Protein 7FBH (pdb70)

Foldseek 3Di:
DPDVVVVQCVQQDHDDAGDDAFFFAPVLDADDPPDDLALVVLNVVRNVRNVVVLVVLCVVVVCLPALQEEEEEFACPLQNNVLCSCPVRVYQYEYEHQDVVSQVRNLVSCVVVVNNVRYHYDNDDGQPDDDPPAAGQEYEYEANCLADPLLVNLLSNLVRHDFQGKYKYWHKAFPDPCLQVLVCVVVVGHHYHPVVNQVSNVVNAKHWDDKFFRLSRRLSSLVSQLSSLVNCLVPVPPDDPVRNVVSVVVNVSSVVNSVSSPPRGMTGIIIMIGGD/DVVVVVQCVQQDDDDAGDDAFFFAPVLAQPDDDPPLALVVLNVSRNVRNVVVLVVLCVVVVCLPQLQEEEEEAQCPLQNSVLCSCVVNVYQYEYEHQDVVSQVSNLVSCVVSVRNVSYHYDHCVPDDLPPAAGLEYEYEANCLADPLLVVLLVNLSRHDAQRKYKYWHKAFPDPCLCVLVCVVVVGNHYHPVVNQVSNVVNPKHWDDKFFRLSRRLNRLVSQLSSLVSCLVPPPPDDPVRSVVSVVVNVSSVVNSVSSPPPGITGMIIMIGD/DPPVVVVQCVQFDDDDAGDDAFFFAPVLDADDDDPDLALVVLNVVRNVRNVVVLVVLCVVVVCLPAVQEEEEAAACPLPNSVLCSCPVRVYQYEYEHQDVVSQVRNLVSCVVVVSNVRYHYDHDDLLPDDDPPAAGQEYEYEANCLADPLLVNLLSNLVRHDFFGKYKYWHKAFPDVCLQVLVCVVVVGHHYHVVVNQVSNVVNPKHWDDKDFRLSRRLCRLVSQLSSLVSCLVPPPVDDPVRNVVSVVVNVSSVVNSVSSPPRGMTGMITMIGD

Nearest PDB structures (foldseek):
  7fbo-assembly1_A  TM=9.972E-01  e=3.120E-58  Streptomyces sp. RI-18-2
  7fbh-assembly1_B-5  TM=9.993E-01  e=1.969E-56  Streptomyces sp. RI18
  3vc2-assembly3_C  TM=8.053E-01  e=3.122E-18  Streptomyces coelicolor A3(2)
  3vc2-assembly6_F  TM=7.855E-01  e=2.600E-18  Streptomyces coelicolor A3(2)
  3vc2-assembly11_K  TM=8.147E-01  e=8.278E-18  Streptomyces coelicolor A3(2)

Radius of gyration: 31.64 Å; Cα contacts (8 Å, |Δi|>4): 1605; chains: 3; bounding box: 48×89×79 Å

Structure (mmCIF, N/CA/C/O backbone):
data_7FBH
#
_entry.id   7FBH
#
_cell.length_a   85.666
_cell.length_b   118.670
_cell.length_c   196.111
_cell.angle_alpha   90.000
_cell.angle_beta   90.000
_cell.angle_gamma   90.000
#
_symmetry.space_group_name_H-M   'I 2 2 2'
#
loop_
_entity.id
_entity.type
_entity.pdbx_description
1 polymer BezA
2 non-polymer '4-(2-HYDROXYETHYL)-1-PIPERAZINE ETHANESULFONIC ACID'
3 non-polymer GLYCEROL
4 non-polymer LYSINE
5 non-polymer 1,2-ETHANEDIOL
6 water water
#
loop_
_atom_site.group_PDB
_atom_site.id
_atom_site.type_symbol
_atom_site.label_atom_id
_atom_site.label_alt_id
_atom_site.label_comp_id
_atom_site.label_asym_id
_atom_site.label_entity_id
_atom_site.label_seq_id
_atom_site.pdbx_PDB_ins_code
_atom_site.Cartn_x
_atom_site.Cartn_y
_atom_site.Cartn_z
_atom_site.occupancy
_atom_site.B_iso_or_equiv
_atom_site.auth_seq_id
_atom_site.auth_comp_id
_atom_site.auth_asym_id
_atom_site.auth_atom_id
_atom_site.pdbx_PDB_model_num
ATOM 1 N N . TYR A 1 28 ? 15.97000 67.31900 26.10700 1.000 58.19000 28 TYR A N 1
ATOM 2 C CA . TYR A 1 28 ? 15.32300 66.56300 27.18100 1.000 53.38000 28 TYR A CA 1
ATOM 3 C C . TYR A 1 28 ? 13.87000 66.26300 26.84800 1.000 47.35000 28 TYR A C 1
ATOM 4 O O . TYR A 1 28 ? 13.08600 67.18300 26.64500 1.000 52.63000 28 TYR A O 1
ATOM 13 N N . ASP A 1 29 ? 13.50100 64.98300 26.80300 1.000 46.13000 29 ASP A N 1
ATOM 14 C CA . ASP A 1 29 ? 12.08700 64.64600 26.73700 1.000 51.03000 29 ASP A CA 1
ATOM 15 C C . ASP A 1 29 ? 11.43900 64.94300 28.09200 1.000 55.23000 29 ASP A C 1
ATOM 16 O O . ASP A 1 29 ? 12.10100 65.35600 29.05100 1.000 49.67000 29 ASP A O 1
ATOM 21 N N . ASP A 1 30 ? 10.12400 64.73400 28.17800 1.000 51.86000 30 ASP A N 1
ATOM 22 C CA . ASP A 1 30 ? 9.38000 65.33200 29.28100 1.000 48.21000 30 ASP A CA 1
ATOM 23 C C . ASP A 1 30 ? 9.76900 64.71400 30.61200 1.000 45.82000 30 ASP A C 1
ATOM 24 O O . ASP A 1 30 ? 9.98800 65.43000 31.59700 1.000 48.04000 30 ASP A O 1
ATOM 29 N N . LYS A 1 31 ? 9.85400 63.38600 30.66900 1.000 48.45000 31 LYS A N 1
ATOM 30 C CA . LYS A 1 31 ? 10.14100 62.74000 31.94300 1.000 49.53000 31 LYS A CA 1
ATOM 31 C C . LYS A 1 31 ? 11.58300 62.99200 32.37300 1.000 48.83000 31 LYS A C 1
ATOM 32 O O . LYS A 1 31 ? 11.85700 63.18200 33.56500 1.000 39.13000 31 LYS A O 1
ATOM 38 N N . THR A 1 32 ? 12.51200 63.02400 31.41400 1.000 44.18000 32 THR A N 1
ATOM 39 C CA . THR A 1 32 ? 13.89300 63.37900 31.72700 1.000 39.77000 32 THR A CA 1
ATOM 40 C C . THR A 1 32 ? 13.99900 64.80500 32.25400 1.000 40.68000 32 THR A C 1
ATOM 41 O O . THR A 1 32 ? 14.73500 65.06800 33.21700 1.000 38.93000 32 THR A O 1
ATOM 45 N N . ALA A 1 33 ? 13.27500 65.73900 31.63100 1.000 40.08000 33 ALA A N 1
ATOM 46 C CA . ALA A 1 33 ? 13.32700 67.13600 32.05700 1.000 42.28000 33 ALA A CA 1
ATOM 47 C C . ALA A 1 33 ? 12.89600 67.28800 33.50400 1.000 38.98000 33 ALA A C 1
ATOM 48 O O . ALA A 1 33 ? 13.47500 68.08300 34.25000 1.000 35.15000 33 ALA A O 1
ATOM 50 N N . LYS A 1 34 ? 11.86400 66.54200 33.91100 1.000 37.84000 34 LYS A N 1
ATOM 51 C CA . LYS A 1 34 ? 11.40700 66.58600 35.29500 1.000 42.96000 34 LYS A CA 1
ATOM 52 C C . LYS A 1 34 ? 12.46200 66.02900 36.24500 1.000 36.09000 34 LYS A C 1
ATOM 53 O O . LYS A 1 34 ? 12.68200 66.57500 37.33300 1.000 36.45000 34 LYS A O 1
ATOM 59 N N . LEU A 1 35 ? 13.11800 64.94100 35.85300 1.000 34.78000 35 LEU A N 1
ATOM 60 C CA . LEU A 1 35 ? 14.23700 64.42100 36.63500 1.000 32.61000 35 LEU A CA 1
ATOM 61 C C . LEU A 1 35 ? 15.35400 65.45600 36.74400 1.000 33.16000 35 LEU A C 1
ATOM 62 O O . LEU A 1 35 ? 15.88000 65.71100 37.83700 1.000 32.48000 35 LEU A O 1
ATOM 67 N N . VAL A 1 36 ? 15.72200 66.07500 35.61600 1.000 33.62000 36 VAL A N 1
ATOM 68 C CA . VAL A 1 36 ? 16.80000 67.06300 35.63100 1.000 33.41000 36 VAL A CA 1
ATOM 69 C C . VAL A 1 36 ? 16.41200 68.27200 36.48100 1.000 35.65000 36 VAL A C 1
ATOM 70 O O . VAL A 1 36 ? 17.26300 68.86400 37.15100 1.000 29.47000 36 VAL A O 1
ATOM 74 N N . ARG A 1 37 ? 15.12400 68.64700 36.49400 1.000 30.97000 37 ARG A N 1
ATOM 75 C CA . ARG A 1 37 ? 14.71200 69.77500 37.32600 1.000 30.62000 37 ARG A CA 1
ATOM 76 C C . ARG A 1 37 ? 14.98300 69.50300 38.80500 1.000 32.97000 37 ARG A C 1
ATOM 77 O O . ARG A 1 37 ? 15.40000 70.40300 39.54600 1.000 33.47000 37 ARG A O 1
ATOM 85 N N . LYS A 1 38 ? 14.77000 68.26800 39.24900 1.000 28.09000 38 LYS A N 1
ATOM 86 C CA . LYS A 1 38 ? 14.89400 67.92200 40.66200 1.000 28.58000 38 LYS A CA 1
ATOM 87 C C . LYS A 1 38 ? 16.31400 67.52400 41.05500 1.000 32.24000 38 LYS A C 1
ATOM 88 O O . LYS A 1 38 ? 16.76100 67.82800 42.16900 1.000 27.89000 38 LYS A O 1
ATOM 94 N N . TYR A 1 39 ? 17.04600 66.83600 40.18600 1.000 29.54000 39 TYR A N 1
ATOM 95 C CA . TYR A 1 39 ? 18.34200 66.31900 40.60300 1.000 33.22000 39 TYR A CA 1
ATOM 96 C C . TYR A 1 39 ? 19.50400 67.16900 40.09200 1.000 39.16000 39 TYR A C 1
ATOM 97 O O . TYR A 1 39 ? 20.65200 66.70100 40.06600 1.000 30.98000 39 TYR A O 1
ATOM 106 N N . GLY A 1 40 ? 19.22200 68.43800 39.75800 1.000 46.32000 40 GLY A N 1
ATOM 107 C CA . GLY A 1 40 ? 20.21500 69.49000 39.62900 1.000 30.94000 40 GLY A CA 1
ATOM 108 C C . GLY A 1 40 ? 20.72500 69.44800 38.22800 1.000 36.86000 40 GLY A C 1
ATOM 109 O O . GLY A 1 40 ? 20.43200 68.50700 37.48800 1.000 47.21000 40 GLY A O 1
ATOM 110 N N . PRO A 1 41 ? 21.47600 70.45700 37.81700 1.000 36.18000 41 PRO A N 1
ATOM 111 C CA . PRO A 1 41 ? 21.98400 70.48100 36.44500 1.000 36.27000 41 PRO A CA 1
ATOM 112 C C . PRO A 1 41 ? 23.19800 69.57500 36.30000 1.000 37.61000 41 PRO A C 1
ATOM 113 O O . PRO A 1 41 ? 23.80700 69.13800 37.28200 1.000 37.82000 41 PRO A O 1
ATOM 117 N N . GLY A 1 42 ? 23.53000 69.27900 35.04300 1.000 36.08000 42 GLY A N 1
ATOM 118 C CA . GLY A 1 42 ? 24.76000 68.59200 34.71500 1.000 39.07000 42 GLY A CA 1
ATOM 119 C C . GLY A 1 42 ? 25.99200 69.26600 35.30800 1.000 40.73000 42 GLY A C 1
ATOM 120 O O . GLY A 1 42 ? 25.92400 70.37100 35.85800 1.000 40.75000 42 GLY A O 1
ATOM 121 N N . PRO A 1 43 ? 27.16500 68.63100 35.16200 1.000 40.44000 43 PRO A N 1
ATOM 122 C CA . PRO A 1 43 ? 27.38000 67.41200 34.37000 1.000 40.92000 43 PRO A CA 1
ATOM 123 C C . PRO A 1 43 ? 27.09000 66.10400 35.10600 1.000 37.98000 43 PRO A C 1
ATOM 124 O O . PRO A 1 43 ? 26.85200 65.10800 34.43600 1.000 36.28000 43 PRO A O 1
ATOM 128 N N . ARG A 1 44 ? 27.10700 66.10400 36.44100 1.000 31.50000 44 ARG A N 1
ATOM 129 C CA . ARG A 1 44 ? 26.88200 64.89200 37.22600 1.000 35.48000 44 ARG A CA 1
ATOM 130 C C . ARG A 1 44 ? 25.46300 64.91100 37.78100 1.000 32.12000 44 ARG A C 1
ATOM 131 O O . ARG A 1 44 ? 25.17100 65.64100 38.73600 1.000 30.14000 44 ARG A O 1
ATOM 139 N N . ILE A 1 45 ? 24.58700 64.09800 37.20100 1.000 30.32000 45 ILE A N 1
ATOM 140 C CA . ILE A 1 45 ? 23.18600 64.04200 37.60500 1.000 33.18000 45 ILE A CA 1
ATOM 141 C C . ILE A 1 45 ? 22.90000 62.64000 38.11700 1.000 29.52000 45 ILE A C 1
ATOM 142 O O . ILE A 1 45 ? 23.10700 61.65300 37.39900 1.000 32.86000 45 ILE A O 1
ATOM 147 N N . HIS A 1 46 ? 22.42300 62.55800 39.34600 1.000 25.53000 46 HIS A N 1
ATOM 148 C CA . HIS A 1 46 ? 22.26200 61.30500 40.06700 1.000 29.89000 46 HIS A CA 1
ATOM 149 C C . HIS A 1 46 ? 20.78400 61.00100 40.25700 1.000 26.44000 46 HIS A C 1
ATOM 150 O O . HIS A 1 46 ? 19.97900 61.90800 40.49100 1.000 28.71000 46 HIS A O 1
ATOM 157 N N . TYR A 1 47 ? 20.43900 59.71700 40.15900 1.000 26.72000 47 TYR A N 1
ATOM 158 C CA . TYR A 1 47 ? 19.06600 59.25100 40.31500 1.000 32.00000 47 TYR A CA 1
ATOM 159 C C . TYR A 1 47 ? 19.07300 58.04900 41.26700 1.000 30.65000 47 TYR A C 1
ATOM 160 O O . TYR A 1 47 ? 18.95100 56.89800 40.84500 1.000 29.98000 47 TYR A O 1
ATOM 169 N N . HIS A 1 48 ? 19.25000 58.33400 42.55500 1.000 26.27000 48 HIS A N 1
ATOM 170 C CA . HIS A 1 48 ? 19.29000 57.33400 43.61900 1.000 23.30000 48 HIS A CA 1
ATOM 171 C C . HIS A 1 48 ? 19.19200 58.08900 44.93900 1.000 23.54000 48 HIS A C 1
ATOM 172 O O . HIS A 1 48 ? 19.31900 59.31300 44.97500 1.000 23.44000 48 HIS A O 1
ATOM 179 N N . VAL A 1 49 ? 18.96200 57.35200 46.02800 1.000 21.58000 49 VAL A N 1
ATOM 180 C CA . VAL A 1 49 ? 18.79100 58.00300 47.31700 1.000 23.03000 49 VAL A CA 1
ATOM 181 C C . VAL A 1 49 ? 20.09700 58.68100 47.72500 1.000 25.69000 49 VAL A C 1
ATOM 182 O O . VAL A 1 49 ? 21.15700 58.41400 47.14800 1.000 24.69000 49 VAL A O 1
ATOM 186 N N . GLY A 1 50 ? 20.03500 59.57100 48.72400 1.000 25.04000 50 GLY A N 1
ATOM 187 C CA . GLY A 1 50 ? 21.22400 60.18600 49.27100 1.000 24.34000 50 GLY A CA 1
ATOM 188 C C . GLY A 1 50 ? 21.60700 59.53100 50.58200 1.000 24.41000 50 GLY A C 1
ATOM 189 O O . GLY A 1 50 ? 20.79400 58.87100 51.21300 1.000 23.98000 50 GLY A O 1
ATOM 190 N N . TYR A 1 51 ? 22.85300 59.74300 50.99700 1.000 22.48000 51 TYR A N 1
ATOM 191 C CA . TYR A 1 51 ? 23.42200 59.10500 52.17600 1.000 25.78000 51 TYR A CA 1
ATOM 192 C C . TYR A 1 51 ? 23.71800 60.15100 53.24700 1.000 27.56000 51 TYR A C 1
ATOM 193 O O . TYR A 1 51 ? 24.40800 61.14300 52.97900 1.000 27.58000 51 TYR A O 1
ATOM 202 N N . TYR A 1 52 ? 23.23800 59.90200 54.46300 1.000 23.01000 52 TYR A N 1
ATOM 203 C CA . TYR A 1 52 ? 23.32500 60.85800 55.57300 1.000 25.15000 52 TYR A CA 1
ATOM 204 C C . TYR A 1 52 ? 24.02700 60.16500 56.71500 1.000 25.66000 52 TYR A C 1
ATOM 205 O O . TYR A 1 52 ? 23.37100 59.46700 57.50900 1.000 27.55000 52 TYR A O 1
ATOM 214 N N . PRO A 1 53 ? 25.34600 60.35000 56.85600 1.000 26.69000 53 PRO A N 1
ATOM 215 C CA . PRO A 1 53 ? 26.11900 59.53900 57.80900 1.000 28.44000 53 PRO A CA 1
ATOM 216 C C . PRO A 1 53 ? 25.57400 59.56800 59.21700 1.000 31.25000 53 PRO A C 1
ATOM 217 O O . PRO A 1 53 ? 25.68100 58.56100 59.92400 1.000 32.12000 53 PRO A O 1
ATOM 221 N N . SER A 1 54 ? 24.95300 60.67000 59.63200 1.000 27.78000 54 SER A N 1
ATOM 222 C CA . SER A 1 54 ? 24.42400 60.80600 60.98000 1.000 31.07000 54 SER A CA 1
ATOM 223 C C . SER A 1 54 ? 22.97900 60.34500 61.10700 1.000 31.47000 54 SER A C 1
ATOM 224 O O . SER A 1 54 ? 22.44900 60.33800 62.21800 1.000 29.40000 54 SER A O 1
ATOM 227 N N . SER A 1 55 ? 22.33400 59.95800 60.00600 1.000 30.75000 55 SER A N 1
ATOM 228 C CA . SER A 1 55 ? 20.93200 59.52100 59.98200 1.000 25.71000 55 SER A CA 1
ATOM 229 C C . SER A 1 55 ? 19.96700 60.62800 60.36700 1.000 27.78000 55 SER A C 1
ATOM 230 O O . SER A 1 55 ? 18.79700 60.36100 60.66500 1.000 28.18000 55 SER A O 1
ATOM 233 N N . GLU A 1 56 ? 20.41500 61.87300 60.36000 1.000 32.73000 56 GLU A N 1
ATOM 234 C CA . GLU A 1 56 ? 19.54600 63.01500 60.61600 1.000 32.20000 56 GLU A CA 1
ATOM 235 C C . GLU A 1 56 ? 19.36700 63.81600 59.33300 1.000 31.48000 56 GLU A C 1
ATOM 236 O O . GLU A 1 56 ? 20.32800 64.03300 58.59400 1.000 30.35000 56 GLU A O 1
ATOM 242 N N . ALA A 1 57 ? 18.14400 64.25900 59.07000 1.000 29.84000 57 ALA A N 1
ATOM 243 C CA . ALA A 1 57 ? 17.93500 65.21600 57.99800 1.000 33.68000 57 ALA A CA 1
ATOM 244 C C . ALA A 1 57 ? 18.60700 66.54100 58.34900 1.000 35.52000 57 ALA A C 1
ATOM 245 O O . ALA A 1 57 ? 18.62200 66.94000 59.52300 1.000 33.10000 57 ALA A O 1
ATOM 247 N N . PRO A 1 58 ? 19.18400 67.23600 57.36800 1.000 33.30000 58 PRO A N 1
ATOM 248 C CA . PRO A 1 58 ? 19.66600 68.59600 57.62400 1.000 35.36000 58 PRO A CA 1
ATOM 249 C C . PRO A 1 58 ? 18.53000 69.49100 58.08200 1.000 35.96000 58 PRO A C 1
ATOM 250 O O . PRO A 1 58 ? 17.38800 69.36800 57.63100 1.000 32.56000 58 PRO A O 1
ATOM 254 N N . ARG A 1 59 ? 18.84600 70.38200 59.00700 1.000 35.22000 59 ARG A N 1
ATOM 255 C CA . ARG A 1 59 ? 17.89000 71.38000 59.45600 1.000 35.16000 59 ARG A CA 1
ATOM 256 C C . ARG A 1 59 ? 18.07300 72.61000 58.58200 1.000 36.09000 59 ARG A C 1
ATOM 257 O O . ARG A 1 59 ? 19.08600 73.31000 58.68600 1.000 38.76000 59 ARG A O 1
ATOM 265 N N . HIS A 1 60 ? 17.11300 72.85500 57.69900 1.000 30.04000 60 HIS A N 1
ATOM 266 C CA . HIS A 1 60 ? 17.14400 74.02900 56.83100 1.000 36.38000 60 HIS A CA 1
ATOM 267 C C . HIS A 1 60 ? 16.43300 75.15300 57.57100 1.000 42.98000 60 HIS A C 1
ATOM 268 O O . HIS A 1 60 ? 15.20500 75.25300 57.54400 1.000 41.60000 60 HIS A O 1
ATOM 275 N N . THR A 1 61 ? 17.21900 75.98700 58.25700 1.000 40.60000 61 THR A N 1
ATOM 276 C CA . THR A 1 61 ? 16.69700 76.91000 59.25500 1.000 46.97000 61 THR A CA 1
ATOM 277 C C . THR A 1 61 ? 16.48400 78.32400 58.72300 1.000 43.87000 61 THR A C 1
ATOM 278 O O . THR A 1 61 ? 15.90300 79.14400 59.44300 1.000 48.72000 61 THR A O 1
ATOM 282 N N . ARG A 1 62 ? 16.94100 78.63500 57.50200 1.000 46.46000 62 ARG A N 1
ATOM 283 C CA . ARG A 1 62 ? 16.75000 79.96800 56.92800 1.000 45.27000 62 ARG A CA 1
ATOM 284 C C . ARG A 1 62 ? 16.31700 79.93800 55.46200 1.000 46.14000 62 ARG A C 1
ATOM 285 O O . ARG A 1 62 ? 15.33300 80.58600 55.09900 1.000 41.79000 62 ARG A O 1
ATOM 293 N N . ASP A 1 63 ? 17.05200 79.23200 54.60400 1.000 39.85000 63 ASP A N 1
ATOM 294 C CA . ASP A 1 63 ? 16.69900 79.10500 53.19000 1.000 37.38000 63 ASP A CA 1
ATOM 295 C C . ASP A 1 63 ? 15.91700 77.80500 53.00500 1.000 40.13000 63 ASP A C 1
ATOM 296 O O . ASP A 1 63 ? 16.49400 76.71700 53.09900 1.000 38.85000 63 ASP A O 1
ATOM 301 N N . VAL A 1 64 ? 14.60600 77.91700 52.75000 1.000 35.68000 64 VAL A N 1
ATOM 302 C CA . VAL A 1 64 ? 13.75700 76.74400 52.52900 1.000 34.41000 64 VAL A CA 1
ATOM 303 C C . VAL A 1 64 ? 13.19800 76.80700 51.11400 1.000 37.46000 64 VAL A C 1
ATOM 304 O O . VAL A 1 64 ? 12.09000 76.33300 50.83900 1.000 39.28000 64 VAL A O 1
ATOM 308 N N . THR A 1 65 ? 13.96500 77.37500 50.21300 1.000 35.11000 65 THR A N 1
ATOM 309 C CA . THR A 1 65 ? 13.57500 77.47900 48.82800 1.000 33.92000 65 THR A CA 1
ATOM 310 C C . THR A 1 65 ? 13.77500 76.13500 48.12600 1.000 31.62000 65 THR A C 1
ATOM 311 O O . THR A 1 65 ? 14.56500 75.30900 48.57600 1.000 33.32000 65 THR A O 1
ATOM 315 N N . PRO A 1 66 ? 13.04800 75.87300 47.02900 1.000 31.18000 66 PRO A N 1
ATOM 316 C CA . PRO A 1 66 ? 13.28800 74.61800 46.29200 1.000 29.78000 66 PRO A CA 1
ATOM 317 C C . PRO A 1 66 ? 14.75600 74.36700 45.99200 1.000 31.08000 66 PRO A C 1
ATOM 318 O O . PRO A 1 66 ? 15.22600 73.23500 46.16200 1.000 28.95000 66 PRO A O 1
ATOM 322 N N . ASP A 1 67 ? 15.50700 75.40100 45.60100 1.000 25.63000 67 ASP A N 1
ATOM 323 C CA . ASP A 1 67 ? 16.91200 75.19500 45.26100 1.000 29.61000 67 ASP A CA 1
ATOM 324 C C . ASP A 1 67 ? 17.73400 74.75000 46.46600 1.000 27.48000 67 ASP A C 1
ATOM 325 O O . ASP A 1 67 ? 18.70600 73.99800 46.30700 1.000 30.13000 67 ASP A O 1
ATOM 330 N N . ALA A 1 68 ? 17.38300 75.20800 47.67200 1.000 34.28000 68 ALA A N 1
ATOM 331 C CA . ALA A 1 68 ? 18.14700 74.79900 48.84900 1.000 30.35000 68 ALA A CA 1
ATOM 332 C C . ALA A 1 68 ? 17.98200 73.30900 49.11600 1.000 29.85000 68 ALA A C 1
ATOM 333 O O . ALA A 1 68 ? 18.95100 72.61300 49.43700 1.000 31.24000 68 ALA A O 1
ATOM 335 N N . PHE A 1 69 ? 16.75900 72.79900 49.00300 1.000 27.16000 69 PHE A N 1
ATOM 336 C CA . PHE A 1 69 ? 16.57100 71.36300 49.15300 1.000 25.66000 69 PHE A CA 1
ATOM 337 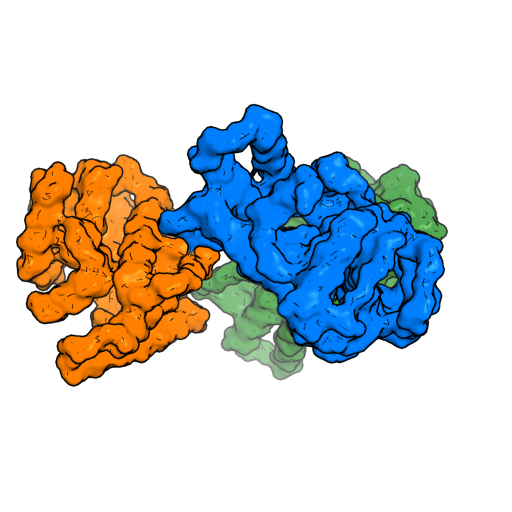C C . PHE A 1 69 ? 17.23900 70.60200 48.00800 1.000 24.24000 69 PHE A C 1
ATOM 338 O O . PHE A 1 69 ? 17.81900 69.53200 48.22900 1.000 27.01000 69 PHE A O 1
ATOM 346 N N . ARG A 1 70 ? 17.21700 71.15900 46.78900 1.000 23.02000 70 ARG A N 1
ATOM 347 C CA . ARG A 1 70 ? 17.84100 70.47100 45.66400 1.000 22.10000 70 ARG A CA 1
ATOM 348 C C . ARG A 1 70 ? 19.33800 70.32900 45.87200 1.000 27.36000 70 ARG A C 1
ATOM 349 O O . ARG A 1 70 ? 19.91200 69.26000 45.63300 1.000 24.83000 70 ARG A O 1
ATOM 357 N N . ARG A 1 71 ? 19.99700 71.40900 46.28900 1.000 23.98000 71 ARG A N 1
ATOM 358 C CA . ARG A 1 71 ? 21.44300 71.33700 46.47100 1.000 28.33000 71 ARG A CA 1
ATOM 359 C C . ARG A 1 71 ? 21.79900 70.36100 47.59200 1.000 23.69000 71 ARG A C 1
ATOM 360 O O . ARG A 1 71 ? 22.76300 69.59700 47.48400 1.000 23.66000 71 ARG A O 1
ATOM 368 N N . SER A 1 72 ? 20.99600 70.32900 48.64900 1.000 24.57000 72 SER A N 1
ATOM 369 C CA . SER A 1 72 ? 21.25400 69.38200 49.72600 1.000 25.84000 72 SER A CA 1
ATOM 370 C C . SER A 1 72 ? 21.05100 67.93700 49.26100 1.000 27.03000 72 SER A C 1
ATOM 371 O O . SER A 1 72 ? 21.86100 67.05700 49.58400 1.000 24.53000 72 SER A O 1
ATOM 374 N N . ILE A 1 73 ? 19.99300 67.66600 48.48800 1.000 24.41000 73 ILE A N 1
ATOM 375 C CA . ILE A 1 73 ? 19.80300 66.30800 47.96300 1.000 25.27000 73 ILE A CA 1
ATOM 376 C C . ILE A 1 73 ? 21.00600 65.88400 47.12500 1.000 26.01000 73 ILE A C 1
ATOM 377 O O . ILE A 1 73 ? 21.54200 64.77400 47.27600 1.000 19.98000 73 ILE A O 1
ATOM 382 N N . ARG A 1 74 ? 21.43700 66.76000 46.21900 1.000 22.85000 74 ARG A N 1
ATOM 383 C CA . ARG A 1 74 ? 22.60500 66.47200 45.39900 1.000 25.85000 74 ARG A CA 1
ATOM 384 C C . ARG A 1 74 ? 23.84600 66.26400 46.24900 1.000 23.65000 74 ARG A C 1
ATOM 385 O O . ARG A 1 74 ? 24.63100 65.34600 45.99100 1.000 28.45000 74 ARG A O 1
ATOM 393 N N . LEU A 1 75 ? 24.04700 67.10700 47.26200 1.000 22.95000 75 LEU A N 1
ATOM 394 C CA . LEU A 1 75 ? 25.21800 66.95100 48.11500 1.000 26.81000 75 LEU A CA 1
ATOM 395 C C . LEU A 1 75 ? 25.28600 65.54800 48.69900 1.000 25.95000 75 LEU A C 1
ATOM 396 O O . LEU A 1 75 ? 26.35100 64.92200 48.72300 1.000 24.71000 75 LEU A O 1
ATOM 401 N N . HIS A 1 76 ? 24.15200 65.02900 49.15900 1.000 25.67000 76 HIS A N 1
ATOM 402 C CA . HIS A 1 76 ? 24.12600 63.71600 49.79300 1.000 22.38000 76 HIS A CA 1
ATOM 403 C C . HIS A 1 76 ? 24.03400 62.56500 48.79500 1.000 23.56000 76 HIS A C 1
ATOM 404 O O . HIS A 1 76 ? 24.42000 61.44200 49.13500 1.000 21.69000 76 HIS A O 1
ATOM 411 N N . GLN A 1 77 ? 23.57400 62.81400 47.56700 1.000 20.75000 77 GLN A N 1
ATOM 412 C CA . GLN A 1 77 ? 23.72900 61.80500 46.52100 1.000 20.90000 77 GLN A CA 1
ATOM 413 C C . GLN A 1 77 ? 25.20200 61.61400 46.19200 1.000 25.39000 77 GLN A C 1
ATOM 414 O O . GLN A 1 77 ? 25.69100 60.48400 46.08900 1.000 24.25000 77 GLN A O 1
ATOM 420 N N . GLU A 1 78 ? 25.92900 62.71500 46.03200 1.000 22.58000 78 GLU A N 1
ATOM 421 C CA . GLU A 1 78 ? 27.37200 62.61200 45.88400 1.000 28.57000 78 GLU A CA 1
ATOM 422 C C . GLU A 1 78 ? 27.98600 61.91900 47.09000 1.000 25.74000 78 GLU A C 1
ATOM 423 O O . GLU A 1 78 ? 28.88800 61.09000 46.94200 1.000 27.20000 78 GLU A O 1
ATOM 429 N N . GLY A 1 79 ? 27.47900 62.21400 48.28600 1.000 30.03000 79 GLY A N 1
ATOM 430 C CA . GLY A 1 79 ? 27.97200 61.54600 49.48200 1.000 28.75000 79 GLY A CA 1
ATOM 431 C C . GLY A 1 79 ? 27.71300 60.05400 49.48600 1.000 30.00000 79 GLY A C 1
ATOM 432 O O . GLY A 1 79 ? 28.49400 59.28700 50.05900 1.000 28.69000 79 GLY A O 1
ATOM 433 N N . LEU A 1 80 ? 26.63000 59.61300 48.83700 1.000 26.69000 80 LEU A N 1
ATOM 434 C CA . LEU A 1 80 ? 26.39300 58.17700 48.69900 1.000 25.84000 80 LEU A CA 1
ATOM 435 C C . LEU A 1 80 ? 27.50900 57.51500 47.89700 1.000 26.73000 80 LEU A C 1
ATOM 436 O O . LEU A 1 80 ? 28.00700 56.44800 48.27200 1.000 26.12000 80 LEU A O 1
ATOM 441 N N . LEU A 1 81 ? 27.92000 58.13700 46.78900 1.000 22.79000 81 LEU A N 1
ATOM 442 C CA . LEU A 1 81 ? 28.98600 57.55400 45.97700 1.000 29.37000 81 LEU A CA 1
ATOM 443 C C . LEU A 1 81 ? 30.32500 57.59000 46.69900 1.000 26.55000 81 LEU A C 1
ATOM 444 O O . LEU A 1 81 ? 31.11700 56.64700 46.59300 1.000 29.11000 81 LEU A O 1
ATOM 449 N N . ARG A 1 82 ? 30.61300 58.67500 47.41600 1.000 26.07000 82 ARG A N 1
ATOM 450 C CA . ARG A 1 82 ? 31.85000 58.70700 48.19300 1.000 31.08000 82 ARG A CA 1
ATOM 451 C C . ARG A 1 82 ? 31.83800 57.63700 49.27900 1.000 31.71000 82 ARG A C 1
ATOM 452 O O . ARG A 1 82 ? 32.85100 56.96300 49.51600 1.000 27.15000 82 ARG A O 1
ATOM 460 N N . TYR A 1 83 ? 30.69700 57.44000 49.93900 1.000 26.42000 83 TYR A N 1
ATOM 461 C CA . TYR A 1 83 ? 30.64100 56.38800 50.94600 1.000 27.34000 83 TYR A CA 1
ATOM 462 C C . TYR A 1 83 ? 30.83800 55.01900 50.30300 1.000 29.01000 83 TYR A C 1
ATOM 463 O O . TYR A 1 83 ? 31.62000 54.19200 50.79200 1.000 27.93000 83 TYR A O 1
ATOM 472 N N . ALA A 1 84 ? 30.15600 54.77700 49.17900 1.000 27.30000 84 ALA A N 1
ATOM 473 C CA . ALA A 1 84 ? 30.33300 53.52400 48.45100 1.000 27.98000 84 ALA A CA 1
ATOM 474 C C . ALA A 1 84 ? 31.79100 53.31600 48.06200 1.000 27.47000 84 ALA A C 1
ATOM 475 O O . ALA A 1 84 ? 32.33400 52.21200 48.20200 1.000 28.16000 84 ALA A O 1
ATOM 477 N N . ALA A 1 85 ? 32.42900 54.36400 47.53500 1.000 26.84000 85 ALA A N 1
ATOM 478 C CA . ALA A 1 85 ? 33.83700 54.26800 47.14900 1.000 31.41000 85 ALA A CA 1
ATOM 479 C C . ALA A 1 85 ? 34.69400 53.88600 48.34100 1.000 26.99000 85 ALA A C 1
ATOM 480 O O . ALA A 1 85 ? 35.66000 53.12600 48.20600 1.000 31.67000 85 ALA A O 1
ATOM 482 N N . LYS A 1 86 ? 34.34800 54.40000 49.51500 1.000 26.84000 86 LYS A N 1
ATOM 483 C CA . LYS A 1 86 ? 35.09700 54.08300 50.72000 1.000 26.35000 86 LYS A CA 1
ATOM 484 C C . LYS A 1 86 ? 34.92900 52.61200 51.09100 1.000 31.47000 86 LYS A C 1
ATOM 485 O O . LYS A 1 86 ? 35.91100 51.86700 51.19000 1.000 29.95000 86 LYS A O 1
ATOM 491 N N . ILE A 1 87 ? 33.68900 52.16000 51.29500 1.000 30.01000 87 ILE A N 1
ATOM 492 C CA . ILE A 1 87 ? 33.53800 50.78800 51.77300 1.000 25.86000 87 ILE A CA 1
ATOM 493 C C . ILE A 1 87 ? 33.93100 49.75000 50.72200 1.000 28.60000 87 ILE A C 1
ATOM 494 O O . ILE A 1 87 ? 34.31200 48.63500 51.08800 1.000 26.78000 87 ILE A O 1
ATOM 499 N N . TRP A 1 88 ? 33.87700 50.07900 49.43200 1.000 28.39000 88 TRP A N 1
ATOM 500 C CA . TRP A 1 88 ? 34.22400 49.12500 48.37900 1.000 26.70000 88 TRP A CA 1
ATOM 501 C C . TRP A 1 88 ? 35.69400 49.19100 47.97800 1.000 31.03000 88 TRP A C 1
ATOM 502 O O . TRP A 1 88 ? 36.11300 48.43300 47.09300 1.000 27.58000 88 TRP A O 1
ATOM 513 N N . GLY A 1 89 ? 36.48000 50.08100 48.59300 1.000 31.51000 89 GLY A N 1
ATOM 514 C CA . GLY A 1 89 ? 37.86900 50.27800 48.20600 1.000 25.08000 89 GLY A CA 1
ATOM 515 C C . GLY A 1 89 ? 38.02900 50.61100 46.73600 1.000 32.76000 89 GLY A C 1
ATOM 516 O O . GLY A 1 89 ? 38.75500 49.91700 46.01500 1.000 33.18000 89 GLY A O 1
ATOM 517 N N . ALA A 1 90 ? 37.34900 51.67500 46.28400 1.000 30.93000 90 ALA A N 1
ATOM 518 C CA . ALA A 1 90 ? 37.35200 52.03600 44.86900 1.000 32.42000 90 ALA A CA 1
ATOM 519 C C . ALA A 1 90 ? 38.75700 52.30000 44.33900 1.000 34.99000 90 ALA A C 1
ATOM 520 O O . ALA A 1 90 ? 39.00900 52.09800 43.14700 1.000 32.89000 90 ALA A O 1
ATOM 522 N N . GLU A 1 91 ? 39.66400 52.78000 45.19800 1.000 35.10000 91 GLU A N 1
ATOM 523 C CA . GLU A 1 91 ? 41.03200 53.08200 44.78100 1.000 40.59000 91 GLU A CA 1
ATOM 524 C C . GLU A 1 91 ? 41.62500 51.91800 44.01000 1.000 36.45000 91 GLU A C 1
ATOM 525 O O . GLU A 1 91 ? 42.19700 52.10000 42.93000 1.000 38.69000 91 GLU A O 1
ATOM 531 N N . HIS A 1 92 ? 41.44300 50.69500 44.51800 1.000 35.36000 92 HIS A N 1
ATOM 532 C CA . HIS A 1 92 ? 41.97000 49.53600 43.81600 1.000 43.80000 92 HIS A CA 1
ATOM 533 C C . HIS A 1 92 ? 40.92500 48.63900 43.15100 1.000 40.30000 92 HIS A C 1
ATOM 534 O O . HIS A 1 92 ? 41.30300 47.84400 42.28800 1.000 37.99000 92 HIS A O 1
ATOM 541 N N . ARG A 1 93 ? 39.62800 48.76500 43.48000 1.000 37.27000 93 ARG A N 1
ATOM 542 C CA . ARG A 1 93 ? 38.61800 47.85700 42.93300 1.000 34.49000 93 ARG A CA 1
ATOM 543 C C . ARG A 1 93 ? 37.77100 48.46600 41.82100 1.000 33.97000 93 ARG A C 1
ATOM 544 O O . ARG A 1 93 ? 37.22300 47.72400 40.99700 1.000 33.90000 93 ARG A O 1
ATOM 552 N N . LEU A 1 94 ? 37.64000 49.78900 41.77800 1.000 32.39000 94 LEU A N 1
ATOM 553 C CA . LEU A 1 94 ? 36.78300 50.44400 40.80100 1.000 35.55000 94 LEU A CA 1
ATOM 554 C C . LEU A 1 94 ? 37.55900 51.48000 40.00500 1.000 34.02000 94 LEU A C 1
ATOM 555 O O . LEU A 1 94 ? 36.96800 52.45000 39.52300 1.000 36.96000 94 LEU A O 1
ATOM 560 N N . SER A 1 95 ? 38.87400 51.31400 39.88700 1.000 35.03000 95 SER A N 1
ATOM 561 C CA . SER A 1 95 ? 39.69800 52.25400 39.14500 1.000 34.56000 95 SER A CA 1
ATOM 562 C C . SER A 1 95 ? 40.20300 51.66900 37.83500 1.000 39.44000 95 SER A C 1
ATOM 563 O O . SER A 1 95 ? 41.01500 52.30400 37.15500 1.000 36.06000 95 SER A O 1
ATOM 566 N N . GLY A 1 96 ? 39.72800 50.48000 37.46100 1.000 35.37000 96 GLY A N 1
ATOM 567 C CA . GLY A 1 96 ? 40.12300 49.84500 36.22400 1.000 35.50000 96 GLY A CA 1
ATOM 568 C C . GLY A 1 96 ? 39.06000 49.95900 35.15000 1.000 33.79000 96 GLY A C 1
ATOM 569 O O . GLY A 1 96 ? 38.53600 51.04700 34.89500 1.000 34.49000 96 GLY A O 1
ATOM 570 N N . ARG A 1 97 ? 38.74200 48.84200 34.50800 1.000 32.11000 97 ARG A N 1
ATOM 571 C CA . ARG A 1 97 ? 37.72000 48.78700 33.46400 1.000 39.42000 97 ARG A CA 1
ATOM 572 C C . ARG A 1 97 ? 36.44900 48.21600 34.08900 1.000 36.49000 97 ARG A C 1
ATOM 573 O O . ARG A 1 97 ? 36.41100 47.04100 34.46400 1.000 35.31000 97 ARG A O 1
ATOM 581 N N . ILE A 1 98 ? 35.41500 49.04400 34.22100 1.000 35.04000 98 ILE A N 1
ATOM 582 C CA . ILE A 1 98 ? 34.23800 48.65400 34.98400 1.000 33.93000 98 ILE A CA 1
ATOM 583 C C . ILE A 1 98 ? 32.98900 48.83600 34.13600 1.000 34.23000 98 ILE A C 1
ATOM 584 O O . ILE A 1 98 ? 32.95400 49.65600 33.21200 1.000 33.73000 98 ILE A O 1
ATOM 589 N N . LEU A 1 99 ? 31.96400 48.04500 34.46100 1.000 31.52000 99 LEU A N 1
ATOM 590 C CA . LEU A 1 99 ? 30.60800 48.20000 33.94500 1.000 34.63000 99 LEU A CA 1
ATOM 591 C C . LEU A 1 99 ? 29.78500 48.98900 34.95100 1.000 34.21000 99 LEU A C 1
ATOM 592 O O . LEU A 1 99 ? 29.79000 48.66900 36.14500 1.000 32.59000 99 LEU A O 1
ATOM 597 N N . ASP A 1 100 ? 29.09500 50.02200 34.47400 1.000 34.56000 100 ASP A N 1
ATOM 598 C CA . ASP A 1 100 ? 28.12000 50.75700 35.27500 1.000 33.47000 100 ASP A CA 1
ATOM 599 C C . ASP A 1 100 ? 26.73500 50.39200 34.73900 1.000 34.79000 100 ASP A C 1
ATOM 600 O O . ASP A 1 100 ? 26.28200 50.93200 33.72000 1.000 32.22000 100 ASP A O 1
ATOM 605 N N . VAL A 1 101 ? 26.07300 49.46500 35.41900 1.000 30.68000 101 VAL A N 1
ATOM 606 C CA . VAL A 1 101 ? 24.84500 48.86600 34.91300 1.000 30.51000 101 VAL A CA 1
ATOM 607 C C . VAL A 1 101 ? 23.65100 49.68100 35.38100 1.000 35.26000 101 VAL A C 1
ATOM 608 O O . VAL A 1 101 ? 23.46700 49.90400 36.59100 1.000 30.97000 101 VAL A O 1
ATOM 612 N N . GLY A 1 102 ? 22.81800 50.09500 34.42200 1.000 34.36000 102 GLY A N 1
ATOM 613 C CA . GLY A 1 102 ? 21.73100 51.02100 34.69900 1.000 32.09000 102 GLY A CA 1
ATOM 614 C C . GLY A 1 102 ? 22.28600 52.35200 35.16200 1.000 33.16000 102 GLY A C 1
ATOM 615 O O . GLY A 1 102 ? 22.17700 52.69400 36.34100 1.000 30.88000 102 GLY A O 1
ATOM 616 N N . CYS A 1 103 ? 22.88800 53.11300 34.24400 1.000 33.46000 103 CYS A N 1
ATOM 617 C CA . CYS A 1 103 ? 23.66700 54.30100 34.58400 1.000 33.86000 103 CYS A CA 1
ATOM 618 C C . CYS A 1 103 ? 22.83400 55.57400 34.71700 1.000 35.48000 103 CYS A C 1
ATOM 619 O O . CYS A 1 103 ? 23.39100 56.61800 35.08200 1.000 33.56000 103 CYS A O 1
ATOM 622 N N . GLY A 1 104 ? 21.53300 55.52600 34.43600 1.000 30.69000 104 GLY A N 1
ATOM 623 C CA . GLY A 1 104 ? 20.72400 56.73400 34.54700 1.000 35.14000 104 GLY A CA 1
ATOM 624 C C . GLY A 1 104 ? 21.21200 57.80100 33.58500 1.000 37.89000 104 GLY A C 1
ATOM 625 O O . GLY A 1 104 ? 21.41200 57.55000 32.38900 1.000 42.07000 104 GLY A O 1
ATOM 626 N N . LEU A 1 105 ? 21.44100 59.01000 34.10400 1.000 38.88000 105 LEU A N 1
ATOM 627 C CA . LEU A 1 105 ? 21.97400 60.09800 33.29400 1.000 35.04000 105 LEU A CA 1
ATOM 628 C C . LEU A 1 105 ? 23.48400 60.25900 33.44500 1.000 37.31000 105 LEU A C 1
ATOM 629 O O . LEU A 1 105 ? 24.02600 61.31000 33.08600 1.000 33.85000 105 LEU A O 1
ATOM 634 N N . GLY A 1 106 ? 24.17300 59.24000 33.95700 1.000 35.99000 106 GLY A N 1
ATOM 635 C CA . GLY A 1 106 ? 25.62500 59.20900 33.94000 1.000 33.36000 106 GLY A CA 1
ATOM 636 C C . GLY A 1 106 ? 26.30900 59.71400 35.19100 1.000 33.84000 106 GLY A C 1
ATOM 637 O O . GLY A 1 106 ? 27.54400 59.63700 35.26700 1.000 35.04000 106 GLY A O 1
ATOM 638 N N . GLY A 1 107 ? 25.55000 60.21000 36.17300 1.000 30.37000 107 GLY A N 1
ATOM 639 C CA . GLY A 1 107 ? 26.15400 60.75700 37.38100 1.000 28.95000 107 GLY A CA 1
ATOM 640 C C . GLY A 1 107 ? 27.20100 59.85100 37.99700 1.000 30.64000 107 GLY A C 1
ATOM 641 O O . GLY A 1 107 ? 28.33500 60.27300 38.25600 1.000 30.80000 107 GLY A O 1
ATOM 642 N N . GLY A 1 108 ? 26.84100 58.59300 38.23900 1.000 28.49000 108 GLY A N 1
ATOM 643 C CA . GLY A 1 108 ? 27.80800 57.65900 38.79400 1.000 29.53000 108 GLY A CA 1
ATOM 644 C C . GLY A 1 108 ? 28.91500 57.30000 37.82000 1.000 34.04000 108 GLY A C 1
ATOM 645 O O . GLY A 1 108 ? 30.06900 57.12000 38.22400 1.000 29.89000 108 GLY A O 1
ATOM 646 N N . SER A 1 109 ? 28.57500 57.16600 36.53100 1.000 31.63000 109 SER A N 1
ATOM 647 C CA . SER A 1 109 ? 29.58400 56.87700 35.51400 1.000 33.10000 109 SER A CA 1
ATOM 648 C C . SER A 1 109 ? 30.69400 57.91900 35.53800 1.000 35.54000 109 SER A C 1
ATOM 649 O O . SER A 1 109 ? 31.88400 57.57900 35.53800 1.000 35.05000 109 SER A O 1
ATOM 652 N N . LEU A 1 110 ? 30.31900 59.20000 35.54600 1.000 32.77000 110 LEU A N 1
ATOM 653 C CA . LEU A 1 110 ? 31.32200 60.25600 35.54700 1.000 33.64000 110 LEU A CA 1
ATOM 654 C C . LEU A 1 110 ? 32.12100 60.24800 36.83600 1.000 34.91000 110 LEU A C 1
ATOM 655 O O . LEU A 1 110 ? 33.30700 60.59400 36.83800 1.000 37.80000 110 LEU A O 1
ATOM 660 N N . PHE A 1 111 ? 31.49000 59.84000 37.93400 1.000 35.01000 111 PHE A N 1
ATOM 661 C CA . PHE A 1 111 ? 32.16500 59.84500 39.22400 1.000 34.85000 111 PHE A CA 1
ATOM 662 C C . PHE A 1 111 ? 33.31200 58.84100 39.25400 1.000 31.27000 111 PHE A C 1
ATOM 663 O O . PHE A 1 111 ? 34.41700 59.16500 39.70700 1.000 32.32000 111 PHE A O 1
ATOM 671 N N . TRP A 1 112 ? 33.06400 57.60400 38.80600 1.000 30.77000 112 TRP A N 1
ATOM 672 C CA . TRP A 1 112 ? 34.14200 56.61500 38.81200 1.000 33.44000 112 TRP A CA 1
ATOM 673 C C . TRP A 1 112 ? 35.23700 57.01600 37.83900 1.000 32.31000 112 TRP A C 1
ATOM 674 O O . TRP A 1 112 ? 36.42800 56.83500 38.12900 1.000 29.79000 112 TRP A O 1
ATOM 685 N N . ALA A 1 113 ? 34.84700 57.58000 36.68900 1.000 33.24000 113 ALA A N 1
ATOM 686 C CA . ALA A 1 113 ? 35.81800 57.98900 35.68000 1.000 36.72000 113 ALA A CA 1
ATOM 687 C C . ALA A 1 113 ? 36.68800 59.13900 36.18000 1.000 38.27000 113 ALA A C 1
ATOM 688 O O . ALA A 1 113 ? 37.91600 59.08800 36.06700 1.000 41.00000 113 ALA A O 1
ATOM 690 N N . GLN A 1 114 ? 36.07000 60.18000 36.74800 1.000 37.98000 114 GLN A N 1
ATOM 691 C CA . GLN A 1 114 ? 36.81500 61.35000 37.21000 1.000 38.04000 114 GLN A CA 1
ATOM 692 C C . GLN A 1 114 ? 37.54400 61.07500 38.51500 1.000 42.73000 114 GLN A C 1
ATOM 693 O O . GLN A 1 114 ? 38.75200 61.29300 38.61800 1.000 42.73000 114 GLN A O 1
ATOM 699 N N . GLU A 1 115 ? 36.81300 60.62900 39.53800 1.000 37.94000 115 GLU A N 1
ATOM 700 C CA . GLU A 1 115 ? 37.37900 60.50300 40.87100 1.000 40.73000 115 GLU A CA 1
ATOM 701 C C . GLU A 1 115 ? 38.24000 59.26400 41.04400 1.000 42.45000 115 GLU A C 1
ATOM 702 O O . GLU A 1 115 ? 38.94800 59.17100 42.05100 1.000 44.10000 115 GLU A O 1
ATOM 708 N N . TYR A 1 116 ? 38.19900 58.31200 40.11800 1.000 36.66000 116 TYR A N 1
ATOM 709 C CA . TYR A 1 116 ? 39.00900 57.11400 40.29100 1.000 40.43000 116 TYR A CA 1
ATOM 710 C C . TYR A 1 116 ? 39.63700 56.62900 38.99300 1.000 42.02000 116 TYR A C 1
ATOM 711 O O . TYR A 1 116 ? 40.22400 55.54600 38.98500 1.000 39.36000 116 TYR A O 1
ATOM 720 N N . GLY A 1 117 ? 39.55100 57.40100 37.91100 1.000 39.06000 117 GLY A N 1
ATOM 721 C CA . GLY A 1 117 ? 40.25700 57.05600 36.69400 1.000 40.56000 117 GLY A CA 1
ATOM 722 C C . GLY A 1 117 ? 39.76000 55.81700 35.99700 1.000 44.02000 117 GLY A C 1
ATOM 723 O O . GLY A 1 117 ? 40.48900 55.25100 35.17800 1.000 35.32000 117 GLY A O 1
ATOM 724 N N . ALA A 1 118 ? 38.53300 55.38400 36.29800 1.000 40.25000 118 ALA A N 1
ATOM 725 C CA . ALA A 1 118 ? 37.97400 54.18000 35.70600 1.000 32.36000 118 ALA A CA 1
ATOM 726 C C . ALA A 1 118 ? 37.67500 54.39300 34.23100 1.000 37.69000 118 ALA A C 1
ATOM 727 O O . ALA A 1 118 ? 37.29200 55.48600 33.80400 1.000 36.39000 118 ALA A O 1
ATOM 729 N N . ASP A 1 119 ? 37.85300 53.32700 33.45200 1.000 34.02000 119 ASP A N 1
ATOM 730 C CA . ASP A 1 119 ? 37.35400 53.25800 32.08400 1.000 38.06000 119 ASP A CA 1
ATOM 731 C C . ASP A 1 119 ? 35.97600 52.61000 32.15400 1.000 35.40000 119 ASP A C 1
ATOM 732 O O . ASP A 1 119 ? 35.86000 51.41900 32.44600 1.000 36.67000 119 ASP A O 1
ATOM 737 N N . VAL A 1 120 ? 34.93100 53.38900 31.90500 1.000 34.87000 120 VAL A N 1
ATOM 738 C CA . VAL A 1 120 ? 33.57300 53.00200 32.25300 1.000 34.84000 120 VAL A CA 1
ATOM 739 C C . VAL A 1 120 ? 32.79700 52.66800 30.99000 1.000 37.22000 120 VAL A C 1
ATOM 740 O O . VAL A 1 120 ? 32.74000 53.47300 30.04900 1.000 37.92000 120 VAL A O 1
ATOM 744 N N . THR A 1 121 ? 32.19900 51.47900 30.97500 1.000 35.33000 121 THR A N 1
ATOM 745 C CA . THR A 1 121 ? 31.15800 51.12300 30.01800 1.000 34.79000 121 THR A CA 1
ATOM 746 C C . THR A 1 121 ? 29.81700 51.30600 30.72500 1.000 35.61000 121 THR A C 1
ATOM 747 O O . THR A 1 121 ? 29.47100 50.52300 31.61500 1.000 30.64000 121 THR A O 1
ATOM 751 N N . ALA A 1 122 ? 29.08700 52.35800 30.35200 1.000 36.70000 122 ALA A N 1
ATOM 752 C CA . ALA A 1 122 ? 27.81000 52.70500 30.97200 1.000 36.73000 122 ALA A CA 1
ATOM 753 C C . ALA A 1 122 ? 26.66000 52.07200 30.19900 1.000 41.13000 122 ALA A C 1
ATOM 754 O O . ALA A 1 122 ? 26.53300 52.26300 28.98600 1.000 41.68000 122 ALA A O 1
ATOM 756 N N . VAL A 1 123 ? 25.82100 51.32300 30.90000 1.000 38.66000 123 VAL A N 1
ATOM 757 C CA . VAL A 1 123 ? 24.75900 50.54400 30.28100 1.000 37.75000 123 VAL A CA 1
ATOM 758 C C . VAL A 1 123 ? 23.42500 51.15100 30.69100 1.000 37.49000 123 VAL A C 1
ATOM 759 O O . VAL A 1 123 ? 23.13000 51.25500 31.88800 1.000 33.79000 123 VAL A O 1
ATOM 763 N N . THR A 1 124 ? 22.61800 51.55600 29.70600 1.000 36.86000 124 THR A N 1
ATOM 764 C CA . THR A 1 124 ? 21.26000 52.03300 29.95900 1.000 40.40000 124 THR A CA 1
ATOM 765 C C . THR A 1 124 ? 20.27600 51.30600 29.04900 1.000 46.96000 124 THR A C 1
ATOM 766 O O . THR A 1 124 ? 20.64600 50.75800 28.00600 1.000 44.22000 124 THR A O 1
ATOM 770 N N . ASN A 1 125 ? 19.00700 51.29800 29.45600 1.000 45.82000 125 ASN A N 1
ATOM 771 C CA . ASN A 1 125 ? 17.94600 50.80200 28.59000 1.000 52.23000 125 ASN A CA 1
ATOM 772 C C . ASN A 1 125 ? 17.18300 51.93100 27.90700 1.000 50.35000 125 ASN A C 1
ATOM 773 O O . ASN A 1 125 ? 16.18000 51.66900 27.24000 1.000 51.92000 125 ASN A O 1
ATOM 778 N N . ALA A 1 126 ? 17.64700 53.17600 28.04900 1.000 46.29000 126 ALA A N 1
ATOM 779 C CA . ALA A 1 126 ? 16.97900 54.34500 27.48500 1.000 47.92000 126 ALA A CA 1
ATOM 780 C C . ALA A 1 126 ? 17.84800 54.95800 26.39500 1.000 50.93000 126 ALA A C 1
ATOM 781 O O . ALA A 1 126 ? 18.82700 55.65900 26.70100 1.000 48.21000 126 ALA A O 1
ATOM 783 N N . PRO A 1 127 ? 17.54000 54.72900 25.11400 1.000 52.26000 127 PRO A N 1
ATOM 784 C CA . PRO A 1 127 ? 18.42800 55.22400 24.05100 1.000 50.38000 127 PRO A CA 1
ATOM 785 C C . PRO A 1 127 ? 18.65400 56.72500 24.09700 1.000 49.43000 127 PRO A C 1
ATOM 786 O O . PRO A 1 127 ? 19.74900 57.18400 23.75000 1.000 49.98000 127 PRO A O 1
ATOM 790 N N . GLU A 1 128 ? 17.66000 57.50400 24.53000 1.000 49.55000 128 GLU A N 1
ATOM 791 C CA . GLU A 1 128 ? 17.80100 58.95500 24.57700 1.000 51.10000 128 GLU A CA 1
ATOM 792 C C . GLU A 1 128 ? 18.72900 59.42400 25.69400 1.000 52.61000 128 GLU A C 1
ATOM 793 O O . GLU A 1 128 ? 19.13500 60.59200 25.68900 1.000 51.50000 128 GLU A O 1
ATOM 799 N N . HIS A 1 129 ? 19.08100 58.55400 26.64200 1.000 46.33000 129 HIS A N 1
ATOM 800 C CA . HIS A 1 129 ? 20.02600 58.93700 27.68100 1.000 47.66000 129 HIS A CA 1
ATOM 801 C C . HIS A 1 129 ? 21.47000 58.73300 27.26200 1.000 44.33000 129 HIS A C 1
ATOM 802 O O . HIS A 1 129 ? 22.35800 59.38000 27.82900 1.000 43.92000 129 HIS A O 1
ATOM 809 N N . ALA A 1 130 ? 21.72000 57.84800 26.29500 1.000 44.75000 130 ALA A N 1
ATOM 810 C CA . ALA A 1 130 ? 23.08700 57.61600 25.82800 1.000 49.63000 130 ALA A CA 1
ATOM 811 C C . ALA A 1 130 ? 23.78200 58.89000 25.35200 1.000 48.18000 130 ALA A C 1
ATOM 812 O O . ALA A 1 130 ? 24.94100 59.11300 25.74500 1.000 47.21000 130 ALA A O 1
ATOM 814 N N . PRO A 1 131 ? 23.16900 59.75600 24.53300 1.000 50.22000 131 PRO A N 1
ATOM 815 C CA . PRO A 1 131 ? 23.87500 60.99600 24.15100 1.000 49.01000 131 PRO A CA 1
ATOM 816 C C . PRO A 1 131 ? 24.14300 61.91600 25.33000 1.000 49.14000 131 PRO A C 1
ATOM 817 O O . PRO A 1 131 ? 25.13800 62.65800 25.32700 1.000 43.60000 131 PRO A O 1
ATOM 821 N N . ILE A 1 132 ? 23.27200 61.89600 26.34000 1.000 44.21000 132 ILE A N 1
ATOM 822 C CA . ILE A 1 132 ? 23.45100 62.77600 27.48800 1.000 43.56000 132 ILE A CA 1
ATOM 823 C C . ILE A 1 132 ? 24.68900 62.37400 28.27200 1.000 42.33000 132 ILE A C 1
ATOM 824 O O . ILE A 1 132 ? 25.54500 63.21100 28.58100 1.000 41.00000 132 ILE A O 1
ATOM 829 N N . VAL A 1 133 ? 24.80800 61.08000 28.59000 1.000 41.14000 133 VAL A N 1
ATOM 830 C CA . VAL A 1 133 ? 25.97400 60.58100 29.31800 1.000 42.96000 133 VAL A CA 1
ATOM 831 C C . VAL A 1 133 ? 27.26000 60.91000 28.56700 1.000 43.46000 133 VAL A C 1
ATOM 832 O O . VAL A 1 133 ? 28.22600 61.41700 29.15000 1.000 43.17000 133 VAL A O 1
ATOM 836 N N . GLU A 1 134 ? 27.29600 60.61900 27.26200 1.000 43.97000 134 GLU A N 1
ATOM 837 C CA . GLU A 1 134 ? 28.51300 60.86700 26.49300 1.000 48.10000 134 GLU A CA 1
ATOM 838 C C . GLU A 1 134 ? 28.84700 62.35500 26.45500 1.000 46.31000 134 GLU A C 1
ATOM 839 O O . GLU A 1 134 ? 30.01600 62.74100 26.60200 1.000 41.91000 134 GLU A O 1
ATOM 845 N N . GLY A 1 135 ? 27.82700 63.20700 26.30500 1.000 46.74000 135 GLY A N 1
ATOM 846 C CA . GLY A 1 135 ? 28.06900 64.64300 26.27800 1.000 44.70000 135 GLY A CA 1
ATOM 847 C C . GLY A 1 135 ? 28.69200 65.15700 27.56200 1.000 46.74000 135 GLY A C 1
ATOM 848 O O . GLY A 1 135 ? 29.71900 65.84200 27.54200 1.000 47.23000 135 GLY A O 1
ATOM 849 N N . PHE A 1 136 ? 28.08200 64.82600 28.70300 1.000 45.91000 136 PHE A N 1
ATOM 850 C CA . PHE A 1 136 ? 28.63200 65.26800 29.98100 1.000 44.51000 136 PHE A CA 1
ATOM 851 C C . PHE A 1 136 ? 30.01100 64.67000 30.24300 1.000 41.97000 136 PHE A C 1
ATOM 852 O O . PHE A 1 136 ? 30.85900 65.31700 30.86800 1.000 45.98000 136 PHE A O 1
ATOM 860 N N . ALA A 1 137 ? 30.26200 63.44200 29.78300 1.000 38.88000 137 ALA A N 1
ATOM 861 C CA . ALA A 1 137 ? 31.60100 62.88100 29.92900 1.000 43.35000 137 ALA A CA 1
ATOM 862 C C . ALA A 1 137 ? 32.62300 63.69400 29.14300 1.000 44.02000 137 ALA A C 1
ATOM 863 O O . ALA A 1 137 ? 33.73600 63.93800 29.62400 1.000 41.21000 137 ALA A O 1
ATOM 865 N N . ARG A 1 138 ? 32.25800 64.13900 27.93400 1.000 43.63000 138 ARG A N 1
ATOM 866 C CA . ARG A 1 138 ? 33.17000 64.99300 27.17700 1.000 52.62000 138 ARG A CA 1
ATOM 867 C C . ARG A 1 138 ? 33.34100 66.35300 27.84600 1.000 48.03000 138 ARG A C 1
ATOM 868 O O . ARG A 1 138 ? 34.42900 66.93300 27.79700 1.000 50.02000 138 ARG A O 1
ATOM 876 N N . GLU A 1 139 ? 32.29200 66.86000 28.49700 1.000 47.75000 139 GLU A N 1
ATOM 877 C CA . GLU A 1 139 ? 32.39800 68.13400 29.20300 1.000 48.51000 139 GLU A CA 1
ATOM 878 C C . GLU A 1 139 ? 33.28900 68.02900 30.43700 1.000 47.21000 139 GLU A C 1
ATOM 879 O O . GLU A 1 139 ? 33.94800 69.00900 30.80700 1.000 49.54000 139 GLU A O 1
ATOM 885 N N . CYS A 1 140 ? 33.32600 66.86400 31.08300 1.000 45.67000 140 CYS A N 1
ATOM 886 C CA . CYS A 1 140 ? 34.22300 66.61000 32.20800 1.000 49.46000 140 CYS A CA 1
ATOM 887 C C . CYS A 1 140 ? 35.61700 66.15000 31.79000 1.000 50.09000 140 CYS A C 1
ATOM 888 O O . CYS A 1 140 ? 36.42600 65.81700 32.66200 1.000 52.77000 140 CYS A O 1
ATOM 891 N N . GLY A 1 141 ? 35.91100 66.10200 30.49400 1.000 46.94000 141 GLY A N 1
ATOM 892 C CA . GLY A 1 141 ? 37.21800 65.66600 30.03800 1.000 53.84000 141 GLY A CA 1
ATOM 893 C C . GLY A 1 141 ? 37.49500 64.18600 30.19500 1.000 53.58000 141 GLY A C 1
ATOM 894 O O . GLY A 1 141 ? 38.66000 63.79300 30.31800 1.000 53.05000 141 GLY A O 1
ATOM 895 N N . VAL A 1 142 ? 36.45600 63.34800 30.20200 1.000 47.60000 142 VAL A N 1
ATOM 896 C CA . VAL A 1 142 ? 36.64700 61.90900 30.32500 1.000 39.94000 142 VAL A CA 1
ATOM 897 C C . VAL A 1 142 ? 35.93100 61.21100 29.18100 1.000 41.39000 142 VAL A C 1
ATOM 898 O O . VAL A 1 142 ? 35.68800 60.00300 29.23900 1.000 41.10000 142 VAL A O 1
ATOM 902 N N . GLY A 1 143 ? 35.60500 61.95900 28.13000 1.000 41.09000 143 GLY A N 1
ATOM 903 C CA . GLY A 1 143 ? 34.87500 61.37700 27.01800 1.000 43.12000 143 GLY A CA 1
ATOM 904 C C . GLY A 1 143 ? 35.53700 60.14300 26.43100 1.000 45.77000 143 GLY A C 1
ATOM 905 O O . GLY A 1 143 ? 34.85900 59.27900 25.86400 1.000 43.09000 143 GLY A O 1
ATOM 906 N N . GLY A 1 144 ? 36.86600 60.03900 26.55400 1.000 48.36000 144 GLY A N 1
ATOM 907 C CA . GLY A 1 144 ? 37.56900 58.86800 26.06200 1.000 42.14000 144 GLY A CA 1
ATOM 908 C C . GLY A 1 144 ? 37.44300 57.64100 26.93800 1.000 51.50000 144 GLY A C 1
ATOM 909 O O . GLY A 1 144 ? 37.69900 56.52800 26.46800 1.000 54.01000 144 GLY A O 1
ATOM 910 N N . ARG A 1 145 ? 37.04800 57.81400 28.20100 1.000 49.75000 145 ARG A N 1
ATOM 911 C CA . ARG A 1 145 ? 36.95000 56.70900 29.14700 1.000 44.22000 145 ARG A CA 1
ATOM 912 C C . ARG A 1 145 ? 35.51300 56.45300 29.60300 1.000 46.09000 145 ARG A C 1
ATOM 913 O O . ARG A 1 145 ? 35.29600 55.75600 30.60400 1.000 40.79000 145 ARG A O 1
ATOM 921 N N . VAL A 1 146 ? 34.52200 56.99400 28.90000 1.000 43.06000 146 VAL A N 1
ATOM 922 C CA . VAL A 1 146 ? 33.12300 56.66000 29.14400 1.000 43.52000 146 VAL A CA 1
ATOM 923 C C . VAL A 1 146 ? 32.47600 56.35200 27.80100 1.000 47.67000 146 VAL A C 1
ATOM 924 O O . VAL A 1 146 ? 32.42000 57.22400 26.92700 1.000 50.92000 146 VAL A O 1
ATOM 928 N N . ARG A 1 147 ? 31.98600 55.12300 27.63400 1.000 44.16000 147 ARG A N 1
ATOM 929 C CA . ARG A 1 147 ? 31.17200 54.77100 26.47700 1.000 49.39000 147 ARG A CA 1
ATOM 930 C C . ARG A 1 147 ? 29.85700 54.16900 26.95500 1.000 49.99000 147 ARG A C 1
ATOM 931 O O . ARG A 1 147 ? 29.78600 53.56200 28.02900 1.000 43.03000 147 ARG A O 1
ATOM 939 N N . THR A 1 148 ? 28.81400 54.33800 26.14700 1.000 46.29000 148 THR A N 1
ATOM 940 C CA . THR A 1 148 ? 27.48700 53.84900 26.48500 1.000 44.93000 148 THR A CA 1
ATOM 941 C C . THR A 1 148 ? 27.10100 52.67200 25.59600 1.000 50.34000 148 THR A C 1
ATOM 942 O O . THR A 1 148 ? 27.33700 52.68400 24.38200 1.000 47.70000 148 THR A O 1
ATOM 946 N N . LEU A 1 149 ? 26.52500 51.64800 26.21800 1.000 45.80000 149 LEU A N 1
ATOM 947 C CA . LEU A 1 149 ? 25.76500 50.62100 25.52300 1.000 48.69000 149 LEU A CA 1
ATOM 948 C C . LEU A 1 149 ? 24.30900 50.75300 25.94300 1.000 47.29000 149 LEU A C 1
ATOM 949 O O . LEU A 1 149 ? 24.00900 50.91100 27.13300 1.000 38.11000 149 LEU A O 1
ATOM 954 N N . VAL A 1 150 ? 23.41500 50.71600 24.96700 1.000 45.12000 150 VAL A N 1
ATOM 955 C CA . VAL A 1 150 ? 21.98300 50.74400 25.22400 1.000 48.76000 150 VAL A CA 1
ATOM 956 C C . VAL A 1 150 ? 21.50400 49.29600 25.23200 1.000 53.41000 150 VAL A C 1
ATOM 957 O O . VAL A 1 150 ? 21.51300 48.62600 24.19400 1.000 57.74000 150 VAL A O 1
ATOM 961 N N . CYS A 1 151 ? 21.09600 48.79600 26.40100 1.000 52.58000 151 CYS A N 1
ATOM 962 C CA . CYS A 1 151 ? 20.81600 47.37500 26.57100 1.000 64.44000 151 CYS A CA 1
ATOM 963 C C . CYS A 1 151 ? 19.63800 47.14700 27.51500 1.000 63.33000 151 CYS A C 1
ATOM 964 O O . CYS A 1 151 ? 19.48700 47.83600 28.53200 1.000 61.42000 151 CYS A O 1
ATOM 967 N N . ASP A 1 152 ? 18.80100 46.16600 27.15600 1.000 65.28000 152 ASP A N 1
ATOM 968 C CA . ASP A 1 152 ? 17.84600 45.56900 28.08600 1.000 63.80000 152 ASP A CA 1
ATOM 969 C C . ASP A 1 152 ? 18.61600 44.72200 29.10100 1.000 68.30000 152 ASP A C 1
ATOM 970 O O . ASP A 1 152 ? 19.22700 43.71500 28.72300 1.000 66.25000 152 ASP A O 1
ATOM 975 N N . ALA A 1 153 ? 18.58200 45.12500 30.38300 1.000 65.98000 153 ALA A N 1
ATOM 976 C CA . ALA A 1 153 ? 19.40500 44.54400 31.44900 1.000 58.10000 153 ALA A CA 1
ATOM 977 C C . ALA A 1 153 ? 20.85900 44.39300 31.00100 1.000 62.93000 153 ALA A C 1
ATOM 978 O O . ALA A 1 153 ? 21.54000 45.39800 30.75800 1.000 64.96000 153 ALA A O 1
ATOM 980 N N . MET A 1 154 ? 21.34000 43.14700 30.87400 1.000 60.58000 154 MET A N 1
ATOM 981 C CA . MET A 1 154 ? 22.67100 42.85200 30.33800 1.000 55.13000 154 MET A CA 1
ATOM 982 C C . MET A 1 154 ? 22.65100 41.58700 29.48800 1.000 52.81000 154 MET A C 1
ATOM 983 O O . MET A 1 154 ? 23.59300 40.78600 29.51300 1.000 48.04000 154 MET A O 1
ATOM 988 N N . HIS A 1 155 ? 21.58700 41.40100 28.70700 1.000 54.27000 155 HIS A N 1
ATOM 989 C CA . HIS A 1 155 ? 21.40900 40.18700 27.92300 1.000 52.94000 155 HIS A CA 1
ATOM 990 C C . HIS A 1 155 ? 22.16400 40.19700 26.60100 1.000 56.98000 155 HIS A C 1
ATOM 991 O O . HIS A 1 155 ? 22.30800 39.13400 25.98100 1.000 52.92000 155 HIS A O 1
ATOM 998 N N . LEU A 1 156 ? 22.60200 41.35300 26.12900 1.000 59.16000 156 LEU A N 1
ATOM 999 C CA . LEU A 1 156 ? 23.20400 41.37000 24.80600 1.000 52.56000 156 LEU A CA 1
ATOM 1000 C C . LEU A 1 156 ? 24.72100 41.27900 24.92200 1.000 51.73000 156 LEU A C 1
ATOM 1001 O O . LEU A 1 156 ? 25.27700 41.50800 25.99900 1.000 48.03000 156 LEU A O 1
ATOM 1006 N N . PRO A 1 157 ? 25.41600 40.91100 23.83500 1.000 52.36000 157 PRO A N 1
ATOM 1007 C CA . PRO A 1 157 ? 26.87500 40.72000 23.91600 1.000 50.72000 157 PRO A CA 1
ATOM 1008 C C . PRO A 1 157 ? 27.61200 41.93900 24.46200 1.000 49.97000 157 PRO A C 1
ATOM 1009 O O . PRO A 1 157 ? 27.22300 43.08700 24.23700 1.000 53.94000 157 PRO A O 1
ATOM 1013 N N . LEU A 1 158 ? 28.69200 41.66500 25.19400 1.000 50.57000 158 LEU A N 1
ATOM 1014 C CA . LEU A 1 158 ? 29.54300 42.67700 25.83000 1.000 47.65000 158 LEU A CA 1
ATOM 1015 C C . LEU A 1 158 ? 30.98700 42.38200 25.43300 1.000 50.77000 158 LEU A C 1
ATOM 1016 O O . LEU A 1 158 ? 31.62800 41.50200 26.01800 1.000 50.29000 158 LEU A O 1
ATOM 1021 N N . ASP A 1 159 ? 31.52500 43.11100 24.45900 1.000 50.47000 159 ASP A N 1
ATOM 1022 C CA . ASP A 1 159 ? 32.85400 42.79000 23.96300 1.000 51.04000 159 ASP A CA 1
ATOM 1023 C C . ASP A 1 159 ? 33.92600 43.73600 24.48500 1.000 56.63000 159 ASP A C 1
ATOM 1024 O O . ASP A 1 159 ? 35.01700 43.80200 23.90400 1.000 61.43000 159 ASP A O 1
ATOM 1029 N N . GLY A 1 160 ? 33.66200 44.44100 25.58200 1.000 51.29000 160 GLY A N 1
ATOM 1030 C CA . GLY A 1 160 ? 34.66300 45.33300 26.13700 1.000 49.49000 160 GLY A CA 1
ATOM 1031 C C . GLY A 1 160 ? 35.81400 44.64500 26.84900 1.000 54.29000 160 GLY A C 1
ATOM 1032 O O . GLY A 1 160 ? 36.28900 45.15000 27.87100 1.000 54.96000 160 GLY A O 1
ATOM 1033 N N . GLY A 1 161 ? 36.29600 43.51100 26.31600 1.000 64.76000 161 GLY A N 1
ATOM 1034 C CA . GLY A 1 161 ? 37.30500 42.70500 26.97600 1.000 51.05000 161 GLY A CA 1
ATOM 1035 C C . GLY A 1 161 ? 36.79400 42.27100 28.33200 1.000 49.20000 161 GLY A C 1
ATOM 1036 O O . GLY A 1 161 ? 35.66700 42.59600 28.70800 1.000 49.55000 161 GLY A O 1
ATOM 1037 N N . PRO A 1 162 ? 37.58600 41.52200 29.09300 1.000 51.51000 162 PRO A N 1
ATOM 1038 C CA . PRO A 1 162 ? 37.18700 41.21700 30.47600 1.000 45.48000 162 PRO A CA 1
ATOM 1039 C C . PRO A 1 162 ? 37.13900 42.48600 31.31400 1.000 45.86000 162 PRO A C 1
ATOM 1040 O O . PRO A 1 162 ? 37.91600 43.42100 31.10800 1.000 45.10000 162 PRO A O 1
ATOM 1044 N N . TYR A 1 163 ? 36.19100 42.52600 32.24900 1.000 39.99000 163 TYR A N 1
ATOM 1045 C CA . TYR A 1 163 ? 35.99900 43.67500 33.12100 1.000 35.19000 163 TYR A CA 1
ATOM 1046 C C . TYR A 1 163 ? 36.49300 43.35900 34.52400 1.000 35.26000 163 TYR A C 1
ATOM 1047 O O . TYR A 1 163 ? 36.47100 42.20400 34.96000 1.000 38.85000 163 TYR A O 1
ATOM 1056 N N . ASP A 1 164 ? 36.92300 44.40900 35.23300 1.000 33.93000 164 ASP A N 1
ATOM 1057 C CA . ASP A 1 164 ? 37.40500 44.30400 36.60500 1.000 35.23000 164 ASP A CA 1
ATOM 1058 C C . ASP A 1 164 ? 36.30600 44.40100 37.64700 1.000 34.58000 164 ASP A C 1
ATOM 1059 O O . ASP A 1 164 ? 36.51200 43.96900 38.78700 1.000 35.69000 164 ASP A O 1
ATOM 1064 N N . ALA A 1 165 ? 35.16600 44.98800 37.30400 1.000 30.79000 165 ALA A N 1
ATOM 1065 C CA . ALA A 1 165 ? 34.10800 45.17400 38.28300 1.000 35.85000 165 ALA A CA 1
ATOM 1066 C C . ALA A 1 165 ? 32.84600 45.59200 37.55600 1.000 30.09000 165 ALA A C 1
ATOM 1067 O O . ALA A 1 165 ? 32.89500 46.12100 36.44600 1.000 29.46000 165 ALA A O 1
ATOM 1069 N N . ALA A 1 166 ? 31.71800 45.35300 38.19200 1.000 29.74000 166 ALA A N 1
ATOM 1070 C CA . ALA A 1 166 ? 30.47500 45.96800 37.76000 1.000 26.30000 166 ALA A CA 1
ATOM 1071 C C . ALA A 1 166 ? 29.87200 46.67800 38.95800 1.000 31.12000 166 ALA A C 1
ATOM 1072 O O . ALA A 1 166 ? 30.01600 46.21800 40.09600 1.000 27.94000 166 ALA A O 1
ATOM 1074 N N . VAL A 1 167 ? 29.24600 47.82400 38.71200 1.000 27.78000 167 VAL A N 1
ATOM 1075 C CA . VAL A 1 167 ? 28.58900 48.58700 39.76800 1.000 26.12000 167 VAL A CA 1
ATOM 1076 C C . VAL A 1 167 ? 27.16300 48.86400 39.32100 1.000 25.45000 167 VAL A C 1
ATOM 1077 O O . VAL A 1 167 ? 26.92000 49.17100 38.14800 1.000 30.05000 167 VAL A O 1
ATOM 1081 N N . ALA A 1 168 ? 26.21700 48.71800 40.24600 1.000 25.44000 168 ALA A N 1
ATOM 1082 C CA . ALA A 1 168 ? 24.80300 48.95600 39.95900 1.000 25.42000 168 ALA A CA 1
ATOM 1083 C C . ALA A 1 168 ? 24.20400 49.70100 41.14000 1.000 25.46000 168 ALA A C 1
ATOM 1084 O O . ALA A 1 168 ? 23.99600 49.11700 42.21100 1.000 26.37000 168 ALA A O 1
ATOM 1086 N N . ILE A 1 169 ? 23.94700 50.99400 40.95300 1.000 27.68000 169 ILE A N 1
ATOM 1087 C CA . ILE A 1 169 ? 23.42600 51.86100 42.00100 1.000 25.74000 169 ILE A CA 1
ATOM 1088 C C . ILE A 1 169 ? 21.92700 51.97200 41.76400 1.000 24.51000 169 ILE A C 1
ATOM 1089 O O . ILE A 1 169 ? 21.49000 52.75600 40.92600 1.000 25.31000 169 ILE A O 1
ATOM 1094 N N . GLU A 1 170 ? 21.14200 51.16700 42.48200 1.000 23.46000 170 GLU A N 1
ATOM 1095 C CA . GLU A 1 170 ? 19.68400 51.25600 42.49400 1.000 25.11000 170 GLU A CA 1
ATOM 1096 C C . GLU A 1 170 ? 19.05500 50.89500 41.14500 1.000 28.11000 170 GLU A C 1
ATOM 1097 O O . GLU A 1 170 ? 17.92600 51.30300 40.83700 1.000 28.89000 170 GLU A O 1
ATOM 1103 N N . SER A 1 171 ? 19.75100 50.07900 40.36200 1.000 23.88000 171 SER A N 1
ATOM 1104 C CA . SER A 1 171 ? 19.28100 49.59800 39.06900 1.000 24.18000 171 SER A CA 1
ATOM 1105 C C . SER A 1 171 ? 18.92100 48.11900 39.05200 1.000 28.43000 171 SER A C 1
ATOM 1106 O O . SER A 1 171 ? 18.13300 47.69700 38.19600 1.000 24.99000 171 SER A O 1
ATOM 1109 N N . SER A 1 172 ? 19.47600 47.32400 39.96800 1.000 21.95000 172 SER A N 1
ATOM 1110 C CA . SER A 1 172 ? 19.32500 45.88100 39.88300 1.000 24.10000 172 SER A CA 1
ATOM 1111 C C . SER A 1 172 ? 17.93000 45.41100 40.28600 1.000 25.47000 172 SER A C 1
ATOM 1112 O O . SER A 1 172 ? 17.56800 44.27500 39.97600 1.000 24.61000 172 SER A O 1
ATOM 1115 N N . GLY A 1 173 ? 17.13600 46.24300 40.95800 1.000 25.75000 173 GLY A N 1
ATOM 1116 C CA . GLY A 1 173 ? 15.73700 45.89900 41.21000 1.000 23.00000 173 GLY A CA 1
ATOM 1117 C C . GLY A 1 173 ? 14.91100 45.64100 39.95000 1.000 27.10000 173 GLY A C 1
ATOM 1118 O O . GLY A 1 173 ? 13.82600 45.05300 40.04400 1.000 27.26000 173 GLY A O 1
ATOM 1119 N N . TYR A 1 174 ? 15.41200 46.03400 38.78300 1.000 26.46000 174 TYR A N 1
ATOM 1120 C CA . TYR A 1 174 ? 14.75000 45.80700 37.50600 1.000 28.66000 174 TYR A CA 1
ATOM 1121 C C . TYR A 1 174 ? 15.19300 44.51600 36.81100 1.000 32.23000 174 TYR A C 1
ATOM 1122 O O . TYR A 1 174 ? 14.64500 44.19100 35.74900 1.000 31.44000 174 TYR A O 1
ATOM 1131 N N . PHE A 1 175 ? 16.15300 43.77600 37.37600 1.000 26.43000 175 PHE A N 1
ATOM 1132 C CA . PHE A 1 175 ? 16.80400 42.65500 36.70000 1.000 30.02000 175 PHE A CA 1
ATOM 1133 C C . PHE A 1 175 ? 16.33100 41.30500 37.23500 1.000 31.38000 175 PHE A C 1
ATOM 1134 O O . PHE A 1 175 ? 15.99800 41.16100 38.41600 1.000 29.98000 175 PHE A O 1
ATOM 1142 N N . ASP A 1 176 ? 16.34400 40.31200 36.34300 1.000 29.09000 176 ASP A N 1
ATOM 1143 C CA . ASP A 1 176 ? 16.36600 38.89500 36.69300 1.000 29.66000 176 ASP A CA 1
ATOM 1144 C C . ASP A 1 176 ? 17.73600 38.59300 37.30800 1.000 28.03000 176 ASP A C 1
ATOM 1145 O O . ASP A 1 176 ? 18.74800 38.55000 36.59700 1.000 27.02000 176 ASP A O 1
ATOM 1150 N N . ARG A 1 177 ? 17.78600 38.42500 38.63600 1.000 24.76000 177 ARG A N 1
ATOM 1151 C CA . ARG A 1 177 ? 19.08700 38.30200 39.29900 1.000 28.28000 177 ARG A CA 1
ATOM 1152 C C . ARG A 1 177 ? 19.83200 37.03800 38.88800 1.000 28.13000 177 ARG A C 1
ATOM 1153 O O . ARG A 1 177 ? 21.02900 37.13700 38.55900 1.000 26.67000 177 ARG A O 1
ATOM 1161 N N . PRO A 1 178 ? 19.21700 35.84100 38.87600 1.000 26.06000 178 PRO A N 1
ATOM 1162 C CA . PRO A 1 178 ? 19.96700 34.65000 38.43200 1.000 26.69000 178 PRO A CA 1
ATOM 1163 C C . PRO A 1 178 ? 20.62500 34.81300 37.07300 1.000 28.22000 178 PRO A C 1
ATOM 1164 O O . PRO A 1 178 ? 21.79700 34.45200 36.91800 1.000 28.05000 178 PRO A O 1
ATOM 1168 N N . VAL A 1 179 ? 19.92000 35.38400 36.09500 1.000 27.53000 179 VAL A N 1
ATOM 1169 C CA . VAL A 1 179 ? 20.50400 35.57500 34.77200 1.000 26.11000 179 VAL A CA 1
ATOM 1170 C C . VAL A 1 179 ? 21.57300 36.66100 34.80600 1.000 30.10000 179 VAL A C 1
ATOM 1171 O O . VAL A 1 179 ? 22.64700 36.50800 34.21100 1.000 28.97000 179 VAL A O 1
ATOM 1175 N N . TRP A 1 180 ? 21.30400 37.76800 35.50600 1.000 25.58000 180 TRP A N 1
ATOM 1176 C CA . TRP A 1 180 ? 22.24400 38.88700 35.53000 1.000 28.58000 180 TRP A CA 1
ATOM 1177 C C . TRP A 1 180 ? 23.59800 38.45200 36.08100 1.000 29.47000 180 TRP A C 1
ATOM 1178 O O . TRP A 1 180 ? 24.64700 38.71100 35.47100 1.000 30.86000 180 TRP A O 1
ATOM 1189 N N . PHE A 1 181 ? 23.59500 37.75500 37.21800 1.000 27.82000 181 PHE A N 1
ATOM 1190 C CA . PHE A 1 181 ? 24.85300 37.26800 37.77400 1.000 29.50000 181 PHE A CA 1
ATOM 1191 C C . PHE A 1 181 ? 25.53700 36.26400 36.84200 1.000 27.63000 181 PHE A C 1
ATOM 1192 O O . PHE A 1 181 ? 26.76700 36.17600 36.84200 1.000 30.81000 181 PHE A O 1
ATOM 1200 N N . GLU A 1 182 ? 24.77100 35.50500 36.04100 1.000 29.73000 182 GLU A N 1
ATOM 1201 C CA . GLU A 1 182 ? 25.40100 34.58900 35.08300 1.000 26.90000 182 GLU A CA 1
ATOM 1202 C C . GLU A 1 182 ? 26.09800 35.35300 33.96400 1.000 32.34000 182 GLU A C 1
ATOM 1203 O O . GLU A 1 182 ? 27.22700 35.01600 33.59000 1.000 31.04000 182 GLU A O 1
ATOM 1209 N N . ARG A 1 183 ? 25.46300 36.39800 33.43200 1.000 29.60000 183 ARG A N 1
ATOM 1210 C CA . ARG A 1 183 ? 26.16500 37.26700 32.49300 1.000 33.07000 183 ARG A CA 1
ATOM 1211 C C . ARG A 1 183 ? 27.41600 37.86100 33.12900 1.000 34.11000 183 ARG A C 1
ATOM 1212 O O . ARG A 1 183 ? 28.50100 37.83600 32.53300 1.000 35.60000 183 ARG A O 1
ATOM 1220 N N . LEU A 1 184 ? 27.27900 38.39300 34.35000 1.000 32.39000 184 LEU A N 1
ATOM 1221 C CA . LEU A 1 184 ? 28.40600 39.01400 35.04000 1.000 29.90000 184 LEU A CA 1
ATOM 1222 C C . LEU A 1 184 ? 29.55800 38.03900 35.21800 1.000 33.07000 184 LEU A C 1
ATOM 1223 O O . LEU A 1 184 ? 30.72200 38.41100 35.03500 1.000 30.08000 184 LEU A O 1
ATOM 1228 N N . ALA A 1 185 ? 29.25500 36.78500 35.56600 1.000 31.78000 185 ALA A N 1
ATOM 1229 C CA . ALA A 1 185 ? 30.31000 35.79200 35.74300 1.000 33.80000 185 ALA A CA 1
ATOM 1230 C C . ALA A 1 185 ? 31.13200 35.58600 34.47100 1.000 37.19000 185 ALA A C 1
ATOM 1231 O O . ALA A 1 185 ? 32.31500 35.23000 34.54900 1.000 38.58000 185 ALA A O 1
ATOM 1233 N N . HIS A 1 186 ? 30.54600 35.79800 33.29600 1.000 34.60000 186 HIS A N 1
ATOM 1234 C CA . HIS A 1 186 ? 31.32400 35.52400 32.09300 1.000 38.33000 186 HIS A CA 1
ATOM 1235 C C . HIS A 1 186 ? 32.26100 36.67500 31.74300 1.000 39.13000 186 HIS A C 1
ATOM 1236 O O . HIS A 1 186 ? 33.39400 36.43400 31.31500 1.000 38.29000 186 HIS A O 1
ATOM 1243 N N . VAL A 1 187 ? 31.82100 37.91900 31.93800 1.000 35.20000 187 VAL A N 1
ATOM 1244 C CA . VAL A 1 187 ? 32.57500 39.09400 31.50800 1.000 38.96000 187 VAL A CA 1
ATOM 1245 C C . VAL A 1 187 ? 33.37200 39.72800 32.64700 1.000 37.04000 187 VAL A C 1
ATOM 1246 O O . VAL A 1 187 ? 33.95000 40.80000 32.46400 1.000 38.37000 187 VAL A O 1
ATOM 1250 N N . LEU A 1 188 ? 33.39700 39.10800 33.82300 1.000 35.99000 188 LEU A N 1
ATOM 1251 C CA . LEU A 1 188 ? 34.19200 39.58600 34.94600 1.000 33.29000 188 LEU A CA 1
ATOM 1252 C C . LEU A 1 188 ? 35.36700 38.65000 35.17300 1.000 36.95000 188 LEU A C 1
ATOM 1253 O O . LEU A 1 188 ? 35.20900 37.42600 35.14700 1.000 39.07000 188 LEU A O 1
ATOM 1258 N N . ARG A 1 189 ? 36.54000 39.23300 35.39600 1.000 38.31000 189 ARG A N 1
ATOM 1259 C CA . ARG A 1 189 ? 37.72100 38.44300 35.70300 1.000 42.69000 189 ARG A CA 1
ATOM 1260 C C . ARG A 1 189 ? 37.59000 37.82200 37.09000 1.000 42.49000 189 ARG A C 1
ATOM 1261 O O . ARG A 1 189 ? 36.89800 38.36200 37.95800 1.000 38.11000 189 ARG A O 1
ATOM 1269 N N . PRO A 1 190 ? 38.26000 36.69600 37.32800 1.000 42.90000 190 PRO A N 1
ATOM 1270 C CA . PRO A 1 190 ? 38.33300 36.16300 38.69200 1.000 37.67000 190 PRO A CA 1
ATOM 1271 C C . PRO A 1 190 ? 38.81600 37.23900 39.65300 1.000 38.57000 190 PRO A C 1
ATOM 1272 O O . PRO A 1 190 ? 39.64000 38.08700 39.30400 1.000 35.86000 190 PRO A O 1
ATOM 1276 N N . GLY A 1 191 ? 38.25800 37.23000 40.86200 1.000 34.51000 191 GLY A N 1
ATOM 1277 C CA . GLY A 1 191 ? 38.51300 38.28500 41.81300 1.000 32.51000 191 GLY A CA 1
ATOM 1278 C C . GLY A 1 191 ? 37.77900 39.58200 41.54100 1.000 39.38000 191 GLY A C 1
ATOM 1279 O O . GLY A 1 191 ? 37.81200 40.48100 42.39600 1.000 32.88000 191 GLY A O 1
ATOM 1280 N N . GLY A 1 192 ? 37.11500 39.71300 40.38900 1.000 33.65000 192 GLY A N 1
ATOM 1281 C CA . GLY A 1 192 ? 36.40400 40.94200 40.08700 1.000 36.11000 192 GLY A CA 1
ATOM 1282 C C . GLY A 1 192 ? 35.19300 41.12000 40.98300 1.000 32.79000 192 GLY A C 1
ATOM 1283 O O . GLY A 1 192 ? 34.61600 40.15400 41.48500 1.000 31.94000 192 GLY A O 1
ATOM 1284 N N . SER A 1 193 ? 34.79300 42.37900 41.17500 1.000 28.36000 193 SER A N 1
ATOM 1285 C CA . SER A 1 193 ? 33.79600 42.74100 42.17700 1.000 25.63000 193 SER A CA 1
ATOM 1286 C C . SER A 1 193 ? 32.48300 43.16000 41.52700 1.000 27.85000 193 SER A C 1
ATOM 1287 O O . SER A 1 193 ? 32.46700 43.86700 40.52100 1.000 29.47000 193 SER A O 1
ATOM 1290 N N . VAL A 1 194 ? 31.37900 42.71200 42.09800 1.000 27.67000 194 VAL A N 1
ATOM 1291 C CA . VAL A 1 194 ? 30.07000 43.24400 41.75300 1.000 25.63000 194 VAL A CA 1
ATOM 1292 C C . VAL A 1 194 ? 29.63800 44.09600 42.93000 1.000 26.14000 194 VAL A C 1
ATOM 1293 O O . VAL A 1 194 ? 29.53700 43.60000 44.05700 1.000 26.22000 194 VAL A O 1
ATOM 1297 N N . CYS A 1 195 ? 29.44000 45.38500 42.68800 1.000 25.06000 195 CYS A N 1
ATOM 1298 C CA . CYS A 1 195 ? 29.11400 46.33900 43.74200 1.000 25.87000 195 CYS A CA 1
ATOM 1299 C C . CYS A 1 195 ? 27.67900 46.81700 43.53400 1.000 24.98000 195 CYS A C 1
ATOM 1300 O O . CYS A 1 195 ? 27.34300 47.33000 42.46100 1.000 26.50000 195 CYS A O 1
ATOM 1303 N N . ILE A 1 196 ? 26.84200 46.64500 44.55400 1.000 21.48000 196 ILE A N 1
ATOM 1304 C CA . ILE A 1 196 ? 25.40600 46.86200 44.45000 1.000 21.34000 196 ILE A CA 1
ATOM 1305 C C . ILE A 1 196 ? 24.94100 47.74800 45.60400 1.000 25.35000 196 ILE A C 1
ATOM 1306 O O . ILE A 1 196 ? 25.28300 47.49600 46.76500 1.000 25.26000 196 ILE A O 1
ATOM 1311 N N . GLU A 1 197 ? 24.19300 48.79900 45.27600 1.000 26.48000 197 GLU A N 1
ATOM 1312 C CA . GLU A 1 197 ? 23.34400 49.52200 46.21200 1.000 24.35000 197 GLU A CA 1
ATOM 1313 C C . GLU A 1 197 ? 21.90200 49.31400 45.76800 1.000 24.52000 197 GLU A C 1
ATOM 1314 O O . GLU A 1 197 ? 21.60000 49.43300 44.57000 1.000 23.30000 197 GLU A O 1
ATOM 1320 N N . GLU A 1 198 ? 21.02100 48.96900 46.70900 1.000 23.50000 198 GLU A N 1
ATOM 1321 C CA . GLU A 1 198 ? 19.68600 48.54500 46.29300 1.000 22.78000 198 GLU A CA 1
ATOM 1322 C C . GLU A 1 198 ? 18.73100 48.51200 47.47900 1.000 24.44000 198 GLU A C 1
ATOM 1323 O O . GLU A 1 198 ? 19.15100 48.31900 48.62500 1.000 23.47000 198 GLU A O 1
ATOM 1329 N N . VAL A 1 199 ? 17.44100 48.66500 47.17900 1.000 23.64000 199 VAL A N 1
ATOM 1330 C CA . VAL A 1 199 ? 16.36600 48.38300 48.12900 1.000 21.85000 199 VAL A CA 1
ATOM 1331 C C . VAL A 1 199 ? 16.08600 46.88600 48.10600 1.000 25.37000 199 VAL A C 1
ATOM 1332 O O . VAL A 1 199 ? 15.77500 46.31700 47.04900 1.000 21.84000 199 VAL A O 1
ATOM 1336 N N . PHE A 1 200 ? 16.18300 46.24900 49.27500 1.000 21.24000 200 PHE A N 1
ATOM 1337 C CA . PHE A 1 200 ? 15.85000 44.84400 49.44500 1.000 22.84000 200 PHE A CA 1
ATOM 1338 C C . PHE A 1 200 ? 14.66400 44.72500 50.38300 1.000 26.97000 200 PHE A C 1
ATOM 1339 O O . PHE A 1 200 ? 14.44300 45.58900 51.23800 1.000 27.98000 200 PHE A O 1
ATOM 1347 N N . THR A 1 201 ? 13.91400 43.63700 50.23000 1.000 25.29000 201 THR A N 1
ATOM 1348 C CA . THR A 1 201 ? 12.95400 43.23300 51.24200 1.000 27.67000 201 THR A CA 1
ATOM 1349 C C . THR A 1 201 ? 13.66300 42.51400 52.38200 1.000 31.32000 201 THR A C 1
ATOM 1350 O O . THR A 1 201 ? 14.71100 41.89200 52.20000 1.000 27.89000 201 THR A O 1
ATOM 1354 N N . THR A 1 202 ? 13.08700 42.61500 53.57500 1.000 28.80000 202 THR A N 1
ATOM 1355 C CA . THR A 1 202 ? 13.45600 41.72000 54.66000 1.000 33.58000 202 THR A CA 1
ATOM 1356 C C . THR A 1 202 ? 12.32700 40.76800 55.01500 1.000 37.46000 202 THR A C 1
ATOM 1357 O O . THR A 1 202 ? 12.53400 39.84900 55.81700 1.000 38.79000 202 THR A O 1
ATOM 1361 N N . ARG A 1 203 ? 11.14400 40.98400 54.45300 1.000 36.18000 203 ARG A N 1
ATOM 1362 C CA . ARG A 1 203 ? 9.98400 40.13300 54.65500 1.000 39.85000 203 ARG A CA 1
ATOM 1363 C C . ARG A 1 203 ? 9.06700 40.31000 53.44900 1.000 40.44000 203 ARG A C 1
ATOM 1364 O O . ARG A 1 203 ? 9.24300 41.25400 52.66500 1.000 37.42000 203 ARG A O 1
ATOM 1372 N N . PRO A 1 204 ? 8.11500 39.40200 53.24700 1.000 40.28000 204 PRO A N 1
ATOM 1373 C CA . PRO A 1 204 ? 7.24400 39.52500 52.07300 1.000 34.60000 204 PRO A CA 1
ATOM 1374 C C . PRO A 1 204 ? 6.46300 40.82800 52.08800 1.000 37.72000 204 PRO A C 1
ATOM 1375 O O . PRO A 1 204 ? 5.95700 41.26600 53.12400 1.000 36.49000 204 PRO A O 1
ATOM 1379 N N . HIS A 1 205 ? 6.38600 41.45900 50.91800 1.000 32.71000 205 HIS A N 1
ATOM 1380 C CA . HIS A 1 205 ? 5.65700 42.70400 50.72500 1.000 34.03000 205 HIS A CA 1
ATOM 1381 C C . HIS A 1 205 ? 6.27800 43.87000 51.47900 1.000 30.89000 205 HIS A C 1
ATOM 1382 O O . HIS A 1 205 ? 5.63800 44.92000 51.62300 1.000 30.81000 205 HIS A O 1
ATOM 1389 N N . GLY A 1 206 ? 7.53000 43.72800 51.93300 1.000 30.67000 206 GLY A N 1
ATOM 1390 C CA . GLY A 1 206 ? 8.17000 44.77500 52.72300 1.000 30.15000 206 GLY A CA 1
ATOM 1391 C C . GLY A 1 206 ? 8.50700 46.03400 51.95200 1.000 31.96000 206 GLY A C 1
ATOM 1392 O O . GLY A 1 206 ? 8.83000 47.05700 52.57300 1.000 26.39000 206 GLY A O 1
ATOM 1393 N N . ALA A 1 207 ? 8.43500 45.98900 50.62200 1.000 24.45000 207 ALA A N 1
ATOM 1394 C CA . ALA A 1 207 ? 8.78000 47.13600 49.79800 1.000 23.44000 207 ALA A CA 1
ATOM 1395 C C . ALA A 1 207 ? 7.75700 47.31100 48.69100 1.000 23.35000 207 ALA A C 1
ATOM 1396 O O . ALA A 1 207 ? 8.08500 47.72300 47.57900 1.000 24.75000 207 ALA A O 1
ATOM 1398 N N . ASP A 1 208 ? 6.48800 47.03500 48.99700 1.000 26.78000 208 ASP A N 1
ATOM 1399 C CA . ASP A 1 208 ? 5.46400 47.00700 47.96000 1.000 27.96000 208 ASP A CA 1
ATOM 1400 C C . ASP A 1 208 ? 5.24500 48.38700 47.36000 1.000 28.12000 208 ASP A C 1
ATOM 1401 O O . ASP A 1 208 ? 5.04900 48.50600 46.14300 1.000 27.42000 208 ASP A O 1
ATOM 1406 N N . VAL A 1 209 ? 5.29400 49.44100 48.19200 1.000 23.72000 209 VAL A N 1
ATOM 1407 C CA . VAL A 1 209 ? 5.13500 50.80000 47.67800 1.000 25.33000 209 VAL A CA 1
ATOM 1408 C C . VAL A 1 209 ? 6.29700 51.15400 46.76300 1.000 22.64000 209 VAL A C 1
ATOM 1409 O O . VAL A 1 209 ? 6.10100 51.65700 45.65500 1.000 22.75000 209 VAL A O 1
ATOM 1413 N N . TRP A 1 210 ? 7.52600 50.90500 47.22800 1.000 25.96000 210 TRP A N 1
ATOM 1414 C CA . TRP A 1 210 ? 8.69600 51.01800 46.36800 1.000 23.34000 210 TRP A CA 1
ATOM 1415 C C . TRP A 1 210 ? 8.50300 50.21300 45.08900 1.000 22.86000 210 TRP A C 1
ATOM 1416 O O . TRP A 1 210 ? 8.69700 50.72300 43.98100 1.000 24.18000 210 TRP A O 1
ATOM 1427 N N . ALA A 1 211 ? 8.08800 48.95200 45.22000 1.000 23.83000 211 ALA A N 1
ATOM 1428 C CA . ALA A 1 211 ? 7.98000 48.09300 44.04600 1.000 22.73000 211 ALA A CA 1
ATOM 1429 C C . ALA A 1 211 ? 6.97300 48.64300 43.05000 1.000 26.82000 211 ALA A C 1
ATOM 1430 O O . ALA A 1 211 ? 7.26600 48.77100 41.85000 1.000 21.24000 211 ALA A O 1
ATOM 1432 N N . GLU A 1 212 ? 5.77600 48.96900 43.53100 1.000 25.50000 212 GLU A N 1
ATOM 1433 C CA . GLU A 1 212 ? 4.68200 49.25300 42.62100 1.000 29.45000 212 GLU A CA 1
ATOM 1434 C C . GLU A 1 212 ? 4.81000 50.64100 42.01400 1.000 27.01000 212 GLU A C 1
ATOM 1435 O O . GLU A 1 212 ? 4.49000 50.83400 40.83600 1.000 26.28000 212 GLU A O 1
ATOM 1441 N N . TYR A 1 213 ? 5.32300 51.60100 42.78400 1.000 25.60000 213 TYR A N 1
ATOM 1442 C CA . TYR A 1 213 ? 5.48200 52.96000 42.28200 1.000 22.64000 213 TYR A CA 1
ATOM 1443 C C . TYR A 1 213 ? 6.67600 53.10600 41.33800 1.000 25.18000 213 TYR A C 1
ATOM 1444 O O . TYR A 1 213 ? 6.66600 54.00200 40.48700 1.000 23.45000 213 TYR A O 1
ATOM 1453 N N . PHE A 1 214 ? 7.69700 52.25000 41.44200 1.000 27.43000 214 PHE A N 1
ATOM 1454 C CA . PHE A 1 214 ? 8.85900 52.35600 40.55200 1.000 28.12000 214 PHE A CA 1
ATOM 1455 C C . PHE A 1 214 ? 9.00200 51.20000 39.56700 1.000 23.64000 214 PHE A C 1
ATOM 1456 O O . PHE A 1 214 ? 9.99100 51.17600 38.82000 1.000 28.70000 214 PHE A O 1
ATOM 1464 N N . TYR A 1 215 ? 8.04300 50.26200 39.52500 1.000 26.40000 215 TYR A N 1
ATOM 1465 C CA . TYR A 1 215 ? 8.04300 49.13400 38.57700 1.000 25.23000 215 TYR A CA 1
ATOM 1466 C C . TYR A 1 215 ? 9.21500 48.19300 38.81600 1.000 27.36000 215 TYR A C 1
ATOM 1467 O O . TYR A 1 215 ? 9.72600 47.56000 37.89600 1.000 28.20000 215 TYR A O 1
ATOM 1476 N N . THR A 1 216 ? 9.63400 48.10800 40.05600 1.000 27.29000 216 THR A N 1
ATOM 1477 C CA . THR A 1 216 ? 10.79500 47.36000 40.47600 1.000 29.31000 216 THR A CA 1
ATOM 1478 C C . THR A 1 216 ? 10.33200 46.05100 41.12000 1.000 26.77000 216 THR A C 1
ATOM 1479 O O . THR A 1 216 ? 9.15700 45.88200 41.44000 1.000 21.85000 216 THR A O 1
ATOM 1483 N N . LYS A 1 217 ? 11.24000 45.08600 41.22500 1.000 26.22000 217 LYS A N 1
ATOM 1484 C CA . LYS A 1 217 ? 10.92600 43.76600 41.77600 1.000 27.11000 217 LYS A CA 1
ATOM 1485 C C . LYS A 1 217 ? 11.90800 43.43800 42.89200 1.000 28.41000 217 LYS A C 1
ATOM 1486 O O . LYS A 1 217 ? 12.78400 42.57900 42.73400 1.000 27.33000 217 LYS A O 1
ATOM 1492 N N . PRO A 1 218 ? 11.78700 44.09600 44.04200 1.000 28.34000 218 PRO A N 1
ATOM 1493 C CA . PRO A 1 218 ? 12.81600 43.94600 45.07900 1.000 29.44000 218 PRO A CA 1
ATOM 1494 C C . PRO A 1 218 ? 12.78000 42.55900 45.69800 1.000 28.06000 218 PRO A C 1
ATOM 1495 O O . PRO A 1 218 ? 11.71200 41.99300 45.92800 1.000 26.61000 218 PRO A O 1
ATOM 1499 N N . ALA A 1 219 ? 13.95900 42.00900 45.94400 1.000 24.61000 219 ALA A N 1
ATOM 1500 C CA . ALA A 1 219 ? 14.11100 40.70400 46.56600 1.000 28.12000 219 ALA A CA 1
ATOM 1501 C C . ALA A 1 219 ? 14.91400 40.86700 47.85500 1.000 29.64000 219 ALA A C 1
ATOM 1502 O O . ALA A 1 219 ? 15.38800 41.96400 48.17000 1.000 28.26000 219 ALA A O 1
ATOM 1504 N N . THR A 1 220 ? 15.06500 39.77300 48.60700 1.000 26.41000 220 THR A N 1
ATOM 1505 C CA . THR A 1 220 ? 15.87600 39.83000 49.81700 1.000 27.46000 220 THR A CA 1
ATOM 1506 C C . THR A 1 220 ? 17.36200 39.78900 49.46300 1.000 26.40000 220 THR A C 1
ATOM 1507 O O . THR A 1 220 ? 17.75700 39.41600 48.35200 1.000 24.14000 220 THR A O 1
ATOM 1511 N N . VAL A 1 221 ? 18.19400 40.18200 50.43000 1.000 30.60000 221 VAL A N 1
ATOM 1512 C CA . VAL A 1 221 ? 19.63400 40.06700 50.23800 1.000 25.13000 221 VAL A CA 1
ATOM 1513 C C . VAL A 1 221 ? 20.01100 38.61600 49.97800 1.000 24.45000 221 VAL A C 1
ATOM 1514 O O . VAL A 1 221 ? 20.81700 38.31600 49.09000 1.000 24.97000 221 VAL A O 1
ATOM 1518 N N . LEU A 1 222 ? 19.39700 37.69300 50.71700 1.000 29.57000 222 LEU A N 1
ATOM 1519 C CA . LEU A 1 222 ? 19.68900 36.27300 50.55100 1.000 30.91000 222 LEU A CA 1
ATOM 1520 C C . LEU A 1 222 ? 19.35100 35.78800 49.14900 1.000 29.72000 222 LEU A C 1
ATOM 1521 O O . LEU A 1 222 ? 20.07500 34.95400 48.58500 1.000 30.01000 222 LEU A O 1
ATOM 1526 N N . ASP A 1 223 ? 18.23200 36.26000 48.58600 1.000 28.86000 223 ASP A N 1
ATOM 1527 C CA . ASP A 1 223 ? 17.91900 35.93100 47.19600 1.000 27.31000 223 ASP A CA 1
ATOM 1528 C C . ASP A 1 223 ? 19.06400 36.31900 46.28100 1.000 26.19000 223 ASP A C 1
ATOM 1529 O O . ASP A 1 223 ? 19.42700 35.56100 45.36900 1.000 28.06000 223 ASP A O 1
ATOM 1534 N N . TYR A 1 224 ? 19.62800 37.51500 46.48700 1.000 22.90000 224 TYR A N 1
ATOM 1535 C CA . TYR A 1 224 ? 20.76400 37.94200 45.67100 1.000 27.21000 224 TYR A CA 1
ATOM 1536 C C . TYR A 1 224 ? 21.96400 37.03100 45.89700 1.000 29.41000 224 TYR A C 1
ATOM 1537 O O . TYR A 1 224 ? 22.67200 36.67200 44.94500 1.000 26.07000 224 TYR A O 1
ATOM 1546 N N . ALA A 1 225 ? 22.22700 36.66800 47.16100 1.000 28.02000 225 ALA A N 1
ATOM 1547 C CA . ALA A 1 225 ? 23.38700 35.83200 47.44600 1.000 31.48000 225 ALA A CA 1
ATOM 1548 C C . ALA A 1 225 ? 23.22300 34.45100 46.82800 1.000 31.12000 225 ALA A C 1
ATOM 1549 O O . ALA A 1 225 ? 24.18100 33.88800 46.28400 1.000 29.18000 225 ALA A O 1
ATOM 1551 N N . GLU A 1 226 ? 22.00900 33.89300 46.90700 1.000 27.53000 226 GLU A N 1
ATOM 1552 C CA . GLU A 1 226 ? 21.71700 32.61500 46.26100 1.000 29.86000 226 GLU A CA 1
ATOM 1553 C C . GLU A 1 226 ? 21.97100 32.68400 44.76100 1.000 30.52000 226 GLU A C 1
ATOM 1554 O O . GLU A 1 226 ? 22.65600 31.82600 44.19400 1.000 32.00000 226 GLU A O 1
ATOM 1560 N N . ALA A 1 227 ? 21.43000 33.71100 44.10000 1.000 27.13000 227 ALA A N 1
ATOM 1561 C CA . ALA A 1 227 ? 21.62700 33.86500 42.66100 1.000 26.82000 227 ALA A CA 1
ATOM 1562 C C . ALA A 1 227 ? 23.09600 34.08700 42.33000 1.000 29.02000 227 ALA A C 1
ATOM 1563 O O . ALA A 1 227 ? 23.62000 33.53100 41.35700 1.000 28.86000 227 ALA A O 1
ATOM 1565 N N . ALA A 1 228 ? 23.77700 34.90500 43.12500 1.000 29.17000 228 ALA A N 1
ATOM 1566 C CA . ALA A 1 228 ? 25.19300 35.14100 42.88700 1.000 31.34000 228 ALA A CA 1
ATOM 1567 C C . ALA A 1 228 ? 26.00800 33.87500 43.11900 1.000 34.72000 228 ALA A C 1
ATOM 1568 O O . ALA A 1 228 ? 26.91300 33.56900 42.33400 1.000 30.34000 228 ALA A O 1
ATOM 1570 N N . LYS A 1 229 ? 25.70800 33.13200 44.19500 1.000 30.57000 229 LYS A N 1
ATOM 1571 C CA . LYS A 1 229 ? 26.43600 31.89000 44.45500 1.000 31.75000 229 LYS A CA 1
ATOM 1572 C C . LYS A 1 229 ? 26.29500 30.91900 43.28800 1.000 33.19000 229 LYS A C 1
ATOM 1573 O O . LYS A 1 229 ? 27.28600 30.34800 42.82000 1.000 32.29000 229 LYS A O 1
ATOM 1579 N N . ALA A 1 230 ? 25.06800 30.74300 42.78600 1.000 31.68000 230 ALA A N 1
ATOM 1580 C CA . ALA A 1 230 ? 24.83800 29.79900 41.69800 1.000 32.55000 230 ALA A CA 1
ATOM 1581 C C . ALA A 1 230 ? 25.68600 30.12600 40.48300 1.000 35.71000 230 ALA A C 1
ATOM 1582 O O . ALA A 1 230 ? 26.00300 29.22800 39.69300 1.000 39.49000 230 ALA A O 1
ATOM 1584 N N . ALA A 1 231 ? 26.05400 31.39600 40.30800 1.000 30.18000 231 ALA A N 1
ATOM 1585 C CA . ALA A 1 231 ? 26.83800 31.82700 39.16000 1.000 37.17000 231 ALA A CA 1
ATOM 1586 C C . ALA A 1 231 ? 28.32100 31.94600 39.47800 1.000 32.59000 231 ALA A C 1
ATOM 1587 O O . ALA A 1 231 ? 29.08400 32.40100 38.62600 1.000 32.75000 231 ALA A O 1
ATOM 1589 N N . GLY A 1 232 ? 28.74100 31.55400 40.68000 1.000 33.32000 232 GLY A N 1
ATOM 1590 C CA . GLY A 1 232 ? 30.15100 31.54100 41.02000 1.000 36.18000 232 GLY A CA 1
ATOM 1591 C C . GLY A 1 232 ? 30.68300 32.77700 41.71000 1.000 38.90000 232 GLY A C 1
ATOM 1592 O O . GLY A 1 232 ? 31.90100 33.00800 41.67400 1.000 37.72000 232 GLY A O 1
ATOM 1593 N N . PHE A 1 233 ? 29.82400 33.58100 42.33300 1.000 34.63000 233 PHE A N 1
ATOM 1594 C CA . PHE A 1 233 ? 30.25800 34.74500 43.09700 1.000 32.46000 233 PHE A CA 1
ATOM 1595 C C . PHE A 1 233 ? 30.16700 34.45900 44.58600 1.000 35.45000 233 PHE A C 1
ATOM 1596 O O . PHE A 1 233 ? 29.32000 33.68600 45.04400 1.000 40.10000 233 PHE A O 1
ATOM 1604 N N . GLU A 1 234 ? 31.04100 35.10800 45.34300 1.000 31.64000 234 GLU A N 1
ATOM 1605 C CA . GLU A 1 234 ? 31.02200 35.03000 46.79100 1.000 32.49000 234 GLU A CA 1
ATOM 1606 C C . GLU A 1 234 ? 30.59400 36.37600 47.35700 1.000 30.11000 234 GLU A C 1
ATOM 1607 O O . GLU A 1 234 ? 31.04100 37.42400 46.88500 1.000 29.98000 234 GLU A O 1
ATOM 1613 N N . LEU A 1 235 ? 29.73300 36.35000 48.36400 1.000 31.64000 235 LEU A N 1
ATOM 1614 C CA . LEU A 1 235 ? 29.39200 37.57000 49.07500 1.000 31.96000 235 LEU A CA 1
ATOM 1615 C C . LEU A 1 235 ? 30.52700 37.91700 50.03800 1.000 35.40000 235 LEU A C 1
ATOM 1616 O O . LEU A 1 235 ? 30.94400 37.07700 50.84100 1.000 37.60000 235 LEU A O 1
ATOM 1621 N N . VAL A 1 236 ? 31.04500 39.14600 49.96000 1.000 28.85000 236 VAL A N 1
ATOM 1622 C CA . VAL A 1 236 ? 32.10600 39.57300 50.86400 1.000 30.80000 236 VAL A CA 1
ATOM 1623 C C . VAL A 1 236 ? 31.79900 40.87200 51.59900 1.000 33.98000 236 VAL A C 1
ATOM 1624 O O . VAL A 1 236 ? 32.60100 41.30300 52.42600 1.000 35.80000 236 VAL A O 1
ATOM 1628 N N . ASP A 1 237 ? 30.65100 41.51100 51.35900 1.000 28.94000 237 ASP A N 1
ATOM 1629 C CA . ASP A 1 237 ? 30.29300 42.70900 52.11100 1.000 25.37000 237 ASP A CA 1
ATOM 1630 C C . ASP A 1 237 ? 28.78600 42.87700 52.03900 1.000 29.58000 237 ASP A C 1
ATOM 1631 O O . ASP A 1 237 ? 28.19000 42.66300 50.97800 1.000 24.92000 237 ASP A O 1
ATOM 1636 N N . ASP A 1 238 ? 28.18300 43.27400 53.16500 1.000 22.18000 238 ASP A N 1
ATOM 1637 C CA . ASP A 1 238 ? 26.72300 43.29000 53.32300 1.000 27.88000 238 ASP A CA 1
ATOM 1638 C C . ASP A 1 238 ? 26.40100 44.33900 54.38900 1.000 30.07000 238 ASP A C 1
ATOM 1639 O O . ASP A 1 238 ? 26.34100 44.02800 55.58000 1.000 30.39000 238 ASP A O 1
ATOM 1644 N N . VAL A 1 239 ? 26.15700 45.56700 53.93400 1.000 27.20000 239 VAL A N 1
ATOM 1645 C CA . VAL A 1 239 ? 26.10600 46.75400 54.77500 1.000 25.07000 239 VAL A CA 1
ATOM 1646 C C . VAL A 1 239 ? 24.68100 47.29300 54.78900 1.000 27.91000 239 VAL A C 1
ATOM 1647 O O . VAL A 1 239 ? 24.06000 47.47900 53.73200 1.000 24.92000 239 VAL A O 1
ATOM 1651 N N . ASP A 1 240 ? 24.15500 47.51300 55.98800 1.000 25.76000 240 ASP A N 1
ATOM 1652 C CA . ASP A 1 240 ? 22.86800 48.16000 56.16100 1.000 27.80000 240 ASP A CA 1
ATOM 1653 C C . ASP A 1 240 ? 23.08400 49.66700 56.16300 1.000 32.83000 240 ASP A C 1
ATOM 1654 O O . ASP A 1 240 ? 23.94300 50.18300 56.88900 1.000 32.16000 240 ASP A O 1
ATOM 1659 N N . ALA A 1 241 ? 22.32800 50.36700 55.32700 1.000 27.27000 241 ALA A N 1
ATOM 1660 C CA . ALA A 1 241 ? 22.36300 51.82400 55.29800 1.000 26.30000 241 ALA A CA 1
ATOM 1661 C C . ALA A 1 241 ? 20.95000 52.38500 55.30400 1.000 25.56000 241 ALA A C 1
ATOM 1662 O O . ALA A 1 241 ? 20.69700 53.44100 54.72200 1.000 24.42000 241 ALA A O 1
ATOM 1664 N N . THR A 1 242 ? 20.01900 51.66400 55.93500 1.000 21.57000 242 THR A N 1
ATOM 1665 C CA . THR A 1 242 ? 18.61200 52.05300 55.90100 1.000 21.86000 242 THR A CA 1
ATOM 1666 C C . THR A 1 242 ? 18.38300 53.35900 56.65200 1.000 25.24000 242 THR A C 1
ATOM 1667 O O . THR A 1 242 ? 17.73800 54.27700 56.13600 1.000 21.85000 242 THR A O 1
ATOM 1671 N N . SER A 1 243 ? 18.89700 53.47200 57.87700 1.000 30.19000 243 SER A N 1
ATOM 1672 C CA . SER A 1 243 ? 18.62300 54.69500 58.62500 1.000 27.92000 243 SER A CA 1
ATOM 1673 C C . SER A 1 243 ? 19.37500 55.88200 58.03400 1.000 24.80000 243 SER A C 1
ATOM 1674 O O . SER A 1 243 ? 18.84300 56.99900 58.03000 1.000 24.50000 243 SER A O 1
ATOM 1677 N N . GLU A 1 244 ? 20.56900 55.65000 57.45800 1.000 23.81000 244 GLU A N 1
ATOM 1678 C CA . GLU A 1 244 ? 21.33600 56.73800 56.85400 1.000 26.74000 244 GLU A CA 1
ATOM 1679 C C . GLU A 1 244 ? 20.71700 57.24700 55.56200 1.000 26.55000 244 GLU A C 1
ATOM 1680 O O . GLU A 1 244 ? 21.09300 58.32900 55.09500 1.000 25.49000 244 GLU A O 1
ATOM 1686 N N . THR A 1 245 ? 19.79300 56.50200 54.96200 1.000 23.39000 245 THR A N 1
ATOM 1687 C CA . THR A 1 245 ? 19.15800 56.97900 53.74400 1.000 23.05000 245 THR A CA 1
ATOM 1688 C C . THR A 1 245 ? 17.74500 57.47500 53.98400 1.000 23.35000 245 THR A C 1
ATOM 1689 O O . THR A 1 245 ? 17.22400 58.21400 53.15000 1.000 22.71000 245 THR A O 1
ATOM 1693 N N . LEU A 1 246 ? 17.12500 57.12000 55.10900 1.000 24.94000 246 LEU A N 1
ATOM 1694 C CA . LEU A 1 246 ? 15.80200 57.66000 55.42500 1.000 24.16000 246 LEU A CA 1
ATOM 1695 C C . LEU A 1 246 ? 15.70700 59.17500 55.25300 1.000 26.24000 246 LEU A C 1
ATOM 1696 O O . LEU A 1 246 ? 14.69600 59.63100 54.70000 1.000 24.22000 246 LEU A O 1
ATOM 1701 N N . PRO A 1 247 ? 16.68700 60.00000 55.65900 1.000 25.46000 247 PRO A N 1
ATOM 1702 C CA . PRO A 1 247 ? 16.53500 61.45200 55.45000 1.000 21.07000 247 PRO A CA 1
ATOM 1703 C C . PRO A 1 247 ? 16.40900 61.87300 53.98700 1.000 25.68000 247 PRO A C 1
ATOM 1704 O O . PRO A 1 247 ? 15.87700 62.95700 53.72700 1.000 25.60000 247 PRO A O 1
ATOM 1708 N N . PHE A 1 248 ? 16.87600 61.07400 53.02300 1.000 22.65000 248 PHE A N 1
ATOM 1709 C CA . PHE A 1 248 ? 16.59700 61.41200 51.63300 1.000 23.40000 248 PHE A CA 1
ATOM 1710 C C . PHE A 1 248 ? 15.11700 61.64300 51.42700 1.000 26.26000 248 PHE A C 1
ATOM 1711 O O . PHE A 1 248 ? 14.72700 62.59300 50.74500 1.000 22.67000 248 PHE A O 1
ATOM 1719 N N . TRP A 1 249 ? 14.26800 60.80400 52.03900 1.000 22.91000 249 TRP A N 1
ATOM 1720 C CA . TRP A 1 249 ? 12.84000 60.93700 51.77700 1.000 26.01000 249 TRP A CA 1
ATOM 1721 C C . TRP A 1 249 ? 12.28300 62.20900 52.39700 1.000 28.65000 249 TRP A C 1
ATOM 1722 O O . TRP A 1 249 ? 11.41700 62.85900 51.79900 1.000 26.46000 249 TRP A O 1
ATOM 1733 N N . GLU A 1 250 ? 12.79900 62.60600 53.55800 1.000 26.15000 250 GLU A N 1
ATOM 1734 C CA . GLU A 1 250 ? 12.37700 63.86700 54.14800 1.000 24.15000 250 GLU A CA 1
ATOM 1735 C C . GLU A 1 250 ? 12.80100 65.04700 53.28000 1.000 26.83000 250 GLU A C 1
ATOM 1736 O O . GLU A 1 250 ? 12.00900 65.96900 53.04600 1.000 22.93000 250 GLU A O 1
ATOM 1742 N N . GLU A 1 251 ? 14.03300 65.02800 52.75900 1.000 24.78000 251 GLU A N 1
ATOM 1743 C CA . GLU A 1 251 ? 14.47000 66.13000 51.90800 1.000 24.84000 251 GLU A CA 1
ATOM 1744 C C . GLU A 1 251 ? 13.71000 66.15600 50.58300 1.000 27.26000 251 GLU A C 1
ATOM 1745 O O . GLU A 1 251 ? 13.33700 67.22700 50.09300 1.000 24.52000 251 GLU A O 1
ATOM 1751 N N . SER A 1 252 ? 13.47900 64.98200 49.99300 1.000 25.99000 252 SER A N 1
ATOM 1752 C CA . SER A 1 252 ? 12.71100 64.87000 48.75900 1.000 24.02000 252 SER A CA 1
ATOM 1753 C C . SER A 1 252 ? 11.27000 65.37000 48.94800 1.000 24.38000 252 SER A C 1
ATOM 1754 O O . SER A 1 252 ? 10.75000 66.14200 48.12900 1.000 24.06000 252 SER A O 1
ATOM 1757 N N . THR A 1 253 ? 10.62100 64.95400 50.04000 1.000 24.25000 253 THR A N 1
ATOM 1758 C CA . THR A 1 253 ? 9.31000 65.48400 50.41900 1.000 23.69000 253 THR A CA 1
ATOM 1759 C C . THR A 1 253 ? 9.33100 67.00200 50.57700 1.000 26.76000 253 THR A C 1
ATOM 1760 O O . THR A 1 253 ? 8.46100 67.70400 50.04500 1.000 26.38000 253 THR A O 1
ATOM 1764 N N . ALA A 1 254 ? 10.29200 67.53300 51.34500 1.000 27.91000 254 ALA A N 1
ATOM 1765 C CA . ALA A 1 254 ? 10.35600 68.98700 51.51500 1.000 27.83000 254 ALA A CA 1
ATOM 1766 C C . ALA A 1 254 ? 10.58700 69.69800 50.18300 1.000 25.52000 254 ALA A C 1
ATOM 1767 O O . ALA A 1 254 ? 10.03500 70.77900 49.94800 1.000 28.01000 254 ALA A O 1
ATOM 1769 N N . TRP A 1 255 ? 11.38800 69.11100 49.29400 1.000 26.96000 255 TRP A N 1
ATOM 1770 C CA . TRP A 1 255 ? 11.60800 69.73600 47.98800 1.000 27.77000 255 TRP A CA 1
ATOM 1771 C C . TRP A 1 255 ? 10.30400 69.85500 47.21700 1.000 26.82000 255 TRP A C 1
ATOM 1772 O O . TRP A 1 255 ? 10.01600 70.89400 46.61200 1.000 28.79000 255 TRP A O 1
ATOM 1783 N N . THR A 1 256 ? 9.51900 68.77500 47.20300 1.000 30.24000 256 THR A N 1
ATOM 1784 C CA . THR A 1 256 ? 8.26200 68.77400 46.46700 1.000 29.91000 256 THR A CA 1
ATOM 1785 C C . THR A 1 256 ? 7.30100 69.79000 47.05400 1.000 27.18000 256 THR A C 1
ATOM 1786 O O . THR A 1 256 ? 6.65700 70.54700 46.32100 1.000 27.76000 256 THR A O 1
ATOM 1790 N N . LYS A 1 257 ? 7.20200 69.82800 48.37800 1.000 26.16000 257 LYS A N 1
ATOM 1791 C CA . LYS A 1 257 ? 6.32600 70.78700 49.02900 1.000 30.21000 257 LYS A CA 1
ATOM 1792 C C . LYS A 1 257 ? 6.73100 72.21200 48.66500 1.000 33.59000 257 LYS A C 1
ATOM 1793 O O . LYS A 1 257 ? 5.88800 73.03000 48.27100 1.000 30.46000 257 LYS A O 1
ATOM 1799 N N . ALA A 1 258 ? 8.03500 72.50600 48.74100 1.000 26.09000 258 ALA A N 1
ATOM 1800 C CA . ALA A 1 258 ? 8.52400 73.84300 48.43100 1.000 32.19000 258 ALA A CA 1
ATOM 1801 C C . ALA A 1 258 ? 8.17600 74.25800 47.00100 1.000 28.39000 258 ALA A C 1
ATOM 1802 O O . ALA A 1 258 ? 7.87000 75.42500 46.74600 1.000 29.55000 258 ALA A O 1
ATOM 1804 N N . VAL A 1 259 ? 8.23300 73.32500 46.05300 1.000 28.92000 259 VAL A N 1
ATOM 1805 C CA . VAL A 1 259 ? 7.90500 73.65600 44.66900 1.000 28.67000 259 VAL A CA 1
ATOM 1806 C C . VAL A 1 259 ? 6.40900 73.89700 44.51900 1.000 32.73000 259 VAL A C 1
ATOM 1807 O O . VAL A 1 259 ? 5.98200 74.88100 43.90000 1.000 31.39000 259 VAL A O 1
ATOM 1811 N N . LEU A 1 260 ? 5.58900 73.00100 45.08900 1.000 29.49000 260 LEU A N 1
ATOM 1812 C CA . LEU A 1 260 ? 4.14100 73.20000 45.07000 1.000 32.74000 260 LEU A CA 1
ATOM 1813 C C . LEU A 1 260 ? 3.76700 74.53700 45.69600 1.000 34.71000 260 LEU A C 1
ATOM 1814 O O . LEU A 1 260 ? 2.89100 75.24100 45.18800 1.000 33.31000 260 LEU A O 1
ATOM 1819 N N . ASP A 1 261 ? 4.45300 74.92100 46.77600 1.000 34.24000 261 ASP A N 1
ATOM 1820 C CA . ASP A 1 261 ? 4.12200 76.16400 47.46700 1.000 36.09000 261 ASP A CA 1
ATOM 1821 C C . ASP A 1 261 ? 4.57000 77.40900 46.70500 1.000 38.37000 261 ASP A C 1
ATOM 1822 O O . ASP A 1 261 ? 3.99300 78.47900 46.90800 1.000 42.60000 261 ASP A O 1
ATOM 1827 N N . SER A 1 262 ? 5.58900 77.31500 45.85300 1.000 37.37000 262 SER A N 1
ATOM 1828 C CA . SER A 1 262 ? 6.24200 78.51800 45.33100 1.000 38.65000 262 SER A CA 1
ATOM 1829 C C . SER A 1 262 ? 6.19000 78.68900 43.81200 1.000 43.27000 262 SER A C 1
ATOM 1830 O O . SER A 1 262 ? 6.28300 79.82200 43.33800 1.000 47.95000 262 SER A O 1
ATOM 1833 N N . ASP A 1 263 ? 6.05300 77.61900 43.03200 1.000 40.20000 263 ASP A N 1
ATOM 1834 C CA . ASP A 1 263 ? 6.09800 77.73400 41.57400 1.000 42.98000 263 ASP A CA 1
ATOM 1835 C C . ASP A 1 263 ? 4.68300 77.94800 41.04700 1.000 44.77000 263 ASP A C 1
ATOM 1836 O O . ASP A 1 263 ? 3.95600 76.99900 40.74700 1.000 45.72000 263 ASP A O 1
ATOM 1841 N N . SER A 1 264 ? 4.30100 79.21300 40.88400 1.000 45.27000 264 SER A N 1
ATOM 1842 C CA . SER A 1 264 ? 2.96900 79.53200 40.38900 1.000 46.73000 264 SER A CA 1
ATOM 1843 C C . SER A 1 264 ? 2.80000 79.26500 38.90300 1.000 47.31000 264 SER A C 1
ATOM 1844 O O . SER A 1 264 ? 1.70900 79.51300 38.37500 1.000 51.67000 264 SER A O 1
ATOM 1847 N N . THR A 1 265 ? 3.83300 78.78100 38.21700 1.000 47.40000 265 THR A N 1
ATOM 1848 C CA . THR A 1 265 ? 3.78900 78.58000 36.77500 1.000 47.60000 265 THR A CA 1
ATOM 1849 C C . THR A 1 265 ? 3.58800 77.12400 36.35600 1.000 44.50000 265 THR A C 1
ATOM 1850 O O . THR A 1 265 ? 3.55700 76.84300 35.15600 1.000 42.58000 265 THR A O 1
ATOM 1854 N N . LEU A 1 266 ? 3.47400 76.19500 37.29900 1.000 42.82000 266 LEU A N 1
ATOM 1855 C CA . LEU A 1 266 ? 3.19300 74.80900 36.94800 1.000 40.59000 266 LEU A CA 1
ATOM 1856 C C . LEU A 1 266 ? 1.86600 74.70100 36.21600 1.000 35.22000 266 LEU A C 1
ATOM 1857 O O . LEU A 1 266 ? 0.88800 75.35500 36.58200 1.000 35.02000 266 LEU A O 1
ATOM 1862 N N . SER A 1 267 ? 1.83100 73.86400 35.18300 1.000 33.05000 267 SER A N 1
ATOM 1863 C CA . SER A 1 267 ? 0.55400 73.50400 34.59300 1.000 30.56000 267 SER A CA 1
ATOM 1864 C C . SER A 1 267 ? -0.24300 72.64900 35.57200 1.000 36.77000 267 SER A C 1
ATOM 1865 O O . SER A 1 267 ? 0.28100 72.13800 36.57500 1.000 31.89000 267 SER A O 1
ATOM 1868 N N . ALA A 1 268 ? -1.53200 72.49100 35.26900 1.000 33.47000 268 ALA A N 1
ATOM 1869 C CA . ALA A 1 268 ? -2.37500 71.65800 36.11700 1.000 33.96000 268 ALA A CA 1
ATOM 1870 C C . ALA A 1 268 ? -1.86900 70.22200 36.13700 1.000 32.03000 268 ALA A C 1
ATOM 1871 O O . ALA A 1 268 ? -1.82900 69.58400 37.19700 1.000 30.73000 268 ALA A O 1
ATOM 1873 N N . VAL A 1 269 ? -1.45700 69.70500 34.97600 1.000 33.21000 269 VAL A N 1
ATOM 1874 C CA . VAL A 1 269 ? -0.94100 68.34000 34.91400 1.000 36.39000 269 VAL A CA 1
ATOM 1875 C C . VAL A 1 269 ? 0.34100 68.22000 35.72800 1.000 32.27000 269 VAL A C 1
ATOM 1876 O O . VAL A 1 269 ? 0.51300 67.27300 36.50300 1.000 32.15000 269 VAL A O 1
ATOM 1880 N N . ASP A 1 270 ? 1.25300 69.18700 35.57200 1.000 34.20000 270 ASP A N 1
ATOM 1881 C CA . ASP A 1 270 ? 2.53700 69.12700 36.26900 1.000 35.24000 270 ASP A CA 1
ATOM 1882 C C . ASP A 1 270 ? 2.34800 69.26600 37.77300 1.000 33.83000 270 ASP A C 1
ATOM 1883 O O . ASP A 1 270 ? 2.97500 68.54200 38.55800 1.000 25.86000 270 ASP A O 1
ATOM 1888 N N . ARG A 1 271 ? 1.48200 70.19200 38.18600 1.000 32.21000 271 ARG A N 1
ATOM 1889 C CA . ARG A 1 271 ? 1.16900 70.33800 39.59500 1.000 29.56000 271 ARG A CA 1
ATOM 1890 C C . ARG A 1 271 ? 0.56700 69.05600 40.15100 1.000 32.16000 271 ARG A C 1
ATOM 1891 O O . ARG A 1 271 ? 0.87700 68.65800 41.27700 1.000 29.87000 271 ARG A O 1
ATOM 1899 N N . ARG A 1 272 ? -0.29200 68.39600 39.37600 1.000 30.15000 272 ARG A N 1
ATOM 1900 C CA . ARG A 1 272 ? -0.88700 67.15600 39.85700 1.000 29.98000 272 ARG A CA 1
ATOM 1901 C C . ARG A 1 272 ? 0.16600 66.06500 40.00200 1.000 30.93000 272 ARG A C 1
ATOM 1902 O O . ARG A 1 272 ? 0.10600 65.26900 40.94600 1.000 27.02000 272 ARG A O 1
ATOM 1910 N N . GLN A 1 273 ? 1.14100 66.01000 39.07900 1.000 31.08000 273 GLN A N 1
ATOM 1911 C CA . GLN A 1 273 ? 2.19300 65.00500 39.20600 1.000 33.34000 273 GLN A CA 1
ATOM 1912 C C . GLN A 1 273 ? 3.02900 65.25100 40.45400 1.000 28.28000 273 GLN A C 1
ATOM 1913 O O . GLN A 1 273 ? 3.36200 64.30800 41.17600 1.000 26.52000 273 GLN A O 1
ATOM 1919 N N . LEU A 1 274 ? 3.36300 66.51400 40.73800 1.000 29.73000 274 LEU A N 1
ATOM 1920 C CA . LEU A 1 274 ? 4.13300 66.80800 41.94300 1.000 29.33000 274 LEU A CA 1
ATOM 1921 C C . LEU A 1 274 ? 3.34900 66.45800 43.19600 1.000 26.69000 274 LEU A C 1
ATOM 1922 O O . LEU A 1 274 ? 3.91000 65.89500 44.13900 1.000 26.41000 274 LEU A O 1
ATOM 1927 N N . ARG A 1 275 ? 2.05000 66.78000 43.23000 1.000 25.81000 275 ARG A N 1
ATOM 1928 C CA . ARG A 1 275 ? 1.22500 66.37200 44.36900 1.000 24.74000 275 ARG A CA 1
ATOM 1929 C C . ARG A 1 275 ? 1.25500 64.85600 44.56100 1.000 24.40000 275 ARG A C 1
ATOM 1930 O O . ARG A 1 275 ? 1.33600 64.36100 45.69600 1.000 24.10000 275 ARG A O 1
ATOM 1938 N N . ILE A 1 276 ? 1.21200 64.10400 43.46100 1.000 21.18000 276 ILE A N 1
ATOM 1939 C CA . ILE A 1 276 ? 1.30300 62.64900 43.55400 1.000 23.68000 276 ILE A CA 1
ATOM 1940 C C . ILE A 1 276 ? 2.69000 62.23200 44.03400 1.000 26.16000 276 ILE A C 1
ATOM 1941 O O . ILE A 1 276 ? 2.83200 61.32800 44.86800 1.000 20.95000 276 ILE A O 1
ATOM 1946 N N . SER A 1 277 ? 3.73200 62.91400 43.54900 1.000 25.50000 277 SER A N 1
ATOM 1947 C CA . SER A 1 277 ? 5.08600 62.61200 44.01100 1.000 27.12000 277 SER A CA 1
ATOM 1948 C C . SER A 1 277 ? 5.22200 62.86800 45.50600 1.000 24.06000 277 SER A C 1
ATOM 1949 O O . SER A 1 277 ? 5.84500 62.07600 46.23000 1.000 22.30000 277 SER A O 1
ATOM 1952 N N . LEU A 1 278 ? 4.61300 63.95700 45.98900 1.000 25.76000 278 LEU A N 1
ATOM 1953 C CA . LEU A 1 278 ? 4.60500 64.25900 47.41700 1.000 25.35000 278 LEU A CA 1
ATOM 1954 C C . LEU A 1 278 ? 3.95200 63.13800 48.21500 1.000 29.37000 278 LEU A C 1
ATOM 1955 O O . LEU A 1 278 ? 4.47500 62.71900 49.26300 1.000 26.07000 278 LEU A O 1
ATOM 1960 N N . MET A 1 279 ? 2.80900 62.63500 47.73100 1.000 26.30000 279 MET A N 1
ATOM 1961 C CA . MET A 1 279 ? 2.13200 61.52900 48.40500 1.000 28.16000 279 MET A CA 1
ATOM 1962 C C . MET A 1 279 ? 2.98100 60.26700 48.37800 1.000 27.74000 279 MET A C 1
ATOM 1963 O O . MET A 1 279 ? 3.07800 59.55000 49.38300 1.000 28.27000 279 MET A O 1
ATOM 1968 N N . ALA A 1 280 ? 3.59100 59.97100 47.23000 1.000 25.83000 280 ALA A N 1
ATOM 1969 C CA . ALA A 1 280 ? 4.44300 58.79200 47.14200 1.000 28.16000 280 ALA A CA 1
ATOM 1970 C C . ALA A 1 280 ? 5.63600 58.91300 48.08400 1.000 24.70000 280 ALA A C 1
ATOM 1971 O O . ALA A 1 280 ? 5.95900 57.96300 48.80500 1.000 26.41000 280 ALA A O 1
ATOM 1973 N N . ASN A 1 281 ? 6.27900 60.09000 48.11700 1.000 24.59000 281 ASN A N 1
ATOM 1974 C CA . ASN A 1 281 ? 7.42100 60.31000 49.00800 1.000 24.47000 281 ASN A CA 1
ATOM 1975 C C . ASN A 1 281 ? 7.04500 60.12000 50.48100 1.000 27.97000 281 ASN A C 1
ATOM 1976 O O . ASN A 1 281 ? 7.83500 59.58500 51.26900 1.000 23.90000 281 ASN A O 1
ATOM 1981 N N . GLN A 1 282 ? 5.85500 60.54800 50.88600 1.000 27.44000 282 GLN A N 1
ATOM 1982 C CA . GLN A 1 282 ? 5.48100 60.28700 52.27000 1.000 28.49000 282 GLN A CA 1
ATOM 1983 C C . GLN A 1 282 ? 5.32600 58.78700 52.50800 1.000 33.31000 282 GLN A C 1
ATOM 1984 O O . GLN A 1 282 ? 5.86800 58.23800 53.48100 1.000 31.17000 282 GLN A O 1
ATOM 1990 N N . ALA A 1 283 ? 4.62600 58.09800 51.60000 1.000 26.27000 283 ALA A N 1
ATOM 1991 C CA . ALA A 1 283 ? 4.40500 56.67100 51.78900 1.000 28.73000 283 ALA A CA 1
ATOM 1992 C C . ALA A 1 283 ? 5.71400 55.89700 51.70400 1.000 29.98000 283 ALA A C 1
ATOM 1993 O O . ALA A 1 283 ? 5.89600 54.91000 52.42000 1.000 27.86000 283 ALA A O 1
ATOM 1995 N N . LEU A 1 284 ? 6.64700 56.34600 50.86300 1.000 28.36000 284 LEU A N 1
ATOM 1996 C CA . LEU A 1 284 ? 7.91900 55.64500 50.75000 1.000 26.99000 284 LEU A CA 1
ATOM 1997 C C . LEU A 1 284 ? 8.73600 55.80800 52.02000 1.000 23.20000 284 LEU A C 1
ATOM 1998 O O . LEU A 1 284 ? 9.28900 54.83400 52.54100 1.000 27.64000 284 LEU A O 1
ATOM 2003 N N . GLY A 1 285 ? 8.83800 57.03600 52.52900 1.000 26.75000 285 GLY A N 1
ATOM 2004 C CA . GLY A 1 285 ? 9.51300 57.23000 53.80500 1.000 28.84000 285 GLY A CA 1
ATOM 2005 C C . GLY A 1 285 ? 8.85600 56.44200 54.92800 1.000 29.70000 285 GLY A C 1
ATOM 2006 O O . GLY A 1 285 ? 9.53800 55.92300 55.81600 1.000 28.17000 285 GLY A O 1
ATOM 2007 N N . ALA A 1 286 ? 7.51900 56.33300 54.90400 1.000 28.73000 286 ALA A N 1
ATOM 2008 C CA . ALA A 1 286 ? 6.84500 55.49100 55.89400 1.000 33.15000 286 ALA A CA 1
ATOM 2009 C C . ALA A 1 286 ? 7.26000 54.03300 55.74400 1.000 27.96000 286 ALA A C 1
ATOM 2010 O O . ALA A 1 286 ? 7.54000 53.35700 56.73500 1.000 24.16000 286 ALA A O 1
ATOM 2012 N N . GLU A 1 287 ? 7.30900 53.53000 54.50300 1.000 26.09000 287 GLU A N 1
ATOM 2013 C CA . GLU A 1 287 ? 7.69900 52.13900 54.27900 1.000 25.31000 287 GLU A CA 1
ATOM 2014 C C . GLU A 1 287 ? 9.15100 51.90300 54.67700 1.000 25.09000 287 GLU A C 1
ATOM 2015 O O . GLU A 1 287 ? 9.49900 50.83800 55.21400 1.000 24.52000 287 GLU A O 1
ATOM 2021 N N . TRP A 1 288 ? 10.00600 52.89000 54.41900 1.000 22.77000 288 TRP A N 1
ATOM 2022 C CA . TRP A 1 288 ? 11.42000 52.81100 54.78300 1.000 26.55000 288 TRP A CA 1
ATOM 2023 C C . TRP A 1 288 ? 11.60900 52.54200 56.26500 1.000 28.36000 288 TRP A C 1
ATOM 2024 O O . TRP A 1 288 ? 12.60900 51.93700 56.65800 1.000 28.80000 288 TRP A O 1
ATOM 2035 N N . GLN A 1 289 ? 10.66600 52.99700 57.09600 1.000 28.41000 289 GLN A N 1
ATOM 2036 C CA . GLN A 1 289 ? 10.75800 52.89500 58.54600 1.000 33.90000 289 GLN A CA 1
ATOM 2037 C C . GLN A 1 289 ? 9.99600 51.72100 59.13100 1.000 38.92000 289 GLN A C 1
ATOM 2038 O O . GLN A 1 289 ? 10.09700 51.49800 60.34100 1.000 34.54000 289 GLN A O 1
ATOM 2044 N N . ALA A 1 290 ? 9.19400 51.00800 58.33200 1.000 32.93000 290 ALA A N 1
ATOM 2045 C CA . ALA A 1 290 ? 8.29500 50.00000 58.87700 1.000 32.87000 290 ALA A CA 1
ATOM 2046 C C . ALA A 1 290 ? 8.97700 48.66100 59.13400 1.000 30.71000 290 ALA A C 1
ATOM 2047 O O . ALA A 1 290 ? 8.31500 47.72600 59.59300 1.000 35.40000 290 ALA A O 1
ATOM 2049 N N . GLY A 1 291 ? 10.26200 48.52900 58.83300 1.000 28.20000 291 GLY A N 1
ATOM 2050 C CA . GLY A 1 291 ? 10.98000 47.30700 59.09900 1.000 33.09000 291 GLY A CA 1
ATOM 2051 C C . GLY A 1 291 ? 11.02900 46.31800 57.95400 1.000 34.76000 291 GLY A C 1
ATOM 2052 O O . GLY A 1 291 ? 11.90400 45.45300 57.95300 1.000 30.43000 291 GLY A O 1
ATOM 2053 N N . GLY A 1 292 ? 10.12400 46.41600 56.97500 1.000 26.94000 292 GLY A N 1
ATOM 2054 C CA . GLY A 1 292 ? 10.13500 45.43800 55.90000 1.000 29.38000 292 GLY A CA 1
ATOM 2055 C C . GLY A 1 292 ? 11.13000 45.66900 54.77500 1.000 32.52000 292 GLY A C 1
ATOM 2056 O O . GLY A 1 292 ? 11.20100 44.84500 53.85200 1.000 30.13000 292 GLY A O 1
ATOM 2057 N N . LEU A 1 293 ? 11.92400 46.74300 54.84000 1.000 26.50000 293 LEU A N 1
ATOM 2058 C CA . LEU A 1 293 ? 12.77000 47.19000 53.73900 1.000 25.51000 293 LEU A CA 1
ATOM 2059 C C . LEU A 1 293 ? 14.18000 47.45000 54.24600 1.000 27.48000 293 LEU A C 1
ATOM 2060 O O . LEU A 1 293 ? 14.36300 47.96200 55.35100 1.000 26.81000 293 LEU A O 1
ATOM 2065 N N . ARG A 1 294 ? 15.17200 47.13800 53.42100 1.000 25.03000 294 ARG A N 1
ATOM 2066 C CA . ARG A 1 294 ? 16.57000 47.37800 53.75300 1.000 25.21000 294 ARG A CA 1
ATOM 2067 C C . ARG A 1 294 ? 17.24300 48.06200 52.56500 1.000 27.97000 294 ARG A C 1
ATOM 2068 O O . ARG A 1 294 ? 17.20400 47.54700 51.44400 1.000 21.80000 294 ARG A O 1
ATOM 2076 N N . LEU A 1 295 ? 17.83900 49.22400 52.79300 1.000 24.62000 295 LEU A N 1
ATOM 2077 C CA . LEU A 1 295 ? 18.69100 49.84300 51.78300 1.000 22.78000 295 LEU A CA 1
ATOM 2078 C C . LEU A 1 295 ? 20.09000 49.32500 52.04300 1.000 25.29000 295 LEU A C 1
ATOM 2079 O O . LEU A 1 295 ? 20.71800 49.70800 53.03700 1.000 25.23000 295 LEU A O 1
ATOM 2084 N N . GLY A 1 296 ? 20.57800 48.45900 51.16500 1.000 22.28000 296 GLY A N 1
ATOM 2085 C CA . GLY A 1 296 ? 21.84300 47.79900 51.41300 1.000 19.65000 296 GLY A CA 1
ATOM 2086 C C . GLY A 1 296 ? 22.93500 48.11000 50.41300 1.000 24.74000 296 GLY A C 1
ATOM 2087 O O . GLY A 1 296 ? 22.65700 48.50800 49.27500 1.000 22.98000 296 GLY A O 1
ATOM 2088 N N . PHE A 1 297 ? 24.18600 47.94500 50.84000 1.000 22.04000 297 PHE A N 1
ATOM 2089 C CA . PHE A 1 297 ? 25.34900 47.92400 49.96200 1.000 22.77000 297 PHE A CA 1
ATOM 2090 C C . PHE A 1 297 ? 25.94300 46.52000 50.02300 1.000 26.41000 297 PHE A C 1
ATOM 2091 O O . PHE A 1 297 ? 26.31300 46.04500 51.10300 1.000 20.48000 297 PHE A O 1
ATOM 2099 N N . LEU A 1 298 ? 26.02500 45.85900 48.87600 1.000 22.34000 298 LEU A N 1
ATOM 2100 C CA . LEU A 1 298 ? 26.57900 44.51700 48.78000 1.000 28.38000 298 LEU A CA 1
ATOM 2101 C C . LEU A 1 298 ? 27.82900 44.56000 47.91800 1.000 26.21000 298 LEU A C 1
ATOM 2102 O O . LEU A 1 298 ? 27.96200 45.41400 47.03100 1.000 24.94000 298 LEU A O 1
ATOM 2107 N N . ARG A 1 299 ? 28.74000 43.62100 48.15900 1.000 25.07000 299 ARG A N 1
ATOM 2108 C CA . ARG A 1 299 ? 29.82500 43.41100 47.21000 1.000 24.48000 299 ARG A CA 1
ATOM 2109 C C . ARG A 1 299 ? 30.09800 41.92400 47.10600 1.000 24.98000 299 ARG A C 1
ATOM 2110 O O . ARG A 1 299 ? 30.27000 41.24600 48.12300 1.000 29.62000 299 ARG A O 1
ATOM 2118 N N . PHE A 1 300 ? 30.10900 41.42300 45.87700 1.000 27.06000 300 PHE A N 1
ATOM 2119 C CA . PHE A 1 300 ? 30.46500 40.04800 45.56200 1.000 28.90000 300 PHE A CA 1
ATOM 2120 C C . PHE A 1 300 ? 31.80500 40.00700 44.83200 1.000 27.06000 300 PHE A C 1
ATOM 2121 O O . PHE A 1 300 ? 32.17500 40.94600 44.12700 1.000 26.26000 300 PHE A O 1
ATOM 2129 N N . GLU A 1 301 ? 32.50500 38.88600 44.96400 1.000 24.39000 301 GLU A N 1
ATOM 2130 C CA . GLU A 1 301 ? 33.75600 38.64500 44.25900 1.000 32.70000 301 GLU A CA 1
ATOM 2131 C C . GLU A 1 301 ? 33.61600 37.38800 43.40500 1.000 27.25000 301 GLU A C 1
ATOM 2132 O O . GLU A 1 301 ? 33.09700 36.37200 43.87200 1.000 32.32000 301 GLU A O 1
ATOM 2138 N N . ARG A 1 302 ? 34.04400 37.46700 42.15200 1.000 28.26000 302 ARG A N 1
ATOM 2139 C CA . ARG A 1 302 ? 34.02100 36.30600 41.27100 1.000 32.82000 302 ARG A CA 1
ATOM 2140 C C . ARG A 1 302 ? 34.98400 35.23200 41.77300 1.000 34.74000 302 ARG A C 1
ATOM 2141 O O . ARG A 1 302 ? 36.17800 35.49400 41.95600 1.000 30.69000 302 ARG A O 1
ATOM 2149 N N . LYS A 1 303 ? 34.46700 34.03100 42.01500 1.000 34.48000 303 LYS A N 1
ATOM 2150 C CA . LYS A 1 303 ? 35.33500 32.90300 42.34000 1.000 41.40000 303 LYS A CA 1
ATOM 2151 C C . LYS A 1 303 ? 36.01500 32.42900 41.05900 1.000 46.78000 303 LYS A C 1
ATOM 2152 O O . LYS A 1 303 ? 37.22500 32.58600 40.89400 1.000 43.94000 303 LYS A O 1
ATOM 2158 N N . ASP B 1 29 ? 30.61100 98.35200 80.83500 1.000 51.45000 29 ASP B N 1
ATOM 2159 C CA . ASP B 1 29 ? 29.86600 98.35600 79.58700 1.000 51.51000 29 ASP B CA 1
ATOM 2160 C C . ASP B 1 29 ? 30.79700 97.97200 78.42500 1.000 53.47000 29 ASP B C 1
ATOM 2161 O O . ASP B 1 29 ? 30.33500 97.71000 77.31300 1.000 49.62000 29 ASP B O 1
ATOM 2166 N N . ASP B 1 30 ? 32.11100 97.92100 78.67100 1.000 54.32000 30 ASP B N 1
ATOM 2167 C CA . ASP B 1 30 ? 32.99900 97.37200 77.64800 1.000 51.84000 30 ASP B CA 1
ATOM 2168 C C . ASP B 1 30 ? 32.83800 95.86000 77.56300 1.000 47.87000 30 ASP B C 1
ATOM 2169 O O . ASP B 1 30 ? 32.68600 95.29800 76.47000 1.000 47.84000 30 ASP B O 1
ATOM 2174 N N . LYS B 1 31 ? 32.87000 95.18700 78.71200 1.000 42.08000 31 LYS B N 1
ATOM 2175 C CA . LYS B 1 31 ? 32.47500 93.78600 78.76600 1.000 46.89000 31 LYS B CA 1
ATOM 2176 C C . LYS B 1 31 ? 31.10000 93.58600 78.13100 1.000 45.00000 31 LYS B C 1
ATOM 2177 O O . LYS B 1 31 ? 30.91600 92.70900 77.27900 1.000 43.89000 31 LYS B O 1
ATOM 2183 N N . THR B 1 32 ? 30.12700 94.41500 78.51700 1.000 44.05000 32 THR B N 1
ATOM 2184 C CA . THR B 1 32 ? 28.76000 94.21600 78.04200 1.000 45.21000 32 THR B CA 1
ATOM 2185 C C . THR B 1 32 ? 28.66200 94.41000 76.53600 1.000 41.01000 32 THR B C 1
ATOM 2186 O O . THR B 1 32 ? 27.97800 93.64000 75.84800 1.000 36.12000 32 THR B O 1
ATOM 2190 N N . ALA B 1 33 ? 29.33500 95.42900 76.00000 1.000 40.49000 33 ALA B N 1
ATOM 2191 C CA . ALA B 1 33 ? 29.24100 95.67000 74.56500 1.000 40.46000 33 ALA B CA 1
ATOM 2192 C C . ALA B 1 33 ? 29.79000 94.48700 73.77900 1.000 37.03000 33 ALA B C 1
ATOM 2193 O O . ALA B 1 33 ? 29.22600 94.10500 72.74700 1.000 36.07000 33 ALA B O 1
ATOM 2195 N N . LYS B 1 34 ? 30.87100 93.87400 74.26800 1.000 39.22000 34 LYS B N 1
ATOM 2196 C CA . LYS B 1 34 ? 31.41200 92.69400 73.60200 1.000 41.67000 34 LYS B CA 1
ATOM 2197 C C . LYS B 1 34 ? 30.41400 91.54000 73.62200 1.000 41.27000 34 LYS B C 1
ATOM 2198 O O . LYS B 1 34 ? 30.26100 90.82400 72.62400 1.000 32.93000 34 LYS B O 1
ATOM 2204 N N . LEU B 1 35 ? 29.70600 91.36200 74.74200 1.000 37.72000 35 LEU B N 1
ATOM 2205 C CA . LEU B 1 35 ? 28.65300 90.35500 74.80200 1.000 35.38000 35 LEU B CA 1
ATOM 2206 C C . LEU B 1 35 ? 27.51000 90.69900 73.84400 1.000 32.62000 35 LEU B C 1
ATOM 2207 O O . LEU B 1 35 ? 27.01100 89.82300 73.12400 1.000 27.27000 35 LEU B O 1
ATOM 2212 N N . VAL B 1 36 ? 27.09800 91.97000 73.79200 1.000 28.10000 36 VAL B N 1
ATOM 2213 C CA . VAL B 1 36 ? 26.01800 92.31000 72.86500 1.000 30.91000 36 VAL B CA 1
ATOM 2214 C C . VAL B 1 36 ? 26.46100 92.13500 71.41500 1.000 30.99000 36 VAL B C 1
ATOM 2215 O O . VAL B 1 36 ? 25.64600 91.76700 70.55500 1.000 29.29000 36 VAL B O 1
ATOM 2219 N N . ARG B 1 37 ? 27.74200 92.37600 71.11000 1.000 26.67000 37 ARG B N 1
ATOM 2220 C CA . ARG B 1 37 ? 28.20000 92.19300 69.73600 1.000 28.64000 37 ARG B CA 1
ATOM 2221 C C . ARG B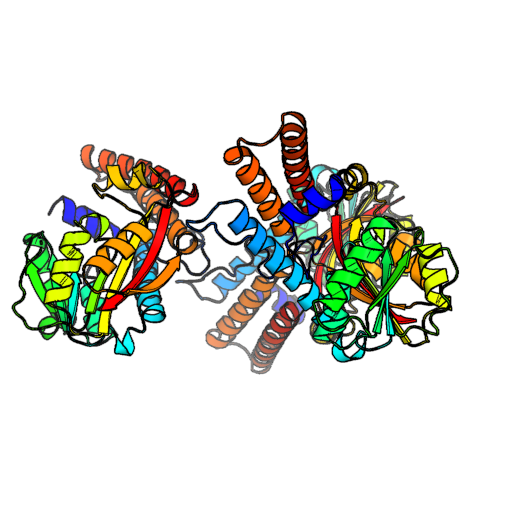 1 37 ? 27.98400 90.76200 69.27500 1.000 28.05000 37 ARG B C 1
ATOM 2222 O O . ARG B 1 37 ? 27.65200 90.52200 68.11100 1.000 23.70000 37 ARG B O 1
ATOM 2230 N N . LYS B 1 38 ? 28.16600 89.79600 70.17900 1.000 25.68000 38 LYS B N 1
ATOM 2231 C CA . LYS B 1 38 ? 28.10100 88.38300 69.82700 1.000 26.82000 38 LYS B CA 1
ATOM 2232 C C . LYS B 1 38 ? 26.68700 87.81000 69.92000 1.000 28.57000 38 LYS B C 1
ATOM 2233 O O . LYS B 1 38 ? 26.32100 86.95300 69.11600 1.000 23.89000 38 LYS B O 1
ATOM 2239 N N . TYR B 1 39 ? 25.87900 88.25100 70.88500 1.000 26.49000 39 TYR B N 1
ATOM 2240 C CA . TYR B 1 39 ? 24.60400 87.60100 71.16600 1.000 25.26000 39 TYR B CA 1
ATOM 2241 C C . TYR B 1 39 ? 23.39500 88.49300 70.92500 1.000 30.15000 39 TYR B C 1
ATOM 2242 O O . TYR B 1 39 ? 22.25600 88.01200 71.02500 1.000 25.88000 39 TYR B O 1
ATOM 2251 N N . GLY B 1 40 ? 23.60700 89.76000 70.60200 1.000 42.63000 40 GLY B N 1
ATOM 2252 C CA . GLY B 1 40 ? 22.51900 90.67400 70.38300 1.000 34.74000 40 GLY B CA 1
ATOM 2253 C C . GLY B 1 40 ? 22.11200 90.71500 68.93000 1.000 34.86000 40 GLY B C 1
ATOM 2254 O O . GLY B 1 40 ? 22.43600 89.82800 68.12800 1.000 40.48000 40 GLY B O 1
ATOM 2255 N N . PRO B 1 41 ? 21.39200 91.77100 68.55700 1.000 33.17000 41 PRO B N 1
ATOM 2256 C CA . PRO B 1 41 ? 20.99600 92.89300 69.42300 1.000 33.49000 41 PRO B CA 1
ATOM 2257 C C . PRO B 1 41 ? 19.71500 92.66100 70.25800 1.000 43.10000 41 PRO B C 1
ATOM 2258 O O . PRO B 1 41 ? 19.13300 91.58400 70.20100 1.000 31.20000 41 PRO B O 1
ATOM 2262 N N . GLY B 1 42 ? 19.27300 93.66600 71.01000 1.000 54.70000 42 GLY B N 1
ATOM 2263 C CA . GLY B 1 42 ? 17.99700 93.58400 71.68700 1.000 34.30000 42 GLY B CA 1
ATOM 2264 C C . GLY B 1 42 ? 16.84400 93.31400 70.73000 1.000 38.20000 42 GLY B C 1
ATOM 2265 O O . GLY B 1 42 ? 17.01200 93.31400 69.50400 1.000 44.27000 42 GLY B O 1
ATOM 2266 N N . PRO B 1 43 ? 15.63400 93.09900 71.27000 1.000 35.10000 43 PRO B N 1
ATOM 2267 C CA . PRO B 1 43 ? 15.29600 93.19500 72.69100 1.000 33.43000 43 PRO B CA 1
ATOM 2268 C C . PRO B 1 43 ? 15.66900 91.96300 73.51800 1.000 32.60000 43 PRO B C 1
ATOM 2269 O O . PRO B 1 43 ? 15.96700 92.17300 74.68600 1.000 30.44000 43 PRO B O 1
ATOM 2273 N N . ARG B 1 44 ? 15.65300 90.74100 72.94600 1.000 29.18000 44 ARG B N 1
ATOM 2274 C CA . ARG B 1 44 ? 15.95700 89.50400 73.67500 1.000 28.79000 44 ARG B CA 1
ATOM 2275 C C . ARG B 1 44 ? 17.41600 89.08300 73.44800 1.000 31.12000 44 ARG B C 1
ATOM 2276 O O . ARG B 1 44 ? 17.77300 88.62400 72.35600 1.000 28.36000 44 ARG B O 1
ATOM 2284 N N . ILE B 1 45 ? 18.24100 89.19500 74.49300 1.000 31.88000 45 ILE B N 1
ATOM 2285 C CA . ILE B 1 45 ? 19.66800 88.85200 74.46300 1.000 26.80000 45 ILE B CA 1
ATOM 2286 C C . ILE B 1 45 ? 19.91500 87.73100 75.47100 1.000 33.54000 45 ILE B C 1
ATOM 2287 O O . ILE B 1 45 ? 19.66400 87.91100 76.67100 1.000 28.84000 45 ILE B O 1
ATOM 2292 N N . HIS B 1 46 ? 20.41600 86.58100 74.99100 1.000 30.14000 46 HIS B N 1
ATOM 2293 C CA . HIS B 1 46 ? 20.63300 85.39800 75.82300 1.000 30.69000 46 HIS B CA 1
ATOM 2294 C C . HIS B 1 46 ? 22.12100 85.15000 76.05600 1.000 26.54000 46 HIS B C 1
ATOM 2295 O O . HIS B 1 46 ? 22.94500 85.35600 75.16400 1.000 26.48000 46 HIS B O 1
ATOM 2302 N N . TYR B 1 47 ? 22.46100 84.65400 77.24500 1.000 24.59000 47 TYR B N 1
ATOM 2303 C CA . TYR B 1 47 ? 23.85200 84.33500 77.58300 1.000 30.57000 47 TYR B CA 1
ATOM 2304 C C . TYR B 1 47 ? 23.88500 82.92800 78.17900 1.000 32.51000 47 TYR B C 1
ATOM 2305 O O . TYR B 1 47 ? 24.04000 82.76700 79.39000 1.000 27.92000 47 TYR B O 1
ATOM 2314 N N . HIS B 1 48 ? 23.69800 81.92700 77.31900 1.000 25.76000 48 HIS B N 1
ATOM 2315 C CA . HIS B 1 48 ? 23.70300 80.51200 77.67500 1.000 24.08000 48 HIS B CA 1
ATOM 2316 C C . HIS B 1 48 ? 23.89800 79.73200 76.38400 1.000 24.09000 48 HIS B C 1
ATOM 2317 O O . HIS B 1 48 ? 23.89400 80.31000 75.29200 1.000 23.60000 48 HIS B O 1
ATOM 2324 N N . VAL B 1 49 ? 24.08900 78.41100 76.50400 1.000 24.72000 49 VAL B N 1
ATOM 2325 C CA . VAL B 1 49 ? 24.32500 77.62200 75.29000 1.000 25.26000 49 VAL B CA 1
ATOM 2326 C C . VAL B 1 49 ? 23.03200 77.50900 74.50300 1.000 23.63000 49 VAL B C 1
ATOM 2327 O O . VAL B 1 49 ? 21.95800 77.84500 75.01200 1.000 24.80000 49 VAL B O 1
ATOM 2331 N N . GLY B 1 50 ? 23.12300 77.03400 73.25400 1.000 21.22000 50 GLY B N 1
ATOM 2332 C CA . GLY B 1 50 ? 21.95800 76.79300 72.44100 1.000 24.36000 50 GLY B CA 1
ATOM 2333 C C . GLY B 1 50 ? 21.63500 75.31400 72.38200 1.000 26.03000 50 GLY B C 1
ATOM 2334 O O . GLY B 1 50 ? 22.47900 74.46300 72.66200 1.000 26.24000 50 GLY B O 1
ATOM 2335 N N . TYR B 1 51 ? 20.39200 75.02300 72.01200 1.000 22.14000 51 TYR B N 1
ATOM 2336 C CA . TYR B 1 51 ? 19.88100 73.66200 71.90200 1.000 25.76000 51 TYR B CA 1
ATOM 2337 C C . TYR B 1 51 ? 19.72600 73.28000 70.43200 1.000 29.72000 51 TYR B C 1
ATOM 2338 O O . TYR B 1 51 ? 19.01900 73.97000 69.68100 1.000 26.95000 51 TYR B O 1
ATOM 2347 N N . TYR B 1 52 ? 20.33700 72.16000 70.04200 1.000 23.61000 52 TYR B N 1
ATOM 2348 C CA . TYR B 1 52 ? 20.28700 71.65600 68.66500 1.000 27.94000 52 TYR B CA 1
ATOM 2349 C C . TYR B 1 52 ? 19.59600 70.29100 68.63500 1.000 28.14000 52 TYR B C 1
ATOM 2350 O O . TYR B 1 52 ? 20.23200 69.26600 68.93400 1.000 29.27000 52 TYR B O 1
ATOM 2359 N N . PRO B 1 53 ? 18.30600 70.21300 68.28700 1.000 29.00000 53 PRO B N 1
ATOM 2360 C CA . PRO B 1 53 ? 17.58400 68.93900 68.47900 1.000 30.89000 53 PRO B CA 1
ATOM 2361 C C . PRO B 1 53 ? 18.19800 67.75300 67.73900 1.000 30.56000 53 PRO B C 1
ATOM 2362 O O . PRO B 1 53 ? 18.18300 66.63500 68.27000 1.000 29.64000 53 PRO B O 1
ATOM 2366 N N . SER B 1 54 ? 18.77800 67.95000 66.55900 1.000 26.23000 54 SER B N 1
ATOM 2367 C CA . SER B 1 54 ? 19.39000 66.82800 65.86000 1.000 30.42000 54 SER B CA 1
ATOM 2368 C C . SER B 1 54 ? 20.82800 66.56700 66.30900 1.000 29.56000 54 SER B C 1
ATOM 2369 O O . SER B 1 54 ? 21.48900 65.68300 65.74800 1.000 29.69000 54 SER B O 1
ATOM 2372 N N . SER B 1 55 ? 21.31900 67.31400 67.30300 1.000 28.18000 55 SER B N 1
ATOM 2373 C CA . SER B 1 55 ? 22.67100 67.15500 67.85500 1.000 28.88000 55 SER B CA 1
ATOM 2374 C C . SER B 1 55 ? 23.76300 67.42900 66.81900 1.000 27.70000 55 SER B C 1
ATOM 2375 O O . SER B 1 55 ? 24.86200 66.86500 66.89900 1.000 28.49000 55 SER B O 1
ATOM 2378 N N . GLU B 1 56 ? 23.48100 68.30300 65.85100 1.000 27.36000 56 GLU B N 1
ATOM 2379 C CA . GLU B 1 56 ? 24.49200 68.76000 64.90100 1.000 32.41000 56 GLU B CA 1
ATOM 2380 C C . GLU B 1 56 ? 24.22700 70.21900 64.53200 1.000 25.48000 56 GLU B C 1
ATOM 2381 O O . GLU B 1 56 ? 23.08700 70.68500 64.56500 1.000 31.55000 56 GLU B O 1
ATOM 2387 N N . ALA B 1 57 ? 25.30600 70.94900 64.18700 1.000 32.68000 57 ALA B N 1
ATOM 2388 C CA . ALA B 1 57 ? 25.20200 72.33700 63.74900 1.000 31.27000 57 ALA B CA 1
ATOM 2389 C C . ALA B 1 57 ? 24.71100 72.41100 62.30500 1.000 35.70000 57 ALA B C 1
ATOM 2390 O O . ALA B 1 57 ? 24.95900 71.49900 61.51500 1.000 36.30000 57 ALA B O 1
ATOM 2392 N N . PRO B 1 58 ? 23.99400 73.47500 61.94800 1.000 33.83000 58 PRO B N 1
ATOM 2393 C CA . PRO B 1 58 ? 23.62100 73.67100 60.54200 1.000 38.23000 58 PRO B CA 1
ATOM 2394 C C . PRO B 1 58 ? 24.86800 73.74700 59.67700 1.000 37.98000 58 PRO B C 1
ATOM 2395 O O . PRO B 1 58 ? 25.87900 74.32300 60.08000 1.000 37.78000 58 PRO B O 1
ATOM 2399 N N . ARG B 1 59 ? 24.78800 73.16200 58.47800 1.000 33.49000 59 ARG B N 1
ATOM 2400 C CA . ARG B 1 59 ? 25.90200 73.22300 57.54100 1.000 42.04000 59 ARG B CA 1
ATOM 2401 C C . ARG B 1 59 ? 26.27300 74.66800 57.21300 1.000 36.98000 59 ARG B C 1
ATOM 2402 O O . ARG B 1 59 ? 25.40400 75.53500 57.05800 1.000 35.27000 59 ARG B O 1
ATOM 2410 N N . HIS B 1 60 ? 27.57800 74.91800 57.12700 1.000 33.14000 60 HIS B N 1
ATOM 2411 C CA . HIS B 1 60 ? 28.09100 76.18700 56.61900 1.000 40.78000 60 HIS B CA 1
ATOM 2412 C C . HIS B 1 60 ? 27.63600 76.38600 55.18000 1.000 46.66000 60 HIS B C 1
ATOM 2413 O O . HIS B 1 60 ? 27.85000 75.52300 54.32400 1.000 51.00000 60 HIS B O 1
ATOM 2420 N N . THR B 1 61 ? 27.00200 77.50900 54.91200 1.000 35.44000 61 THR B N 1
ATOM 2421 C CA . THR B 1 61 ? 26.70500 77.87900 53.54300 1.000 47.99000 61 THR B CA 1
ATOM 2422 C C . THR B 1 61 ? 27.84200 78.76200 53.02300 1.000 48.81000 61 THR B C 1
ATOM 2423 O O . THR B 1 61 ? 28.93000 78.81100 53.61900 1.000 46.40000 61 THR B O 1
ATOM 2427 N N . ARG B 1 62 ? 27.60700 79.46200 51.91400 1.000 40.65000 62 ARG B N 1
ATOM 2428 C CA . ARG B 1 62 ? 28.60700 80.40600 51.43500 1.000 46.38000 62 ARG B CA 1
ATOM 2429 C C . ARG B 1 62 ? 28.61300 81.71600 52.22500 1.000 44.90000 62 ARG B C 1
ATOM 2430 O O . ARG B 1 62 ? 29.53200 82.52600 52.05200 1.000 41.07000 62 ARG B O 1
ATOM 2438 N N . ASP B 1 63 ? 27.63000 81.93800 53.09600 1.000 40.53000 63 ASP B N 1
ATOM 2439 C CA . ASP B 1 63 ? 27.68100 83.03400 54.06000 1.000 38.18000 63 ASP B CA 1
ATOM 2440 C C . ASP B 1 63 ? 28.32300 82.48700 55.33100 1.000 31.97000 63 ASP B C 1
ATOM 2441 O O . ASP B 1 63 ? 27.68700 81.77000 56.10500 1.000 36.98000 63 ASP B O 1
ATOM 2446 N N . VAL B 1 64 ? 29.59700 82.81000 55.54100 1.000 32.71000 64 VAL B N 1
ATOM 2447 C CA . VAL B 1 64 ? 30.25700 82.49400 56.80200 1.000 33.71000 64 VAL B CA 1
ATOM 2448 C C . VAL B 1 64 ? 30.69400 83.78600 57.48900 1.000 32.44000 64 VAL B C 1
ATOM 2449 O O . VAL B 1 64 ? 31.68700 83.80400 58.22600 1.000 30.65000 64 VAL B O 1
ATOM 2453 N N . THR B 1 65 ? 29.94500 84.87000 57.28000 1.000 31.18000 65 THR B N 1
ATOM 2454 C CA . THR B 1 65 ? 30.22400 86.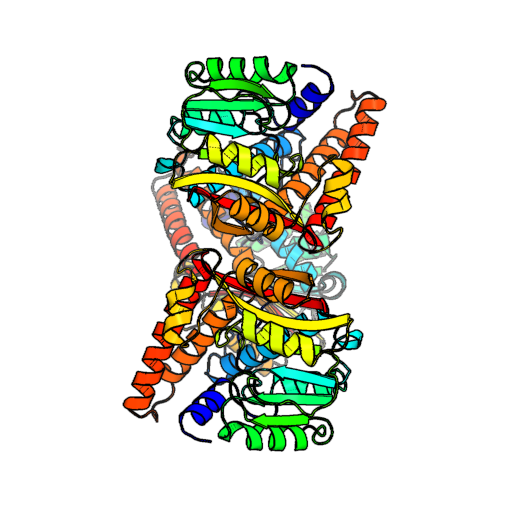10300 57.99900 1.000 28.56000 65 THR B CA 1
ATOM 2455 C C . THR B 1 65 ? 29.92300 85.92400 59.48600 1.000 28.89000 65 THR B C 1
ATOM 2456 O O . THR B 1 65 ? 29.18900 85.01600 59.87200 1.000 26.65000 65 THR B O 1
ATOM 2460 N N . PRO B 1 66 ? 30.48000 86.78300 60.34400 1.000 27.40000 66 PRO B N 1
ATOM 2461 C CA . PRO B 1 66 ? 30.06800 86.74900 61.75600 1.000 26.39000 66 PRO B CA 1
ATOM 2462 C C . PRO B 1 66 ? 28.56000 86.78300 61.91400 1.000 26.92000 66 PRO B C 1
ATOM 2463 O O . PRO B 1 66 ? 28.00600 86.05000 62.74800 1.000 24.04000 66 PRO B O 1
ATOM 2467 N N . ASP B 1 67 ? 27.87400 87.58700 61.09900 1.000 21.19000 67 ASP B N 1
ATOM 2468 C CA . ASP B 1 67 ? 26.43600 87.75400 61.27500 1.000 28.77000 67 ASP B CA 1
ATOM 2469 C C . ASP B 1 67 ? 25.69300 86.44100 61.07100 1.000 27.04000 67 ASP B C 1
ATOM 2470 O O . ASP B 1 67 ? 24.73300 86.15000 61.79400 1.000 27.69000 67 ASP B O 1
ATOM 2475 N N . ALA B 1 68 ? 26.13100 85.62300 60.10500 1.000 27.17000 68 ALA B N 1
ATOM 2476 C CA . ALA B 1 68 ? 25.44100 84.36000 59.85100 1.000 28.78000 68 ALA B CA 1
ATOM 2477 C C . ALA B 1 68 ? 25.53300 83.42200 61.05500 1.000 27.10000 68 ALA B C 1
ATOM 2478 O O . ALA B 1 68 ? 24.55100 82.76300 61.41500 1.000 26.71000 68 ALA B O 1
ATOM 2480 N N . PHE B 1 69 ? 26.70400 83.34200 61.69100 1.000 24.52000 69 PHE B N 1
ATOM 2481 C CA . PHE B 1 69 ? 26.82400 82.50700 62.88600 1.000 27.30000 69 PHE B CA 1
ATOM 2482 C C . PHE B 1 69 ? 26.07900 83.12600 64.06700 1.000 25.44000 69 PHE B C 1
ATOM 2483 O O . PHE B 1 69 ? 25.37000 82.41500 64.79800 1.000 29.00000 69 PHE B O 1
ATOM 2491 N N . ARG B 1 70 ? 26.18800 84.45100 64.24500 1.000 25.24000 70 ARG B N 1
ATOM 2492 C CA . ARG B 1 70 ? 25.43500 85.12500 65.30000 1.000 21.44000 70 ARG B CA 1
ATOM 2493 C C . ARG B 1 70 ? 23.94200 84.82200 65.19400 1.000 23.72000 70 ARG B C 1
ATOM 2494 O O . ARG B 1 70 ? 23.29500 84.50800 66.19400 1.000 20.12000 70 ARG B O 1
ATOM 2502 N N . ARG B 1 71 ? 23.38000 84.90100 63.98200 1.000 24.70000 71 ARG B N 1
ATOM 2503 C CA . ARG B 1 71 ? 21.96100 84.56600 63.80200 1.000 31.31000 71 ARG B CA 1
ATOM 2504 C C . ARG B 1 71 ? 21.66500 83.12600 64.22000 1.000 28.22000 71 ARG B C 1
ATOM 2505 O O . ARG B 1 71 ? 20.64800 82.85100 64.87100 1.000 25.79000 71 ARG B O 1
ATOM 2513 N N . SER B 1 72 ? 22.53500 82.18900 63.83900 1.000 24.17000 72 SER B N 1
ATOM 2514 C CA . SER B 1 72 ? 22.27600 80.79200 64.16100 1.000 27.55000 72 SER B CA 1
ATOM 2515 C C . SER B 1 72 ? 22.40800 80.54200 65.66300 1.000 25.83000 72 SER B C 1
ATOM 2516 O O . SER B 1 72 ? 21.60200 79.80500 66.24800 1.000 26.10000 72 SER B O 1
ATOM 2519 N N . ILE B 1 73 ? 23.40900 81.16200 66.30000 1.000 25.50000 73 ILE B N 1
ATOM 2520 C CA . ILE B 1 73 ? 23.56700 81.06200 67.75200 1.000 24.33000 73 ILE B CA 1
ATOM 2521 C C . ILE B 1 73 ? 22.31000 81.54100 68.46200 1.000 24.54000 73 ILE B C 1
ATOM 2522 O O . ILE B 1 73 ? 21.77200 80.85000 69.33600 1.000 23.27000 73 ILE B O 1
ATOM 2527 N N . ARG B 1 74 ? 21.82700 82.73900 68.10600 1.000 26.53000 74 ARG B N 1
ATOM 2528 C CA . ARG B 1 74 ? 20.60500 83.25400 68.72300 1.000 25.85000 74 ARG B CA 1
ATOM 2529 C C . ARG B 1 74 ? 19.41600 82.33600 68.46300 1.000 25.57000 74 ARG B C 1
ATOM 2530 O O . ARG B 1 74 ? 18.57200 82.14100 69.34600 1.000 26.93000 74 ARG B O 1
ATOM 2538 N N . LEU B 1 75 ? 19.32700 81.76400 67.25500 1.000 23.29000 75 LEU B N 1
ATOM 2539 C CA . LEU B 1 75 ? 18.18200 80.91600 66.93200 1.000 28.67000 75 LEU B CA 1
ATOM 2540 C C . LEU B 1 75 ? 18.10300 79.71800 67.87700 1.000 27.28000 75 LEU B C 1
ATOM 2541 O O . LEU B 1 75 ? 17.02600 79.38200 68.39400 1.000 23.98000 75 LEU B O 1
ATOM 2546 N N . HIS B 1 76 ? 19.23700 79.08400 68.13400 1.000 21.74000 76 HIS B N 1
ATOM 2547 C CA . HIS B 1 76 ? 19.27200 77.90600 68.98700 1.000 28.23000 76 HIS B CA 1
ATOM 2548 C C . HIS B 1 76 ? 19.28900 78.26000 70.46700 1.000 25.54000 76 HIS B C 1
ATOM 2549 O O . HIS B 1 76 ? 18.91800 77.41800 71.29900 1.000 27.04000 76 HIS B O 1
ATOM 2556 N N . GLN B 1 77 ? 19.66000 79.49700 70.81100 1.000 22.25000 77 GLN B N 1
ATOM 2557 C CA . GLN B 1 77 ? 19.45800 79.95900 72.18100 1.000 26.09000 77 GLN B CA 1
ATOM 2558 C C . GLN B 1 77 ? 17.97100 80.08000 72.48500 1.000 29.13000 77 GLN B C 1
ATOM 2559 O O . GLN B 1 77 ? 17.48700 79.57100 73.50900 1.000 24.78000 77 GLN B O 1
ATOM 2565 N N . GLU B 1 78 ? 17.23100 80.75400 71.60300 1.000 24.00000 78 GLU B N 1
ATOM 2566 C CA . GLU B 1 78 ? 15.77500 80.72100 71.68800 1.000 29.86000 78 GLU B CA 1
ATOM 2567 C C . GLU B 1 78 ? 15.28600 79.28200 71.72300 1.000 27.72000 78 GLU B C 1
ATOM 2568 O O . GLU B 1 78 ? 14.37400 78.94400 72.48300 1.000 31.18000 78 GLU B O 1
ATOM 2574 N N . GLY B 1 79 ? 15.90600 78.41700 70.91700 1.000 28.50000 79 GLY B N 1
ATOM 2575 C CA . GLY B 1 79 ? 15.52500 77.01400 70.90800 1.000 30.39000 79 GLY B CA 1
ATOM 2576 C C . GLY B 1 79 ? 15.69200 76.34500 72.26200 1.000 30.29000 79 GLY B C 1
ATOM 2577 O O . GLY B 1 79 ? 14.89000 75.48300 72.63900 1.000 27.16000 79 GLY B O 1
ATOM 2578 N N . LEU B 1 80 ? 16.71700 76.74200 73.02700 1.000 24.91000 80 LEU B N 1
ATOM 2579 C CA . LEU B 1 80 ? 16.88500 76.14000 74.35300 1.000 25.47000 80 LEU B CA 1
ATOM 2580 C C . LEU B 1 80 ? 15.72900 76.52000 75.26500 1.000 26.01000 80 LEU B C 1
ATOM 2581 O O . LEU B 1 80 ? 15.15300 75.66000 75.94400 1.000 27.60000 80 LEU B O 1
ATOM 2586 N N . LEU B 1 81 ? 15.35600 77.80700 75.27600 1.000 26.12000 81 LEU B N 1
ATOM 2587 C CA . LEU B 1 81 ? 14.23500 78.23800 76.10300 1.000 25.59000 81 LEU B CA 1
ATOM 2588 C C . LEU B 1 81 ? 12.94700 77.54800 75.68100 1.000 27.95000 81 LEU B C 1
ATOM 2589 O O . LEU B 1 81 ? 12.16000 77.12200 76.53700 1.000 27.70000 81 LEU B O 1
ATOM 2594 N N . ARG B 1 82 ? 12.73400 77.38500 74.36500 1.000 25.32000 82 ARG B N 1
ATOM 2595 C CA . ARG B 1 82 ? 11.51600 76.71200 73.89900 1.000 32.87000 82 ARG B CA 1
ATOM 2596 C C . ARG B 1 82 ? 11.53800 75.23500 74.27000 1.000 27.90000 82 ARG B C 1
ATOM 2597 O O . ARG B 1 82 ? 10.52400 74.68400 74.71000 1.000 25.01000 82 ARG B O 1
ATOM 2605 N N . TYR B 1 83 ? 12.69800 74.59000 74.15500 1.000 23.29000 83 TYR B N 1
ATOM 2606 C CA . TYR B 1 83 ? 12.80100 73.20700 74.59600 1.000 25.75000 83 TYR B CA 1
ATOM 2607 C C . TYR B 1 83 ? 12.57600 73.08800 76.09900 1.000 29.26000 83 TYR B C 1
ATOM 2608 O O . TYR B 1 83 ? 11.86300 72.18300 76.55200 1.000 29.20000 83 TYR B O 1
ATOM 2617 N N . ALA B 1 84 ? 13.15500 74.00300 76.89300 1.000 30.58000 84 ALA B N 1
ATOM 2618 C CA . ALA B 1 84 ? 12.95300 73.94300 78.34400 1.000 27.63000 84 ALA B CA 1
ATOM 2619 C C . ALA B 1 84 ? 11.49100 74.16700 78.70400 1.000 29.39000 84 ALA B C 1
ATOM 2620 O O . ALA B 1 84 ? 10.95200 73.49000 79.59100 1.000 30.06000 84 ALA B O 1
ATOM 2622 N N . ALA B 1 85 ? 10.84500 75.13600 78.04700 1.000 25.11000 85 ALA B N 1
ATOM 2623 C CA . ALA B 1 85 ? 9.42900 75.40800 78.29500 1.000 30.80000 85 ALA B CA 1
ATOM 2624 C C . ALA B 1 85 ? 8.55700 74.17600 78.03900 1.000 31.22000 85 ALA B C 1
ATOM 2625 O O . ALA B 1 85 ? 7.57600 73.94300 78.75500 1.000 35.94000 85 ALA B O 1
ATOM 2627 N N . LYS B 1 86 ? 8.88100 73.38700 77.01500 1.000 31.85000 86 LYS B N 1
ATOM 2628 C CA . LYS B 1 86 ? 8.16700 72.13100 76.79500 1.000 34.08000 86 LYS B CA 1
ATOM 2629 C C . LYS B 1 86 ? 8.35100 71.17300 77.97400 1.000 33.70000 86 LYS B C 1
ATOM 2630 O O . LYS B 1 86 ? 7.38300 70.79700 78.64400 1.000 33.90000 86 LYS B O 1
ATOM 2636 N N . ILE B 1 87 ? 9.59200 70.75900 78.24700 1.000 31.49000 87 ILE B N 1
ATOM 2637 C CA . ILE B 1 87 ? 9.79200 69.73600 79.27200 1.000 33.51000 87 ILE B CA 1
ATOM 2638 C C . ILE B 1 87 ? 9.36300 70.21600 80.65100 1.000 34.77000 87 ILE B C 1
ATOM 2639 O O . ILE B 1 87 ? 9.01000 69.39900 81.50900 1.000 35.53000 87 ILE B O 1
ATOM 2644 N N . TRP B 1 88 ? 9.35100 71.52500 80.87800 1.000 32.28000 88 TRP B N 1
ATOM 2645 C CA . TRP B 1 88 ? 8.94300 72.06800 82.16000 1.000 33.12000 88 TRP B CA 1
ATOM 2646 C C . TRP B 1 88 ? 7.45500 72.39100 82.21600 1.000 33.74000 88 TRP B C 1
ATOM 2647 O O . TRP B 1 88 ? 6.96700 72.78600 83.27800 1.000 32.04000 88 TRP B O 1
ATOM 2658 N N . GLY B 1 89 ? 6.72000 72.21700 81.12000 1.000 34.53000 89 GLY B N 1
ATOM 2659 C CA . GLY B 1 89 ? 5.30100 72.52300 81.13200 1.000 35.27000 89 GLY B CA 1
ATOM 2660 C C . GLY B 1 89 ? 5.05600 73.97500 81.47000 1.000 38.53000 89 GLY B C 1
ATOM 2661 O O . GLY B 1 89 ? 4.28800 74.29100 82.38700 1.000 38.62000 89 GLY B O 1
ATOM 2662 N N . ALA B 1 90 ? 5.72900 74.86900 80.73700 1.000 39.50000 90 ALA B N 1
ATOM 2663 C CA . ALA B 1 90 ? 5.71800 76.28300 81.09500 1.000 38.37000 90 ALA B CA 1
ATOM 2664 C C . ALA B 1 90 ? 4.30700 76.85100 81.10200 1.000 36.69000 90 ALA B C 1
ATOM 2665 O O . ALA B 1 90 ? 4.03100 77.81500 81.83000 1.000 35.54000 90 ALA B O 1
ATOM 2667 N N . GLU B 1 91 ? 3.40800 76.26400 80.30600 1.000 37.92000 91 GLU B N 1
ATOM 2668 C CA . GLU B 1 91 ? 2.04900 76.78400 80.18000 1.000 42.87000 91 GLU B CA 1
ATOM 2669 C C . GLU B 1 91 ? 1.39000 76.94800 81.54200 1.000 43.45000 91 GLU B C 1
ATOM 2670 O O . GLU B 1 91 ? 0.75400 77.97200 81.81600 1.000 45.36000 91 GLU B O 1
ATOM 2676 N N . HIS B 1 92 ? 1.57900 75.97300 82.43100 1.000 45.20000 92 HIS B N 1
ATOM 2677 C CA . HIS B 1 92 ? 1.01700 76.04600 83.77000 1.000 45.38000 92 HIS B CA 1
ATOM 2678 C C . HIS B 1 92 ? 2.03500 76.26100 84.88900 1.000 45.55000 92 HIS B C 1
ATOM 2679 O O . HIS B 1 92 ? 1.64500 76.74300 85.95500 1.000 48.03000 92 HIS B O 1
ATOM 2686 N N . ARG B 1 93 ? 3.32100 75.93200 84.69400 1.000 45.19000 93 ARG B N 1
ATOM 2687 C CA . ARG B 1 93 ? 4.29000 76.09500 85.78100 1.000 39.12000 93 ARG B CA 1
ATOM 2688 C C . ARG B 1 93 ? 5.10700 77.37700 85.69100 1.000 39.52000 93 ARG B C 1
ATOM 2689 O O . ARG B 1 93 ? 5.64600 77.82600 86.70700 1.000 36.91000 93 ARG B O 1
ATOM 2697 N N . LEU B 1 94 ? 5.21400 77.98700 84.51400 1.000 38.76000 94 LEU B N 1
ATOM 2698 C CA . LEU B 1 94 ? 6.05900 79.16200 84.34800 1.000 40.05000 94 LEU B CA 1
ATOM 2699 C C . LEU B 1 94 ? 5.27100 80.36400 83.84400 1.000 42.44000 94 LEU B C 1
ATOM 2700 O O . LEU B 1 94 ? 5.84000 81.27100 83.23400 1.000 40.86000 94 LEU B O 1
ATOM 2705 N N . SER B 1 95 ? 3.96400 80.39400 84.10400 1.000 41.61000 95 SER B N 1
ATOM 2706 C CA . SER B 1 95 ? 3.10000 81.44500 83.57900 1.000 40.31000 95 SER B CA 1
ATOM 2707 C C . SER B 1 95 ? 2.52200 82.33400 84.66800 1.000 42.16000 95 SER B C 1
ATOM 2708 O O . SER B 1 95 ? 1.67600 83.18100 84.36800 1.000 45.05000 95 SER B O 1
ATOM 2711 N N . GLY B 1 96 ? 2.96800 82.17500 85.91600 1.000 42.19000 96 GLY B N 1
ATOM 2712 C CA . GLY B 1 96 ? 2.53400 83.01100 87.02300 1.000 37.02000 96 GLY B CA 1
ATOM 2713 C C . GLY B 1 96 ? 3.58800 83.98000 87.52500 1.000 39.02000 96 GLY B C 1
ATOM 2714 O O . GLY B 1 96 ? 4.17700 84.71700 86.73200 1.000 42.59000 96 GLY B O 1
ATOM 2715 N N . ARG B 1 97 ? 3.82200 84.01400 88.84100 1.000 37.97000 97 ARG B N 1
ATOM 2716 C CA . ARG B 1 97 ? 4.80400 84.91400 89.44600 1.000 43.12000 97 ARG B CA 1
ATOM 2717 C C . ARG B 1 97 ? 6.09300 84.12400 89.64200 1.000 45.56000 97 ARG B C 1
ATOM 2718 O O . ARG B 1 97 ? 6.18200 83.28400 90.54500 1.000 41.90000 97 ARG B O 1
ATOM 2726 N N . ILE B 1 98 ? 7.09000 84.39200 88.80000 1.000 40.20000 98 ILE B N 1
ATOM 2727 C CA . ILE B 1 98 ? 8.31900 83.61600 88.81100 1.000 35.94000 98 ILE B CA 1
ATOM 2728 C C . ILE B 1 98 ? 9.51000 84.52400 89.10000 1.000 37.16000 98 ILE B C 1
ATOM 2729 O O . ILE B 1 98 ? 9.46900 85.74400 88.91700 1.000 33.73000 98 ILE B O 1
ATOM 2734 N N . LEU B 1 99 ? 10.57600 83.90400 89.59700 1.000 38.05000 99 LEU B N 1
ATOM 2735 C CA . LEU B 1 99 ? 11.86800 84.55600 89.75700 1.000 37.50000 99 LEU B CA 1
ATOM 2736 C C . LEU B 1 99 ? 12.79600 84.10400 88.64400 1.000 35.83000 99 LEU B C 1
ATOM 2737 O O . LEU B 1 99 ? 12.93300 82.90100 88.40300 1.000 34.13000 99 LEU B O 1
ATOM 2742 N N . ASP B 1 100 ? 13.42700 85.06300 87.97500 1.000 34.90000 100 ASP B N 1
ATOM 2743 C CA . ASP B 1 100 ? 14.49600 84.77300 87.03000 1.000 31.91000 100 ASP B CA 1
ATOM 2744 C C . ASP B 1 100 ? 15.78900 85.12300 87.74600 1.000 38.31000 100 ASP B C 1
ATOM 2745 O O . ASP B 1 100 ? 16.13000 86.30100 87.89100 1.000 39.84000 100 ASP B O 1
ATOM 2750 N N . VAL B 1 101 ? 16.49600 84.09800 88.21200 1.000 33.82000 101 VAL B N 1
ATOM 2751 C CA . VAL B 1 101 ? 17.67900 84.28400 89.03800 1.000 33.06000 101 VAL B CA 1
ATOM 2752 C C . VAL B 1 101 ? 18.90700 84.25000 88.12800 1.000 33.66000 101 VAL B C 1
ATOM 2753 O O . VAL B 1 101 ? 19.16800 83.24900 87.45500 1.000 35.05000 101 VAL B O 1
ATOM 2757 N N . GLY B 1 102 ? 19.67000 85.33600 88.11800 1.000 36.51000 102 GLY B N 1
ATOM 2758 C CA . GLY B 1 102 ? 20.79000 85.43700 87.20000 1.000 30.97000 102 GLY B CA 1
ATOM 2759 C C . GLY B 1 102 ? 20.26400 85.67800 85.80700 1.000 34.58000 102 GLY B C 1
ATOM 2760 O O . GLY B 1 102 ? 20.41100 84.83200 84.92200 1.000 36.12000 102 GLY B O 1
ATOM 2761 N N . CYS B 1 103 ? 19.62700 86.82700 85.60400 1.000 34.89000 103 CYS B N 1
ATOM 2762 C CA . CYS B 1 103 ? 18.87500 87.08100 84.38400 1.000 34.91000 103 CYS B CA 1
ATOM 2763 C C . CYS B 1 103 ? 19.73800 87.57500 83.23100 1.000 32.75000 103 CYS B C 1
ATOM 2764 O O . CYS B 1 103 ? 19.20200 87.78600 82.14300 1.000 33.15000 103 CYS B O 1
ATOM 2767 N N . GLY B 1 104 ? 21.04400 87.75400 83.42400 1.000 31.48000 104 GLY B N 1
ATOM 2768 C CA . GLY B 1 104 ? 21.86200 88.25100 82.32700 1.000 31.21000 104 GLY B CA 1
ATOM 2769 C C . GLY B 1 104 ? 21.33100 89.58200 81.82300 1.000 38.89000 104 GLY B C 1
ATOM 2770 O O . GLY B 1 104 ? 21.04200 90.49500 82.60100 1.000 38.14000 104 GLY B O 1
ATOM 2771 N N . LEU B 1 105 ? 21.16000 89.69900 80.51000 1.000 35.54000 105 LEU B N 1
ATOM 2772 C CA . LEU B 1 105 ? 20.59900 90.91400 79.92800 1.000 33.98000 105 LEU B CA 1
ATOM 2773 C C . LEU B 1 105 ? 19.09800 90.81800 79.71300 1.000 36.68000 105 LEU B C 1
ATOM 2774 O O . LEU B 1 105 ? 18.53800 91.65100 78.98300 1.000 36.63000 105 LEU B O 1
ATOM 2779 N N . GLY B 1 106 ? 18.44100 89.80400 80.29400 1.000 33.81000 106 GLY B N 1
ATOM 2780 C CA . GLY B 1 106 ? 16.99100 89.74100 80.32800 1.000 33.42000 106 GLY B CA 1
ATOM 2781 C C . GLY B 1 106 ? 16.32300 88.91900 79.24800 1.000 34.91000 106 GLY B C 1
ATOM 2782 O O . GLY B 1 106 ? 15.08700 88.88300 79.20700 1.000 34.24000 106 GLY B O 1
ATOM 2783 N N . GLY B 1 107 ? 17.08400 88.22700 78.39800 1.000 28.29000 107 GLY B N 1
ATOM 2784 C CA . GLY B 1 107 ? 16.46300 87.48700 77.30900 1.000 30.43000 107 GLY B CA 1
ATOM 2785 C C . GLY B 1 107 ? 15.53300 86.38800 77.79000 1.000 33.83000 107 GLY B C 1
ATOM 2786 O O . GLY B 1 107 ? 14.46200 86.17200 77.21700 1.000 28.45000 107 GLY B O 1
ATOM 2787 N N . GLY B 1 108 ? 15.93600 85.66600 78.83600 1.000 28.39000 108 GLY B N 1
ATOM 2788 C CA . GLY B 1 108 ? 15.04200 84.68800 79.42300 1.000 25.44000 108 GLY B CA 1
ATOM 2789 C C . GLY B 1 108 ? 13.82900 85.35100 80.05000 1.000 31.34000 108 GLY B C 1
ATOM 2790 O O . GLY B 1 108 ? 12.69200 84.93500 79.81200 1.000 31.16000 108 GLY B O 1
ATOM 2791 N N . SER B 1 109 ? 14.06200 86.41300 80.83100 1.000 28.92000 109 SER B N 1
ATOM 2792 C CA . SER B 1 109 ? 12.97800 87.13200 81.50400 1.000 33.65000 109 SER B CA 1
ATOM 2793 C C . SER B 1 109 ? 11.89900 87.57000 80.52400 1.000 38.34000 109 SER B C 1
ATOM 2794 O O . SER B 1 109 ? 10.70200 87.38900 80.77500 1.000 38.50000 109 SER B O 1
ATOM 2797 N N . LEU B 1 110 ? 12.31300 88.15400 79.39800 1.000 34.37000 110 LEU B N 1
ATOM 2798 C CA . LEU B 1 110 ? 11.36700 88.59100 78.38400 1.000 33.79000 110 LEU B CA 1
ATOM 2799 C C . LEU B 1 110 ? 10.68700 87.40500 77.73200 1.000 36.32000 110 LEU B C 1
ATOM 2800 O O . LEU B 1 110 ? 9.51000 87.48400 77.36000 1.000 38.30000 110 LEU B O 1
ATOM 2805 N N . PHE B 1 111 ? 11.40000 86.29200 77.60100 1.000 32.61000 111 PHE B N 1
ATOM 2806 C CA . PHE B 1 111 ? 10.79300 85.11000 77.01100 1.000 30.79000 111 PHE B CA 1
ATOM 2807 C C . PHE B 1 111 ? 9.62300 84.61400 77.86400 1.000 36.41000 111 PHE B C 1
ATOM 2808 O O . PHE B 1 111 ? 8.52900 84.36000 77.34300 1.000 30.96000 111 PHE B O 1
ATOM 2816 N N . TRP B 1 112 ? 9.81900 84.49600 79.18500 1.000 29.14000 112 TRP B N 1
ATOM 2817 C CA . TRP B 1 112 ? 8.73000 84.00100 80.02500 1.000 33.68000 112 TRP B CA 1
ATOM 2818 C C . TRP B 1 112 ? 7.58600 85.00300 80.07100 1.000 37.71000 112 TRP B C 1
ATOM 2819 O O . TRP B 1 112 ? 6.41200 84.61400 80.02500 1.000 36.78000 112 TRP B O 1
ATOM 2830 N N . ALA B 1 113 ? 7.91200 86.29800 80.15200 1.000 40.10000 113 ALA B N 1
ATOM 2831 C CA . ALA B 1 113 ? 6.87700 87.32700 80.16200 1.000 41.81000 113 ALA B CA 1
ATOM 2832 C C . ALA B 1 113 ? 6.10300 87.33800 78.84800 1.000 41.51000 113 ALA B C 1
ATOM 2833 O O . ALA B 1 113 ? 4.86600 87.27400 78.84700 1.000 39.85000 113 ALA B O 1
ATOM 2835 N N . GLN B 1 114 ? 6.82200 87.38700 77.71500 1.000 38.29000 114 GLN B N 1
ATOM 2836 C CA . GLN B 1 114 ? 6.17100 87.49500 76.41200 1.000 33.88000 114 GLN B CA 1
ATOM 2837 C C . GLN B 1 114 ? 5.47600 86.20100 76.01300 1.000 38.16000 114 GLN B C 1
ATOM 2838 O O . GLN B 1 114 ? 4.33100 86.21900 75.54700 1.000 34.87000 114 GLN B O 1
ATOM 2844 N N . GLU B 1 115 ? 6.16500 85.07000 76.13400 1.000 36.37000 115 GLU B N 1
ATOM 2845 C CA . GLU B 1 115 ? 5.63900 83.84200 75.55300 1.000 36.50000 115 GLU B CA 1
ATOM 2846 C C . GLU B 1 115 ? 4.68100 83.11000 76.47700 1.000 36.51000 115 GLU B C 1
ATOM 2847 O O . GLU B 1 115 ? 3.83500 82.34900 75.99400 1.000 38.11000 115 GLU B O 1
ATOM 2853 N N . TYR B 1 116 ? 4.76800 83.31600 77.78300 1.000 36.50000 116 TYR B N 1
ATOM 2854 C CA . TYR B 1 116 ? 3.84800 82.62600 78.67300 1.000 40.60000 116 TYR B CA 1
ATOM 2855 C C . TYR B 1 116 ? 3.12500 83.57900 79.61000 1.000 40.43000 116 TYR B C 1
ATOM 2856 O O . TYR B 1 116 ? 2.52100 83.12500 80.58900 1.000 43.12000 116 TYR B O 1
ATOM 2865 N N . GLY B 1 117 ? 3.16400 84.88100 79.33200 1.000 40.24000 117 GLY B N 1
ATOM 2866 C CA . GLY B 1 117 ? 2.41400 85.82900 80.13300 1.000 39.34000 117 GLY B CA 1
ATOM 2867 C C . GLY B 1 117 ? 2.85400 85.92400 81.57200 1.000 46.01000 117 GLY B C 1
ATOM 2868 O O . GLY B 1 117 ? 2.13000 86.48700 82.39500 1.000 41.45000 117 GLY B O 1
ATOM 2869 N N . ALA B 1 118 ? 4.03100 85.40000 81.90200 1.000 44.50000 118 ALA B N 1
ATOM 2870 C CA . ALA B 1 118 ? 4.47300 85.40600 83.28500 1.000 39.50000 118 ALA B CA 1
ATOM 2871 C C . ALA B 1 118 ? 4.76600 86.82300 83.75900 1.000 41.79000 118 ALA B C 1
ATOM 2872 O O . ALA B 1 118 ? 5.10800 87.70800 82.97300 1.000 40.57000 118 ALA B O 1
ATOM 2874 N N . ASP B 1 119 ? 4.59100 87.03300 85.06300 1.000 42.49000 119 ASP B N 1
ATOM 2875 C CA . ASP B 1 119 ? 5.06700 88.22300 85.75900 1.000 42.73000 119 ASP B CA 1
ATOM 2876 C C . ASP B 1 119 ? 6.42100 87.87000 86.35900 1.000 42.65000 119 ASP B C 1
ATOM 2877 O O . ASP B 1 119 ? 6.52200 86.93400 87.16000 1.000 45.37000 119 ASP B O 1
ATOM 2882 N N . VAL B 1 120 ? 7.46000 88.59700 85.96800 1.000 43.08000 120 VAL B N 1
ATOM 2883 C CA . VAL B 1 120 ? 8.83000 88.14200 86.17200 1.000 40.15000 120 VAL B CA 1
ATOM 2884 C C . VAL B 1 120 ? 9.55900 89.12200 87.07000 1.000 37.96000 120 VAL B C 1
ATOM 2885 O O . VAL B 1 120 ? 9.55200 90.33200 86.81500 1.000 44.46000 120 VAL B O 1
ATOM 2889 N N . THR B 1 121 ? 10.19600 88.60000 88.11100 1.000 40.56000 121 THR B N 1
ATOM 2890 C CA . THR B 1 121 ? 11.18300 89.34700 88.88100 1.000 42.79000 121 THR B CA 1
ATOM 2891 C C . THR B 1 121 ? 12.55400 88.86100 88.42500 1.000 39.68000 121 THR B C 1
ATOM 2892 O O . THR B 1 121 ? 12.93400 87.71500 88.69800 1.000 40.77000 121 THR B O 1
ATOM 2896 N N . ALA B 1 122 ? 13.26900 89.71400 87.68600 1.000 43.40000 122 ALA B N 1
ATOM 2897 C CA . ALA B 1 122 ? 14.55200 89.35600 87.08100 1.000 42.29000 122 ALA B CA 1
ATOM 2898 C C . ALA B 1 122 ? 15.67600 89.79700 88.01000 1.000 44.50000 122 ALA B C 1
ATOM 2899 O O . ALA B 1 122 ? 15.80400 90.98800 88.31400 1.000 45.29000 122 ALA B O 1
ATOM 2901 N N . VAL B 1 123 ? 16.47700 88.84200 88.47100 1.000 42.83000 123 VAL B N 1
ATOM 2902 C CA . VAL B 1 123 ? 17.47000 89.08500 89.50900 1.000 40.87000 123 VAL B CA 1
ATOM 2903 C C . VAL B 1 123 ? 18.84900 89.11700 88.87100 1.000 41.76000 123 VAL B C 1
ATOM 2904 O O . VAL B 1 123 ? 19.26000 88.14800 88.22100 1.000 37.24000 123 VAL B O 1
ATOM 2908 N N . THR B 1 124 ? 19.57500 90.21200 89.08600 1.000 39.91000 124 THR B N 1
ATOM 2909 C CA . THR B 1 124 ? 20.94900 90.32700 88.62300 1.000 49.20000 124 THR B CA 1
ATOM 2910 C C . THR B 1 124 ? 21.80000 90.95600 89.71100 1.000 50.41000 124 THR B C 1
ATOM 2911 O O . THR B 1 124 ? 21.31300 91.75000 90.51800 1.000 54.11000 124 THR B O 1
ATOM 2915 N N . ASN B 1 125 ? 23.08100 90.59400 89.72500 1.000 49.26000 125 ASN B N 1
ATOM 2916 C CA . ASN B 1 125 ? 24.04700 91.19400 90.63300 1.000 54.21000 125 ASN B CA 1
ATOM 2917 C C . ASN B 1 125 ? 24.81500 92.32600 89.97300 1.000 54.34000 125 ASN B C 1
ATOM 2918 O O . ASN B 1 125 ? 25.83800 92.76700 90.51000 1.000 58.15000 125 ASN B O 1
ATOM 2923 N N . ALA B 1 126 ? 24.35300 92.78700 88.81400 1.000 49.07000 126 ALA B N 1
ATOM 2924 C CA . ALA B 1 126 ? 25.02400 93.81700 88.02600 1.000 44.07000 126 ALA B CA 1
ATOM 2925 C C . ALA B 1 126 ? 24.06400 94.98100 87.86700 1.000 47.02000 126 ALA B C 1
ATOM 2926 O O . ALA B 1 126 ? 23.10400 94.89200 87.08200 1.000 47.92000 126 ALA B O 1
ATOM 2928 N N . PRO B 1 127 ? 24.26300 96.08000 88.59300 1.000 49.77000 127 PRO B N 1
ATOM 2929 C CA . PRO B 1 127 ? 23.27700 97.17400 88.54300 1.000 48.66000 127 PRO B CA 1
ATOM 2930 C C . PRO B 1 127 ? 23.12700 97.79400 87.16600 1.000 48.52000 127 PRO B C 1
ATOM 2931 O O . PRO B 1 127 ? 22.01800 98.20700 86.80000 1.000 50.33000 127 PRO B O 1
ATOM 2935 N N . GLU B 1 128 ? 24.20200 97.85400 86.37700 1.000 46.22000 128 GLU B N 1
ATOM 2936 C CA . GLU B 1 128 ? 24.11900 98.48800 85.06800 1.000 47.95000 128 GLU B CA 1
ATOM 2937 C C . GLU B 1 128 ? 23.29500 97.67200 84.07300 1.000 48.30000 128 GLU B C 1
ATOM 2938 O O . GLU B 1 128 ? 22.86100 98.22000 83.05600 1.000 50.86000 128 GLU B O 1
ATOM 2944 N N . HIS B 1 129 ? 23.04700 96.38700 84.35000 1.000 46.31000 129 HIS B N 1
ATOM 2945 C CA . HIS B 1 129 ? 22.18500 95.59200 83.48200 1.000 47.57000 129 HIS B CA 1
ATOM 2946 C C . HIS B 1 129 ? 20.70400 95.78500 83.77800 1.000 44.16000 129 HIS B C 1
ATOM 2947 O O . HIS B 1 129 ? 19.87300 95.50800 82.90700 1.000 43.28000 129 HIS B O 1
ATOM 2954 N N . ALA B 1 130 ? 20.35700 96.25300 84.97600 1.000 44.50000 130 ALA B N 1
ATOM 2955 C CA . ALA B 1 130 ? 18.94600 96.37900 85.33700 1.000 46.46000 130 ALA B CA 1
ATOM 2956 C C . ALA B 1 130 ? 18.16600 97.35200 84.45500 1.000 44.18000 130 ALA B C 1
ATOM 2957 O O . ALA B 1 130 ? 16.99800 97.05400 84.14900 1.000 46.98000 130 ALA B O 1
ATOM 2959 N N . PRO B 1 131 ? 18.70400 98.50300 84.03000 1.000 45.57000 131 PRO B N 1
ATOM 2960 C CA . PRO B 1 131 ? 17.94300 99.33600 83.08600 1.000 42.23000 131 PRO B CA 1
ATOM 2961 C C . PRO B 1 131 ? 17.87500 98.73500 81.69900 1.000 44.76000 131 PRO B C 1
ATOM 2962 O O . PRO B 1 131 ? 16.91500 99.00600 80.96400 1.000 43.37000 131 PRO B O 1
ATOM 2966 N N . ILE B 1 132 ? 18.87300 97.93900 81.30300 1.000 42.79000 132 ILE B N 1
ATOM 2967 C CA . ILE B 1 132 ? 18.79800 97.28200 80.00400 1.000 43.69000 132 ILE B CA 1
ATOM 2968 C C . ILE B 1 132 ? 17.65500 96.27200 79.98800 1.000 39.62000 132 ILE B C 1
ATOM 2969 O O . ILE B 1 132 ? 16.85900 96.22500 79.04300 1.000 41.56000 132 ILE B O 1
ATOM 2974 N N . VAL B 1 133 ? 17.54400 95.46200 81.04100 1.000 40.09000 133 VAL B N 1
ATOM 2975 C CA . VAL B 1 133 ? 16.43400 94.51200 81.12800 1.000 41.61000 133 VAL B CA 1
ATOM 2976 C C . VAL B 1 133 ? 15.09800 95.25000 81.10400 1.000 39.75000 133 VAL B C 1
ATOM 2977 O O . VAL B 1 133 ? 14.17500 94.87100 80.37300 1.000 43.91000 133 VAL B O 1
ATOM 2981 N N . GLU B 1 134 ? 14.97800 96.32900 81.88200 1.000 42.90000 134 GLU B N 1
ATOM 2982 C CA . GLU B 1 134 ? 13.68000 96.99000 82.01100 1.000 46.07000 134 GLU B CA 1
ATOM 2983 C C . GLU B 1 134 ? 13.30000 97.74400 80.74100 1.000 41.77000 134 GLU B C 1
ATOM 2984 O O . GLU B 1 134 ? 12.12900 97.73700 80.33700 1.000 45.70000 134 GLU B O 1
ATOM 2990 N N . GLY B 1 135 ? 14.27200 98.39400 80.09600 1.000 42.82000 135 GLY B N 1
ATOM 2991 C CA . GLY B 1 135 ? 13.97700 99.11000 78.86000 1.000 39.92000 135 GLY B CA 1
ATOM 2992 C C . GLY B 1 135 ? 13.53300 98.18800 77.73900 1.000 39.70000 135 GLY B C 1
ATOM 2993 O O . GLY B 1 135 ? 12.56800 98.47500 77.02700 1.000 43.91000 135 GLY B O 1
ATOM 2994 N N . PHE B 1 136 ? 14.23400 97.06500 77.56100 1.000 38.07000 136 PHE B N 1
ATOM 2995 C CA . PHE B 1 136 ? 13.81200 96.11500 76.53500 1.000 37.11000 136 PHE B CA 1
ATOM 2996 C C . PHE B 1 136 ? 12.45400 95.51300 76.85800 1.000 37.82000 136 PHE B C 1
ATOM 2997 O O . PHE B 1 136 ? 11.67600 95.20800 75.94500 1.000 37.89000 136 PHE B O 1
ATOM 3005 N N . ALA B 1 137 ? 12.14000 95.35600 78.14900 1.000 40.50000 137 ALA B N 1
ATOM 3006 C CA . ALA B 1 137 ? 10.80700 94.89400 78.53400 1.000 45.58000 137 ALA B CA 1
ATOM 3007 C C . ALA B 1 137 ? 9.73100 95.88900 78.10700 1.000 40.89000 137 ALA B C 1
ATOM 3008 O O . ALA B 1 137 ? 8.65600 95.49200 77.63900 1.000 39.92000 137 ALA B O 1
ATOM 3010 N N . ARG B 1 138 ? 9.99400 97.18500 78.28300 1.000 39.13000 138 ARG B N 1
ATOM 3011 C CA . ARG B 1 138 ? 9.06900 98.20300 77.79100 1.000 42.75000 138 ARG B CA 1
ATOM 3012 C C . ARG B 1 138 ? 8.91000 98.10700 76.28000 1.000 41.99000 138 ARG B C 1
ATOM 3013 O O . ARG B 1 138 ? 7.78600 98.04600 75.76000 1.000 40.37000 138 ARG B O 1
ATOM 3021 N N . GLU B 1 139 ? 10.03500 98.04600 75.56200 1.000 40.83000 139 GLU B N 1
ATOM 3022 C CA . GLU B 1 139 ? 10.00500 97.91100 74.11100 1.000 38.78000 139 GLU B CA 1
ATOM 3023 C C . GLU B 1 139 ? 9.18700 96.70600 73.66400 1.000 43.36000 139 GLU B C 1
ATOM 3024 O O . GLU B 1 139 ? 8.64000 96.70200 72.55100 1.000 41.87000 139 GLU B O 1
ATOM 3030 N N . CYS B 1 140 ? 9.07800 95.67800 74.50500 1.000 40.16000 140 CYS B N 1
ATOM 3031 C CA . CYS B 1 140 ? 8.28600 94.51100 74.13500 1.000 43.32000 140 CYS B CA 1
ATOM 3032 C C . CYS B 1 140 ? 6.85100 94.58000 74.64000 1.000 44.17000 140 CYS B C 1
ATOM 3033 O O . CYS B 1 140 ? 6.10100 93.61200 74.46000 1.000 46.91000 140 CYS B O 1
ATOM 3036 N N . GLY B 1 141 ? 6.45300 95.68700 75.26100 1.000 43.69000 141 GLY B N 1
ATOM 3037 C CA . GLY B 1 141 ? 5.10700 95.78400 75.79100 1.000 47.17000 141 GLY B CA 1
ATOM 3038 C C . GLY B 1 141 ? 4.84300 94.86600 76.95900 1.000 48.77000 141 GLY B C 1
ATOM 3039 O O . GLY B 1 141 ? 3.71400 94.38500 77.12200 1.000 45.93000 141 GLY B O 1
ATOM 3040 N N . VAL B 1 142 ? 5.86600 94.58800 77.76800 1.000 43.58000 142 VAL B N 1
ATOM 3041 C CA . VAL B 1 142 ? 5.70800 93.76800 78.95800 1.000 36.90000 142 VAL B CA 1
ATOM 3042 C C . VAL B 1 142 ? 6.41600 94.46400 80.11000 1.000 38.67000 142 VAL B C 1
ATOM 3043 O O . VAL B 1 142 ? 6.80600 93.82500 81.09500 1.000 46.11000 142 VAL B O 1
ATOM 3047 N N . GLY B 1 143 ? 6.57500 95.78400 79.99800 1.000 41.96000 143 GLY B N 1
ATOM 3048 C CA . GLY B 1 143 ? 7.21800 96.53600 81.06100 1.000 40.52000 143 GLY B CA 1
ATOM 3049 C C . GLY B 1 143 ? 6.49800 96.41400 82.38900 1.000 48.45000 143 GLY B C 1
ATOM 3050 O O . GLY B 1 143 ? 7.11800 96.52600 83.45100 1.000 42.85000 143 GLY B O 1
ATOM 3051 N N . GLY B 1 144 ? 5.18400 96.17600 82.35000 1.000 51.13000 144 GLY B N 1
ATOM 3052 C CA . GLY B 1 144 ? 4.44300 95.97300 83.58000 1.000 51.82000 144 GLY B CA 1
ATOM 3053 C C . GLY B 1 144 ? 4.67700 94.62000 84.21200 1.000 51.22000 144 GLY B C 1
ATOM 3054 O O . GLY B 1 144 ? 4.55300 94.47700 85.43000 1.000 51.40000 144 GLY B O 1
ATOM 3055 N N . ARG B 1 145 ? 5.01800 93.61500 83.41000 1.000 48.10000 145 ARG B N 1
ATOM 3056 C CA . ARG B 1 145 ? 5.18000 92.25700 83.89700 1.000 43.02000 145 ARG B CA 1
ATOM 3057 C C . ARG B 1 145 ? 6.63900 91.88500 84.14800 1.000 47.01000 145 ARG B C 1
ATOM 3058 O O . ARG B 1 145 ? 6.92500 90.72300 84.45400 1.000 47.42000 145 ARG B O 1
ATOM 3066 N N . VAL B 1 146 ? 7.56700 92.83600 84.04000 1.000 46.76000 146 VAL B N 1
ATOM 3067 C CA . VAL B 1 146 ? 8.98900 92.57500 84.25800 1.000 43.96000 146 VAL B CA 1
ATOM 3068 C C . VAL B 1 146 ? 9.55100 93.67500 85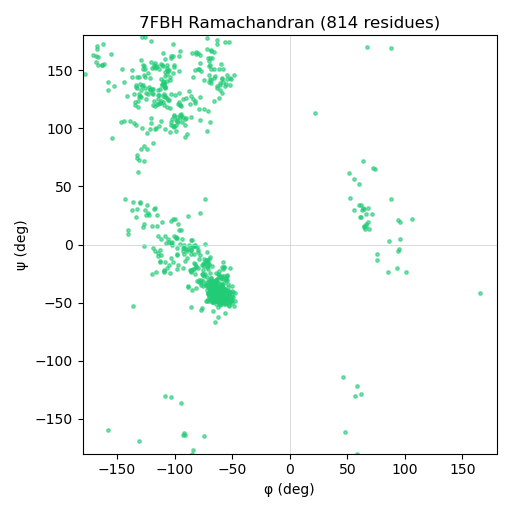.14300 1.000 38.77000 146 VAL B C 1
ATOM 3069 O O . VAL B 1 146 ? 9.47900 94.85600 84.78900 1.000 47.30000 146 VAL B O 1
ATOM 3073 N N . ARG B 1 147 ? 10.12300 93.28300 86.27600 1.000 38.32000 147 ARG B N 1
ATOM 3074 C CA . ARG B 1 147 ? 10.73200 94.15900 87.26500 1.000 45.93000 147 ARG B CA 1
ATOM 3075 C C . ARG B 1 147 ? 12.08900 93.56800 87.61400 1.000 46.48000 147 ARG B C 1
ATOM 3076 O O . ARG B 1 147 ? 12.23300 92.34400 87.65700 1.000 45.92000 147 ARG B O 1
ATOM 3084 N N . THR B 1 148 ? 13.08900 94.41200 87.85400 1.000 47.14000 148 THR B N 1
ATOM 3085 C CA . THR B 1 148 ? 14.40000 93.90000 88.22800 1.000 46.96000 148 THR B CA 1
ATOM 3086 C C . THR B 1 148 ? 14.62500 93.99900 89.73200 1.000 49.18000 148 THR B C 1
ATOM 3087 O O . THR B 1 148 ? 14.05200 94.85100 90.41600 1.000 52.21000 148 THR B O 1
ATOM 3091 N N . LEU B 1 149 ? 15.46900 93.09900 90.23600 1.000 47.83000 149 LEU B N 1
ATOM 3092 C CA . LEU B 1 149 ? 16.00300 93.14700 91.59100 1.000 50.50000 149 LEU B CA 1
ATOM 3093 C C . LEU B 1 149 ? 17.51200 93.00000 91.52600 1.000 53.60000 149 LEU B C 1
ATOM 3094 O O . LEU B 1 149 ? 18.01900 92.05100 90.92100 1.000 51.11000 149 LEU B O 1
ATOM 3099 N N . VAL B 1 150 ? 18.22800 93.93100 92.14000 1.000 52.20000 150 VAL B N 1
ATOM 3100 C CA . VAL B 1 150 ? 19.68300 93.90200 92.17200 1.000 52.05000 150 VAL B CA 1
ATOM 3101 C C . VAL B 1 150 ? 20.11100 93.43700 93.55800 1.000 58.08000 150 VAL B C 1
ATOM 3102 O O . VAL B 1 150 ? 19.80900 94.10300 94.55500 1.000 63.89000 150 VAL B O 1
ATOM 3106 N N . CYS B 1 151 ? 20.79900 92.29300 93.63100 1.000 58.55000 151 CYS B N 1
ATOM 3107 C CA . CYS B 1 151 ? 21.19100 91.71100 94.91400 1.000 63.20000 151 CYS B CA 1
ATOM 3108 C C . CYS B 1 151 ? 22.14900 90.54400 94.70300 1.000 68.46000 151 CYS B C 1
ATOM 3109 O O . CYS B 1 151 ? 22.23600 89.97700 93.61000 1.000 68.68000 151 CYS B O 1
ATOM 3112 N N . ASP B 1 152 ? 22.84200 90.17600 95.78800 1.000 72.01000 152 ASP B N 1
ATOM 3113 C CA . ASP B 1 152 ? 23.86800 89.12300 95.79600 1.000 71.01000 152 ASP B CA 1
ATOM 3114 C C . ASP B 1 152 ? 23.68200 88.12400 96.93800 1.000 71.33000 152 ASP B C 1
ATOM 3115 O O . ASP B 1 152 ? 24.12500 86.97600 96.85500 1.000 67.66000 152 ASP B O 1
ATOM 3120 N N . HIS B 1 155 ? 19.59400 85.40600 97.10800 1.000 68.79000 155 HIS B N 1
ATOM 3121 C CA . HIS B 1 155 ? 20.49300 86.44200 97.57100 1.000 70.28000 155 HIS B CA 1
ATOM 3122 C C . HIS B 1 155 ? 19.76500 87.32400 98.52700 1.000 77.14000 155 HIS B C 1
ATOM 3123 O O . HIS B 1 155 ? 20.33400 87.76800 99.50900 1.000 77.35000 155 HIS B O 1
ATOM 3130 N N . LEU B 1 156 ? 18.52000 87.62700 98.18200 1.000 76.46000 156 LEU B N 1
ATOM 3131 C CA . LEU B 1 156 ? 17.68100 88.47000 99.00800 1.000 78.75000 156 LEU B CA 1
ATOM 3132 C C . LEU B 1 156 ? 16.19300 88.29900 98.77800 1.000 80.91000 156 LEU B C 1
ATOM 3133 O O . LEU B 1 156 ? 15.75000 87.33100 98.20100 1.000 79.07000 156 LEU B O 1
ATOM 3138 N N . PRO B 1 157 ? 15.44400 89.32000 99.17800 1.000 81.36000 157 PRO B N 1
ATOM 3139 C CA . PRO B 1 157 ? 14.09100 89.81200 99.34900 1.000 78.29000 157 PRO B CA 1
ATOM 3140 C C . PRO B 1 157 ? 13.06600 88.74300 99.43500 1.000 75.42000 157 PRO B C 1
ATOM 3141 O O . PRO B 1 157 ? 12.81000 88.04000 98.48200 1.000 73.54000 157 PRO B O 1
ATOM 3145 N N . LEU B 1 158 ? 12.46800 88.63100 100.59400 1.000 70.59000 158 LEU B N 1
ATOM 3146 C CA . LEU B 1 158 ? 11.39400 87.70400 100.75600 1.000 72.70000 158 LEU B CA 1
ATOM 3147 C C . LEU B 1 158 ? 10.16100 88.54500 100.60400 1.000 72.78000 158 LEU B C 1
ATOM 3148 O O . LEU B 1 158 ? 9.05000 88.04300 100.60600 1.000 70.99000 158 LEU B O 1
ATOM 3153 N N . ASP B 1 159 ? 10.35000 89.84600 100.44100 1.000 72.90000 159 ASP B N 1
ATOM 3154 C CA . ASP B 1 159 ? 9.17200 90.65000 100.21900 1.000 74.93000 159 ASP B CA 1
ATOM 3155 C C . ASP B 1 159 ? 8.84600 90.60600 98.74700 1.000 72.58000 159 ASP B C 1
ATOM 3156 O O . ASP B 1 159 ? 9.66400 90.26300 97.92800 1.000 74.15000 159 ASP B O 1
ATOM 3161 N N . GLY B 1 160 ? 7.65600 91.01700 98.39800 1.000 73.53000 160 GLY B N 1
ATOM 3162 C CA . GLY B 1 160 ? 7.26500 90.87400 97.01300 1.000 70.08000 160 GLY B CA 1
ATOM 3163 C C . GLY B 1 160 ? 6.65100 89.48300 96.91400 1.000 70.39000 160 GLY B C 1
ATOM 3164 O O . GLY B 1 160 ? 6.87100 88.75900 95.95900 1.000 64.15000 160 GLY B O 1
ATOM 3165 N N . GLY B 1 161 ? 5.89400 89.13000 97.96400 1.000 73.63000 161 GLY B N 1
ATOM 3166 C CA . GLY B 1 161 ? 5.18100 87.87900 98.14800 1.000 62.89000 161 GLY B CA 1
ATOM 3167 C C . GLY B 1 161 ? 5.88000 86.58200 97.89600 1.000 62.29000 161 GLY B C 1
ATOM 3168 O O . GLY B 1 161 ? 7.09400 86.49000 97.96200 1.000 60.76000 161 GLY B O 1
ATOM 3169 N N . PRO B 1 162 ? 5.09000 85.53100 97.70700 1.000 57.85000 162 PRO B N 1
ATOM 3170 C CA . PRO B 1 162 ? 5.57700 84.21500 97.36100 1.000 51.67000 162 PRO B CA 1
ATOM 3171 C C . PRO B 1 162 ? 5.47500 84.09300 95.85200 1.000 55.89000 162 PRO B C 1
ATOM 3172 O O . PRO B 1 162 ? 4.60500 84.69300 95.24300 1.000 56.17000 162 PRO B O 1
ATOM 3176 N N . TYR B 1 163 ? 6.38200 83.32900 95.27100 1.000 45.71000 163 TYR B N 1
ATOM 3177 C CA . TYR B 1 163 ? 6.49500 83.11000 93.84200 1.000 39.85000 163 TYR B CA 1
ATOM 3178 C C . TYR B 1 163 ? 6.05400 81.69100 93.52000 1.000 39.06000 163 TYR B C 1
ATOM 3179 O O . TYR B 1 163 ? 6.20300 80.76900 94.33000 1.000 40.73000 163 TYR B O 1
ATOM 3188 N N . ASP B 1 164 ? 5.49200 81.53800 92.32700 1.000 33.65000 164 ASP B N 1
ATOM 3189 C CA . ASP B 1 164 ? 5.11200 80.23200 91.81400 1.000 37.03000 164 ASP B CA 1
ATOM 3190 C C . ASP B 1 164 ? 6.29600 79.39900 91.34600 1.000 37.56000 164 ASP B C 1
ATOM 3191 O O . ASP B 1 164 ? 6.16400 78.17200 91.25300 1.000 37.40000 164 ASP B O 1
ATOM 3196 N N . ALA B 1 165 ? 7.42900 80.02500 91.02100 1.000 36.47000 165 ALA B N 1
ATOM 3197 C CA . ALA B 1 165 ? 8.55000 79.29200 90.43600 1.000 33.64000 165 ALA B CA 1
ATOM 3198 C C . ALA B 1 165 ? 9.79100 80.16700 90.43800 1.000 30.88000 165 ALA B C 1
ATOM 3199 O O . ALA B 1 165 ? 9.72100 81.38700 90.59400 1.000 34.38000 165 ALA B O 1
ATOM 3201 N N . ALA B 1 166 ? 10.93000 79.51600 90.28700 1.000 34.33000 166 ALA B N 1
ATOM 3202 C CA . ALA B 1 166 ? 12.20400 80.18100 90.06800 1.000 29.45000 166 ALA B CA 1
ATOM 3203 C C . ALA B 1 166 ? 12.89600 79.45800 88.92300 1.000 29.90000 166 ALA B C 1
ATOM 3204 O O . ALA B 1 166 ? 12.86900 78.21800 88.86200 1.000 27.00000 166 ALA B O 1
ATOM 3206 N N . VAL B 1 167 ? 13.49100 80.23100 88.00900 1.000 27.25000 167 VAL B N 1
ATOM 3207 C CA . VAL B 1 167 ? 14.21500 79.69000 86.86300 1.000 29.98000 167 VAL B CA 1
ATOM 3208 C C . VAL B 1 167 ? 15.65300 80.21400 86.89300 1.000 28.53000 167 VAL B C 1
ATOM 3209 O O . VAL B 1 167 ? 15.90300 81.39700 87.15000 1.000 30.54000 167 VAL B O 1
ATOM 3213 N N . ALA B 1 168 ? 16.60600 79.32500 86.65600 1.000 24.51000 168 ALA B N 1
ATOM 3214 C CA . ALA B 1 168 ? 18.01500 79.71500 86.64800 1.000 25.15000 168 ALA B CA 1
ATOM 3215 C C . ALA B 1 168 ? 18.64200 79.04800 85.42900 1.000 25.91000 168 ALA B C 1
ATOM 3216 O O . ALA B 1 168 ? 18.86200 77.83200 85.43100 1.000 25.29000 168 ALA B O 1
ATOM 3218 N N . ILE B 1 169 ? 18.90400 79.82800 84.38100 1.000 25.70000 169 ILE B N 1
ATOM 3219 C CA . ILE B 1 169 ? 19.45400 79.29500 83.13800 1.000 25.03000 169 ILE B CA 1
ATOM 3220 C C . ILE B 1 169 ? 20.94500 79.62100 83.14500 1.000 24.89000 169 ILE B C 1
ATOM 3221 O O . ILE B 1 169 ? 21.34400 80.76100 82.91700 1.000 23.33000 169 ILE B O 1
ATOM 3226 N N . GLU B 1 170 ? 21.76600 78.61400 83.45500 1.000 23.23000 170 GLU B N 1
ATOM 3227 C CA . GLU B 1 170 ? 23.22500 78.69400 83.43100 1.000 28.73000 170 GLU B CA 1
ATOM 3228 C C . GLU B 1 170 ? 23.77200 79.72000 84.41000 1.000 26.56000 170 GLU B C 1
ATOM 3229 O O . GLU B 1 170 ? 24.88800 80.21000 84.23900 1.000 30.60000 170 GLU B O 1
ATOM 3235 N N . SER B 1 171 ? 23.01100 80.04500 85.45100 1.000 19.90000 171 SER B N 1
ATOM 3236 C CA . SER B 1 171 ? 23.47600 80.96500 86.47200 1.000 27.05000 171 SER B CA 1
ATOM 3237 C C . SER B 1 171 ? 23.84000 80.28700 87.78800 1.000 27.63000 171 SER B C 1
ATOM 3238 O O . SER B 1 171 ? 24.60800 80.86200 88.56200 1.000 28.16000 171 SER B O 1
ATOM 3241 N N . SER B 1 172 ? 23.34400 79.07600 88.05200 1.000 25.34000 172 SER B N 1
ATOM 3242 C CA . SER B 1 172 ? 23.48200 78.52600 89.40300 1.000 28.24000 172 SER B CA 1
ATOM 3243 C C . SER B 1 172 ? 24.89900 78.05100 89.70400 1.000 28.05000 172 SER B C 1
ATOM 3244 O O . SER B 1 172 ? 25.25100 77.91600 90.87700 1.000 29.03000 172 SER B O 1
ATOM 3247 N N . GLY B 1 173 ? 25.72000 77.81700 88.68700 1.000 26.99000 173 GLY B N 1
ATOM 3248 C CA . GLY B 1 173 ? 27.11900 77.50700 88.89500 1.000 25.34000 173 GLY B CA 1
ATOM 3249 C C . GLY B 1 173 ? 27.83200 78.50700 89.78800 1.000 28.13000 173 GLY B C 1
ATOM 3250 O O . GLY B 1 173 ? 28.87900 78.19500 90.36000 1.000 23.98000 173 GLY B O 1
ATOM 3251 N N . TYR B 1 174 ? 27.26400 79.70400 89.92700 1.000 25.97000 174 TYR B N 1
ATOM 3252 C CA . TYR B 1 174 ? 27.82800 80.75200 90.76400 1.000 29.58000 174 TYR B CA 1
ATOM 3253 C C . TYR B 1 174 ? 27.29300 80.76900 92.20200 1.000 30.66000 174 TYR B C 1
ATOM 3254 O O . TYR B 1 174 ? 27.79900 81.55800 93.00300 1.000 28.43000 174 TYR B O 1
ATOM 3263 N N . PHE B 1 175 ? 26.30200 79.94000 92.56000 1.000 28.92000 175 PHE B N 1
ATOM 3264 C CA . PHE B 1 175 ? 25.65400 80.04300 93.86900 1.000 29.39000 175 PHE B CA 1
ATOM 3265 C C . PHE B 1 175 ? 26.16400 79.01800 94.86900 1.000 31.59000 175 PHE B C 1
ATOM 3266 O O . PHE B 1 175 ? 26.59900 77.91800 94.51900 1.000 28.41000 175 PHE B O 1
ATOM 3274 N N . ASP B 1 176 ? 26.03100 79.38100 96.13500 1.000 30.89000 176 ASP B N 1
ATOM 3275 C CA . ASP B 1 176 ? 26.00600 78.42700 97.23700 1.000 31.68000 176 ASP B CA 1
ATOM 3276 C C . ASP B 1 176 ? 24.66800 77.69600 97.16700 1.000 30.48000 176 ASP B C 1
ATOM 3277 O O . ASP B 1 176 ? 23.64600 78.21800 97.61900 1.000 27.53000 176 ASP B O 1
ATOM 3282 N N . ARG B 1 177 ? 24.65100 76.49300 96.57000 1.000 26.78000 177 ARG B N 1
ATOM 3283 C CA . ARG B 1 177 ? 23.37300 75.80300 96.37300 1.000 29.42000 177 ARG B CA 1
ATOM 3284 C C . ARG B 1 177 ? 22.63500 75.54800 97.68500 1.000 28.39000 177 ARG B C 1
ATOM 3285 O O . ARG B 1 177 ? 21.42900 75.85300 97.75300 1.000 25.87000 177 ARG B O 1
ATOM 3293 N N . PRO B 1 178 ? 23.26200 75.00600 98.74200 1.000 26.39000 178 PRO B N 1
ATOM 3294 C CA . PRO B 1 178 ? 22.53100 74.86900 100.02300 1.000 29.55000 178 PRO B CA 1
ATOM 3295 C C . PRO B 1 178 ? 21.84200 76.14800 100.47900 1.000 27.26000 178 PRO B C 1
ATOM 3296 O O . PRO B 1 178 ? 20.64300 76.11700 100.75700 1.000 31.28000 178 PRO B O 1
ATOM 3300 N N . VAL B 1 179 ? 22.54300 77.28500 100.51200 1.000 29.81000 179 VAL B N 1
ATOM 3301 C CA . VAL B 1 179 ? 21.91200 78.52500 100.95600 1.000 27.66000 179 VAL B CA 1
ATOM 3302 C C . VAL B 1 179 ? 20.83700 78.95800 99.97500 1.000 28.36000 179 VAL B C 1
ATOM 3303 O O . VAL B 1 179 ? 19.72500 79.32200 100.37200 1.000 27.46000 179 VAL B O 1
ATOM 3307 N N . TRP B 1 180 ? 21.16100 78.94500 98.67800 1.000 27.94000 180 TRP B N 1
ATOM 3308 C CA . TRP B 1 180 ? 20.20700 79.35800 97.65300 1.000 28.80000 180 TRP B CA 1
ATOM 3309 C C . TRP B 1 180 ? 18.87900 78.61800 97.79900 1.000 27.26000 180 TRP B C 1
ATOM 3310 O O . TRP B 1 180 ? 17.80800 79.23400 97.82500 1.000 29.66000 180 TRP B O 1
ATOM 3321 N N . PHE B 1 181 ? 18.93800 77.29400 97.93500 1.000 27.81000 181 PHE B N 1
ATOM 3322 C CA . PHE B 1 181 ? 17.72100 76.50200 98.07100 1.000 31.90000 181 PHE B CA 1
ATOM 3323 C C . PHE B 1 181 ? 16.98300 76.80200 99.37200 1.000 32.70000 181 PHE B C 1
ATOM 3324 O O . PHE B 1 181 ? 15.74700 76.74000 99.40200 1.000 32.15000 181 PHE B O 1
ATOM 3332 N N . GLU B 1 182 ? 17.70800 77.11400 100.45500 1.000 34.50000 182 GLU B N 1
ATOM 3333 C CA . GLU B 1 182 ? 17.03400 77.49700 101.69600 1.000 31.71000 182 GLU B CA 1
ATOM 3334 C C . GLU B 1 182 ? 16.26500 78.79700 101.50000 1.000 34.35000 182 GLU B C 1
ATOM 3335 O O . GLU B 1 182 ? 15.09600 78.91000 101.88900 1.000 34.28000 182 GLU B O 1
ATOM 3341 N N . ARG B 1 183 ? 16.90000 79.78100 100.85500 1.000 34.06000 183 ARG B N 1
ATOM 3342 C CA . ARG B 1 183 ? 16.21300 81.02900 100.53300 1.000 35.29000 183 ARG B CA 1
ATOM 3343 C C . ARG B 1 183 ? 14.97700 80.77100 99.67500 1.000 38.64000 183 ARG B C 1
ATOM 3344 O O . ARG B 1 183 ? 13.88500 81.27400 99.97000 1.000 35.45000 183 ARG B O 1
ATOM 3352 N N . LEU B 1 184 ? 15.12800 79.97600 98.60800 1.000 39.72000 184 LEU B N 1
ATOM 3353 C CA . LEU B 1 184 ? 13.99100 79.66900 97.74200 1.000 36.26000 184 LEU B CA 1
ATOM 3354 C C . LEU B 1 184 ? 12.84700 79.05200 98.53200 1.000 40.23000 184 LEU B C 1
ATOM 3355 O O . LEU B 1 184 ? 11.67900 79.38700 98.30300 1.000 37.07000 184 LEU B O 1
ATOM 3360 N N . ALA B 1 185 ? 13.16100 78.15000 99.46800 1.000 37.30000 185 ALA B N 1
ATOM 3361 C CA . ALA B 1 185 ? 12.11300 77.55800 100.29000 1.000 37.20000 185 ALA B CA 1
ATOM 3362 C C . ALA B 1 185 ? 11.28900 78.62700 100.99700 1.000 40.77000 185 ALA B C 1
ATOM 3363 O O . ALA B 1 185 ? 10.08600 78.44400 101.20200 1.000 42.56000 185 ALA B O 1
ATOM 3365 N N . HIS B 1 186 ? 11.89100 79.76900 101.32000 1.000 39.82000 186 HIS B N 1
ATOM 3366 C CA . HIS B 1 186 ? 11.16100 80.78100 102.07200 1.000 45.60000 186 HIS B CA 1
ATOM 3367 C C . HIS B 1 186 ? 10.28800 81.67300 101.19700 1.000 45.36000 186 HIS B C 1
ATOM 3368 O O . HIS B 1 186 ? 9.39800 82.35300 101.72200 1.000 47.42000 186 HIS B O 1
ATOM 3375 N N . VAL B 1 187 ? 10.49800 81.68100 99.88300 1.000 40.47000 187 VAL B N 1
ATOM 3376 C CA . VAL B 1 187 ? 9.79600 82.60000 98.99600 1.000 38.30000 187 VAL B CA 1
ATOM 3377 C C . VAL B 1 187 ? 8.94900 81.88900 97.95300 1.000 41.63000 187 VAL B C 1
ATOM 3378 O O . VAL B 1 187 ? 8.25900 82.55600 97.18300 1.000 43.19000 187 VAL B O 1
ATOM 3382 N N . LEU B 1 188 ? 8.96600 80.56300 97.90100 1.000 39.98000 188 LEU B N 1
ATOM 3383 C CA . LEU B 1 188 ? 8.19100 79.83100 96.91200 1.000 41.04000 188 LEU B CA 1
ATOM 3384 C C . LEU B 1 188 ? 7.03100 79.11900 97.58600 1.000 43.92000 188 LEU B C 1
ATOM 3385 O O . LEU B 1 188 ? 7.18600 78.54300 98.66600 1.000 45.08000 188 LEU B O 1
ATOM 3390 N N . ARG B 1 189 ? 5.88200 79.14700 96.92600 1.000 43.55000 189 ARG B N 1
ATOM 3391 C CA . ARG B 1 189 ? 4.71400 78.45000 97.41700 1.000 43.69000 189 ARG B CA 1
ATOM 3392 C C . ARG B 1 189 ? 4.95000 76.94300 97.39300 1.000 41.57000 189 ARG B C 1
ATOM 3393 O O . ARG B 1 189 ? 5.70600 76.43300 96.55500 1.000 38.46000 189 ARG B O 1
ATOM 3401 N N . PRO B 1 190 ? 4.30300 76.20800 98.29500 1.000 41.53000 190 PRO B N 1
ATOM 3402 C CA . PRO B 1 190 ? 4.29400 74.74900 98.18700 1.000 39.56000 190 PRO B CA 1
ATOM 3403 C C . PRO B 1 190 ? 3.86800 74.32100 96.79000 1.000 39.99000 190 PRO B C 1
ATOM 3404 O O . PRO B 1 190 ? 3.01300 74.94700 96.15600 1.000 42.34000 190 PRO B O 1
ATOM 3408 N N . GLY B 1 191 ? 4.49500 73.25900 96.29600 1.000 37.15000 191 GLY B N 1
ATOM 3409 C CA . GLY B 1 191 ? 4.30200 72.84000 94.93100 1.000 38.27000 191 GLY B CA 1
ATOM 3410 C C . GLY B 1 191 ? 5.01900 73.68900 93.90200 1.000 41.55000 191 GLY B C 1
ATOM 3411 O O . GLY B 1 191 ? 5.12800 73.26400 92.74300 1.000 37.77000 191 GLY B O 1
ATOM 3412 N N . GLY B 1 192 ? 5.51600 74.86700 94.28500 1.000 40.37000 192 GLY B N 1
ATOM 3413 C CA . GLY B 1 192 ? 6.25400 75.69000 93.34100 1.000 42.11000 192 GLY B CA 1
ATOM 3414 C C . GLY B 1 192 ? 7.45900 74.96300 92.77600 1.000 34.48000 192 GLY B C 1
ATOM 3415 O O . GLY B 1 192 ? 8.04500 74.08700 93.41700 1.000 29.52000 192 GLY B O 1
ATOM 3416 N N . SER B 1 193 ? 7.82400 75.33100 91.55100 1.000 33.85000 193 SER B N 1
ATOM 3417 C CA . SER B 1 193 ? 8.86400 74.64400 90.79500 1.000 29.05000 193 SER B CA 1
ATOM 3418 C C . SER B 1 193 ? 10.15400 75.46600 90.78300 1.000 25.07000 193 SER B C 1
ATOM 3419 O O . SER B 1 193 ? 10.11600 76.69400 90.75400 1.000 28.19000 193 SER B O 1
ATOM 3422 N N . VAL B 1 194 ? 11.29700 74.78500 90.82500 1.000 26.96000 194 VAL B N 1
ATOM 3423 C CA . VAL B 1 194 ? 12.60100 75.40800 90.59400 1.000 27.80000 194 VAL B CA 1
ATOM 3424 C C . VAL B 1 194 ? 13.17100 74.74800 89.35200 1.000 23.49000 194 VAL B C 1
ATOM 3425 O O . VAL B 1 194 ? 13.32700 73.52400 89.32300 1.000 27.32000 194 VAL B O 1
ATOM 3429 N N . CYS B 1 195 ? 13.42100 75.53300 88.31100 1.000 24.72000 195 CYS B N 1
ATOM 3430 C CA . CYS B 1 195 ? 13.83500 75.00300 87.01100 1.000 24.11000 195 CYS B CA 1
ATOM 3431 C C . CYS B 1 195 ? 15.25900 75.45900 86.70600 1.000 23.34000 195 CYS B C 1
ATOM 3432 O O . CYS B 1 195 ? 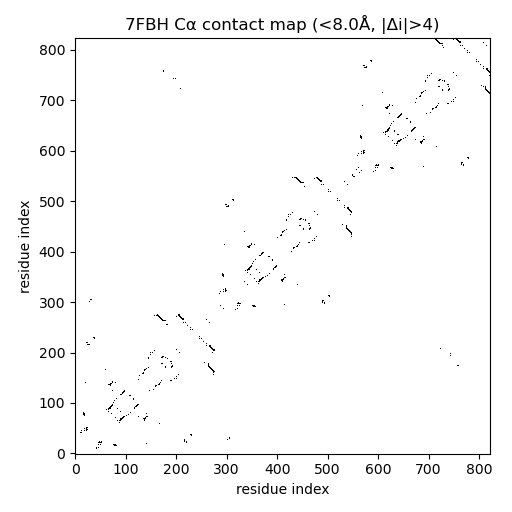15.54700 76.65700 86.71700 1.000 25.99000 195 CYS B O 1
ATOM 3435 N N . ILE B 1 196 ? 16.14500 74.50900 86.41900 1.000 25.89000 196 ILE B N 1
ATOM 3436 C CA . ILE B 1 196 ? 17.57800 74.78700 86.32300 1.000 26.05000 196 ILE B CA 1
ATOM 3437 C C . ILE B 1 196 ? 18.11300 74.19800 85.02000 1.000 23.31000 196 ILE B C 1
ATOM 3438 O O . ILE B 1 196 ? 17.89800 73.01600 84.73100 1.000 25.76000 196 ILE B O 1
ATOM 3443 N N . GLU B 1 197 ? 18.80100 75.02100 84.23700 1.000 20.64000 197 GLU B N 1
ATOM 3444 C CA . GLU B 1 197 ? 19.69200 74.54600 83.18600 1.000 23.71000 197 GLU B CA 1
ATOM 3445 C C . GLU B 1 197 ? 21.11800 74.83900 83.64100 1.000 23.98000 197 GLU B C 1
ATOM 3446 O O . GLU B 1 197 ? 21.40100 75.95500 84.09500 1.000 23.33000 197 GLU B O 1
ATOM 3452 N N . GLU B 1 198 ? 21.99900 73.83400 83.58300 1.000 23.63000 198 GLU B N 1
ATOM 3453 C CA . GLU B 1 198 ? 23.30900 74.02700 84.20200 1.000 23.48000 198 GLU B CA 1
ATOM 3454 C C . GLU B 1 198 ? 24.32000 73.01800 83.66400 1.000 24.02000 198 GLU B C 1
ATOM 3455 O O . GLU B 1 198 ? 23.95100 71.93700 83.19100 1.000 23.37000 198 GLU B O 1
ATOM 3461 N N . VAL B 1 199 ? 25.59700 73.39200 83.73700 1.000 21.06000 199 VAL B N 1
ATOM 3462 C CA . VAL B 1 199 ? 26.69800 72.44300 83.56800 1.000 22.80000 199 VAL B CA 1
ATOM 3463 C C . VAL B 1 199 ? 26.92000 71.73600 84.90100 1.000 22.98000 199 VAL B C 1
ATOM 3464 O O . VAL B 1 199 ? 27.16700 72.38500 85.92200 1.000 22.12000 199 VAL B O 1
ATOM 3468 N N . PHE B 1 200 ? 26.81500 70.40800 84.90000 1.000 25.51000 200 PHE B N 1
ATOM 3469 C CA . PHE B 1 200 ? 27.16800 69.60700 86.06500 1.000 27.03000 200 PHE B CA 1
ATOM 3470 C C . PHE B 1 200 ? 28.41300 68.78800 85.77000 1.000 29.49000 200 PHE B C 1
ATOM 3471 O O . PHE B 1 200 ? 28.73600 68.50000 84.61400 1.000 29.30000 200 PHE B O 1
ATOM 3479 N N . THR B 1 201 ? 29.12500 68.43200 86.83100 1.000 27.25000 201 THR B N 1
ATOM 3480 C CA . THR B 1 201 ? 30.13700 67.40000 86.73200 1.000 26.06000 201 THR B CA 1
ATOM 3481 C C . THR B 1 201 ? 29.48200 66.03400 86.83300 1.000 30.27000 201 THR B C 1
ATOM 3482 O O . THR B 1 201 ? 28.44100 65.86600 87.48200 1.000 29.81000 201 THR B O 1
ATOM 3486 N N . THR B 1 202 ? 30.09400 65.05600 86.17000 1.000 27.84000 202 THR B N 1
ATOM 3487 C CA . THR B 1 202 ? 29.76900 63.65300 86.37500 1.000 33.08000 202 THR B CA 1
ATOM 3488 C C . THR B 1 202 ? 30.90900 62.88000 87.02600 1.000 34.35000 202 THR B C 1
ATOM 3489 O O . THR B 1 202 ? 30.75400 61.69100 87.30500 1.000 32.48000 202 THR B O 1
ATOM 3493 N N . ARG B 1 203 ? 32.05500 63.51800 87.24200 1.000 32.48000 203 ARG B N 1
ATOM 3494 C CA . ARG B 1 203 ? 33.20200 62.91900 87.90600 1.000 34.11000 203 ARG B CA 1
ATOM 3495 C C . ARG B 1 203 ? 34.11300 64.05500 88.32300 1.000 37.70000 203 ARG B C 1
ATOM 3496 O O . ARG B 1 203 ? 34.04700 65.13400 87.72800 1.000 38.42000 203 ARG B O 1
ATOM 3504 N N . PRO B 1 204 ? 34.93400 63.86900 89.35400 1.000 39.88000 204 PRO B N 1
ATOM 3505 C CA . PRO B 1 204 ? 35.79000 64.96500 89.81600 1.000 37.83000 204 PRO B CA 1
ATOM 3506 C C . PRO B 1 204 ? 36.60200 65.57000 88.67800 1.000 36.49000 204 PRO B C 1
ATOM 3507 O O . PRO B 1 204 ? 37.12600 64.86000 87.81800 1.000 38.49000 204 PRO B O 1
ATOM 3511 N N . HIS B 1 205 ? 36.68100 66.90200 88.67000 1.000 31.07000 205 HIS B N 1
ATOM 3512 C CA . HIS B 1 205 ? 37.41800 67.69300 87.68700 1.000 40.20000 205 HIS B CA 1
ATOM 3513 C C . HIS B 1 205 ? 36.83900 67.59200 86.27900 1.000 31.53000 205 HIS B C 1
ATOM 3514 O O . HIS B 1 205 ? 37.48700 68.02000 85.32800 1.000 27.99000 205 HIS B O 1
ATOM 3521 N N . GLY B 1 206 ? 35.62500 67.06400 86.11900 1.000 31.77000 206 GLY B N 1
ATOM 3522 C CA . GLY B 1 206 ? 35.10800 66.83700 84.78300 1.000 30.49000 206 GLY B CA 1
ATOM 3523 C C . GLY B 1 206 ? 34.73000 68.09500 84.03100 1.000 28.83000 206 GLY B C 1
ATOM 3524 O O . GLY B 1 206 ? 34.52800 68.03200 82.81200 1.000 28.09000 206 GLY B O 1
ATOM 3525 N N . ALA B 1 207 ? 34.63100 69.22600 84.72200 1.000 26.72000 207 ALA B N 1
ATOM 3526 C CA . ALA B 1 207 ? 34.29300 70.49800 84.11700 1.000 26.31000 207 ALA B CA 1
ATOM 3527 C C . ALA B 1 207 ? 35.27700 71.56300 84.54500 1.000 23.84000 207 ALA B C 1
ATOM 3528 O O . ALA B 1 207 ? 34.91000 72.72600 84.71400 1.000 26.16000 207 ALA B O 1
ATOM 3530 N N . ASP B 1 208 ? 36.55700 71.19400 84.70500 1.000 23.42000 208 ASP B N 1
ATOM 3531 C CA . ASP B 1 208 ? 37.52700 72.16200 85.21700 1.000 25.73000 208 ASP B CA 1
ATOM 3532 C C . ASP B 1 208 ? 37.74000 73.32100 84.24900 1.000 27.03000 208 ASP B C 1
ATOM 3533 O O . ASP B 1 208 ? 37.91300 74.46700 84.68900 1.000 26.06000 208 ASP B O 1
ATOM 3538 N N . VAL B 1 209 ? 37.74600 73.05300 82.93400 1.000 23.08000 209 VAL B N 1
ATOM 3539 C CA . VAL B 1 209 ? 37.94900 74.14300 81.97200 1.000 24.68000 209 VAL B CA 1
ATOM 3540 C C . VAL B 1 209 ? 36.81700 75.15400 82.09200 1.000 24.80000 209 VAL B C 1
ATOM 3541 O O . VAL B 1 209 ? 37.03900 76.35600 82.29300 1.000 24.97000 209 VAL B O 1
ATOM 3545 N N . TRP B 1 210 ? 35.58300 74.66400 81.98200 1.000 24.86000 210 TRP B N 1
ATOM 3546 C CA . TRP B 1 210 ? 34.40700 75.47100 82.25700 1.000 23.33000 210 TRP B CA 1
ATOM 3547 C C . TRP B 1 210 ? 34.55300 76.22500 83.57800 1.000 27.12000 210 TRP B C 1
ATOM 3548 O O . TRP B 1 210 ? 34.34800 77.44100 83.64200 1.000 27.54000 210 TRP B O 1
ATOM 3559 N N . ALA B 1 211 ? 34.94600 75.52000 84.63800 1.000 22.49000 211 ALA B N 1
ATOM 3560 C CA . ALA B 1 211 ? 34.97300 76.13000 85.96300 1.000 23.99000 211 ALA B CA 1
ATOM 3561 C C . ALA B 1 211 ? 35.97500 77.27400 86.02500 1.000 24.03000 211 ALA B C 1
ATOM 3562 O O . ALA B 1 211 ? 35.66500 78.36800 86.51100 1.000 25.88000 211 ALA B O 1
ATOM 3564 N N . GLU B 1 212 ? 37.19000 77.03700 85.55000 1.000 23.20000 212 GLU B N 1
ATOM 3565 C CA . GLU B 1 212 ? 38.22700 78.04400 85.72600 1.000 24.04000 212 GLU B CA 1
ATOM 3566 C C . GLU B 1 212 ? 38.04900 79.21800 84.77500 1.000 20.62000 212 GLU B C 1
ATOM 3567 O O . GLU B 1 212 ? 38.35400 80.36000 85.13400 1.000 22.23000 212 GLU B O 1
ATOM 3573 N N . TYR B 1 213 ? 37.51100 78.97900 83.58300 1.000 23.58000 213 TYR B N 1
ATOM 3574 C CA . TYR B 1 213 ? 37.36700 80.05600 82.61700 1.000 22.17000 213 TYR B CA 1
ATOM 3575 C C . TYR B 1 213 ? 36.15800 80.94600 82.91700 1.000 24.15000 213 TYR B C 1
ATOM 3576 O O . TYR B 1 213 ? 36.19800 82.14700 82.62900 1.000 25.27000 213 TYR B O 1
ATOM 3585 N N . PHE B 1 214 ? 35.07900 80.40100 83.48100 1.000 23.43000 214 PHE B N 1
ATOM 3586 C CA . PHE B 1 214 ? 33.90600 81.21900 83.78600 1.000 24.33000 214 PHE B CA 1
ATOM 3587 C C . PHE B 1 214 ? 33.75200 81.53200 85.26900 1.000 24.78000 214 PHE B C 1
ATOM 3588 O O . PHE B 1 214 ? 32.78200 82.20000 85.63800 1.000 23.77000 214 PHE B O 1
ATOM 3596 N N . TYR B 1 215 ? 34.68000 81.08700 86.12200 1.000 22.65000 215 TYR B N 1
ATOM 3597 C CA . TYR B 1 215 ? 34.60200 81.32700 87.57400 1.000 26.02000 215 TYR B CA 1
ATOM 3598 C C . TYR B 1 215 ? 33.37600 80.66400 88.21700 1.000 26.78000 215 TYR B C 1
ATOM 3599 O O . TYR B 1 215 ? 32.82400 81.19200 89.17900 1.000 25.43000 215 TYR B O 1
ATOM 3608 N N . THR B 1 216 ? 32.91600 79.53400 87.69000 1.000 24.38000 216 THR B N 1
ATOM 3609 C CA . THR B 1 216 ? 31.83400 78.76900 88.29600 1.000 28.42000 216 THR B CA 1
ATOM 3610 C C . THR B 1 216 ? 32.40900 77.66300 89.17600 1.000 25.39000 216 THR B C 1
ATOM 3611 O O . THR B 1 216 ? 33.58800 77.33600 89.09900 1.000 26.04000 216 THR B O 1
ATOM 3615 N N . LYS B 1 217 ? 31.54800 77.06700 90.00600 1.000 26.24000 217 LYS B N 1
ATOM 3616 C CA . LYS B 1 217 ? 31.89100 75.88000 90.78800 1.000 25.90000 217 LYS B CA 1
ATOM 3617 C C . LYS B 1 217 ? 30.87000 74.80400 90.43900 1.000 30.27000 217 LYS B C 1
ATOM 3618 O O . LYS B 1 217 ? 29.87700 74.62200 91.15900 1.000 29.52000 217 LYS B O 1
ATOM 3624 N N . PRO B 1 218 ? 31.06400 74.08500 89.33000 1.000 30.22000 218 PRO B N 1
ATOM 3625 C CA . PRO B 1 218 ? 30.09800 73.04400 88.96500 1.000 27.96000 218 PRO B CA 1
ATOM 3626 C C . PRO B 1 218 ? 30.15300 71.87800 89.94000 1.000 28.94000 218 PRO B C 1
ATOM 3627 O O . PRO B 1 218 ? 31.21600 71.49100 90.42800 1.000 31.99000 218 PRO B O 1
ATOM 3631 N N . ALA B 1 219 ? 28.98500 71.32700 90.22300 1.000 23.94000 219 ALA B N 1
ATOM 3632 C CA . ALA B 1 219 ? 28.84200 70.19900 91.11900 1.000 30.73000 219 ALA B CA 1
ATOM 3633 C C . ALA B 1 219 ? 28.03500 69.14300 90.38400 1.000 28.89000 219 ALA B C 1
ATOM 3634 O O . ALA B 1 219 ? 27.62300 69.34300 89.23800 1.000 27.21000 219 ALA B O 1
ATOM 3636 N N . THR B 1 220 ? 27.82500 68.00400 91.03200 1.000 24.82000 220 THR B N 1
ATOM 3637 C CA . THR B 1 220 ? 27.04900 66.93400 90.42500 1.000 26.61000 220 THR B CA 1
ATOM 3638 C C . THR B 1 220 ? 25.56100 67.20200 90.59300 1.000 28.59000 220 THR B C 1
ATOM 3639 O O . THR B 1 220 ? 25.13700 68.02200 91.42200 1.000 25.29000 220 THR B O 1
ATOM 3643 N N . VAL B 1 221 ? 24.75900 66.48200 89.80300 1.000 24.37000 221 VAL B N 1
ATOM 3644 C CA . VAL B 1 221 ? 23.31100 66.55600 89.98200 1.000 27.07000 221 VAL B CA 1
ATOM 3645 C C . VAL B 1 221 ? 22.93000 66.10000 91.39100 1.000 26.55000 221 VAL B C 1
ATOM 3646 O O . VAL B 1 221 ? 22.03300 66.67200 92.02100 1.000 26.73000 221 VAL B O 1
ATOM 3650 N N . LEU B 1 222 ? 23.61500 65.07500 91.91100 1.000 29.98000 222 LEU B N 1
ATOM 3651 C CA . LEU B 1 222 ? 23.31600 64.60800 93.26700 1.000 29.07000 222 LEU B CA 1
ATOM 3652 C C . LEU B 1 222 ? 23.57900 65.69800 94.29900 1.000 28.88000 222 LEU B C 1
ATOM 3653 O O . LEU B 1 222 ? 22.77200 65.89300 95.21300 1.000 28.81000 222 LEU B O 1
ATOM 3658 N N . ASP B 1 223 ? 24.69000 66.43400 94.15800 1.000 30.06000 223 ASP B N 1
ATOM 3659 C CA . ASP B 1 223 ? 24.94200 67.58700 95.02500 1.000 29.53000 223 ASP B CA 1
ATOM 3660 C C . ASP B 1 223 ? 23.73900 68.53300 95.05300 1.000 30.86000 223 ASP B C 1
ATOM 3661 O O . ASP B 1 223 ? 23.31200 68.98700 96.12300 1.000 27.29000 223 ASP B O 1
ATOM 3666 N N . TYR B 1 224 ? 23.18500 68.85900 93.87600 1.000 22.44000 224 TYR B N 1
ATOM 3667 C CA . TYR B 1 224 ? 22.03800 69.76100 93.84600 1.000 24.54000 224 TYR B CA 1
ATOM 3668 C C . TYR B 1 224 ? 20.82500 69.10900 94.49200 1.000 28.32000 224 TYR B C 1
ATOM 3669 O O . TYR B 1 224 ? 20.05200 69.77500 95.19600 1.000 25.58000 224 TYR B O 1
ATOM 3678 N N . ALA B 1 225 ? 20.63400 67.80600 94.24500 1.000 27.23000 225 ALA B N 1
ATOM 3679 C CA . ALA B 1 225 ? 19.51300 67.09100 94.85100 1.000 29.46000 225 ALA B CA 1
ATOM 3680 C C . ALA B 1 225 ? 19.58300 67.13200 96.37700 1.000 27.08000 225 ALA B C 1
ATOM 3681 O O . ALA B 1 225 ? 18.56400 67.36900 97.03400 1.000 25.41000 225 ALA B O 1
ATOM 3683 N N . GLU B 1 226 ? 20.77600 66.90700 96.95300 1.000 27.07000 226 GLU B N 1
ATOM 3684 C CA . GLU B 1 226 ? 20.91800 66.89700 98.41400 1.000 28.93000 226 GLU B CA 1
ATOM 3685 C C . GLU B 1 226 ? 20.76800 68.29500 98.98700 1.000 28.70000 226 GLU B C 1
ATOM 3686 O O . GLU B 1 226 ? 20.13600 68.47900 100.02800 1.000 29.02000 226 GLU B O 1
ATOM 3692 N N . ALA B 1 227 ? 21.35000 69.29600 98.32700 1.000 31.64000 227 ALA B N 1
ATOM 3693 C CA . ALA B 1 227 ? 21.10900 70.67500 98.74300 1.000 31.52000 227 ALA B CA 1
ATOM 3694 C C . ALA B 1 227 ? 19.61600 70.98900 98.72700 1.000 28.14000 227 ALA B C 1
ATOM 3695 O O . ALA B 1 227 ? 19.06700 71.52600 99.69500 1.000 29.49000 227 ALA B O 1
ATOM 3697 N N . ALA B 1 228 ? 18.93900 70.64500 97.63500 1.000 24.40000 228 ALA B N 1
ATOM 3698 C CA . ALA B 1 228 ? 17.51000 70.91800 97.53700 1.000 25.86000 228 ALA B CA 1
ATOM 3699 C C . ALA B 1 228 ? 16.70800 70.13000 98.56900 1.000 27.92000 228 ALA B C 1
ATOM 3700 O O . ALA B 1 228 ? 15.75900 70.65900 99.1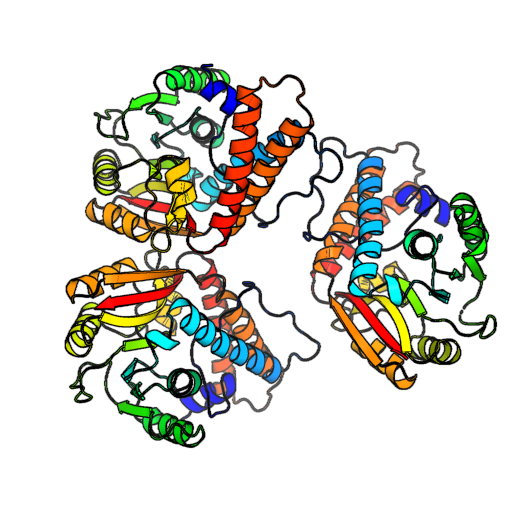6000 1.000 29.40000 228 ALA B O 1
ATOM 3702 N N . LYS B 1 229 ? 17.05800 68.85900 98.79300 1.000 25.39000 229 LYS B N 1
ATOM 3703 C CA . LYS B 1 229 ? 16.31600 68.06300 99.77200 1.000 28.79000 229 LYS B CA 1
ATOM 3704 C C . LYS B 1 229 ? 16.42900 68.65500 101.17200 1.000 27.80000 229 LYS B C 1
ATOM 3705 O O . LYS B 1 229 ? 15.43300 68.75700 101.89200 1.000 28.87000 229 LYS B O 1
ATOM 3711 N N . ALA B 1 230 ? 17.63800 69.04100 101.58600 1.000 31.57000 230 ALA B N 1
ATOM 3712 C CA . ALA B 1 230 ? 17.79000 69.64000 102.91000 1.000 31.46000 230 ALA B CA 1
ATOM 3713 C C . ALA B 1 230 ? 16.91700 70.87800 103.08000 1.000 32.76000 230 ALA B C 1
ATOM 3714 O O . ALA B 1 230 ? 16.63700 71.27800 104.21500 1.000 38.35000 230 ALA B O 1
ATOM 3716 N N . ALA B 1 231 ? 16.46700 71.48900 101.98700 1.000 31.18000 231 ALA B N 1
ATOM 3717 C CA . ALA B 1 231 ? 15.66900 72.70400 102.06900 1.000 33.43000 231 ALA B CA 1
ATOM 3718 C C . ALA B 1 231 ? 14.18100 72.45800 101.82600 1.000 32.92000 231 ALA B C 1
ATOM 3719 O O . ALA B 1 231 ? 13.39400 73.41200 101.86800 1.000 33.45000 231 ALA B O 1
ATOM 3721 N N . GLY B 1 232 ? 13.77500 71.21600 101.59300 1.000 30.02000 232 GLY B N 1
ATOM 3722 C CA . GLY B 1 232 ? 12.37700 70.90100 101.37200 1.000 33.28000 232 GLY B CA 1
ATOM 3723 C C . GLY B 1 232 ? 11.94000 70.82800 99.92200 1.000 38.98000 232 GLY B C 1
ATOM 3724 O O . GLY B 1 232 ? 10.73300 70.93700 99.65500 1.000 34.62000 232 GLY B O 1
ATOM 3725 N N . PHE B 1 233 ? 12.87600 70.66200 98.98300 1.000 33.62000 233 PHE B N 1
ATOM 3726 C CA . PHE B 1 233 ? 12.57900 70.50100 97.56400 1.000 32.14000 233 PHE B CA 1
ATOM 3727 C C . PHE B 1 233 ? 12.87000 69.07400 97.13400 1.000 34.92000 233 PHE B C 1
ATOM 3728 O O . PHE B 1 233 ? 13.87800 68.48500 97.54500 1.000 35.55000 233 PHE B O 1
ATOM 3736 N N . GLU B 1 234 ? 11.99600 68.53400 96.28600 1.000 31.37000 234 GLU B N 1
ATOM 3737 C CA . GLU B 1 234 ? 12.13300 67.19600 95.73100 1.000 34.63000 234 GLU B CA 1
ATOM 3738 C C . GLU B 1 234 ? 12.50100 67.28300 94.25500 1.000 32.71000 234 GLU B C 1
ATOM 3739 O O . GLU B 1 234 ? 11.87600 68.03500 93.50300 1.000 31.79000 234 GLU B O 1
ATOM 3745 N N . LEU B 1 235 ? 13.47400 66.47800 93.83800 1.000 32.81000 235 LEU B N 1
ATOM 3746 C CA . LEU B 1 235 ? 13.85600 66.38100 92.43300 1.000 35.73000 235 LEU B CA 1
ATOM 3747 C C . LEU B 1 235 ? 12.81000 65.58500 91.66000 1.000 33.88000 235 LEU B C 1
ATOM 3748 O O . LEU B 1 235 ? 12.63700 64.38800 91.90700 1.000 36.32000 235 LEU B O 1
ATOM 3753 N N . VAL B 1 236 ? 12.13400 66.22200 90.70100 1.000 35.23000 236 VAL B N 1
ATOM 3754 C CA . VAL B 1 236 ? 11.10100 65.53200 89.93100 1.000 33.37000 236 VAL B CA 1
ATOM 3755 C C . VAL B 1 236 ? 11.43700 65.36900 88.45300 1.000 33.28000 236 VAL B C 1
ATOM 3756 O O . VAL B 1 236 ? 10.74100 64.60700 87.76800 1.000 37.86000 236 VAL B O 1
ATOM 3760 N N . ASP B 1 237 ? 12.48700 66.00800 87.93700 1.000 36.66000 237 ASP B N 1
ATOM 3761 C CA . ASP B 1 237 ? 12.84400 65.81300 86.53200 1.000 27.68000 237 ASP B CA 1
ATOM 3762 C C . ASP B 1 237 ? 14.33500 66.04600 86.36000 1.000 30.17000 237 ASP B C 1
ATOM 3763 O O . ASP B 1 237 ? 14.87900 67.01700 86.88800 1.000 32.26000 237 ASP B O 1
ATOM 3768 N N . ASP B 1 238 ? 14.97900 65.17300 85.59100 1.000 32.40000 238 ASP B N 1
ATOM 3769 C CA . ASP B 1 238 ? 16.43300 65.19500 85.42800 1.000 31.21000 238 ASP B CA 1
ATOM 3770 C C . ASP B 1 238 ? 16.73500 64.74600 84.00000 1.000 32.72000 238 ASP B C 1
ATOM 3771 O O . ASP B 1 238 ? 16.68000 63.54700 83.71000 1.000 30.29000 238 ASP B O 1
ATOM 3776 N N . VAL B 1 239 ? 17.10000 65.70300 83.13900 1.000 30.85000 239 VAL B N 1
ATOM 3777 C CA . VAL B 1 239 ? 17.25700 65.49600 81.70100 1.000 28.90000 239 VAL B CA 1
ATOM 3778 C C . VAL B 1 239 ? 18.69600 65.81200 81.29700 1.000 32.46000 239 VAL B C 1
ATOM 3779 O O . VAL B 1 239 ? 19.24800 66.83900 81.70300 1.000 34.93000 239 VAL B O 1
ATOM 3783 N N . ASP B 1 240 ? 19.30000 64.93500 80.50000 1.000 30.29000 240 ASP B N 1
ATOM 3784 C CA . ASP B 1 240 ? 20.63800 65.14800 79.96300 1.000 31.77000 240 ASP B CA 1
ATOM 3785 C C . ASP B 1 240 ? 20.50000 65.74300 78.56300 1.000 31.97000 240 ASP B C 1
ATOM 3786 O O . ASP B 1 240 ? 19.85400 65.14600 77.69900 1.000 35.40000 240 ASP B O 1
ATOM 3791 N N . ALA B 1 241 ? 21.08600 66.92000 78.33800 1.000 28.86000 241 ALA B N 1
ATOM 3792 C CA . ALA B 1 241 ? 21.08300 67.53700 77.00900 1.000 28.14000 241 ALA B CA 1
ATOM 3793 C C . ALA B 1 241 ? 22.49800 67.85000 76.52800 1.000 28.18000 241 ALA B C 1
ATOM 3794 O O . ALA B 1 241 ? 22.72300 68.85000 75.83200 1.000 26.89000 241 ALA B O 1
ATOM 3796 N N . THR B 1 242 ? 23.45900 67.00200 76.90700 1.000 25.17000 242 THR B N 1
ATOM 3797 C CA . THR B 1 242 ? 24.85900 67.23900 76.56000 1.000 30.05000 242 THR B CA 1
ATOM 3798 C C . THR B 1 242 ? 25.08600 67.15600 75.04700 1.000 29.86000 242 THR B C 1
ATOM 3799 O O . THR B 1 242 ? 25.75500 68.01700 74.46600 1.000 25.19000 242 THR B O 1
ATOM 3803 N N . SER B 1 243 ? 24.53700 66.13000 74.38600 1.000 29.13000 243 SER B N 1
ATOM 3804 C CA . SER B 1 243 ? 24.75200 66.01400 72.94300 1.000 28.67000 243 SER B CA 1
ATOM 3805 C C . SER B 1 243 ? 24.08100 67.15600 72.19100 1.000 29.51000 243 SER B C 1
ATOM 3806 O O . SER B 1 243 ? 24.63000 67.66800 71.20900 1.000 31.61000 243 SER B O 1
ATOM 3809 N N . GLU B 1 244 ? 22.88700 67.55800 72.63300 1.000 24.69000 244 GLU B N 1
ATOM 3810 C CA . GLU B 1 244 ? 22.11500 68.57600 71.93600 1.000 26.85000 244 GLU B CA 1
ATOM 3811 C C . GLU B 1 244 ? 22.71300 69.96400 72.07000 1.000 28.10000 244 GLU B C 1
ATOM 3812 O O . GLU B 1 244 ? 22.39800 70.83800 71.25400 1.000 25.92000 244 GLU B O 1
ATOM 3818 N N . THR B 1 245 ? 23.54000 70.19900 73.08800 1.000 24.82000 245 THR B N 1
ATOM 3819 C CA . THR B 1 245 ? 24.16200 71.50200 73.26700 1.000 26.57000 245 THR B CA 1
ATOM 3820 C C . THR B 1 245 ? 25.60000 71.54300 72.79000 1.000 23.77000 245 THR B C 1
ATOM 3821 O O . THR B 1 245 ? 26.14900 72.63600 72.64300 1.000 24.72000 245 THR B O 1
ATOM 3825 N N . LEU B 1 246 ? 26.22800 70.39500 72.55500 1.000 26.72000 246 LEU B N 1
ATOM 3826 C CA . LEU B 1 246 ? 27.58700 70.40100 72.02000 1.000 26.52000 246 LEU B CA 1
ATOM 3827 C C . LEU B 1 246 ? 27.74500 71.24600 70.75600 1.000 27.85000 246 LEU B C 1
ATOM 3828 O O . LEU B 1 246 ? 28.74700 71.97300 70.66200 1.000 25.60000 246 LEU B O 1
ATOM 3833 N N . PRO B 1 247 ? 26.82500 71.23300 69.78200 1.000 27.40000 247 PRO B N 1
ATOM 3834 C CA . PRO B 1 247 ? 27.02100 72.07700 68.58700 1.000 28.00000 247 PRO B CA 1
ATOM 3835 C C . PRO B 1 247 ? 27.15000 73.56200 68.87900 1.000 28.21000 247 PRO B C 1
ATOM 3836 O O . PRO B 1 247 ? 27.64500 74.29200 68.01500 1.000 26.11000 247 PRO B O 1
ATOM 3840 N N . PHE B 1 248 ? 26.70500 74.03900 70.04900 1.000 26.02000 248 PHE B N 1
ATOM 3841 C CA . PHE B 1 248 ? 26.88300 75.45100 70.38300 1.000 21.85000 248 PHE B CA 1
ATOM 3842 C C . PHE B 1 248 ? 28.34400 75.84400 70.29800 1.000 25.02000 248 PHE B C 1
ATOM 3843 O O . PHE B 1 248 ? 28.67500 76.94400 69.82700 1.000 22.89000 248 PHE B O 1
ATOM 3851 N N . TRP B 1 249 ? 29.23600 74.95600 70.74800 1.000 23.94000 249 TRP B N 1
ATOM 3852 C CA . TRP B 1 249 ? 30.64700 75.29500 70.79100 1.000 23.44000 249 TRP B CA 1
ATOM 3853 C C . TRP B 1 249 ? 31.22500 75.38800 69.38900 1.000 25.05000 249 TRP B C 1
ATOM 3854 O O . TRP B 1 249 ? 32.13400 76.19200 69.13600 1.000 23.57000 249 TRP B O 1
ATOM 3865 N N . GLU B 1 250 ? 30.69400 74.58700 68.47000 1.000 29.01000 250 GLU B N 1
ATOM 3866 C CA . GLU B 1 250 ? 31.14200 74.66800 67.09200 1.000 32.65000 250 GLU B CA 1
ATOM 3867 C C . GLU B 1 250 ? 30.73200 75.99900 66.48000 1.000 26.06000 250 GLU B C 1
ATOM 3868 O O . GLU B 1 250 ? 31.54800 76.66000 65.82400 1.000 28.70000 250 GLU B O 1
ATOM 3874 N N . GLU B 1 251 ? 29.49100 76.43700 66.71900 1.000 24.59000 251 GLU B N 1
ATOM 3875 C CA . GLU B 1 251 ? 29.06500 77.70400 66.12900 1.000 24.99000 251 GLU B CA 1
ATOM 3876 C C . GLU B 1 251 ? 29.73100 78.88800 66.81900 1.000 22.07000 251 GLU B C 1
ATOM 3877 O O . GLU B 1 251 ? 30.05800 79.88900 66.16900 1.000 24.09000 251 GLU B O 1
ATOM 3883 N N . SER B 1 252 ? 29.94800 78.78400 68.12500 1.000 25.00000 252 SER B N 1
ATOM 3884 C CA . SER B 1 252 ? 30.63700 79.82400 68.88100 1.000 21.47000 252 SER B CA 1
ATOM 3885 C C . SER B 1 252 ? 32.10200 79.94900 68.44700 1.000 22.38000 252 SER B C 1
ATOM 3886 O O . SER B 1 252 ? 32.63000 81.06400 68.31800 1.000 25.09000 252 SER B O 1
ATOM 3889 N N . THR B 1 253 ? 32.77000 78.81600 68.20700 1.000 20.52000 253 THR B N 1
ATOM 3890 C CA . THR B 1 253 ? 34.12300 78.83200 67.64500 1.000 24.36000 253 THR B CA 1
ATOM 3891 C C . THR B 1 253 ? 34.13900 79.42700 66.23500 1.000 25.17000 253 THR B C 1
ATOM 3892 O O . THR B 1 253 ? 35.03400 80.21500 65.89500 1.000 25.08000 253 THR B O 1
ATOM 3896 N N . ALA B 1 254 ? 33.14900 79.07600 65.40400 1.000 23.55000 254 ALA B N 1
ATOM 3897 C CA . ALA B 1 254 ? 33.10900 79.58400 64.03300 1.000 23.78000 254 ALA B CA 1
ATOM 3898 C C . ALA B 1 254 ? 32.81400 81.08500 63.99100 1.000 25.27000 254 ALA B C 1
ATOM 3899 O O . ALA B 1 254 ? 33.39500 81.81600 63.17700 1.000 25.01000 254 ALA B O 1
ATOM 3901 N N . TRP B 1 255 ? 31.91700 81.56800 64.85400 1.000 22.72000 255 TRP B N 1
ATOM 3902 C CA . TRP B 1 255 ? 31.71500 83.01100 64.96400 1.000 22.27000 255 TRP B CA 1
ATOM 3903 C C . TRP B 1 255 ? 33.01600 83.72400 65.31100 1.000 26.33000 255 TRP B C 1
ATOM 3904 O O . TRP B 1 255 ? 33.37200 84.73400 64.68900 1.000 22.24000 255 TRP B O 1
ATOM 3915 N N . THR B 1 256 ? 33.74400 83.20500 66.30500 1.000 25.25000 256 THR B N 1
ATOM 3916 C CA . THR B 1 256 ? 34.95800 83.86300 66.76300 1.000 17.40000 256 THR B CA 1
ATOM 3917 C C . THR B 1 256 ? 36.01400 83.88200 65.66300 1.000 26.77000 256 THR B C 1
ATOM 3918 O O . THR B 1 256 ? 36.69200 84.89600 65.45500 1.000 23.92000 256 THR B O 1
ATOM 3922 N N . LYS B 1 257 ? 36.16900 82.76600 64.94700 1.000 27.64000 257 LYS B N 1
ATOM 3923 C CA . LYS B 1 257 ? 37.13700 82.72200 63.85300 1.000 27.81000 257 LYS B CA 1
ATOM 3924 C C . LYS B 1 257 ? 36.73400 83.67600 62.74300 1.000 29.84000 257 LYS B C 1
ATOM 3925 O O . LYS B 1 257 ? 37.58800 84.35100 62.15300 1.000 25.62000 257 LYS B O 1
ATOM 3931 N N . ALA B 1 258 ? 35.42900 83.75700 62.45700 1.000 24.83000 258 ALA B N 1
ATOM 3932 C CA . ALA B 1 258 ? 34.96500 84.65700 61.40600 1.000 29.70000 258 ALA B CA 1
ATOM 3933 C C . ALA B 1 258 ? 35.27400 86.10900 61.75300 1.000 29.56000 258 ALA B C 1
ATOM 3934 O O . ALA B 1 258 ? 35.68100 86.88500 60.88300 1.000 28.30000 258 ALA B O 1
ATOM 3936 N N . VAL B 1 259 ? 35.11000 86.49700 63.01900 1.000 25.38000 259 VAL B N 1
ATOM 3937 C CA . VAL B 1 259 ? 35.44600 87.86500 63.41000 1.000 24.88000 259 VAL B CA 1
ATOM 3938 C C . VAL B 1 259 ? 36.94300 88.10500 63.24600 1.000 30.46000 259 VAL B C 1
ATOM 3939 O O . VAL B 1 259 ? 37.36900 89.10400 62.65400 1.000 27.33000 259 VAL B O 1
ATOM 3943 N N . LEU B 1 260 ? 37.76200 87.18400 63.76100 1.000 28.16000 260 LEU B N 1
ATOM 3944 C CA . LEU B 1 260 ? 39.21000 87.34100 63.66000 1.000 27.03000 260 LEU B CA 1
ATOM 3945 C C . LEU B 1 260 ? 39.65300 87.46800 62.20200 1.000 29.52000 260 LEU B C 1
ATOM 3946 O O . LEU B 1 260 ? 40.53800 88.27100 61.88100 1.000 27.98000 260 LEU B O 1
ATOM 3951 N N . ASP B 1 261 ? 39.03300 86.69800 61.30300 1.000 32.18000 261 ASP B N 1
ATOM 3952 C CA . ASP B 1 261 ? 39.42100 86.73100 59.89500 1.000 30.36000 261 ASP B CA 1
ATOM 3953 C C . ASP B 1 261 ? 38.97600 88.00900 59.20100 1.000 39.62000 261 ASP B C 1
ATOM 3954 O O . ASP B 1 261 ? 39.67300 88.48600 58.29700 1.000 38.28000 261 ASP B O 1
ATOM 3959 N N . SER B 1 262 ? 37.82800 88.57700 59.59200 1.000 28.29000 262 SER B N 1
ATOM 3960 C CA . SER B 1 262 ? 37.17900 89.58800 58.76900 1.000 32.83000 262 SER B CA 1
ATOM 3961 C C . SER B 1 262 ? 37.15800 91.00000 59.35800 1.000 37.59000 262 SER B C 1
ATOM 3962 O O . SER B 1 262 ? 36.89900 91.94500 58.60900 1.000 39.29000 262 SER B O 1
ATOM 3965 N N . ASP B 1 263 ? 37.44700 91.19200 60.64800 1.000 35.73000 263 ASP B N 1
ATOM 3966 C CA . ASP B 1 263 ? 37.33000 92.51600 61.27600 1.000 38.19000 263 ASP B CA 1
ATOM 3967 C C . ASP B 1 263 ? 38.70700 93.17600 61.39800 1.000 42.03000 263 ASP B C 1
ATOM 3968 O O . ASP B 1 263 ? 39.47000 92.88800 62.32400 1.000 40.48000 263 ASP B O 1
ATOM 3973 N N . SER B 1 264 ? 38.99500 94.12300 60.50300 1.000 44.19000 264 SER B N 1
ATOM 3974 C CA . SER B 1 264 ? 40.27900 94.81800 60.52700 1.000 44.01000 264 SER B CA 1
ATOM 3975 C C . SER B 1 264 ? 40.31400 95.98000 61.50900 1.000 42.62000 264 SER B C 1
ATOM 3976 O O . SER B 1 264 ? 41.39200 96.55100 61.72500 1.000 43.93000 264 SER B O 1
ATOM 3979 N N . THR B 1 265 ? 39.17600 96.35000 62.09500 1.000 35.12000 265 THR B N 1
ATOM 3980 C CA . THR B 1 265 ? 39.12900 97.43800 63.06400 1.000 40.80000 265 THR B CA 1
ATOM 3981 C C . THR B 1 265 ? 39.47100 96.99900 64.48600 1.000 40.44000 265 THR B C 1
ATOM 3982 O O . THR B 1 265 ? 39.49500 97.84800 65.38000 1.000 43.82000 265 THR B O 1
ATOM 3986 N N . LEU B 1 266 ? 39.72200 95.71300 64.72400 1.000 37.68000 266 LEU B N 1
ATOM 3987 C CA . LEU B 1 266 ? 40.00900 95.25000 66.08000 1.000 38.23000 266 LEU B CA 1
ATOM 3988 C C . LEU B 1 266 ? 41.28500 95.88400 66.60600 1.000 35.85000 266 LEU B C 1
ATOM 3989 O O . LEU B 1 266 ? 42.30100 95.94700 65.90500 1.000 34.57000 266 LEU B O 1
ATOM 3994 N N . SER B 1 267 ? 41.23300 96.35500 67.85000 1.000 37.28000 267 SER B N 1
ATOM 3995 C CA . SER B 1 267 ? 42.46000 96.72400 68.54000 1.000 36.04000 267 SER B CA 1
ATOM 3996 C C . SER B 1 267 ? 43.26900 95.47200 68.87300 1.000 38.38000 267 SER B C 1
ATOM 3997 O O . SER B 1 267 ? 42.73500 94.36000 68.94700 1.000 33.67000 267 SER B O 1
ATOM 4000 N N . ALA B 1 268 ? 44.57700 95.66400 69.08200 1.000 34.36000 268 ALA B N 1
ATOM 4001 C CA . ALA B 1 268 ? 45.43400 94.54100 69.44400 1.000 35.32000 268 ALA B CA 1
ATOM 4002 C C . ALA B 1 268 ? 44.88900 93.81500 70.66500 1.000 35.26000 268 ALA B C 1
ATOM 4003 O O . ALA B 1 268 ? 44.84300 92.57700 70.69100 1.000 32.32000 268 ALA B O 1
ATOM 4005 N N . VAL B 1 269 ? 44.45900 94.57600 71.68200 1.000 33.61000 269 VAL B N 1
ATOM 4006 C CA . VAL B 1 269 ? 43.89500 93.97600 72.88800 1.000 33.41000 269 VAL B CA 1
ATOM 4007 C C . VAL B 1 269 ? 42.61700 93.21200 72.55200 1.000 31.38000 269 VAL B C 1
ATOM 4008 O O . VAL B 1 269 ? 42.42700 92.06800 72.98300 1.000 30.04000 269 VAL B O 1
ATOM 4012 N N . ASP B 1 270 ? 41.73100 93.82400 71.76000 1.000 35.10000 270 ASP B N 1
ATOM 4013 C CA . ASP B 1 270 ? 40.46800 93.16700 71.42500 1.000 36.13000 270 ASP B CA 1
ATOM 4014 C C . ASP B 1 270 ? 40.70300 91.89600 70.61200 1.000 34.75000 270 ASP B C 1
ATOM 4015 O O . ASP B 1 270 ? 40.02000 90.88100 70.81400 1.000 29.13000 270 ASP B O 1
ATOM 4020 N N . ARG B 1 271 ? 41.67500 91.93400 69.69400 1.000 34.00000 271 ARG B N 1
ATOM 4021 C CA . ARG B 1 271 ? 41.99200 90.76200 68.88600 1.000 28.81000 271 ARG B CA 1
ATOM 4022 C C . ARG B 1 271 ? 42.59000 89.65100 69.73800 1.000 29.65000 271 ARG B C 1
ATOM 4023 O O . ARG B 1 271 ? 42.30500 88.46700 69.51600 1.000 27.20000 271 ARG B O 1
ATOM 4031 N N . ARG B 1 272 ? 43.41200 90.01300 70.72600 1.000 27.75000 272 ARG B N 1
ATOM 4032 C CA . ARG B 1 272 ? 43.98300 89.00700 71.61600 1.000 28.15000 272 ARG B CA 1
ATOM 4033 C C . ARG B 1 272 ? 42.89900 88.33400 72.45500 1.000 25.62000 272 ARG B C 1
ATOM 4034 O O . ARG B 1 272 ? 42.92300 87.11100 72.64600 1.000 22.81000 272 ARG B O 1
ATOM 4042 N N . GLN B 1 273 ? 41.92800 89.11400 72.93800 1.000 28.09000 273 GLN B N 1
ATOM 4043 C CA . GLN B 1 273 ? 40.83000 88.54900 73.71900 1.000 30.01000 273 GLN B CA 1
ATOM 4044 C C . GLN B 1 273 ? 39.99800 87.59000 72.88700 1.000 27.69000 273 GLN B C 1
ATOM 4045 O O . GLN B 1 273 ? 39.59500 86.52800 73.37400 1.000 23.90000 273 GLN B O 1
ATOM 4051 N N . LEU B 1 274 ? 39.75000 87.93000 71.61800 1.000 28.20000 274 LEU B N 1
ATOM 4052 C CA . LEU B 1 274 ? 38.99600 87.02400 70.75900 1.000 27.74000 274 LEU B CA 1
ATOM 4053 C C . LEU B 1 274 ? 39.79100 85.75800 70.45800 1.000 28.02000 274 LEU B C 1
ATOM 4054 O O . LEU B 1 274 ? 39.22800 84.65500 70.43900 1.000 25.44000 274 LEU B O 1
ATOM 4059 N N . ARG B 1 275 ? 41.10000 85.89100 70.23500 1.000 25.39000 275 ARG B N 1
ATOM 4060 C CA . ARG B 1 275 ? 41.93300 84.70300 70.07000 1.000 21.93000 275 ARG B CA 1
ATOM 4061 C C . ARG B 1 275 ? 41.87000 83.81700 71.30400 1.000 21.42000 275 ARG B C 1
ATOM 4062 O O . ARG B 1 275 ? 41.75700 82.58900 71.19300 1.000 26.37000 275 ARG B O 1
ATOM 4070 N N . ILE B 1 276 ? 41.92500 84.42700 72.49500 1.000 22.00000 276 ILE B N 1
ATOM 4071 C CA . ILE B 1 276 ? 41.77500 83.67100 73.73800 1.000 23.08000 276 ILE B CA 1
ATOM 4072 C C . ILE B 1 276 ? 40.39100 83.01200 73.80500 1.000 25.18000 276 ILE B C 1
ATOM 4073 O O . ILE B 1 276 ? 40.26400 81.82700 74.14800 1.000 22.39000 276 ILE B O 1
ATOM 4078 N N . SER B 1 277 ? 39.34000 83.74400 73.42800 1.000 24.91000 277 SER B N 1
ATOM 4079 C CA . SER B 1 277 ? 38.01000 83.13700 73.41500 1.000 23.36000 277 SER B CA 1
ATOM 4080 C C . SER B 1 277 ? 37.94700 81.96200 72.43800 1.000 24.84000 277 SER B C 1
ATOM 4081 O O . SER B 1 277 ? 37.32600 80.92600 72.72500 1.000 22.25000 277 SER B O 1
ATOM 4084 N N . LEU B 1 278 ? 38.61500 82.08200 71.28800 1.000 26.29000 278 LEU B N 1
ATOM 4085 C CA . LEU B 1 278 ? 38.63300 80.96400 70.35000 1.000 25.39000 278 LEU B CA 1
ATOM 4086 C C . LEU B 1 278 ? 39.29600 79.74400 70.98500 1.000 24.90000 278 LEU B C 1
ATOM 4087 O O . LEU B 1 278 ? 38.77000 78.62600 70.91000 1.000 25.36000 278 LEU B O 1
ATOM 4092 N N . MET B 1 279 ? 40.45100 79.94400 71.63100 1.000 24.11000 279 MET B N 1
ATOM 4093 C CA . MET B 1 279 ? 41.14300 78.83200 72.28300 1.000 28.74000 279 MET B CA 1
ATOM 4094 C C . MET B 1 279 ? 40.28000 78.18000 73.35800 1.000 26.73000 279 MET B C 1
ATOM 4095 O O . MET B 1 279 ? 40.20900 76.94600 73.44000 1.000 23.14000 279 MET B O 1
ATOM 4100 N N . ALA B 1 280 ? 39.61500 78.99400 74.18600 1.000 22.93000 280 ALA B N 1
ATOM 4101 C CA . ALA B 1 280 ? 38.76000 78.45500 75.24400 1.000 23.75000 280 ALA B CA 1
ATOM 4102 C C . ALA B 1 280 ? 37.58200 77.70300 74.65900 1.000 21.89000 280 ALA B C 1
ATOM 4103 O O . ALA B 1 280 ? 37.20200 76.63800 75.15500 1.000 23.13000 280 ALA B O 1
ATOM 4105 N N . ASN B 1 281 ? 37.00000 78.23800 73.58600 1.000 25.23000 281 ASN B N 1
ATOM 4106 C CA . ASN B 1 281 ? 35.87100 77.57300 72.94800 1.000 26.19000 281 ASN B CA 1
ATOM 4107 C C . ASN B 1 281 ? 36.24800 76.19000 72.43400 1.000 25.31000 281 ASN B C 1
ATOM 4108 O O . ASN B 1 281 ? 35.45500 75.24500 72.54000 1.000 26.29000 281 ASN B O 1
ATOM 4113 N N . GLN B 1 282 ? 37.45000 76.04200 71.87500 1.000 23.81000 282 GLN B N 1
ATOM 4114 C CA . GLN B 1 282 ? 37.88100 74.70500 71.47900 1.000 26.09000 282 GLN B CA 1
ATOM 4115 C C . GLN B 1 282 ? 38.10600 73.82500 72.70100 1.000 26.02000 282 GLN B C 1
ATOM 4116 O O . GLN B 1 282 ? 37.67200 72.67100 72.72100 1.000 25.97000 282 GLN B O 1
ATOM 4122 N N . ALA B 1 283 ? 38.76900 74.36000 73.73200 1.000 24.55000 283 ALA B N 1
ATOM 4123 C CA . ALA B 1 283 ? 38.97800 73.59600 74.95500 1.000 27.99000 283 ALA B CA 1
ATOM 4124 C C . ALA B 1 283 ? 37.65000 73.21600 75.59400 1.000 27.93000 283 ALA B C 1
ATOM 4125 O O . ALA B 1 283 ? 37.49900 72.09800 76.10800 1.000 27.59000 283 ALA B O 1
ATOM 4127 N N . LEU B 1 284 ? 36.66500 74.12900 75.55400 1.000 27.55000 284 LEU B N 1
ATOM 4128 C CA . LEU B 1 284 ? 35.36500 73.85500 76.16700 1.000 24.47000 284 LEU B CA 1
ATOM 4129 C C . LEU B 1 284 ? 34.59000 72.79700 75.38800 1.000 28.83000 284 LEU B C 1
ATOM 4130 O O . LEU B 1 284 ? 33.97100 71.90800 75.98800 1.000 26.38000 284 LEU B O 1
ATOM 4135 N N . GLY B 1 285 ? 34.57800 72.89400 74.05100 1.000 27.90000 285 GLY B N 1
ATOM 4136 C CA . GLY B 1 285 ? 33.92700 71.86300 73.25500 1.000 25.01000 285 GLY B CA 1
ATOM 4137 C C . GLY B 1 285 ? 34.53300 70.48700 73.47400 1.000 28.16000 285 GLY B C 1
ATOM 4138 O O . GLY B 1 285 ? 33.81200 69.48900 73.57000 1.000 24.35000 285 GLY B O 1
ATOM 4139 N N . ALA B 1 286 ? 35.86800 70.41400 73.57100 1.000 26.76000 286 ALA B N 1
ATOM 4140 C CA . ALA B 1 286 ? 36.50400 69.13100 73.86200 1.000 27.96000 286 ALA B CA 1
ATOM 4141 C C . ALA B 1 286 ? 36.11900 68.62700 75.25400 1.000 25.43000 286 ALA B C 1
ATOM 4142 O O . ALA B 1 286 ? 35.81300 67.44100 75.42700 1.000 27.22000 286 ALA B O 1
ATOM 4144 N N . GLU B 1 287 ? 36.08900 69.51600 76.25400 1.000 29.21000 287 GLU B N 1
ATOM 4145 C CA . GLU B 1 287 ? 35.61900 69.11800 77.58300 1.000 23.19000 287 GLU B CA 1
ATOM 4146 C C . GLU B 1 287 ? 34.18200 68.60700 77.54100 1.000 28.18000 287 GLU B C 1
ATOM 4147 O O . GLU B 1 287 ? 33.84200 67.61700 78.20700 1.000 25.77000 287 GLU B O 1
ATOM 4153 N N . TRP B 1 288 ? 33.32100 69.28400 76.77500 1.000 25.19000 288 TRP B N 1
ATOM 4154 C CA . TRP B 1 288 ? 31.93200 68.86100 76.60800 1.000 27.37000 288 TRP B CA 1
ATOM 4155 C C . TRP B 1 288 ? 31.81400 67.41700 76.15000 1.000 26.91000 288 TRP B C 1
ATOM 4156 O O . TRP B 1 288 ? 30.85300 66.73100 76.50800 1.000 28.99000 288 TRP B O 1
ATOM 4167 N N . GLN B 1 289 ? 32.75200 66.95100 75.32900 1.000 28.39000 289 GLN B N 1
ATOM 4168 C CA . GLN B 1 289 ? 32.66800 65.61400 74.75900 1.000 34.20000 289 GLN B CA 1
ATOM 4169 C C . GLN B 1 289 ? 33.35900 64.56100 75.60500 1.000 32.86000 289 GLN B C 1
ATOM 4170 O O . GLN B 1 289 ? 33.13700 63.36900 75.37300 1.000 34.82000 289 GLN B O 1
ATOM 4176 N N . ALA B 1 290 ? 34.18600 64.96400 76.57200 1.000 32.53000 290 ALA B N 1
ATOM 4177 C CA . ALA B 1 290 ? 35.11300 64.04000 77.21400 1.000 30.95000 290 ALA B CA 1
ATOM 4178 C C . ALA B 1 290 ? 34.47700 63.17400 78.29800 1.000 32.42000 290 ALA B C 1
ATOM 4179 O O . ALA B 1 290 ? 35.17500 62.34300 78.87700 1.000 34.87000 290 ALA B O 1
ATOM 4181 N N . GLY B 1 291 ? 33.19900 63.34400 78.60900 1.000 32.79000 291 GLY B N 1
ATOM 4182 C CA . GLY B 1 291 ? 32.51300 62.45800 79.52000 1.000 29.94000 291 GLY B CA 1
ATOM 4183 C C . GLY B 1 291 ? 32.33300 62.98600 80.93200 1.000 34.44000 291 GLY B C 1
ATOM 4184 O O . GLY B 1 291 ? 31.42000 62.53200 81.63600 1.000 36.14000 291 GLY B O 1
ATOM 4185 N N . GLY B 1 292 ? 33.16900 63.92000 81.37100 1.000 31.15000 292 GLY B N 1
ATOM 4186 C CA . GLY B 1 292 ? 33.05900 64.40400 82.73200 1.000 28.82000 292 GLY B CA 1
ATOM 4187 C C . GLY B 1 292 ? 32.10200 65.55100 82.95100 1.000 28.88000 292 GLY B C 1
ATOM 4188 O O . GLY B 1 292 ? 31.94900 66.00700 84.09000 1.000 30.58000 292 GLY B O 1
ATOM 4189 N N . LEU B 1 293 ? 31.45000 66.03600 81.89400 1.000 27.43000 293 LEU B N 1
ATOM 4190 C CA . LEU B 1 293 ? 30.55300 67.18200 81.95600 1.000 29.67000 293 LEU B CA 1
ATOM 4191 C C . LEU B 1 293 ? 29.15400 66.78300 81.49100 1.000 30.23000 293 LEU B C 1
ATOM 4192 O O . LEU B 1 293 ? 29.00100 66.00200 80.54800 1.000 26.78000 293 LEU B O 1
ATOM 4197 N N . ARG B 1 294 ? 28.13500 67.34800 82.13200 1.000 24.87000 294 ARG B N 1
ATOM 4198 C CA . ARG B 1 294 ? 26.74700 67.08900 81.76900 1.000 31.55000 294 ARG B CA 1
ATOM 4199 C C . ARG B 1 294 ? 26.00700 68.41200 81.73400 1.000 30.24000 294 ARG B C 1
ATOM 4200 O O . ARG B 1 294 ? 25.95200 69.11800 82.74900 1.000 31.55000 294 ARG B O 1
ATOM 4208 N N . LEU B 1 295 ? 25.46000 68.75700 80.56500 1.000 27.86000 295 LEU B N 1
ATOM 4209 C CA . LEU B 1 295 ? 24.52700 69.86800 80.44300 1.000 24.93000 295 LEU B CA 1
ATOM 4210 C C . LEU B 1 295 ? 23.15400 69.30400 80.76700 1.000 26.74000 295 LEU B C 1
ATOM 4211 O O . LEU B 1 295 ? 22.61500 68.49500 80.00300 1.000 27.30000 295 LEU B O 1
ATOM 4216 N N . GLY B 1 296 ? 22.60300 69.69100 81.91300 1.000 27.68000 296 GLY B N 1
ATOM 4217 C CA . GLY B 1 296 ? 21.37600 69.10100 82.41200 1.000 23.95000 296 GLY B CA 1
ATOM 4218 C C . GLY B 1 296 ? 20.27400 70.12900 82.57400 1.000 24.56000 296 GLY B C 1
ATOM 4219 O O . GLY B 1 296 ? 20.53700 71.31200 82.77800 1.000 21.96000 296 GLY B O 1
ATOM 4220 N N . PHE B 1 297 ? 19.02600 69.66100 82.45500 1.000 24.19000 297 PHE B N 1
ATOM 4221 C CA . PHE B 1 297 ? 17.83500 70.38800 82.87600 1.000 26.88000 297 PHE B CA 1
ATOM 4222 C C . PHE B 1 297 ? 17.25500 69.67800 84.09600 1.000 28.70000 297 PHE B C 1
ATOM 4223 O O . PHE B 1 297 ? 17.05100 68.46100 84.06800 1.000 28.89000 297 PHE B O 1
ATOM 4231 N N . LEU B 1 298 ? 17.02300 70.42800 85.17200 1.000 27.93000 298 LEU B N 1
ATOM 4232 C CA . LEU B 1 298 ? 16.49000 69.87200 86.40700 1.000 30.17000 298 LEU B CA 1
ATOM 4233 C C . LEU B 1 298 ? 15.22200 70.61700 86.75700 1.000 29.36000 298 LEU B C 1
ATOM 4234 O O . LEU B 1 298 ? 15.09700 71.81500 86.47400 1.000 27.25000 298 LEU B O 1
ATOM 4239 N N . ARG B 1 299 ? 14.28300 69.90700 87.38300 1.000 25.85000 299 ARG B N 1
ATOM 4240 C CA . ARG B 1 299 ? 13.13700 70.57900 87.97300 1.000 28.35000 299 ARG B CA 1
ATOM 4241 C C . ARG B 1 299 ? 12.86500 70.01300 89.35700 1.000 31.12000 299 ARG B C 1
ATOM 4242 O O . ARG B 1 299 ? 12.78500 68.79100 89.54100 1.000 28.25000 299 ARG B O 1
ATOM 4250 N N . PHE B 1 300 ? 12.74200 70.91800 90.32100 1.000 25.52000 300 PHE B N 1
ATOM 4251 C CA . PHE B 1 300 ? 12.40500 70.59700 91.69300 1.000 30.85000 300 PHE B CA 1
ATOM 4252 C C . PHE B 1 300 ? 11.00700 71.11100 92.00900 1.000 34.89000 300 PHE B C 1
ATOM 4253 O O . PHE B 1 300 ? 10.53100 72.07100 91.39500 1.000 30.03000 300 PHE B O 1
ATOM 4261 N N . GLU B 1 301 ? 10.35900 70.46800 92.98300 1.000 32.26000 301 GLU B N 1
ATOM 4262 C CA . GLU B 1 301 ? 9.07600 70.92000 93.50300 1.000 33.25000 301 GLU B CA 1
ATOM 4263 C C . GLU B 1 301 ? 9.19100 71.08700 95.01300 1.000 30.89000 301 GLU B C 1
ATOM 4264 O O . GLU B 1 301 ? 9.69600 70.19600 95.70900 1.000 28.90000 301 GLU B O 1
ATOM 4270 N N . ARG B 1 302 ? 8.75400 72.23300 95.50800 1.000 29.75000 302 ARG B N 1
ATOM 4271 C CA . ARG B 1 302 ? 8.75200 72.48200 96.93800 1.000 35.45000 302 ARG B CA 1
ATOM 4272 C C . ARG B 1 302 ? 7.72600 71.59900 97.60500 1.000 39.42000 302 ARG B C 1
ATOM 4273 O O . ARG B 1 302 ? 6.53800 71.66700 97.27900 1.000 39.10000 302 ARG B O 1
ATOM 4281 N N . TYR C 1 28 ? 27.04200 24.82700 92.02100 1.000 63.47000 28 TYR C N 1
ATOM 4282 C CA . TYR C 1 28 ? 27.71700 25.48800 90.90600 1.000 58.47000 28 TYR C CA 1
ATOM 4283 C C . TYR C 1 28 ? 29.19300 25.13300 90.82800 1.000 61.21000 28 TYR C C 1
ATOM 4284 O O . TYR C 1 28 ? 29.96600 25.49300 91.72300 1.000 61.23000 28 TYR C O 1
ATOM 4293 N N . ASP C 1 29 ? 29.60400 24.47000 89.74400 1.000 57.00000 45 ASP C N 1
ATOM 4294 C CA . ASP C 1 29 ? 31.03200 24.34800 89.47200 1.000 59.40000 45 ASP C CA 1
ATOM 4295 C C . ASP C 1 29 ? 31.63400 25.73400 89.23500 1.000 60.46000 45 ASP C C 1
ATOM 4296 O O . ASP C 1 29 ? 30.91700 26.74200 89.22800 1.000 58.89000 45 ASP C O 1
ATOM 4301 N N . ASP C 1 30 ? 32.95100 25.80100 89.04700 1.000 56.36000 46 ASP C N 1
ATOM 4302 C CA . ASP C 1 30 ? 33.62100 27.09400 88.98700 1.000 57.16000 46 ASP C CA 1
ATOM 4303 C C . ASP C 1 30 ? 33.15300 27.91200 87.78300 1.000 54.19000 46 ASP C C 1
ATOM 4304 O O . ASP C 1 30 ? 32.83200 29.10000 87.91300 1.000 49.73000 46 ASP C O 1
ATOM 4309 N N . LYS C 1 31 ? 33.10000 27.28700 86.60200 1.000 53.88000 47 LYS C N 1
ATOM 4310 C CA . LYS C 1 31 ? 32.69600 28.00300 85.39500 1.000 54.57000 47 LYS C CA 1
ATOM 4311 C C . LYS C 1 31 ? 31.27100 28.52900 85.51500 1.000 55.06000 47 LYS C C 1
ATOM 4312 O O . LYS C 1 31 ? 30.98800 29.67100 85.12900 1.000 48.60000 47 LYS C O 1
ATOM 4318 N N . THR C 1 32 ? 30.36000 27.71200 86.05200 1.000 51.19000 48 THR C N 1
ATOM 4319 C CA . THR C 1 32 ? 28.97500 28.14300 86.18800 1.000 49.24000 48 THR C CA 1
ATOM 4320 C C . THR C 1 32 ? 28.85000 29.25600 87.22100 1.000 47.35000 48 THR C C 1
ATOM 4321 O O . THR C 1 32 ? 28.12200 30.23500 87.00600 1.000 40.24000 48 THR C O 1
ATOM 4325 N N . ALA C 1 33 ? 29.57400 29.13300 88.33500 1.000 47.15000 49 ALA C N 1
ATOM 4326 C CA . ALA C 1 33 ? 29.50100 30.13600 89.39300 1.000 47.45000 49 ALA C CA 1
ATOM 4327 C C . ALA C 1 33 ? 29.91900 31.51100 88.88400 1.000 40.78000 49 ALA C C 1
ATOM 4328 O O . ALA C 1 33 ? 29.29000 32.52200 89.22000 1.000 40.40000 49 ALA C O 1
ATOM 4330 N N . LYS C 1 34 ? 30.96400 31.56600 88.05500 1.000 38.31000 50 LYS C N 1
ATOM 4331 C CA . LYS C 1 34 ? 31.40500 32.84600 87.51400 1.000 42.72000 50 LYS C CA 1
ATOM 4332 C C . LYS C 1 34 ? 30.38300 33.40700 86.54100 1.000 42.11000 50 LYS C C 1
ATOM 4333 O O . LYS C 1 34 ? 30.19100 34.62900 86.46900 1.000 35.15000 50 LYS C O 1
ATOM 4339 N N . LEU C 1 35 ? 29.70800 32.52000 85.81400 1.000 40.02000 51 LEU C N 1
ATOM 4340 C CA . LEU C 1 35 ? 28.61000 32.92000 84.95100 1.000 37.28000 51 LEU C CA 1
ATOM 4341 C C . LEU C 1 35 ? 27.45300 33.49200 85.76500 1.000 38.28000 51 LEU C C 1
ATOM 4342 O O . LEU C 1 35 ? 26.88100 34.52700 85.40400 1.000 31.86000 51 LEU C O 1
ATOM 4347 N N . VAL C 1 36 ? 27.09700 32.83300 86.87400 1.000 37.94000 52 VAL C N 1
ATOM 4348 C CA . VAL C 1 36 ? 26.00600 33.33300 87.71400 1.000 34.94000 52 VAL C CA 1
ATOM 4349 C C . VAL C 1 36 ? 26.37700 34.66300 88.36200 1.000 33.22000 52 VAL C C 1
ATOM 4350 O O . VAL C 1 36 ? 25.50500 35.51000 88.59300 1.000 32.14000 52 VAL C O 1
ATOM 4354 N N . ARG C 1 37 ? 27.66200 34.88600 88.66600 1.000 33.47000 53 ARG C N 1
ATOM 4355 C CA . ARG C 1 37 ? 28.04200 36.19000 89.21000 1.000 33.71000 53 ARG C CA 1
ATOM 4356 C C . ARG C 1 37 ? 27.75500 37.30400 88.21100 1.000 30.88000 53 ARG C C 1
ATOM 4357 O O . ARG C 1 37 ? 27.33100 38.40400 88.59400 1.000 30.01000 53 ARG C O 1
ATOM 4365 N N . LYS C 1 38 ? 27.97200 37.03900 86.91800 1.000 27.05000 54 LYS C N 1
ATOM 4366 C CA . LYS C 1 38 ? 27.85900 38.10700 85.92400 1.000 32.38000 54 LYS C CA 1
ATOM 4367 C C . LYS C 1 38 ? 26.41600 38.29400 85.45700 1.000 35.66000 54 LYS C C 1
ATOM 4368 O O . LYS C 1 38 ? 25.95500 39.43000 85.28000 1.000 30.64000 54 LYS C O 1
ATOM 4374 N N . TYR C 1 39 ? 25.68200 37.19900 85.27500 1.000 33.92000 55 TYR C N 1
ATOM 4375 C CA . TYR C 1 39 ? 24.36800 37.25000 84.65000 1.000 31.68000 55 TYR C CA 1
ATOM 4376 C C . TYR C 1 39 ? 23.22100 36.91500 85.59200 1.000 41.47000 55 TYR C C 1
ATOM 4377 O O . TYR C 1 39 ? 22.06500 37.19500 85.25100 1.000 45.97000 55 TYR C O 1
ATOM 4386 N N . GLY C 1 40 ? 23.50100 36.33000 86.75200 1.000 50.87000 56 GLY C N 1
ATOM 4387 C CA . GLY C 1 40 ? 22.47700 36.03300 87.72600 1.000 31.05000 56 GLY C CA 1
ATOM 4388 C C . GLY C 1 40 ? 21.98800 37.26900 88.45600 1.000 38.63000 56 GLY C C 1
ATOM 4389 O O . GLY C 1 40 ? 22.25000 38.41100 88.05300 1.000 45.29000 56 GLY C O 1
ATOM 4390 N N . PRO C 1 41 ? 21.28900 37.05800 89.58500 1.000 38.21000 57 PRO C N 1
ATOM 4391 C CA . PRO C 1 41 ? 21.06300 35.72600 90.17100 1.000 43.76000 57 PRO C CA 1
ATOM 4392 C C . PRO C 1 41 ? 19.85900 35.00000 89.57100 1.000 45.83000 57 PRO C C 1
ATOM 4393 O O . PRO C 1 41 ? 19.22100 35.56000 88.69400 1.000 36.16000 57 PRO C O 1
ATOM 4397 N N . GLY C 1 42 ? 19.56700 33.78300 90.03400 1.000 59.81000 58 GLY C N 1
ATOM 4398 C CA . GLY C 1 42 ? 18.36600 33.07800 89.63400 1.000 46.79000 58 GLY C CA 1
ATOM 4399 C C . GLY C 1 42 ? 17.11700 33.81200 90.06300 1.000 54.46000 58 GLY C C 1
ATOM 4400 O O . GLY C 1 42 ? 17.15500 34.80000 90.82100 1.000 54.73000 58 GLY C O 1
ATOM 4401 N N . PRO C 1 43 ? 15.95400 33.30800 89.60600 1.000 56.69000 59 PRO C N 1
ATOM 4402 C CA . PRO C 1 43 ? 15.77300 32.04000 88.88600 1.000 57.48000 59 PRO C CA 1
ATOM 4403 C C . PRO C 1 43 ? 15.91200 32.14800 87.35900 1.000 46.73000 59 PRO C C 1
ATOM 4404 O O . PRO C 1 43 ? 15.97500 31.11400 86.70700 1.000 50.29000 59 PRO C O 1
ATOM 4408 N N . ARG C 1 44 ? 15.94200 33.36400 86.81100 1.000 43.67000 60 ARG C N 1
ATOM 4409 C CA . ARG C 1 44 ? 15.98800 33.59200 85.36700 1.000 40.46000 60 ARG C CA 1
ATOM 4410 C C . ARG C 1 44 ? 17.34200 34.17600 84.99800 1.000 39.37000 60 ARG C C 1
ATOM 4411 O O . ARG C 1 44 ? 17.60500 35.35600 85.25400 1.000 35.71000 60 ARG C O 1
ATOM 4419 N N . ILE C 1 45 ? 18.18400 33.35200 84.38000 1.000 38.17000 61 ILE C N 1
ATOM 4420 C CA . ILE C 1 45 ? 19.54400 33.71700 83.99400 1.000 37.53000 61 ILE C CA 1
ATOM 4421 C C . ILE C 1 45 ? 19.70000 33.46200 82.50600 1.000 34.54000 61 ILE C C 1
ATOM 4422 O O . ILE C 1 45 ? 19.47600 32.33900 82.04700 1.000 31.41000 61 ILE C O 1
ATOM 4427 N N . HIS C 1 46 ? 20.10800 34.48800 81.76400 1.000 33.48000 62 HIS C N 1
ATOM 4428 C CA . HIS C 1 46 ? 20.30300 34.39000 80.32700 1.000 34.81000 62 HIS C CA 1
ATOM 4429 C C . HIS C 1 46 ? 21.78700 34.37100 79.99700 1.000 34.88000 62 HIS C C 1
ATOM 4430 O O . HIS C 1 46 ? 22.59500 35.01100 80.67300 1.000 33.51000 62 HIS C O 1
ATOM 4437 N N . TYR C 1 47 ? 22.14700 33.63900 78.94300 1.000 29.78000 63 TYR C N 1
ATOM 4438 C CA . TYR C 1 47 ? 23.53600 33.58500 78.49800 1.000 30.00000 63 TYR C CA 1
ATOM 4439 C C . TYR C 1 47 ? 23.56000 33.78800 76.97800 1.000 31.92000 63 TYR C C 1
ATOM 4440 O O . TYR C 1 47 ? 23.72500 32.83800 76.21200 1.000 32.74000 63 TYR C O 1
ATOM 4449 N N . HIS C 1 48 ? 23.39300 35.03800 76.56300 1.000 29.31000 64 HIS C N 1
ATOM 4450 C CA . HIS C 1 48 ? 23.36100 35.46600 75.16700 1.000 29.45000 64 HIS C CA 1
ATOM 4451 C C . HIS C 1 48 ? 23.47200 36.98200 75.20200 1.000 29.75000 64 HIS C C 1
ATOM 4452 O O . HIS C 1 48 ? 23.40000 37.58700 76.27400 1.000 27.85000 64 HIS C O 1
ATOM 4459 N N . VAL C 1 49 ? 23.64800 37.60200 74.03500 1.000 27.27000 65 VAL C N 1
ATOM 4460 C CA . VAL C 1 49 ? 23.77800 39.05900 74.01700 1.000 26.27000 65 VAL C CA 1
ATOM 4461 C C . VAL C 1 49 ? 22.44700 39.70500 74.39100 1.000 28.73000 65 VAL C C 1
ATOM 4462 O O . VAL C 1 49 ? 21.40300 39.04200 74.42300 1.000 27.59000 65 VAL C O 1
ATOM 4466 N N . GLY C 1 50 ? 22.47200 41.00400 74.66600 1.000 30.20000 66 GLY C N 1
ATOM 4467 C CA . GLY C 1 50 ? 21.25200 41.72800 74.95300 1.000 33.01000 66 GLY C CA 1
ATOM 4468 C C . GLY C 1 50 ? 20.88000 42.65300 73.81300 1.000 33.29000 66 GLY C C 1
ATOM 4469 O O . GLY C 1 50 ? 21.73600 43.00900 73.00000 1.000 27.31000 66 GLY C O 1
ATOM 4470 N N . TYR C 1 51 ? 19.61300 43.05600 73.75100 1.000 34.15000 67 TYR C N 1
ATOM 4471 C CA . TYR C 1 51 ? 19.08100 43.83800 72.64000 1.000 34.85000 67 TYR C CA 1
ATOM 4472 C C . TYR C 1 51 ? 18.81700 45.26700 73.10400 1.000 37.44000 67 TYR C C 1
ATOM 4473 O O . TYR C 1 51 ? 18.14000 45.48000 74.11600 1.000 36.75000 67 TYR C O 1
ATOM 4482 N N . TYR C 1 52 ? 19.35800 46.23500 72.36200 1.000 36.89000 68 TYR C N 1
ATOM 4483 C CA . TYR C 1 52 ? 19.29800 47.65700 72.70200 1.000 33.44000 68 TYR C CA 1
ATOM 4484 C C . TYR C 1 52 ? 18.60500 48.39000 71.56300 1.000 37.53000 68 TYR C C 1
ATOM 4485 O O . TYR C 1 52 ? 19.24300 48.68500 70.53700 1.000 39.44000 68 TYR C O 1
ATOM 4494 N N . PRO C 1 53 ? 17.30600 48.69800 71.68800 1.000 41.45000 69 PRO C N 1
ATOM 4495 C CA . PRO C 1 53 ? 16.55100 49.19000 70.51600 1.000 44.34000 69 PRO C CA 1
ATOM 4496 C C . PRO C 1 53 ? 17.11800 50.45900 69.90700 1.000 43.90000 69 PRO C C 1
ATOM 4497 O O . PRO C 1 53 ? 17.08100 50.62000 68.68300 1.000 45.71000 69 PRO C O 1
ATOM 4501 N N . SER C 1 54 ? 17.65600 51.36000 70.72400 1.000 37.88000 70 SER C N 1
ATOM 4502 C CA . SER C 1 54 ? 18.29500 52.57200 70.23000 1.000 37.95000 70 SER C CA 1
ATOM 4503 C C . SER C 1 54 ? 19.63900 52.32600 69.56300 1.000 40.40000 70 SER C C 1
ATOM 4504 O O . SER C 1 54 ? 20.24600 53.28800 69.07200 1.000 37.78000 70 SER C O 1
ATOM 4507 N N . SER C 1 55 ? 20.16100 51.09800 69.60500 1.000 43.34000 71 SER C N 1
ATOM 4508 C CA . SER C 1 55 ? 21.53200 50.81100 69.15700 1.000 37.77000 71 SER C CA 1
ATOM 4509 C C . SER C 1 55 ? 22.55300 51.67400 69.89200 1.000 36.97000 71 SER C C 1
ATOM 4510 O O . SER C 1 55 ? 23.62000 52.00300 69.36000 1.000 35.80000 71 SER C O 1
ATOM 4513 N N . GLU C 1 56 ? 22.24100 52.04600 71.13100 1.000 39.10000 72 GLU C N 1
ATOM 4514 C CA . GLU C 1 56 ? 23.16400 52.81400 71.95000 1.000 44.50000 72 GLU C CA 1
ATOM 4515 C C . GLU C 1 56 ? 23.17700 52.26800 73.37000 1.000 34.52000 72 GLU C C 1
ATOM 4516 O O . GLU C 1 56 ? 22.14000 51.83900 73.88600 1.000 37.08000 72 GLU C O 1
ATOM 4522 N N . ALA C 1 57 ? 24.35000 52.28900 73.99300 1.000 33.12000 73 ALA C N 1
ATOM 4523 C CA . ALA C 1 57 ? 24.46000 51.84200 75.37200 1.000 42.60000 73 ALA C CA 1
ATOM 4524 C C . ALA C 1 57 ? 23.87400 52.89500 76.30900 1.000 38.81000 73 ALA C C 1
ATOM 4525 O O . ALA C 1 57 ? 24.03700 54.09600 76.06900 1.000 36.12000 73 ALA C O 1
ATOM 4527 N N . PRO C 1 58 ? 23.18000 52.47800 77.36800 1.000 39.45000 74 PRO C N 1
ATOM 4528 C CA . PRO C 1 58 ? 22.71600 53.44200 78.37000 1.000 34.76000 74 PRO C CA 1
ATOM 4529 C C . PRO C 1 58 ? 23.87400 54.25500 78.91400 1.000 36.74000 74 PRO C C 1
ATOM 4530 O O . PRO C 1 58 ? 24.96200 53.73300 79.16900 1.000 40.79000 74 PRO C O 1
ATOM 4534 N N . ARG C 1 59 ? 23.64000 55.55300 79.07000 1.000 41.19000 75 ARG C N 1
ATOM 4535 C CA . ARG C 1 59 ? 24.66800 56.42000 79.61800 1.000 47.82000 75 ARG C CA 1
ATOM 4536 C C . ARG C 1 59 ? 24.88100 56.08200 81.08700 1.000 45.23000 75 ARG C C 1
ATOM 4537 O O . ARG C 1 59 ? 23.93300 55.74500 81.80200 1.000 41.82000 75 ARG C O 1
ATOM 4545 N N . HIS C 1 60 ? 26.13900 56.13000 81.51800 1.000 39.19000 76 HIS C N 1
ATOM 4546 C CA . HIS C 1 60 ? 26.46300 55.87000 82.91200 1.000 45.08000 76 HIS C CA 1
ATOM 4547 C C . HIS C 1 60 ? 25.76900 56.88700 83.81000 1.000 50.85000 76 HIS C C 1
ATOM 4548 O O . HIS C 1 60 ? 25.79100 58.09000 83.53600 1.000 51.12000 76 HIS C O 1
ATOM 4555 N N . THR C 1 61 ? 25.13100 56.40100 84.87200 1.000 49.09000 77 THR C N 1
ATOM 4556 C CA . THR C 1 61 ? 24.63600 57.27100 85.93100 1.000 46.43000 77 THR C CA 1
ATOM 4557 C C . THR C 1 61 ? 25.71600 57.41700 87.00900 1.000 45.32000 77 THR C C 1
ATOM 4558 O O . THR C 1 61 ? 26.88800 57.09300 86.79000 1.000 44.18000 77 THR C O 1
ATOM 4562 N N . ARG C 1 62 ? 25.32900 57.89000 88.19800 1.000 43.17000 78 ARG C N 1
ATOM 4563 C CA . ARG C 1 62 ? 26.28800 57.97100 89.29500 1.000 44.43000 78 ARG C CA 1
ATOM 4564 C C . ARG C 1 62 ? 26.65100 56.60100 89.85400 1.000 41.59000 78 ARG C C 1
ATOM 4565 O O . ARG C 1 62 ? 27.68500 56.48100 90.51700 1.000 40.78000 78 ARG C O 1
ATOM 4573 N N . ASP C 1 63 ? 25.83100 55.57300 89.61100 1.000 36.16000 79 ASP C N 1
ATOM 4574 C CA . ASP C 1 63 ? 26.14500 54.20800 90.03000 1.000 36.58000 79 ASP C CA 1
ATOM 4575 C C . ASP C 1 63 ? 26.81100 53.46600 88.87100 1.000 37.49000 79 ASP C C 1
ATOM 4576 O O . ASP C 1 63 ? 26.15500 53.15000 87.86900 1.000 35.33000 79 ASP C O 1
ATOM 4581 N N . VAL C 1 64 ? 28.10900 53.17700 89.02000 1.000 35.94000 80 VAL C N 1
ATOM 4582 C CA . VAL C 1 64 ? 28.88200 52.41500 88.03900 1.000 33.44000 80 VAL C CA 1
ATOM 4583 C C . VAL C 1 64 ? 29.55300 51.22000 88.70900 1.000 34.14000 80 VAL C C 1
ATOM 4584 O O . VAL C 1 64 ? 30.62400 50.77200 88.28200 1.000 31.74000 80 VAL C O 1
ATOM 4588 N N . THR C 1 65 ? 28.92700 50.69200 89.75800 1.000 28.57000 81 THR C N 1
ATOM 4589 C CA . THR C 1 65 ? 29.38300 49.45000 90.36200 1.000 30.46000 81 THR C CA 1
ATOM 4590 C C . THR C 1 65 ? 29.08100 48.27500 89.44000 1.000 28.12000 81 THR C C 1
ATOM 4591 O O . THR C 1 65 ? 28.17400 48.35300 88.61200 1.000 25.70000 81 THR C O 1
ATOM 4595 N N . PRO C 1 66 ? 29.76400 47.14200 89.62700 1.000 27.81000 82 PRO C N 1
ATOM 4596 C CA . PRO C 1 66 ? 29.41600 45.95500 88.82700 1.000 24.87000 82 PRO C CA 1
ATOM 4597 C C . PRO C 1 66 ? 27.92800 45.64100 88.83300 1.000 29.88000 82 PRO C C 1
ATOM 4598 O O . PRO C 1 66 ? 27.39900 45.21400 87.79900 1.000 25.89000 82 PRO C O 1
ATOM 4602 N N . ASP C 1 67 ? 27.22500 45.86800 89.95000 1.000 25.94000 83 ASP C N 1
ATOM 4603 C CA . ASP C 1 67 ? 25.81200 45.50000 89.99200 1.000 29.58000 83 ASP C CA 1
ATOM 4604 C C . ASP C 1 67 ? 24.96800 46.36700 89.06500 1.000 26.84000 83 ASP C C 1
ATOM 4605 O O . ASP C 1 67 ? 23.96300 45.88900 88.51800 1.000 31.47000 83 ASP C O 1
ATOM 4610 N N . ALA C 1 68 ? 25.34900 47.63400 88.87900 1.000 25.34000 84 ALA C N 1
ATOM 4611 C CA . ALA C 1 68 ? 24.61400 48.50700 87.96700 1.000 31.68000 84 ALA C CA 1
ATOM 4612 C C . ALA C 1 68 ? 24.71700 48.01700 86.52300 1.000 28.41000 84 ALA C C 1
ATOM 4613 O O . ALA C 1 68 ? 23.73300 48.05000 85.77000 1.000 27.55000 84 ALA C O 1
ATOM 4615 N N . PHE C 1 69 ? 25.89100 47.55100 86.11300 1.000 28.48000 85 PHE C N 1
ATOM 4616 C CA . PHE C 1 69 ? 26.01100 47.04100 84.74900 1.000 27.31000 85 PHE C CA 1
ATOM 4617 C C . PHE C 1 69 ? 25.35300 45.66800 84.62100 1.000 28.61000 85 PHE C C 1
ATOM 4618 O O . PHE C 1 69 ? 24.72300 45.37200 83.59900 1.000 27.40000 85 PHE C O 1
ATOM 4626 N N . ARG C 1 70 ? 25.44800 44.83700 85.66700 1.000 24.18000 86 ARG C N 1
ATOM 4627 C CA . ARG C 1 70 ? 24.77900 43.54000 85.64200 1.000 24.08000 86 ARG C CA 1
ATOM 4628 C C . ARG C 1 70 ? 23.27900 43.70400 85.47800 1.000 29.15000 86 ARG C C 1
ATOM 4629 O O . ARG C 1 70 ? 22.65600 42.97500 84.69800 1.000 27.09000 86 ARG C O 1
ATOM 4637 N N . ARG C 1 71 ? 22.67300 44.64600 86.21200 1.000 28.99000 87 ARG C N 1
ATOM 4638 C CA . ARG C 1 71 ? 21.22700 44.83100 86.08600 1.000 27.69000 87 ARG C CA 1
ATOM 4639 C C . ARG C 1 71 ? 20.86200 45.25000 84.67800 1.000 30.09000 87 ARG C C 1
ATOM 4640 O O . ARG C 1 71 ? 19.90100 44.73400 84.10200 1.000 31.26000 87 ARG C O 1
ATOM 4648 N N . SER C 1 72 ? 21.60800 46.19900 84.11800 1.000 27.44000 88 SER C N 1
ATOM 4649 C CA . SER C 1 72 ? 21.31300 46.67700 82.77700 1.000 32.42000 88 SER C CA 1
ATOM 4650 C C . SER C 1 72 ? 21.51500 45.56800 81.74800 1.000 33.59000 88 SER C C 1
ATOM 4651 O O . SER C 1 72 ? 20.68600 45.39400 80.84400 1.000 31.66000 88 SER C O 1
ATOM 4654 N N . ILE C 1 73 ? 22.59200 44.78500 81.88500 1.000 31.17000 89 ILE C N 1
ATOM 4655 C CA . ILE C 1 73 ? 22.79900 43.66100 80.97500 1.000 28.30000 89 ILE C CA 1
ATOM 4656 C C . ILE C 1 73 ? 21.61500 42.70700 81.04600 1.000 33.45000 89 ILE C C 1
ATOM 4657 O O . ILE C 1 73 ? 21.04900 42.32300 80.01300 1.000 28.37000 89 ILE C O 1
ATOM 4662 N N . ARG C 1 74 ? 21.20000 42.33600 82.27100 1.000 27.16000 90 ARG C N 1
ATOM 4663 C CA . ARG C 1 74 ? 20.05300 41.44000 82.42100 1.000 31.90000 90 ARG C CA 1
ATOM 4664 C C . ARG C 1 74 ? 18.78700 42.04300 81.82100 1.000 30.81000 90 ARG C C 1
ATOM 4665 O O . ARG C 1 74 ? 17.96800 41.32600 81.23700 1.000 25.80000 90 ARG C O 1
ATOM 4673 N N . LEU C 1 75 ? 18.60000 43.35200 81.96800 1.000 29.51000 91 LEU C N 1
ATOM 4674 C CA . LEU C 1 75 ? 17.39400 43.97600 81.43600 1.000 32.03000 91 LEU C CA 1
ATOM 4675 C C . LEU C 1 75 ? 17.32600 43.82600 79.91600 1.000 36.37000 91 LEU C C 1
ATOM 4676 O O . LEU C 1 75 ? 16.26700 43.51100 79.35500 1.000 31.49000 91 LEU C O 1
ATOM 4681 N N . HIS C 1 76 ? 18.45200 44.02400 79.23100 1.000 32.18000 92 HIS C N 1
ATOM 4682 C CA . HIS C 1 76 ? 18.44400 43.93300 77.77600 1.000 33.77000 92 HIS C CA 1
ATOM 4683 C C . HIS C 1 76 ? 18.52000 42.50000 77.27400 1.000 31.18000 92 HIS C C 1
ATOM 4684 O O . HIS C 1 76 ? 18.15600 42.23800 76.12300 1.000 38.83000 92 HIS C O 1
ATOM 4691 N N . GLN C 1 77 ? 18.95600 41.55800 78.10300 1.000 28.61000 93 GLN C N 1
ATOM 4692 C CA . GLN C 1 77 ? 18.85900 40.16100 77.70700 1.000 33.54000 93 GLN C CA 1
ATOM 4693 C C . GLN C 1 77 ? 17.40500 39.71000 77.69000 1.000 39.04000 93 GLN C C 1
ATOM 4694 O O . GLN C 1 77 ? 16.95400 39.07900 76.72800 1.000 31.08000 93 GLN C O 1
ATOM 4700 N N . GLU C 1 78 ? 16.66400 40.00900 78.76500 1.000 32.99000 94 GLU C N 1
ATOM 4701 C CA . GLU C 1 78 ? 15.21400 39.84900 78.74700 1.000 36.57000 94 GLU C CA 1
ATOM 4702 C C . GLU C 1 78 ? 14.60400 40.59100 77.57200 1.000 34.97000 94 GLU C C 1
ATOM 4703 O O . GLU C 1 78 ? 13.66900 40.09800 76.93400 1.000 37.22000 94 GLU C O 1
ATOM 4709 N N . GLY C 1 79 ? 15.11700 41.79000 77.28100 1.000 28.66000 95 GLY C N 1
ATOM 4710 C CA . GLY C 1 79 ? 14.59300 42.55400 76.16900 1.000 31.15000 95 GLY C CA 1
ATOM 4711 C C . GLY C 1 79 ? 14.77000 41.83200 74.84900 1.000 39.59000 95 GLY C C 1
ATOM 4712 O O . GLY C 1 79 ? 13.88000 41.85700 73.99300 1.000 36.48000 95 GLY C O 1
ATOM 4713 N N . LEU C 1 80 ? 15.91800 41.16800 74.67300 1.000 35.01000 96 LEU C N 1
ATOM 4714 C CA . LEU C 1 80 ? 16.13200 40.38000 73.46600 1.000 34.51000 96 LEU C CA 1
ATOM 4715 C C . LEU C 1 80 ? 15.05700 39.31400 73.30800 1.000 35.56000 96 LEU C C 1
ATOM 4716 O O . LEU C 1 80 ? 14.52900 39.12200 72.21200 1.000 34.34000 96 LEU C O 1
ATOM 4721 N N . LEU C 1 81 ? 14.72600 38.60500 74.38600 1.000 33.60000 97 LEU C N 1
ATOM 4722 C CA . LEU C 1 81 ? 13.68500 37.58700 74.29300 1.000 36.14000 97 LEU C CA 1
ATOM 4723 C C . LEU C 1 81 ? 12.32800 38.21600 73.99000 1.000 44.80000 97 LEU C C 1
ATOM 4724 O O . LEU C 1 81 ? 11.52700 37.64400 73.23300 1.000 41.30000 97 LEU C O 1
ATOM 4729 N N . ARG C 1 82 ? 12.05900 39.40100 74.55500 1.000 41.78000 98 ARG C N 1
ATOM 4730 C CA . ARG C 1 82 ? 10.79700 40.08200 74.27600 1.000 40.67000 98 ARG C CA 1
ATOM 4731 C C . ARG C 1 82 ? 10.71400 40.49800 72.81500 1.000 44.68000 98 ARG C C 1
ATOM 4732 O O . ARG C 1 82 ? 9.66700 40.34000 72.17700 1.000 40.11000 98 ARG C O 1
ATOM 4740 N N . TYR C 1 83 ? 11.80600 41.03200 72.27000 1.000 38.69000 99 TYR C N 1
ATOM 4741 C CA . TYR C 1 83 ? 11.84500 41.34500 70.84700 1.000 43.72000 99 TYR C CA 1
ATOM 4742 C C . TYR C 1 83 ? 11.65200 40.08800 70.00100 1.000 46.59000 99 TYR C C 1
ATOM 4743 O O . TYR C 1 83 ? 10.85800 40.07300 69.05200 1.000 42.84000 99 TYR C O 1
ATOM 4752 N N . ALA C 1 84 ? 12.35200 39.00900 70.35200 1.000 41.87000 100 ALA C N 1
ATOM 4753 C CA . ALA C 1 84 ? 12.19800 37.76400 69.60800 1.000 39.92000 100 ALA C CA 1
ATOM 4754 C C . ALA C 1 84 ? 10.75600 37.25300 69.65000 1.000 43.38000 100 ALA C C 1
ATOM 4755 O O . ALA C 1 84 ? 10.22100 36.79900 68.63000 1.000 37.79000 100 ALA C O 1
ATOM 4757 N N . ALA C 1 85 ? 10.11600 37.30400 70.82300 1.000 41.41000 101 ALA C N 1
ATOM 4758 C CA . ALA C 1 85 ? 8.72600 36.86200 70.92800 1.000 41.27000 101 ALA C CA 1
ATOM 4759 C C . ALA C 1 85 ? 7.81700 37.69600 70.03800 1.000 41.09000 101 ALA C C 1
ATOM 4760 O O . ALA C 1 85 ? 6.83900 37.17700 69.48200 1.000 44.64000 101 ALA C O 1
ATOM 4762 N N . LYS C 1 86 ? 8.14800 38.97300 69.86700 1.000 38.66000 102 LYS C N 1
ATOM 4763 C CA . LYS C 1 86 ? 7.42100 39.87800 68.99100 1.000 41.58000 102 LYS C CA 1
ATOM 4764 C C . LYS C 1 86 ? 7.53500 39.44500 67.53100 1.000 44.45000 102 LYS C C 1
ATOM 4765 O O . LYS C 1 86 ? 6.53800 39.03200 66.92000 1.000 41.71000 102 LYS C O 1
ATOM 4771 N N . ILE C 1 87 ? 8.74800 39.51000 66.96700 1.000 42.25000 103 ILE C N 1
ATOM 4772 C CA . ILE C 1 87 ? 8.90300 39.25000 65.53700 1.000 42.34000 103 ILE C CA 1
ATOM 4773 C C . ILE C 1 87 ? 8.49000 37.82500 65.18100 1.000 39.26000 103 ILE C C 1
ATOM 4774 O O . ILE C 1 87 ? 8.08600 37.55900 64.04400 1.000 47.54000 103 ILE C O 1
ATOM 4779 N N . TRP C 1 88 ? 8.55500 36.89900 66.13000 1.000 36.30000 104 TRP C N 1
ATOM 4780 C CA . TRP C 1 88 ? 8.20600 35.50700 65.87600 1.000 41.51000 104 TRP C CA 1
ATOM 4781 C C . TRP C 1 88 ? 6.76300 35.15200 66.23300 1.000 41.24000 104 TRP C C 1
ATOM 4782 O O . TRP C 1 88 ? 6.38100 33.98800 66.07000 1.000 42.73000 104 TRP C O 1
ATOM 4793 N N . GLY C 1 89 ? 5.96200 36.10200 66.72500 1.000 43.55000 105 GLY C N 1
ATOM 4794 C CA . GLY C 1 89 ? 4.59100 35.81400 67.11400 1.000 34.04000 105 GLY C CA 1
ATOM 4795 C C . GLY C 1 89 ? 4.45800 34.62900 68.05000 1.000 45.22000 105 GLY C C 1
ATOM 4796 O O . GLY C 1 89 ? 3.79900 33.63100 67.71400 1.000 38.22000 105 GLY C O 1
ATOM 4797 N N . ALA C 1 90 ? 5.07500 34.73900 69.23700 1.000 38.10000 106 ALA C N 1
ATOM 4798 C CA . ALA C 1 90 ? 5.15100 33.60400 70.15200 1.000 37.93000 106 ALA C CA 1
ATOM 4799 C C . ALA C 1 90 ? 3.79600 33.22700 70.72600 1.000 42.00000 106 ALA C C 1
ATOM 4800 O O . ALA C 1 90 ? 3.58900 32.06400 71.10500 1.000 41.58000 106 ALA C O 1
ATOM 4802 N N . GLU C 1 91 ? 2.88200 34.19400 70.85500 1.000 45.29000 107 GLU C N 1
ATOM 4803 C CA . GLU C 1 91 ? 1.54000 33.86200 71.32900 1.000 51.80000 107 GLU C CA 1
ATOM 4804 C C . GLU C 1 91 ? 0.91400 32.79100 70.44600 1.000 46.44000 107 GLU C C 1
ATOM 4805 O O . GLU C 1 91 ? 0.27400 31.86100 70.94400 1.000 47.74000 107 GLU C O 1
ATOM 4811 N N . HIS C 1 92 ? 1.15400 32.86800 69.13800 1.000 48.08000 108 HIS C N 1
ATOM 4812 C CA . HIS C 1 92 ? 0.72600 31.83700 68.20300 1.000 51.66000 108 HIS C CA 1
ATOM 4813 C C . HIS C 1 92 ? 1.74300 30.69900 68.08700 1.000 51.21000 108 HIS C C 1
ATOM 4814 O O . HIS C 1 92 ? 1.39600 29.53100 68.30500 1.000 49.86000 108 HIS C O 1
ATOM 4821 N N . ARG C 1 93 ? 3.00600 31.02200 67.78800 1.000 48.55000 109 ARG C N 1
ATOM 4822 C CA . ARG C 1 93 ? 3.96100 30.01800 67.33400 1.000 43.68000 109 ARG C CA 1
ATOM 4823 C C . ARG C 1 93 ? 4.79800 29.39200 68.44400 1.000 48.38000 109 ARG C C 1
ATOM 4824 O O . ARG C 1 93 ? 5.34300 28.29800 68.24600 1.000 48.11000 109 ARG C O 1
ATOM 4832 N N . LEU C 1 94 ? 4.91800 30.03000 69.60500 1.000 48.22000 110 LEU C N 1
ATOM 4833 C CA . LEU C 1 94 ? 5.78900 29.51400 70.65200 1.000 44.92000 110 LEU C CA 1
ATOM 4834 C C . LEU C 1 94 ? 5.04600 29.27200 71.96100 1.000 48.93000 110 LEU C C 1
ATOM 4835 O O . LEU C 1 94 ? 5.64900 29.31000 73.03400 1.000 48.47000 110 LEU C O 1
ATOM 4840 N N . SER C 1 95 ? 3.74600 28.99900 71.89900 1.000 46.97000 111 SER C N 1
ATOM 4841 C CA . SER C 1 95 ? 2.98000 28.72000 73.10700 1.000 47.64000 111 SER C CA 1
ATOM 4842 C C . SER C 1 95 ? 2.59100 27.25600 73.25000 1.000 50.19000 111 SER C C 1
ATOM 4843 O O . SER C 1 95 ? 1.92900 26.90000 74.23000 1.000 55.37000 111 SER C O 1
ATOM 4846 N N . GLY C 1 96 ? 2.98600 26.40000 72.31300 1.000 50.02000 112 GLY C N 1
ATOM 4847 C CA . GLY C 1 96 ? 2.65700 24.99300 72.38600 1.000 47.85000 112 GLY C CA 1
ATOM 4848 C C . GLY C 1 96 ? 3.73700 24.14300 73.02400 1.000 51.33000 112 GLY C C 1
ATOM 4849 O O . GLY C 1 96 ? 4.29900 24.50700 74.06400 1.000 48.98000 112 GLY C O 1
ATOM 4850 N N . ARG C 1 97 ? 4.01500 22.98900 72.42200 1.000 47.49000 113 ARG C N 1
ATOM 4851 C CA . ARG C 1 97 ? 5.08800 22.10800 72.87200 1.000 50.98000 113 ARG C CA 1
ATOM 4852 C C . ARG C 1 97 ? 6.33200 22.44600 72.05600 1.000 51.09000 113 ARG C C 1
ATOM 4853 O O . ARG C 1 97 ? 6.35500 22.24000 70.83900 1.000 48.04000 113 ARG C O 1
ATOM 4861 N N . ILE C 1 98 ? 7.35200 23.00700 72.71100 1.000 50.24000 114 ILE C N 1
ATOM 4862 C CA . ILE C 1 98 ? 8.51300 23.51900 71.99400 1.000 46.04000 114 ILE C CA 1
ATOM 4863 C C . ILE C 1 98 ? 9.78900 22.93300 72.57800 1.000 47.51000 114 ILE C C 1
ATOM 4864 O O . ILE C 1 98 ? 9.84100 22.51400 73.74100 1.000 47.92000 114 ILE C O 1
ATOM 4869 N N . LEU C 1 99 ? 10.82000 22.88300 71.73700 1.000 47.14000 115 LEU C N 1
ATOM 4870 C CA . LEU C 1 99 ? 12.17600 22.54300 72.14500 1.000 46.79000 115 LEU C CA 1
ATOM 4871 C C . LEU C 1 99 ? 12.96900 23.83200 72.28900 1.000 43.10000 115 LEU C C 1
ATOM 4872 O O . LEU C 1 99 ? 12.96400 24.67300 71.38200 1.000 38.97000 115 LEU C O 1
ATOM 4877 N N . ASP C 1 100 ? 13.62300 23.99200 73.43300 1.000 41.04000 116 ASP C N 1
ATOM 4878 C CA . ASP C 1 100 ? 14.57100 25.08300 73.66100 1.000 45.06000 116 ASP C CA 1
ATOM 4879 C C . ASP C 1 100 ? 15.94500 24.43200 73.56900 1.000 39.89000 116 ASP C C 1
ATOM 4880 O O . ASP C 1 100 ? 16.40600 23.80500 74.52600 1.000 39.65000 116 ASP C O 1
ATOM 4885 N N . VAL C 1 101 ? 16.56600 24.52600 72.39200 1.000 38.75000 117 VAL C N 1
ATOM 4886 C CA . VAL C 1 101 ? 17.81500 23.82200 72.10900 1.000 39.31000 117 VAL C CA 1
ATOM 4887 C C . VAL C 1 101 ? 18.98300 24.68700 72.56800 1.000 41.53000 117 VAL C C 1
ATOM 4888 O O . VAL C 1 101 ? 19.16000 25.81800 72.09200 1.000 39.76000 117 VAL C O 1
ATOM 4892 N N . GLY C 1 102 ? 19.78800 24.15100 73.48200 1.000 39.20000 118 GLY C N 1
ATOM 4893 C CA . GLY C 1 102 ? 20.86900 24.90500 74.10100 1.000 39.75000 118 GLY C CA 1
ATOM 4894 C C . GLY C 1 102 ? 20.32400 25.93300 75.06600 1.000 37.40000 118 GLY C C 1
ATOM 4895 O O . GLY C 1 102 ? 20.43100 27.14000 74.83200 1.000 38.56000 118 GLY C O 1
ATOM 4896 N N . CYS C 1 103 ? 19.70800 25.45300 76.14300 1.000 43.14000 119 CYS C N 1
ATOM 4897 C CA . CYS C 1 103 ? 18.96600 26.30500 77.06500 1.000 41.58000 119 CYS C CA 1
ATOM 4898 C C . CYS C 1 103 ? 19.85900 27.05300 78.04300 1.000 45.81000 119 CYS C C 1
ATOM 4899 O O . CYS C 1 103 ? 19.34600 27.90100 78.78800 1.000 45.25000 119 CYS C O 1
ATOM 4902 N N . GLY C 1 104 ? 21.16600 26.77500 78.05200 1.000 49.41000 120 GLY C N 1
ATOM 4903 C CA . GLY C 1 104 ? 22.05800 27.43100 78.99800 1.000 40.96000 120 GLY C CA 1
ATOM 4904 C C . GLY C 1 104 ? 21.59900 27.14500 80.41500 1.000 45.22000 120 GLY C C 1
ATOM 4905 O O . GLY C 1 104 ? 21.47100 25.98400 80.83000 1.000 46.11000 120 GLY C O 1
ATOM 4906 N N . LEU C 1 105 ? 21.31400 28.20300 81.17700 1.000 41.50000 121 LEU C N 1
ATOM 4907 C CA . LEU C 1 105 ? 20.78900 28.04900 82.52500 1.000 42.36000 121 LEU C CA 1
ATOM 4908 C C . LEU C 1 105 ? 19.27900 28.23500 82.58000 1.000 46.66000 121 LEU C C 1
ATOM 4909 O O . LEU C 1 105 ? 18.73500 28.53900 83.64900 1.000 44.36000 121 LEU C O 1
ATOM 4914 N N . GLY C 1 106 ? 18.59000 28.06200 81.45000 1.000 43.99000 122 GLY C N 1
ATOM 4915 C CA . GLY C 1 106 ? 17.14300 27.97400 81.45200 1.000 43.02000 122 GLY C CA 1
ATOM 4916 C C . GLY C 1 106 ? 16.39700 29.28800 81.39300 1.000 40.30000 122 GLY C C 1
ATOM 4917 O O . GLY C 1 106 ? 15.16000 29.27400 81.43600 1.000 44.87000 122 GLY C O 1
ATOM 4918 N N . GLY C 1 107 ? 17.10200 30.41800 81.28700 1.000 37.23000 123 GLY C N 1
ATOM 4919 C CA . GLY C 1 107 ? 16.42700 31.70500 81.21700 1.000 36.88000 123 GLY C CA 1
ATOM 4920 C C . GLY C 1 107 ? 15.37100 31.75700 80.13000 1.000 41.93000 123 GLY C C 1
ATOM 4921 O O . GLY C 1 107 ? 14.21600 32.11500 80.38600 1.000 37.81000 123 GLY C O 1
ATOM 4922 N N . GLY C 1 108 ? 15.75200 31.40200 78.89800 1.000 43.15000 124 GLY C N 1
ATOM 4923 C CA . GLY C 1 108 ? 14.77700 31.35800 77.81500 1.000 38.27000 124 GLY C CA 1
ATOM 4924 C C . GLY C 1 108 ? 13.66600 30.35800 78.08000 1.000 40.84000 124 GLY C C 1
ATOM 4925 O O . GLY C 1 108 ? 12.48200 30.66800 77.91700 1.000 37.17000 124 GLY C O 1
ATOM 4926 N N . SER C 1 109 ? 14.04000 29.14800 78.52100 1.000 40.79000 125 SER C N 1
ATOM 4927 C CA . SER C 1 109 ? 13.06700 28.09700 78.80700 1.000 40.44000 125 SER C CA 1
ATOM 4928 C C . SER C 1 109 ? 11.99100 28.57900 79.77500 1.000 47.48000 125 SER C C 1
ATOM 4929 O O . SER C 1 109 ? 10.79600 28.34300 79.56000 1.000 47.03000 125 SER C O 1
ATOM 4932 N N . LEU C 1 110 ? 12.40000 29.26000 80.85500 1.000 42.11000 126 LEU C N 1
ATOM 4933 C CA . LEU C 1 110 ? 11.42300 29.79400 81.80200 1.000 45.01000 126 LEU C CA 1
ATOM 4934 C C . LEU C 1 110 ? 10.60500 30.91000 81.17200 1.000 40.39000 126 LEU C C 1
ATOM 4935 O O . LEU C 1 110 ? 9.40300 31.02600 81.43100 1.000 44.54000 126 LEU C O 1
ATOM 4940 N N . PHE C 1 111 ? 11.24000 31.72900 80.33400 1.000 33.24000 127 PHE C N 1
ATOM 4941 C CA . PHE C 1 111 ? 10.53300 32.78300 79.61300 1.000 40.41000 127 PHE C CA 1
ATOM 4942 C C . PHE C 1 111 ? 9.36600 32.22500 78.79300 1.000 41.26000 127 PHE C C 1
ATOM 4943 O O . PHE C 1 111 ? 8.21200 32.62600 78.98700 1.000 44.44000 127 PHE C O 1
ATOM 4951 N N . TRP C 1 112 ? 9.64200 31.30400 77.86200 1.000 38.87000 128 TRP C N 1
ATOM 4952 C CA . TRP C 1 112 ? 8.56200 30.78900 77.01400 1.000 40.64000 128 TRP C CA 1
ATOM 4953 C C . TRP C 1 112 ? 7.48800 30.10600 77.85400 1.000 43.81000 128 TRP C C 1
ATOM 4954 O O . TRP C 1 112 ? 6.28800 30.25700 77.59500 1.000 43.15000 128 TRP C O 1
ATOM 4965 N N . ALA C 1 113 ? 7.90900 29.35200 78.87100 1.000 42.81000 129 ALA C N 1
ATOM 4966 C CA . ALA C 1 113 ? 6.96100 28.71800 79.77600 1.000 47.54000 129 ALA C CA 1
ATOM 4967 C C . ALA C 1 113 ? 6.10200 29.76200 80.49100 1.000 50.78000 129 ALA C C 1
ATOM 4968 O O . ALA C 1 113 ? 4.87000 29.65000 80.52900 1.000 51.38000 129 ALA C O 1
ATOM 4970 N N . GLN C 1 114 ? 6.73400 30.80600 81.03100 1.000 45.91000 130 GLN C N 1
ATOM 4971 C CA . GLN C 1 114 ? 5.99000 31.80100 81.79700 1.000 50.80000 130 GLN C CA 1
ATOM 4972 C C . GLN C 1 114 ? 5.22600 32.75800 80.89500 1.000 44.57000 130 GLN C C 1
ATOM 4973 O O . GLN C 1 114 ? 4.01300 32.92300 81.04400 1.000 50.57000 130 GLN C O 1
ATOM 4979 N N . GLU C 1 115 ? 5.92200 33.42600 79.97400 1.000 41.80000 131 GLU C N 1
ATOM 4980 C CA . GLU C 1 115 ? 5.27300 34.49000 79.21900 1.000 48.17000 131 GLU C CA 1
ATOM 4981 C C . GLU C 1 115 ? 4.25100 33.97200 78.21800 1.000 46.46000 131 GLU C C 1
ATOM 4982 O O . GLU C 1 115 ? 3.40500 34.75300 77.76700 1.000 45.56000 131 GLU C O 1
ATOM 4988 N N . TYR C 1 116 ? 4.30600 32.68800 77.85400 1.000 44.89000 132 TYR C N 1
ATOM 4989 C CA . TYR C 1 116 ? 3.42000 32.18500 76.81000 1.000 44.61000 132 TYR C CA 1
ATOM 4990 C C . TYR C 1 116 ? 2.87200 30.79600 77.11200 1.000 47.44000 132 TYR C C 1
ATOM 4991 O O . TYR C 1 116 ? 2.29000 30.16900 76.21900 1.000 48.81000 132 TYR C O 1
ATOM 5000 N N . GLY C 1 117 ? 3.02200 30.30200 78.33500 1.000 51.29000 133 GLY C N 1
ATOM 5001 C CA . GLY C 1 117 ? 2.41700 29.02800 78.68800 1.000 51.53000 133 GLY C CA 1
ATOM 5002 C C . GLY C 1 117 ? 2.89200 27.85600 77.85700 1.000 52.33000 133 GLY C C 1
ATOM 5003 O O . GLY C 1 117 ? 2.11300 26.93000 77.59200 1.000 48.53000 133 GLY C O 1
ATOM 5004 N N . ALA C 1 118 ? 4.15900 27.86300 77.45200 1.000 48.76000 134 ALA C N 1
ATOM 5005 C CA . ALA C 1 118 ? 4.66900 26.79000 76.61500 1.000 46.34000 134 ALA C CA 1
ATOM 5006 C C . ALA C 1 118 ? 4.98700 25.55000 77.44300 1.000 49.31000 134 ALA C C 1
ATOM 5007 O O . ALA C 1 118 ? 5.30900 25.63000 78.63600 1.000 51.59000 134 ALA C O 1
ATOM 5009 N N . ASP C 1 119 ? 4.87500 24.39100 76.79900 1.000 45.35000 135 ASP C N 1
ATOM 5010 C CA . ASP C 1 119 ? 5.42100 23.15000 77.33400 1.000 50.80000 135 ASP C CA 1
ATOM 5011 C C . ASP C 1 119 ? 6.81500 22.98800 76.74400 1.000 51.98000 135 ASP C C 1
ATOM 5012 O O . ASP C 1 119 ? 6.96500 22.66100 75.56300 1.000 53.83000 135 ASP C O 1
ATOM 5017 N N . VAL C 1 120 ? 7.83300 23.23800 77.55700 1.000 55.21000 136 VAL C N 1
ATOM 5018 C CA . VAL C 1 120 ? 9.19500 23.42800 77.07500 1.000 50.38000 136 VAL C CA 1
ATOM 5019 C C . VAL C 1 120 ? 10.00500 22.18400 77.38900 1.000 47.89000 136 VAL C C 1
ATOM 5020 O O . VAL C 1 120 ? 10.07800 21.75700 78.54700 1.000 50.14000 136 VAL C O 1
ATOM 5024 N N . THR C 1 121 ? 10.61200 21.60000 76.36100 1.000 48.48000 137 THR C N 1
ATOM 5025 C CA . THR C 1 121 ? 11.61600 20.55700 76.54500 1.000 47.01000 137 THR C CA 1
ATOM 5026 C C . THR C 1 121 ? 12.99000 21.20800 76.37800 1.000 51.26000 137 THR C C 1
ATOM 5027 O O . THR C 1 121 ? 13.35900 21.62800 75.27300 1.000 45.39000 137 THR C O 1
ATOM 5031 N N . ALA C 1 122 ? 13.73100 21.30700 77.48600 1.000 46.26000 138 ALA C N 1
ATOM 5032 C CA . ALA C 1 122 ? 14.96300 22.08400 77.56500 1.000 46.61000 138 ALA C CA 1
ATOM 5033 C C . ALA C 1 122 ? 16.15300 21.15700 77.36200 1.000 47.57000 138 ALA C C 1
ATOM 5034 O O . ALA C 1 122 ? 16.34400 20.20000 78.12000 1.000 47.55000 138 ALA C O 1
ATOM 5036 N N . VAL C 1 123 ? 16.94800 21.44900 76.34100 1.000 44.99000 139 VAL C N 1
ATOM 5037 C CA . VAL C 1 123 ? 18.03900 20.59000 75.90700 1.000 50.61000 139 VAL C CA 1
ATOM 5038 C C . VAL C 1 123 ? 19.35200 21.28000 76.25800 1.000 46.80000 139 VAL C C 1
ATOM 5039 O O . VAL C 1 123 ? 19.59800 22.41600 75.83800 1.000 44.89000 139 VAL C O 1
ATOM 5043 N N . THR C 1 124 ? 20.18700 20.60100 77.03400 1.000 48.93000 140 THR C N 1
ATOM 5044 C CA . THR C 1 124 ? 21.52600 21.07100 77.33800 1.000 48.58000 140 THR C CA 1
ATOM 5045 C C . THR C 1 124 ? 22.52800 19.97400 77.00900 1.000 55.27000 140 THR C C 1
ATOM 5046 O O . THR C 1 124 ? 22.21100 18.78100 77.06200 1.000 53.31000 140 THR C O 1
ATOM 5050 N N . ASN C 1 125 ? 23.73800 20.39500 76.65500 1.000 59.62000 141 ASN C N 1
ATOM 5051 C CA . ASN C 1 125 ? 24.87200 19.49700 76.47700 1.000 64.45000 141 ASN C CA 1
ATOM 5052 C C . ASN C 1 125 ? 25.60400 19.21200 77.78500 1.000 67.04000 141 ASN C C 1
ATOM 5053 O O . ASN C 1 125 ? 26.54100 18.40300 77.79400 1.000 70.18000 141 ASN C O 1
ATOM 5058 N N . ALA C 1 126 ? 25.21300 19.85700 78.87800 1.000 59.91000 142 ALA C N 1
ATOM 5059 C CA . ALA C 1 126 ? 25.92300 19.73500 80.15000 1.000 62.71000 142 ALA C CA 1
ATOM 5060 C C . ALA C 1 126 ? 24.99100 19.18600 81.22000 1.000 60.45000 142 ALA C C 1
ATOM 5061 O O . ALA C 1 126 ? 24.08300 19.90900 81.67600 1.000 57.78000 142 ALA C O 1
ATOM 5063 N N . PRO C 1 127 ? 25.17100 17.93700 81.65700 1.000 58.16000 143 PRO C N 1
ATOM 5064 C CA . PRO C 1 127 ? 24.26100 17.37400 82.67000 1.000 61.31000 143 PRO C CA 1
ATOM 5065 C C . PRO C 1 127 ? 24.21700 18.16700 83.95900 1.000 57.58000 143 PRO C C 1
ATOM 5066 O O . PRO C 1 127 ? 23.22800 18.06800 84.69200 1.000 58.73000 143 PRO C O 1
ATOM 5070 N N . GLU C 1 128 ? 25.23800 18.97800 84.24000 1.000 59.86000 144 GLU C N 1
ATOM 5071 C CA . GLU C 1 128 ? 25.26900 19.74000 85.48300 1.000 59.75000 144 GLU C CA 1
ATOM 5072 C C . GLU C 1 128 ? 24.19700 20.82500 85.50900 1.000 61.29000 144 GLU C C 1
ATOM 5073 O O . GLU C 1 128 ? 23.67000 21.15300 86.57800 1.000 56.66000 144 GLU C O 1
ATOM 5079 N N . HIS C 1 129 ? 23.85500 21.38700 84.35100 1.000 59.60000 145 HIS C N 1
ATOM 5080 C CA . HIS C 1 129 ? 22.82800 22.41600 84.29800 1.000 55.68000 145 HIS C CA 1
ATOM 5081 C C . HIS C 1 129 ? 21.42200 21.83700 84.34500 1.000 59.07000 145 HIS C C 1
ATOM 5082 O O . HIS C 1 129 ? 20.47700 22.56600 84.67100 1.000 52.95000 145 HIS C O 1
ATOM 5089 N N . ALA C 1 130 ? 21.26800 20.55300 84.01800 1.000 59.33000 146 ALA C N 1
ATOM 5090 C CA . ALA C 1 130 ? 19.95100 19.91700 84.03200 1.000 59.05000 146 ALA C CA 1
ATOM 5091 C C . ALA C 1 130 ? 19.21100 20.09900 85.35200 1.000 55.82000 146 ALA C C 1
ATOM 5092 O O . ALA C 1 130 ? 18.06500 20.57700 85.32200 1.000 54.39000 146 ALA C O 1
ATOM 5094 N N . PRO C 1 131 ? 19.78400 19.78300 86.52400 1.000 61.08000 147 PRO C N 1
ATOM 5095 C CA . PRO C 1 131 ? 19.03100 20.00500 87.77000 1.000 56.22000 147 PRO C CA 1
ATOM 5096 C C . PRO C 1 131 ? 18.82700 21.47300 88.09100 1.000 53.54000 147 PRO C C 1
ATOM 5097 O O . PRO C 1 131 ? 17.83200 21.82200 88.73900 1.000 53.18000 147 PRO C O 1
ATOM 5101 N N . ILE C 1 132 ? 19.74600 22.34400 87.66900 1.000 58.74000 148 ILE C N 1
ATOM 5102 C CA . ILE C 1 132 ? 19.62100 23.77000 87.97400 1.000 55.95000 148 ILE C CA 1
ATOM 5103 C C . ILE C 1 132 ? 18.39300 24.35500 87.28300 1.000 53.98000 148 ILE C C 1
ATOM 5104 O O . ILE C 1 132 ? 17.59700 25.07800 87.89600 1.000 51.61000 148 ILE C O 1
ATOM 5109 N N . VAL C 1 133 ? 18.22700 24.05400 85.99100 1.000 51.62000 149 VAL C N 1
ATOM 5110 C CA . VAL C 1 133 ? 17.07700 24.56400 85.24800 1.000 54.01000 149 VAL C CA 1
ATOM 5111 C C . VAL C 1 133 ? 15.77300 24.09400 85.88900 1.000 52.28000 149 VAL C C 1
ATOM 5112 O O . VAL C 1 133 ? 14.82200 24.87300 86.03900 1.000 49.68000 149 VAL C O 1
ATOM 5116 N N . GLU C 1 134 ? 15.71100 22.82000 86.28700 1.000 52.03000 150 GLU C N 1
ATOM 5117 C CA . GLU C 1 134 ? 14.49900 22.28900 86.91000 1.000 54.57000 150 GLU C CA 1
ATOM 5118 C C . GLU C 1 134 ? 14.20900 22.97900 88.23900 1.000 55.38000 150 GLU C C 1
ATOM 5119 O O . GLU C 1 134 ? 13.06500 23.36700 88.51300 1.000 55.13000 150 GLU C O 1
ATOM 5125 N N . GLY C 1 135 ? 15.23600 23.14200 89.08000 1.000 55.29000 151 GLY C N 1
ATOM 5126 C CA . GLY C 1 135 ? 15.05000 23.88500 90.31500 1.000 54.38000 151 GLY C CA 1
ATOM 5127 C C . GLY C 1 135 ? 14.56300 25.30000 90.06900 1.000 55.24000 151 GLY C C 1
ATOM 5128 O O . GLY C 1 135 ? 13.70100 25.80500 90.79100 1.000 55.96000 151 GLY C O 1
ATOM 5129 N N . PHE C 1 136 ? 15.10000 25.95300 89.03400 1.000 53.75000 152 PHE C N 1
ATOM 5130 C CA . PHE C 1 136 ? 14.64000 27.29500 88.68500 1.000 55.54000 152 PHE C CA 1
ATOM 5131 C C . PHE C 1 136 ? 13.18200 27.28900 88.23600 1.000 55.08000 152 PHE C C 1
ATOM 5132 O O . PHE C 1 136 ? 12.42000 28.20400 88.57100 1.000 56.92000 152 PHE C O 1
ATOM 5140 N N . ALA C 1 137 ? 12.78500 26.27800 87.45400 1.000 55.77000 153 ALA C N 1
ATOM 5141 C CA . ALA C 1 137 ? 11.40900 26.20900 86.96600 1.000 55.57000 153 ALA C CA 1
ATOM 5142 C C . ALA C 1 137 ? 10.42000 26.01100 88.10900 1.000 54.99000 153 ALA C C 1
ATOM 5143 O O . ALA C 1 137 ? 9.35500 26.64100 88.12600 1.000 55.46000 153 ALA C O 1
ATOM 5145 N N . ARG C 1 138 ? 10.74600 25.13000 89.06500 1.000 54.44000 154 ARG C N 1
ATOM 5146 C CA . ARG C 1 138 ? 9.94900 25.02000 90.28800 1.000 61.00000 154 ARG C CA 1
ATOM 5147 C C . ARG C 1 138 ? 9.73900 26.38800 90.92300 1.000 63.03000 154 ARG C C 1
ATOM 5148 O O . ARG C 1 138 ? 8.61700 26.75700 91.29000 1.000 61.03000 154 ARG C O 1
ATOM 5156 N N . GLU C 1 139 ? 10.82500 27.15400 91.05500 1.000 61.55000 155 GLU C N 1
ATOM 5157 C CA . GLU C 1 139 ? 10.76500 28.44900 91.72200 1.000 65.63000 155 GLU C CA 1
ATOM 5158 C C . GLU C 1 139 ? 9.86000 29.42500 90.98800 1.000 59.92000 155 GLU C C 1
ATOM 5159 O O . GLU C 1 139 ? 9.29200 30.33000 91.60500 1.000 65.17000 155 GLU C O 1
ATOM 5165 N N A CYS C 1 140 ? 9.70800 29.25800 89.67800 0.020 60.50000 156 CYS C N 1
ATOM 5166 N N B CYS C 1 140 ? 9.71400 29.26400 89.68100 0.980 60.50000 156 CYS C N 1
ATOM 5167 C CA A CYS C 1 140 ? 8.85000 30.11800 88.87800 0.020 60.71000 156 CYS C CA 1
ATOM 5168 C CA B CYS C 1 140 ? 8.85300 30.12800 88.88900 0.980 60.65000 156 CYS C CA 1
ATOM 5169 C C A CYS C 1 140 ? 7.42900 29.58700 88.75000 0.020 60.29000 156 CYS C C 1
ATOM 5170 C C B CYS C 1 140 ? 7.44800 29.56400 88.70400 0.980 60.36000 156 CYS C C 1
ATOM 5171 O O A CYS C 1 140 ? 6.58500 30.25700 88.14700 0.020 59.11000 156 CYS C O 1
ATOM 5172 O O B CYS C 1 140 ? 6.63800 30.18400 88.00600 0.980 58.92000 156 CYS C O 1
ATOM 5177 N N . GLY C 1 141 ? 7.14400 28.40900 89.29900 1.000 60.51000 157 GLY C N 1
ATOM 5178 C CA . GLY C 1 141 ? 5.82100 27.82300 89.19700 1.000 60.94000 157 GLY C CA 1
ATOM 5179 C C . GLY C 1 141 ? 5.50700 27.15800 87.87500 1.000 60.84000 157 GLY C C 1
ATOM 5180 O O . GLY C 1 141 ? 4.33700 26.84700 87.61800 1.000 58.27000 157 GLY C O 1
ATOM 5181 N N . VAL C 1 142 ? 6.50600 26.93100 87.02800 1.000 57.00000 158 VAL C N 1
ATOM 5182 C CA . VAL C 1 142 ? 6.28900 26.27200 85.74700 1.000 55.24000 158 VAL C CA 1
ATOM 5183 C C . VAL C 1 142 ? 7.03000 24.94200 85.74100 1.000 54.76000 158 VAL C C 1
ATOM 5184 O O . VAL C 1 142 ? 7.40700 24.43100 84.68000 1.000 57.76000 158 VAL C O 1
ATOM 5188 N N . GLY C 1 143 ? 7.25300 24.37800 86.92800 1.000 50.22000 159 GLY C N 1
ATOM 5189 C CA . GLY C 1 143 ? 7.89000 23.07400 87.00500 1.000 53.05000 159 GLY C CA 1
ATOM 5190 C C . GLY C 1 143 ? 7.18700 22.02500 86.16400 1.000 59.91000 159 GLY C C 1
ATOM 5191 O O . GLY C 1 143 ? 7.83200 21.17200 85.55000 1.000 59.18000 159 GLY C O 1
ATOM 5192 N N . GLY C 1 144 ? 5.85600 22.08500 86.10600 1.000 56.04000 160 GLY C N 1
ATOM 5193 C CA . GLY C 1 144 ? 5.10800 21.11000 85.33700 1.000 60.97000 160 GLY C CA 1
ATOM 5194 C C . GLY C 1 144 ? 5.17200 21.30600 83.83800 1.000 59.85000 160 GLY C C 1
ATOM 5195 O O . GLY C 1 144 ? 4.77500 20.40100 83.09500 1.000 59.30000 160 GLY C O 1
ATOM 5196 N N . ARG C 1 145 ? 5.66500 22.45800 83.38000 1.000 60.01000 161 ARG C N 1
ATOM 5197 C CA . ARG C 1 145 ? 5.71900 22.78400 81.96000 1.000 58.14000 161 ARG C CA 1
ATOM 5198 C C . ARG C 1 145 ? 7.14700 23.02500 81.47400 1.000 57.15000 161 ARG C C 1
ATOM 5199 O O . ARG C 1 145 ? 7.34200 23.58700 80.38900 1.000 58.71000 161 ARG C O 1
ATOM 5207 N N . VAL C 1 146 ? 8.15100 22.61700 82.25100 1.000 55.73000 162 VAL C N 1
ATOM 5208 C CA . VAL C 1 146 ? 9.54700 22.66100 81.82300 1.000 56.83000 162 VAL C CA 1
ATOM 5209 C C . VAL C 1 146 ? 10.17600 21.30400 82.09800 1.000 54.60000 162 VAL C C 1
ATOM 5210 O O . VAL C 1 146 ? 10.10900 20.79800 83.22200 1.000 57.20000 162 VAL C O 1
ATOM 5214 N N . ARG C 1 147 ? 10.78000 20.71900 81.07200 1.000 57.42000 163 ARG C N 1
ATOM 5215 C CA . ARG C 1 147 ? 11.37000 19.39200 81.14000 1.000 59.42000 163 ARG C CA 1
ATOM 5216 C C . ARG C 1 147 ? 12.78200 19.46900 80.57400 1.000 57.62000 163 ARG C C 1
ATOM 5217 O O . ARG C 1 147 ? 13.01400 20.13200 79.56100 1.000 55.98000 163 ARG C O 1
ATOM 5225 N N . THR C 1 148 ? 13.72500 18.80400 81.22500 1.000 55.17000 164 THR C N 1
ATOM 5226 C CA . THR C 1 148 ? 15.11900 18.87500 80.81100 1.000 56.06000 164 THR C CA 1
ATOM 5227 C C . THR C 1 148 ? 15.54300 17.60900 80.07200 1.000 55.92000 164 THR C C 1
ATOM 5228 O O . THR C 1 148 ? 15.12900 16.50200 80.42600 1.000 57.93000 164 THR C O 1
ATOM 5232 N N . LEU C 1 149 ? 16.35900 17.78900 79.03000 1.000 50.57000 165 LEU C N 1
ATOM 5233 C CA . LEU C 1 149 ? 16.96800 16.70200 78.27400 1.000 56.93000 165 LEU C CA 1
ATOM 5234 C C . LEU C 1 149 ? 18.47000 16.93200 78.18000 1.000 58.81000 165 LEU C C 1
ATOM 5235 O O . LEU C 1 149 ? 18.91900 18.05200 77.91500 1.000 57.31000 165 LEU C O 1
ATOM 5240 N N . VAL C 1 150 ? 19.24300 15.87600 78.37800 1.000 60.82000 166 VAL C N 1
ATOM 5241 C CA . VAL C 1 150 ? 20.69500 15.98600 78.50000 1.000 62.70000 166 VAL C CA 1
ATOM 5242 C C . VAL C 1 150 ? 21.31300 15.17600 77.36800 1.000 65.78000 166 VAL C C 1
ATOM 5243 O O . VAL C 1 150 ? 21.65300 13.99900 77.52600 1.000 62.44000 166 VAL C O 1
ATOM 5247 N N . CYS C 1 151 ? 21.49600 15.81200 76.21900 1.000 66.00000 167 CYS C N 1
ATOM 5248 C CA . CYS C 1 151 ? 22.11500 15.11700 75.10200 1.000 70.65000 167 CYS C CA 1
ATOM 5249 C C . CYS C 1 151 ? 23.23900 15.95000 74.51000 1.000 73.77000 167 CYS C C 1
ATOM 5250 O O . CYS C 1 151 ? 23.65100 16.95900 75.09000 1.000 71.71000 167 CYS C O 1
ATOM 5253 N N . ASP C 1 152 ? 23.73100 15.53100 73.35000 1.000 74.66000 168 ASP C N 1
ATOM 5254 C CA . ASP C 1 152 ? 24.76900 16.24100 72.61300 1.000 74.54000 168 ASP C CA 1
ATOM 5255 C C . ASP C 1 152 ? 24.15600 16.69100 71.29100 1.000 76.84000 168 ASP C C 1
ATOM 5256 O O . ASP C 1 152 ? 24.00400 15.88500 70.36700 1.000 75.79000 168 ASP C O 1
ATOM 5261 N N . ALA C 1 153 ? 23.76300 17.96600 71.23700 1.000 74.62000 169 ALA C N 1
ATOM 5262 C CA . ALA C 1 153 ? 23.33700 18.63900 70.00700 1.000 72.99000 169 ALA C CA 1
ATOM 5263 C C . ALA C 1 153 ? 22.24600 17.86100 69.27300 1.000 77.88000 169 ALA C C 1
ATOM 5264 O O . ALA C 1 153 ? 22.24600 17.74500 68.04200 1.000 78.14000 169 ALA C O 1
ATOM 5266 N N . MET C 1 154 ? 21.31900 17.30200 70.05000 1.000 77.36000 170 MET C N 1
ATOM 5267 C CA . MET C 1 154 ? 20.08400 16.70700 69.54900 1.000 77.62000 170 MET C CA 1
ATOM 5268 C C . MET C 1 154 ? 20.30000 15.42000 68.76500 1.000 77.35000 170 MET C C 1
ATOM 5269 O O . MET C 1 154 ? 19.37600 14.94800 68.09200 1.000 81.45000 170 MET C O 1
ATOM 5274 N N . HIS C 1 155 ? 21.49100 14.83100 68.83600 1.000 69.41000 171 HIS C N 1
ATOM 5275 C CA . HIS C 1 155 ? 21.79900 13.68800 67.98800 1.000 68.91000 171 HIS C CA 1
ATOM 5276 C C . HIS C 1 155 ? 21.05500 12.42400 68.40500 1.000 70.54000 171 HIS C C 1
ATOM 5277 O O . HIS C 1 155 ? 21.03100 11.45400 67.64000 1.000 66.44000 171 HIS C O 1
ATOM 5284 N N . LEU C 1 156 ? 20.45500 12.40300 69.58500 1.000 72.24000 172 LEU C N 1
ATOM 5285 C CA . LEU C 1 156 ? 19.89000 11.18700 70.14700 1.000 64.25000 172 LEU C CA 1
ATOM 5286 C C . LEU C 1 156 ? 18.36700 11.24600 70.15500 1.000 59.91000 172 LEU C C 1
ATOM 5287 O O . LEU C 1 156 ? 17.76400 12.30600 69.95200 1.000 55.21000 172 LEU C O 1
ATOM 5292 N N . PRO C 1 157 ? 17.70700 10.09800 70.34300 1.000 60.27000 173 PRO C N 1
ATOM 5293 C CA . PRO C 1 157 ? 16.23500 10.06500 70.30000 1.000 57.68000 173 PRO C CA 1
ATOM 5294 C C . PRO C 1 157 ? 15.57400 11.15200 71.14600 1.000 57.77000 173 PRO C C 1
ATOM 5295 O O . PRO C 1 157 ? 16.08100 11.54300 72.19900 1.000 61.35000 173 PRO C O 1
ATOM 5299 N N . LEU C 1 158 ? 14.42400 11.65000 70.65400 1.000 54.12000 174 LEU C N 1
ATOM 5300 C CA . LEU C 1 158 ? 13.58200 12.63700 71.34500 1.000 56.39000 174 LEU C CA 1
ATOM 5301 C C . LEU C 1 158 ? 12.16000 12.08200 71.41900 1.000 61.62000 174 LEU C C 1
ATOM 5302 O O . LEU C 1 158 ? 11.31300 12.42400 70.58900 1.000 59.47000 174 LEU C O 1
ATOM 5307 N N . ASP C 1 159 ? 11.88100 11.26300 72.43300 1.000 61.00000 175 ASP C N 1
ATOM 5308 C CA . ASP C 1 159 ? 10.57600 10.61200 72.50600 1.000 61.42000 175 ASP C CA 1
ATOM 5309 C C . ASP C 1 159 ? 9.49100 11.55800 73.01200 1.000 66.78000 175 ASP C C 1
ATOM 5310 O O . ASP C 1 159 ? 8.49100 11.10600 73.57900 1.000 71.03000 175 ASP C O 1
ATOM 5315 N N . GLY C 1 160 ? 9.65900 12.86300 72.79300 1.000 65.87000 176 GLY C N 1
ATOM 5316 C CA . GLY C 1 160 ? 8.74400 13.84400 73.34600 1.000 65.17000 176 GLY C CA 1
ATOM 5317 C C . GLY C 1 160 ? 7.53400 14.17900 72.49800 1.000 64.64000 176 GLY C C 1
ATOM 5318 O O . GLY C 1 160 ? 6.96100 15.26400 72.64200 1.000 64.74000 176 GLY C O 1
ATOM 5319 N N . GLY C 1 161 ? 7.12200 13.26000 71.62300 1.000 70.12000 177 GLY C N 1
ATOM 5320 C CA . GLY C 1 161 ? 5.98300 13.48100 70.75700 1.000 66.21000 177 GLY C CA 1
ATOM 5321 C C . GLY C 1 161 ? 6.28500 14.57900 69.75800 1.000 67.36000 177 GLY C C 1
ATOM 5322 O O . GLY C 1 161 ? 7.30600 15.26400 69.87100 1.000 66.33000 177 GLY C O 1
ATOM 5323 N N . PRO C 1 162 ? 5.42600 14.76300 68.75200 1.000 60.82000 178 PRO C N 1
ATOM 5324 C CA . PRO C 1 162 ? 5.63900 15.87000 67.81100 1.000 56.33000 178 PRO C CA 1
ATOM 5325 C C . PRO C 1 162 ? 5.71800 17.20000 68.55000 1.000 61.13000 178 PRO C C 1
ATOM 5326 O O . PRO C 1 162 ? 4.95000 17.46600 69.47900 1.000 58.77000 178 PRO C O 1
ATOM 5330 N N . TYR C 1 163 ? 6.68100 18.02300 68.14500 1.000 53.55000 179 TYR C N 1
ATOM 5331 C CA . TYR C 1 163 ? 6.86300 19.34500 68.72100 1.000 51.78000 179 TYR C CA 1
ATOM 5332 C C . TYR C 1 163 ? 6.27800 20.39500 67.79000 1.000 45.47000 179 TYR C C 1
ATOM 5333 O O . TYR C 1 163 ? 6.28100 20.23200 66.56700 1.000 47.63000 179 TYR C O 1
ATOM 5342 N N . ASP C 1 164 ? 5.75600 21.47000 68.39100 1.000 43.49000 180 ASP C N 1
ATOM 5343 C CA . ASP C 1 164 ? 5.20000 22.58900 67.63600 1.000 44.33000 180 ASP C CA 1
ATOM 5344 C C . ASP C 1 164 ? 6.26100 23.56800 67.15100 1.000 45.26000 180 ASP C C 1
ATOM 5345 O O . ASP C 1 164 ? 6.02800 24.27200 66.16100 1.000 44.27000 180 ASP C O 1
ATOM 5350 N N . ALA C 1 165 ? 7.40800 23.64200 67.82700 1.000 48.09000 181 ALA C N 1
ATOM 5351 C CA . ALA C 1 165 ? 8.43800 24.60900 67.47200 1.000 38.85000 181 ALA C CA 1
ATOM 5352 C C . ALA C 1 165 ? 9.73100 24.25200 68.18500 1.000 41.11000 181 ALA C C 1
ATOM 5353 O O . ALA C 1 165 ? 9.73900 23.51300 69.17200 1.000 46.01000 181 ALA C O 1
ATOM 5355 N N . ALA C 1 166 ? 10.82600 24.79300 67.66700 1.000 42.22000 182 ALA C N 1
ATOM 5356 C CA . ALA C 1 166 ? 12.12600 24.71100 68.30800 1.000 38.82000 182 ALA C CA 1
ATOM 5357 C C . ALA C 1 166 ? 12.75600 26.09500 68.28200 1.000 36.69000 182 ALA C C 1
ATOM 5358 O O . ALA C 1 166 ? 12.68300 26.79500 67.26600 1.000 30.94000 182 ALA C O 1
ATOM 5360 N N . VAL C 1 167 ? 13.33900 26.49700 69.41500 1.000 37.27000 183 VAL C N 1
ATOM 5361 C CA . VAL C 1 167 ? 13.98000 27.80100 69.56600 1.000 35.35000 183 VAL C CA 1
ATOM 5362 C C . VAL C 1 167 ? 15.44100 27.56500 69.94300 1.000 32.26000 183 VAL C C 1
ATOM 5363 O O . VAL C 1 167 ? 15.74400 26.72600 70.79900 1.000 30.96000 183 VAL C O 1
ATOM 5367 N N . ALA C 1 168 ? 16.34500 28.28000 69.28500 1.000 32.80000 184 ALA C N 1
ATOM 5368 C CA . ALA C 1 168 ? 17.78300 28.14300 69.53100 1.000 34.45000 184 ALA C CA 1
ATOM 5369 C C . ALA C 1 168 ? 18.36200 29.54900 69.64400 1.000 28.80000 184 ALA C C 1
ATOM 5370 O O . ALA C 1 168 ? 18.54100 30.23800 68.63800 1.000 26.17000 184 ALA C O 1
ATOM 5372 N N . ILE C 1 169 ? 18.62800 29.98200 70.86800 1.000 28.24000 185 ILE C N 1
ATOM 5373 C CA . ILE C 1 169 ? 19.13500 31.32100 71.14400 1.000 30.66000 185 ILE C CA 1
ATOM 5374 C C . ILE C 1 169 ? 20.64400 31.19000 71.33400 1.000 29.99000 185 ILE C C 1
ATOM 5375 O O . ILE C 1 169 ? 21.11000 30.72600 72.37700 1.000 28.00000 185 ILE C O 1
ATOM 5380 N N . GLU C 1 170 ? 21.41200 31.56600 70.31000 1.000 29.71000 186 GLU C N 1
ATOM 5381 C CA . GLU C 1 170 ? 22.87900 31.60800 70.35600 1.000 29.05000 186 GLU C CA 1
ATOM 5382 C C . GLU C 1 170 ? 23.51600 30.24900 70.63000 1.000 29.73000 186 GLU C C 1
ATOM 5383 O O . GLU C 1 170 ? 24.65400 30.18500 71.11700 1.000 29.06000 186 GLU C O 1
ATOM 5389 N N . SER C 1 171 ? 22.81400 29.15800 70.31800 1.000 25.68000 187 SER C N 1
ATOM 5390 C CA . SER C 1 171 ? 23.29800 27.80300 70.55600 1.000 26.96000 187 SER C CA 1
ATOM 5391 C C . SER C 1 171 ? 23.67700 27.04600 69.28800 1.000 30.17000 187 SER C C 1
ATOM 5392 O O . SER C 1 171 ? 24.46500 26.09600 69.36400 1.000 31.02000 187 SER C O 1
ATOM 5395 N N . SER C 1 172 ? 23.13800 27.42900 68.13600 1.000 29.87000 188 SER C N 1
ATOM 5396 C CA . SER C 1 172 ? 23.32400 26.64700 66.92100 1.000 31.14000 188 SER C CA 1
ATOM 5397 C C . SER C 1 172 ? 24.72500 26.78300 66.34900 1.000 33.85000 188 SER C C 1
ATOM 5398 O O . SER C 1 172 ? 25.11000 25.97400 65.49400 1.000 32.68000 188 SER C O 1
ATOM 5401 N N . GLY C 1 173 ? 25.49100 27.78600 66.78500 1.000 32.75000 189 GLY C N 1
ATOM 5402 C CA . GLY C 1 173 ? 26.86800 27.89600 66.33700 1.000 31.69000 189 GLY C CA 1
ATOM 5403 C C . GLY C 1 173 ? 27.69100 26.66200 66.62700 1.000 31.12000 189 GLY C C 1
ATOM 5404 O O . GLY C 1 173 ? 28.73300 26.44800 65.99300 1.000 29.77000 189 GLY C O 1
ATOM 5405 N N . TYR C 1 174 ? 27.23600 25.83600 67.55700 1.000 29.12000 190 TYR C N 1
ATOM 5406 C CA . TYR C 1 174 ? 27.92300 24.61300 67.94100 1.000 33.42000 190 TYR C CA 1
ATOM 5407 C C . TYR C 1 174 ? 27.52900 23.40500 67.10000 1.000 37.36000 190 TYR C C 1
ATOM 5408 O O . TYR C 1 174 ? 28.11700 22.33500 67.27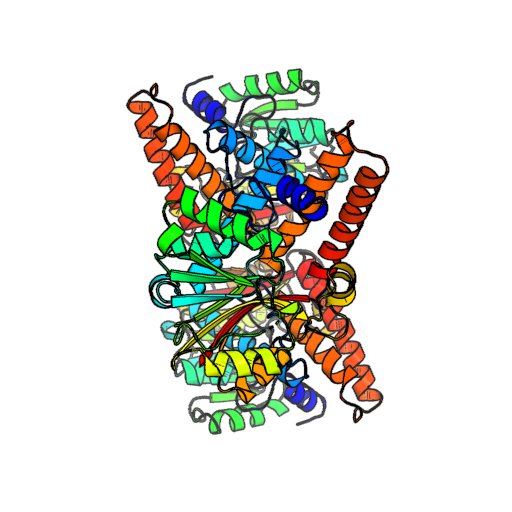700 1.000 36.09000 190 TYR C O 1
ATOM 5417 N N . PHE C 1 175 ? 26.57800 23.55100 66.17500 1.000 35.61000 191 PHE C N 1
ATOM 5418 C CA . PHE C 1 175 ? 25.89200 22.41800 65.56900 1.000 34.43000 191 PHE C CA 1
ATOM 5419 C C . PHE C 1 175 ? 26.34900 22.17200 64.13600 1.000 34.17000 191 PHE C C 1
ATOM 5420 O O . PHE C 1 175 ? 26.79800 23.08700 63.43600 1.000 34.74000 191 PHE C O 1
ATOM 5428 N N . ASP C 1 176 ? 26.20900 20.91900 63.70800 1.000 30.22000 192 ASP C N 1
ATOM 5429 C CA . ASP C 1 176 ? 26.22400 20.56200 62.28800 1.000 34.16000 192 ASP C CA 1
ATOM 5430 C C . ASP C 1 176 ? 24.85000 20.93300 61.72600 1.000 32.21000 192 ASP C C 1
ATOM 5431 O O . ASP C 1 176 ? 23.85900 20.27000 62.03300 1.000 34.85000 192 ASP C O 1
ATOM 5436 N N . ARG C 1 177 ? 24.77700 22.01500 60.92800 1.000 28.25000 193 ARG C N 1
ATOM 5437 C CA . ARG C 1 177 ? 23.46100 22.55600 60.56400 1.000 31.46000 193 ARG C CA 1
ATOM 5438 C C . ARG C 1 177 ? 22.68200 21.62200 59.65500 1.000 31.91000 193 ARG C C 1
ATOM 5439 O O . ARG C 1 177 ? 21.47700 21.41200 59.90700 1.000 31.82000 193 ARG C O 1
ATOM 5447 N N . PRO C 1 178 ? 23.25000 21.05000 58.58500 1.000 33.23000 194 PRO C N 1
ATOM 5448 C CA . PRO C 1 178 ? 22.50500 20.03300 57.82100 1.000 30.89000 194 PRO C CA 1
ATOM 5449 C C . PRO C 1 178 ? 21.94700 18.90100 58.68100 1.000 36.02000 194 PRO C C 1
ATOM 5450 O O . PRO C 1 178 ? 20.78500 18.51400 58.50400 1.000 34.59000 194 PRO C O 1
ATOM 5454 N N . VAL C 1 179 ? 22.73300 18.36200 59.61400 1.000 31.36000 195 VAL C N 1
ATOM 5455 C CA . VAL C 1 179 ? 22.23500 17.28200 60.46300 1.000 32.78000 195 VAL C CA 1
ATOM 5456 C C . VAL C 1 179 ? 21.15500 17.79500 61.40100 1.000 36.59000 195 VAL C C 1
ATOM 5457 O O . VAL C 1 179 ? 20.09200 17.17700 61.54500 1.000 38.67000 195 VAL C O 1
ATOM 5461 N N . TRP C 1 180 ? 21.41100 18.93600 62.04800 1.000 32.42000 196 TRP C N 1
ATOM 5462 C CA . TRP C 1 180 ? 20.46200 19.50000 63.00500 1.000 32.34000 196 TRP C CA 1
ATOM 5463 C C . TRP C 1 180 ? 19.09400 19.69500 62.36500 1.000 32.87000 196 TRP C C 1
ATOM 5464 O O . TRP C 1 180 ? 18.07700 19.21700 62.88300 1.000 31.79000 196 TRP C O 1
ATOM 5475 N N . PHE C 1 181 ? 19.06100 20.36100 61.20900 1.000 34.34000 197 PHE C N 1
ATOM 5476 C CA . PHE C 1 181 ? 17.80200 20.59900 60.51100 1.000 35.98000 197 PHE C CA 1
ATOM 5477 C C . PHE C 1 181 ? 17.14600 19.30600 60.05700 1.000 39.18000 197 PHE C C 1
ATOM 5478 O O . PHE C 1 181 ? 15.91600 19.22600 60.02000 1.000 42.94000 197 PHE C O 1
ATOM 5486 N N . GLU C 1 182 ? 17.93300 18.28800 59.70100 1.000 39.29000 198 GLU C N 1
ATOM 5487 C CA . GLU C 1 182 ? 17.32900 16.99200 59.40800 1.000 37.49000 198 GLU C CA 1
ATOM 5488 C C . GLU C 1 182 ? 16.63900 16.42100 60.64200 1.000 41.13000 198 GLU C C 1
ATOM 5489 O O . GLU C 1 182 ? 15.51100 15.92500 60.55400 1.000 39.22000 198 GLU C O 1
ATOM 5495 N N . ARG C 1 183 ? 17.30700 16.47900 61.80300 1.000 38.03000 199 ARG C N 1
ATOM 5496 C CA . ARG C 1 183 ? 16.68700 16.02600 63.04800 1.000 37.72000 199 ARG C CA 1
ATOM 5497 C C . ARG C 1 183 ? 15.42500 16.82300 63.34600 1.000 43.04000 199 ARG C C 1
ATOM 5498 O O . ARG C 1 183 ? 14.38500 16.25900 63.70600 1.000 45.57000 199 ARG C O 1
ATOM 5506 N N . LEU C 1 184 ? 15.50500 18.14700 63.22300 1.000 41.54000 200 LEU C N 1
ATOM 5507 C CA . LEU C 1 184 ? 14.32700 18.97700 63.43600 1.000 39.90000 200 LEU C CA 1
ATOM 5508 C C . LEU C 1 184 ? 13.20700 18.59200 62.47800 1.000 46.22000 200 LEU C C 1
ATOM 5509 O O . LEU C 1 184 ? 12.02900 18.58700 62.85700 1.000 46.37000 200 LEU C O 1
ATOM 5514 N N . ALA C 1 185 ? 13.55800 18.24600 61.23600 1.000 43.69000 201 ALA C N 1
ATOM 5515 C CA . ALA C 1 185 ? 12.53600 17.86700 60.26600 1.000 46.61000 201 ALA C CA 1
ATOM 5516 C C . ALA C 1 185 ? 11.71200 16.67800 60.75400 1.000 47.66000 201 ALA C C 1
ATOM 5517 O O . ALA C 1 185 ? 10.49500 16.63700 60.54000 1.000 50.40000 201 ALA C O 1
ATOM 5519 N N . HIS C 1 186 ? 12.33700 15.71400 61.43900 1.000 41.68000 202 HIS C N 1
ATOM 5520 C CA . HIS C 1 186 ? 11.54900 14.55800 61.86100 1.000 43.10000 202 HIS C CA 1
ATOM 5521 C C . HIS C 1 186 ? 10.67000 14.84400 63.07600 1.000 51.63000 202 HIS C C 1
ATOM 5522 O O . HIS C 1 186 ? 9.59800 14.24000 63.20800 1.000 49.84000 202 HIS C O 1
ATOM 5529 N N . VAL C 1 187 ? 11.09000 15.74000 63.97400 1.000 48.51000 203 VAL C N 1
ATOM 5530 C CA . VAL C 1 187 ? 10.40000 15.90300 65.24900 1.000 45.75000 203 VAL C CA 1
ATOM 5531 C C . VAL C 1 187 ? 9.49300 17.12200 65.28800 1.000 47.07000 203 VAL C C 1
ATOM 5532 O O . VAL C 1 187 ? 8.88400 17.38600 66.33200 1.000 51.82000 203 VAL C O 1
ATOM 5536 N N . LEU C 1 188 ? 9.37800 17.87400 64.19700 1.000 42.44000 204 LEU C N 1
ATOM 5537 C CA . LEU C 1 188 ? 8.46800 19.00800 64.13300 1.000 46.73000 204 LEU C CA 1
ATOM 5538 C C . LEU C 1 188 ? 7.28900 18.68900 63.22300 1.000 54.95000 204 LEU C C 1
ATOM 5539 O O . LEU C 1 188 ? 7.47000 18.14400 62.12700 1.000 51.50000 204 LEU C O 1
ATOM 5544 N N . ARG C 1 189 ? 6.08700 19.04200 63.68800 1.000 55.16000 205 ARG C N 1
ATOM 5545 C CA . ARG C 1 189 ? 4.88700 18.95800 62.86400 1.000 49.89000 205 ARG C CA 1
ATOM 5546 C C . ARG C 1 189 ? 5.02600 19.87000 61.64700 1.000 48.81000 205 ARG C C 1
ATOM 5547 O O . ARG C 1 189 ? 5.72800 20.88400 61.70100 1.000 48.30000 205 ARG C O 1
ATOM 5555 N N . PRO C 1 190 ? 4.38600 19.52600 60.52900 1.000 50.48000 206 PRO C N 1
ATOM 5556 C CA . PRO C 1 190 ? 4.30300 20.47200 59.41200 1.000 49.14000 206 PRO C CA 1
ATOM 5557 C C . PRO C 1 190 ? 3.71300 21.79000 59.87900 1.000 48.61000 206 PRO C C 1
ATOM 5558 O O . PRO C 1 190 ? 2.81100 21.82400 60.71800 1.000 46.41000 206 PRO C O 1
ATOM 5562 N N . GLY C 1 191 ? 4.24800 22.88000 59.33300 1.000 44.67000 207 GLY C N 1
ATOM 5563 C CA . GLY C 1 191 ? 3.96400 24.20800 59.81000 1.000 48.85000 207 GLY C CA 1
ATOM 5564 C C . GLY C 1 191 ? 4.82000 24.66900 60.97300 1.000 52.36000 207 GLY C C 1
ATOM 5565 O O . GLY C 1 191 ? 4.99000 25.88400 61.15100 1.000 46.85000 207 GLY C O 1
ATOM 5566 N N . GLY C 1 192 ? 5.37700 23.74300 61.75800 1.000 47.63000 208 GLY C N 1
ATOM 5567 C CA . GLY C 1 192 ? 6.11500 24.13100 62.95400 1.000 49.95000 208 GLY C CA 1
ATOM 5568 C C . GLY C 1 192 ? 7.29700 25.03100 62.64200 1.000 45.75000 208 GLY C C 1
ATOM 5569 O O . GLY C 1 192 ? 7.84000 25.03000 61.53700 1.000 46.84000 208 GLY C O 1
ATOM 5570 N N . SER C 1 193 ? 7.70400 25.81800 63.63200 1.000 46.19000 209 SER C N 1
ATOM 5571 C CA . SER C 1 193 ? 8.68600 26.86700 63.40800 1.000 41.87000 209 SER C CA 1
ATOM 5572 C C . SER C 1 193 ? 10.01200 26.52100 64.07500 1.000 38.59000 209 SER C C 1
ATOM 5573 O O . SER C 1 193 ? 10.04300 25.95000 65.16600 1.000 42.86000 209 SER C O 1
ATOM 5576 N N . VAL C 1 194 ? 11.10900 26.83000 63.39000 1.000 41.61000 210 VAL C N 1
ATOM 5577 C CA . VAL C 1 194 ? 12.44700 26.80500 63.97500 1.000 38.71000 210 VAL C CA 1
ATOM 5578 C C . VAL C 1 194 ? 12.87700 28.25700 64.10100 1.000 35.67000 210 VAL C C 1
ATOM 5579 O O . VAL C 1 194 ? 12.93400 28.97800 63.09800 1.000 34.53000 210 VAL C O 1
ATOM 5583 N N . CYS C 1 195 ? 13.15200 28.69400 65.32800 1.000 32.84000 211 CYS C N 1
ATOM 5584 C CA . CYS C 1 195 ? 13.42700 30.09800 65.62000 1.000 35.98000 211 CYS C CA 1
ATOM 5585 C C . CYS C 1 195 ? 14.86400 30.24100 66.11200 1.000 29.91000 211 CYS C C 1
ATOM 5586 O O . CYS C 1 195 ? 15.23300 29.65000 67.12800 1.000 35.00000 211 CYS C O 1
ATOM 5589 N N . ILE C 1 196 ? 15.66700 31.03300 65.40700 1.000 30.70000 212 ILE C N 1
ATOM 5590 C CA . ILE C 1 196 ? 17.10500 31.06900 65.64900 1.000 32.29000 212 ILE C CA 1
ATOM 5591 C C . ILE C 1 196 ? 17.54700 32.50100 65.89900 1.000 30.24000 212 ILE C C 1
ATOM 5592 O O . ILE C 1 196 ? 17.13400 33.42000 65.19000 1.000 30.59000 212 ILE C O 1
ATOM 5597 N N . GLU C 1 197 ? 18.37900 32.68800 66.92200 1.000 26.67000 213 GLU C N 1
ATOM 5598 C CA . GLU C 1 197 ? 19.19200 33.88500 67.08200 1.000 26.10000 213 GLU C CA 1
ATOM 5599 C C . GLU C 1 197 ? 20.64500 33.43700 67.09300 1.000 23.93000 213 GLU C C 1
ATOM 5600 O O . GLU C 1 197 ? 20.99000 32.48600 67.80600 1.000 25.26000 213 GLU C O 1
ATOM 5606 N N . GLU C 1 198 ? 21.48900 34.08900 66.29000 1.000 23.65000 214 GLU C N 1
ATOM 5607 C CA . GLU C 1 198 ? 22.82600 33.54700 66.07800 1.000 27.76000 214 GLU C CA 1
ATOM 5608 C C . GLU C 1 198 ? 23.75600 34.60500 65.50100 1.000 26.49000 214 GLU C C 1
ATOM 5609 O O . GLU C 1 198 ? 23.31900 35.57500 64.87300 1.000 29.72000 214 GLU C O 1
ATOM 5615 N N . VAL C 1 199 ? 25.04400 34.41400 65.75700 1.000 26.78000 215 VAL C N 1
ATOM 5616 C CA . VAL C 1 199 ? 26.09000 35.16100 65.07400 1.000 26.85000 215 VAL C CA 1
ATOM 5617 C C . VAL C 1 199 ? 26.36800 34.44600 63.75900 1.000 28.15000 215 VAL C C 1
ATOM 5618 O O . VAL C 1 199 ? 26.62800 33.23500 63.73900 1.000 24.25000 215 VAL C O 1
ATOM 5622 N N . PHE C 1 200 ? 26.27100 35.18400 62.66100 1.000 28.79000 216 PHE C N 1
ATOM 5623 C CA . PHE C 1 200 ? 26.56800 34.66900 61.33600 1.000 29.82000 216 PHE C CA 1
ATOM 5624 C C . PHE C 1 200 ? 27.73500 35.45900 60.77300 1.000 30.86000 216 PHE C C 1
ATOM 5625 O O . PHE C 1 200 ? 27.97200 36.60500 61.15900 1.000 35.42000 216 PHE C O 1
ATOM 5633 N N . THR C 1 201 ? 28.47000 34.83400 59.86500 1.000 28.61000 217 THR C N 1
ATOM 5634 C CA . THR C 1 201 ? 29.41500 35.56100 59.04300 1.000 30.62000 217 THR C CA 1
ATOM 5635 C C . THR C 1 201 ? 28.69300 36.16700 57.84800 1.000 29.56000 217 THR C C 1
ATOM 5636 O O . THR C 1 201 ? 27.76500 35.56800 57.29600 1.000 31.80000 217 THR C O 1
ATOM 5640 N N . THR C 1 202 ? 29.12400 37.35700 57.43800 1.000 30.35000 218 THR C N 1
ATOM 5641 C CA . THR C 1 202 ? 28.71800 37.90100 56.14800 1.000 33.86000 218 THR C CA 1
ATOM 5642 C C . THR C 1 202 ? 29.88400 37.94700 55.17800 1.000 40.19000 218 THR C C 1
ATOM 5643 O O . THR C 1 202 ? 29.81900 38.64300 54.15800 1.000 41.19000 218 THR C O 1
ATOM 5647 N N . ARG C 1 203 ? 30.92200 37.17400 55.45700 1.000 35.78000 219 ARG C N 1
ATOM 5648 C CA . ARG C 1 203 ? 32.23000 37.30000 54.83800 1.000 41.98000 219 ARG C CA 1
ATOM 5649 C C . ARG C 1 203 ? 33.12000 36.19100 55.39300 1.000 42.62000 219 ARG C C 1
ATOM 5650 O O . ARG C 1 203 ? 32.93600 35.77700 56.55100 1.000 36.96000 219 ARG C O 1
ATOM 5658 N N . PRO C 1 204 ? 34.05000 35.65400 54.60500 1.000 42.29000 220 PRO C N 1
ATOM 5659 C CA . PRO C 1 204 ? 34.97800 34.65000 55.14700 1.000 37.04000 220 PRO C CA 1
ATOM 5660 C C . PRO C 1 204 ? 35.77300 35.21400 56.31500 1.000 36.56000 220 PRO C C 1
ATOM 5661 O O . PRO C 1 204 ? 36.31000 36.32300 56.24500 1.000 36.09000 220 PRO C O 1
ATOM 5665 N N . HIS C 1 205 ? 35.80000 34.45300 57.41400 1.000 36.02000 221 HIS C N 1
ATOM 5666 C CA . HIS C 1 205 ? 36.53900 34.78500 58.63300 1.000 38.61000 221 HIS C CA 1
ATOM 5667 C C . HIS C 1 205 ? 35.99500 36.02900 59.34100 1.000 38.42000 221 HIS C C 1
ATOM 5668 O O . HIS C 1 205 ? 36.67300 36.59600 60.21500 1.000 35.16000 221 HIS C O 1
ATOM 5675 N N . GLY C 1 206 ? 34.75500 36.42500 59.01800 1.000 31.96000 222 GLY C N 1
ATOM 5676 C CA . GLY C 1 206 ? 34.14900 37.62900 59.56000 1.000 29.42000 222 GLY C CA 1
ATOM 5677 C C . GLY C 1 206 ? 33.84700 37.58300 61.04800 1.000 31.03000 222 GLY C C 1
ATOM 5678 O O . GLY C 1 206 ? 33.64300 38.64100 61.65800 1.000 29.84000 222 GLY C O 1
ATOM 5679 N N . ALA C 1 207 ? 33.79900 36.38800 61.64200 1.000 30.53000 223 ALA C N 1
ATOM 5680 C CA . ALA C 1 207 ? 33.51400 36.20400 63.06600 1.000 27.88000 223 ALA C CA 1
ATOM 5681 C C . ALA C 1 207 ? 34.55000 35.29100 63.71400 1.000 28.14000 223 ALA C C 1
ATOM 5682 O O . ALA C 1 207 ? 34.23000 34.49500 64.60500 1.000 25.41000 223 ALA C O 1
ATOM 5684 N N . ASP C 1 208 ? 35.81400 35.40000 63.28100 1.000 23.91000 224 ASP C N 1
ATOM 5685 C CA . ASP C 1 208 ? 36.84500 34.48800 63.77000 1.000 26.51000 224 ASP C CA 1
ATOM 5686 C C . ASP C 1 208 ? 37.11800 34.67900 65.26200 1.000 24.99000 224 ASP C C 1
ATOM 5687 O O . ASP C 1 208 ? 37.39000 33.70100 65.96900 1.000 26.96000 224 ASP C O 1
ATOM 5692 N N . VAL C 1 209 ? 37.09000 35.92000 65.75700 1.000 24.47000 225 VAL C N 1
ATOM 5693 C CA . VAL C 1 209 ? 37.32900 36.14000 67.18900 1.000 27.69000 225 VAL C CA 1
ATOM 5694 C C . VAL C 1 209 ? 36.24800 35.45500 68.00900 1.000 27.26000 225 VAL C C 1
ATOM 5695 O O . VAL C 1 209 ? 36.52800 34.73200 68.97500 1.000 24.91000 225 VAL C O 1
ATOM 5699 N N . TRP C 1 210 ? 34.99500 35.68300 67.63100 1.000 24.17000 226 TRP C N 1
ATOM 5700 C CA . TRP C 1 210 ? 33.87300 34.97000 68.22900 1.000 23.16000 226 TRP C CA 1
ATOM 5701 C C . TRP C 1 210 ? 34.05100 33.46200 68.11600 1.000 22.87000 226 TRP C C 1
ATOM 5702 O O . TRP C 1 210 ? 33.91700 32.72800 69.10600 1.000 24.24000 226 TRP C O 1
ATOM 5713 N N . ALA C 1 211 ? 34.34500 32.97500 66.90800 1.000 23.02000 227 ALA C N 1
ATOM 5714 C CA . ALA C 1 211 ? 34.50700 31.53700 66.71500 1.000 22.10000 227 ALA C CA 1
ATOM 5715 C C . ALA C 1 211 ? 35.59000 30.96700 67.63400 1.000 27.05000 227 ALA C C 1
ATOM 5716 O O . ALA C 1 211 ? 35.38000 29.95500 68.31000 1.000 25.35000 227 ALA C O 1
ATOM 5718 N N . GLU C 1 212 ? 36.76100 31.60000 67.67200 1.000 22.84000 228 GLU C N 1
ATOM 5719 C CA . GLU C 1 212 ? 37.87400 30.97400 68.37800 1.000 28.15000 228 GLU C CA 1
ATOM 5720 C C . GLU C 1 212 ? 37.76900 31.16300 69.89100 1.000 25.59000 228 GLU C C 1
ATOM 5721 O O . GLU C 1 212 ? 38.15000 30.26500 70.65000 1.000 27.02000 228 GLU C O 1
ATOM 5727 N N . TYR C 1 213 ? 37.18000 32.26900 70.34900 1.000 27.22000 229 TYR C N 1
ATOM 5728 C CA . TYR C 1 213 ? 37.02100 32.46200 71.79000 1.000 25.87000 229 TYR C CA 1
ATOM 5729 C C . TYR C 1 213 ? 35.87900 31.62200 72.37300 1.000 29.12000 229 TYR C C 1
ATOM 5730 O O . TYR C 1 213 ? 35.97400 31.17400 73.52300 1.000 26.64000 229 TYR C O 1
ATOM 5739 N N . PHE C 1 214 ? 34.80100 31.38300 71.62100 1.000 27.70000 230 PHE C N 1
ATOM 5740 C CA . PHE C 1 214 ? 33.68000 30.61100 72.15500 1.000 29.28000 230 PHE C CA 1
ATOM 5741 C C . PHE C 1 214 ? 33.58900 29.19100 71.60800 1.000 27.48000 230 PHE C C 1
ATOM 5742 O O . PHE C 1 214 ? 32.65600 28.47500 71.97200 1.000 28.65000 230 PHE C O 1
ATOM 5750 N N . TYR C 1 215 ? 34.55400 28.74200 70.79900 1.000 23.18000 231 TYR C N 1
ATOM 5751 C CA . TYR C 1 215 ? 34.54100 27.38200 70.22600 1.000 30.25000 231 TYR C CA 1
ATOM 5752 C C . TYR C 1 215 ? 33.33100 27.13900 69.31200 1.000 30.19000 231 TYR C C 1
ATOM 5753 O O . TYR C 1 215 ? 32.80700 26.02800 69.24700 1.000 33.01000 231 TYR C O 1
ATOM 5762 N N . THR C 1 216 ? 32.86300 28.15000 68.59200 1.000 30.56000 232 THR C N 1
ATOM 5763 C CA . THR C 1 216 ? 31.74200 27.96100 67.68200 1.000 30.37000 232 THR C CA 1
ATOM 5764 C C . THR C 1 216 ? 32.25400 27.84900 66.25300 1.000 27.96000 232 THR C C 1
ATOM 5765 O O . THR C 1 216 ? 33.44100 28.03400 65.96800 1.000 27.36000 232 THR C O 1
ATOM 5769 N N . LYS C 1 217 ? 31.34300 27.52500 65.34300 1.000 25.90000 233 LYS C N 1
ATOM 5770 C CA . LYS C 1 217 ? 31.63500 27.57300 63.91500 1.000 33.21000 233 LYS C CA 1
ATOM 5771 C C . LYS C 1 217 ? 30.52800 28.37500 63.24000 1.000 30.74000 233 LYS C C 1
ATOM 5772 O O . LYS C 1 217 ? 29.59600 27.81300 62.64900 1.000 29.51000 233 LYS C O 1
ATOM 5778 N N . PRO C 1 218 ? 30.63400 29.70000 63.27000 1.000 32.77000 234 PRO C N 1
ATOM 5779 C CA . PRO C 1 218 ? 29.61900 30.53900 62.62300 1.000 33.15000 234 PRO C CA 1
ATOM 5780 C C . PRO C 1 218 ? 29.67700 30.38300 61.11400 1.000 29.97000 234 PRO C C 1
ATOM 5781 O O . PRO C 1 218 ? 30.75400 30.28700 60.52200 1.000 30.45000 234 PRO C O 1
ATOM 5785 N N . ALA C 1 219 ? 28.50200 30.32200 60.49700 1.000 29.49000 235 ALA C N 1
ATOM 5786 C CA . ALA C 1 219 ? 28.38600 30.21700 59.04800 1.000 30.77000 235 ALA C CA 1
ATOM 5787 C C . ALA C 1 219 ? 27.48900 31.34500 58.54600 1.000 33.62000 235 ALA C C 1
ATOM 5788 O O . ALA C 1 219 ? 26.97300 32.15500 59.32600 1.000 28.77000 235 ALA C O 1
ATOM 5790 N N . THR C 1 220 ? 27.31200 31.40800 57.22900 1.000 28.63000 236 THR C N 1
ATOM 5791 C CA . THR C 1 220 ? 26.53000 32.48900 56.65400 1.000 24.54000 236 THR C CA 1
ATOM 5792 C C . THR C 1 220 ? 25.04900 32.16600 56.77600 1.000 27.58000 236 THR C C 1
ATOM 5793 O O . THR C 1 220 ? 24.65100 31.02900 57.02700 1.000 24.74000 236 THR C O 1
ATOM 5797 N N . VAL C 1 221 ? 24.21300 33.17800 56.56300 1.000 27.56000 237 VAL C N 1
ATOM 5798 C CA . VAL C 1 221 ? 22.77700 32.91500 56.54900 1.000 29.24000 237 VAL C CA 1
ATOM 5799 C C . VAL C 1 221 ? 22.42500 31.97300 55.39500 1.000 26.14000 237 VAL C C 1
ATOM 5800 O O . VAL C 1 221 ? 21.63200 31.03500 55.55100 1.000 26.63000 237 VAL C O 1
ATOM 5804 N N . LEU C 1 222 ? 23.06000 32.16300 54.24400 1.000 29.01000 238 LEU C N 1
ATOM 5805 C CA . LEU C 1 222 ? 22.82300 31.26100 53.11800 1.000 28.56000 238 LEU C CA 1
ATOM 5806 C C . LEU C 1 222 ? 23.14400 29.80800 53.48300 1.000 29.21000 238 LEU C C 1
ATOM 5807 O O . LEU C 1 222 ? 22.37700 28.89400 53.14200 1.000 28.34000 238 LEU C O 1
ATOM 5812 N N . ASP C 1 223 ? 24.25700 29.57400 54.20000 1.000 29.80000 239 ASP C N 1
ATOM 5813 C CA . ASP C 1 223 ? 24.56200 28.22500 54.70000 1.000 29.22000 239 ASP C CA 1
ATOM 5814 C C . ASP C 1 223 ? 23.41200 27.65000 55.51500 1.000 28.66000 239 ASP C C 1
ATOM 5815 O O . ASP C 1 223 ? 23.02000 26.49300 55.32800 1.000 25.52000 239 ASP C O 1
ATOM 5820 N N . TYR C 1 224 ? 22.87900 28.43500 56.45700 1.000 25.02000 240 TYR C N 1
ATOM 5821 C CA . TYR C 1 224 ? 21.72500 27.97300 57.22000 1.000 27.69000 240 TYR C CA 1
ATOM 5822 C C . TYR 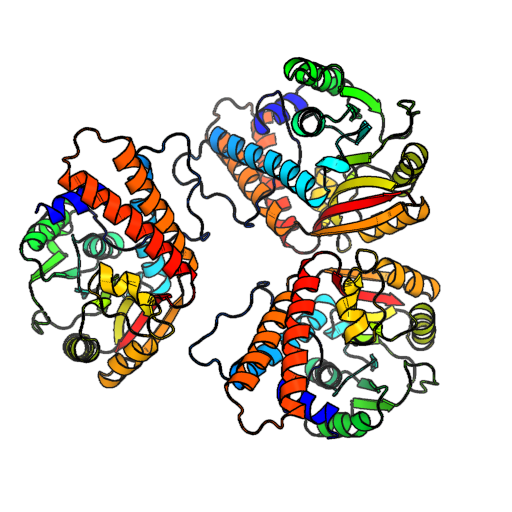C 1 224 ? 20.53600 27.71800 56.30800 1.000 27.55000 240 TYR C C 1
ATOM 5823 O O . TYR C 1 224 ? 19.79600 26.74400 56.49700 1.000 26.66000 240 TYR C O 1
ATOM 5832 N N . ALA C 1 225 ? 20.33400 28.58800 55.31300 1.000 27.74000 241 ALA C N 1
ATOM 5833 C CA . ALA C 1 225 ? 19.18200 28.45000 54.42800 1.000 30.08000 241 ALA C CA 1
ATOM 5834 C C . ALA C 1 225 ? 19.28800 27.19200 53.56600 1.000 30.54000 241 ALA C C 1
ATOM 5835 O O . ALA C 1 225 ? 18.30200 26.46100 53.39900 1.000 32.84000 241 ALA C O 1
ATOM 5837 N N . GLU C 1 226 ? 20.48000 26.91400 53.03000 1.000 29.39000 242 GLU C N 1
ATOM 5838 C CA . GLU C 1 226 ? 20.69700 25.68800 52.26300 1.000 28.39000 242 GLU C CA 1
ATOM 5839 C C . GLU C 1 226 ? 20.48000 24.45600 53.12500 1.000 31.51000 242 GLU C C 1
ATOM 5840 O O . GLU C 1 226 ? 19.81700 23.50000 52.70800 1.000 32.40000 242 GLU C O 1
ATOM 5846 N N . ALA C 1 227 ? 21.03700 24.46000 54.34200 1.000 30.97000 243 ALA C N 1
ATOM 5847 C CA . ALA C 1 227 ? 20.85900 23.32100 55.22700 1.000 27.34000 243 ALA C CA 1
ATOM 5848 C C . ALA C 1 227 ? 19.39500 23.12800 55.57200 1.000 28.60000 243 ALA C C 1
ATOM 5849 O O . ALA C 1 227 ? 18.90000 21.99500 55.61100 1.000 32.14000 243 ALA C O 1
ATOM 5851 N N . ALA C 1 228 ? 18.68800 24.21400 55.85500 1.000 28.97000 244 ALA C N 1
ATOM 5852 C CA . ALA C 1 228 ? 17.28300 24.06900 56.21000 1.000 29.71000 244 ALA C CA 1
ATOM 5853 C C . ALA C 1 228 ? 16.44500 23.62500 55.01200 1.000 30.75000 244 ALA C C 1
ATOM 5854 O O . ALA C 1 228 ? 15.52100 22.81600 55.16300 1.000 30.25000 244 ALA C O 1
ATOM 5856 N N . LYS C 1 229 ? 16.74400 24.13600 53.81600 1.000 30.88000 245 LYS C N 1
ATOM 5857 C CA . LYS C 1 229 ? 15.92800 23.76400 52.66300 1.000 38.12000 245 LYS C CA 1
ATOM 5858 C C . LYS C 1 229 ? 16.10000 22.29000 52.32200 1.000 37.94000 245 LYS C C 1
ATOM 5859 O O . LYS C 1 229 ? 15.13600 21.61500 51.94600 1.000 41.81000 245 LYS C O 1
ATOM 5865 N N . ALA C 1 230 ? 17.32100 21.77300 52.45700 1.000 35.08000 246 ALA C N 1
ATOM 5866 C CA . ALA C 1 230 ? 17.56700 20.36700 52.17300 1.000 34.79000 246 ALA C CA 1
ATOM 5867 C C . ALA C 1 230 ? 16.76200 19.46200 53.09100 1.000 39.16000 246 ALA C C 1
ATOM 5868 O O . ALA C 1 230 ? 16.45000 18.32300 52.72100 1.000 34.74000 246 ALA C O 1
ATOM 5870 N N . ALA C 1 231 ? 16.42900 19.93500 54.29500 1.000 33.61000 247 ALA C N 1
ATOM 5871 C CA . ALA C 1 231 ? 15.70900 19.11100 55.25600 1.000 36.79000 247 ALA C CA 1
ATOM 5872 C C . ALA C 1 231 ? 14.19400 19.27200 55.16600 1.000 38.91000 247 ALA C C 1
ATOM 5873 O O . ALA C 1 231 ? 13.46700 18.52100 55.82200 1.000 40.43000 247 ALA C O 1
ATOM 5875 N N . GLY C 1 232 ? 13.70400 20.22100 54.38800 1.000 36.58000 248 GLY C N 1
ATOM 5876 C CA . GLY C 1 232 ? 12.28700 20.42900 54.22000 1.000 41.62000 248 GLY C CA 1
ATOM 5877 C C . GLY C 1 232 ? 11.71600 21.65000 54.91900 1.000 46.52000 248 GLY C C 1
ATOM 5878 O O . GLY C 1 232 ? 10.50700 21.67100 55.19100 1.000 45.29000 248 GLY C O 1
ATOM 5879 N N . PHE C 1 233 ? 12.53600 22.64800 55.22900 1.000 39.77000 249 PHE C N 1
ATOM 5880 C CA . PHE C 1 233 ? 12.06900 23.89900 55.80700 1.000 45.90000 249 PHE C CA 1
ATOM 5881 C C . PHE C 1 233 ? 12.13300 25.00000 54.76400 1.000 45.51000 249 PHE C C 1
ATOM 5882 O O . PHE C 1 233 ? 12.97900 24.97400 53.86600 1.000 47.07000 249 PHE C O 1
ATOM 5890 N N . GLU C 1 234 ? 11.23000 25.96900 54.89200 1.000 44.91000 250 GLU C N 1
ATOM 5891 C CA . GLU C 1 234 ? 11.31800 27.21800 54.15500 1.000 45.51000 250 GLU C CA 1
ATOM 5892 C C . GLU C 1 234 ? 11.73700 28.32800 55.11100 1.000 42.59000 250 GLU C C 1
ATOM 5893 O O . GLU C 1 234 ? 11.29900 28.36400 56.26800 1.000 41.02000 250 GLU C O 1
ATOM 5899 N N . LEU C 1 235 ? 12.59700 29.21800 54.62200 1.000 38.92000 251 LEU C N 1
ATOM 5900 C CA . LEU C 1 235 ? 12.97300 30.42300 55.35000 1.000 42.88000 251 LEU C CA 1
ATOM 5901 C C . LEU C 1 235 ? 11.87700 31.46800 55.21400 1.000 49.69000 251 LEU C C 1
ATOM 5902 O O . LEU C 1 235 ? 11.62500 31.95400 54.10600 1.000 51.64000 251 LEU C O 1
ATOM 5907 N N . VAL C 1 236 ? 11.25500 31.84700 56.33300 1.000 48.85000 252 VAL C N 1
ATOM 5908 C CA . VAL C 1 236 ? 10.12700 32.77800 56.30900 1.000 46.63000 252 VAL C CA 1
ATOM 5909 C C . VAL C 1 236 ? 10.41600 34.10900 56.99900 1.000 51.30000 252 VAL C C 1
ATOM 5910 O O . VAL C 1 236 ? 9.58100 35.02300 56.90500 1.000 52.47000 252 VAL C O 1
ATOM 5914 N N . ASP C 1 237 ? 11.55500 34.26400 57.67600 1.000 47.80000 253 ASP C N 1
ATOM 5915 C CA . ASP C 1 237 ? 11.86100 35.54300 58.31200 1.000 41.86000 253 ASP C CA 1
ATOM 5916 C C . ASP C 1 237 ? 13.36300 35.64800 58.52400 1.000 42.98000 253 ASP C C 1
ATOM 5917 O O . ASP C 1 237 ? 13.99300 34.70700 59.02200 1.000 39.89000 253 ASP C O 1
ATOM 5922 N N . ASP C 1 238 ? 13.93000 36.78800 58.15400 1.000 35.82000 254 ASP C N 1
ATOM 5923 C CA . ASP C 1 238 ? 15.36700 37.00000 58.23900 1.000 39.68000 254 ASP C CA 1
ATOM 5924 C C . ASP C 1 238 ? 15.59700 38.44900 58.63900 1.000 41.59000 254 ASP C C 1
ATOM 5925 O O . ASP C 1 238 ? 15.43600 39.35200 57.81200 1.000 43.19000 254 ASP C O 1
ATOM 5930 N N . VAL C 1 239 ? 15.99200 38.66700 59.89700 1.000 39.22000 255 VAL C N 1
ATOM 5931 C CA . VAL C 1 239 ? 16.10000 39.99700 60.48600 1.000 37.29000 255 VAL C CA 1
ATOM 5932 C C . VAL C 1 239 ? 17.54700 40.25200 60.90200 1.000 35.05000 255 VAL C C 1
ATOM 5933 O O . VAL C 1 239 ? 18.17600 39.40500 61.54900 1.000 37.88000 255 VAL C O 1
ATOM 5937 N N . ASP C 1 240 ? 18.05700 41.42700 60.56100 1.000 32.62000 256 ASP C N 1
ATOM 5938 C CA . ASP C 1 240 ? 19.34800 41.88800 61.04200 1.000 31.94000 256 ASP C CA 1
ATOM 5939 C C . ASP C 1 240 ? 19.16200 42.60200 62.38600 1.000 38.16000 256 ASP C C 1
ATOM 5940 O O . ASP C 1 240 ? 18.25900 43.43200 62.53800 1.000 34.47000 256 ASP C O 1
ATOM 5945 N N . ALA C 1 241 ? 19.99900 42.25000 63.37200 1.000 35.59000 257 ALA C N 1
ATOM 5946 C CA . ALA C 1 241 ? 19.98000 42.91900 64.67100 1.000 34.45000 257 ALA C CA 1
ATOM 5947 C C . ALA C 1 241 ? 21.39100 43.20400 65.15700 1.000 34.48000 257 ALA C C 1
ATOM 5948 O O . ALA C 1 241 ? 21.63600 43.23200 66.36800 1.000 35.57000 257 ALA C O 1
ATOM 5950 N N . THR C 1 242 ? 22.32700 43.41600 64.23000 1.000 28.52000 258 THR C N 1
ATOM 5951 C CA . THR C 1 242 ? 23.72600 43.60500 64.60300 1.000 30.61000 258 THR C CA 1
ATOM 5952 C C . THR C 1 242 ? 23.92500 44.86700 65.43600 1.000 34.31000 258 THR C C 1
ATOM 5953 O O . THR C 1 242 ? 24.60700 44.84100 66.47200 1.000 30.92000 258 THR C O 1
ATOM 5957 N N . SER C 1 243 ? 23.37700 45.99300 64.98100 1.000 29.78000 259 SER C N 1
ATOM 5958 C CA . SER C 1 243 ? 23.66200 47.25200 65.65600 1.000 37.48000 259 SER C CA 1
ATOM 5959 C C . SER C 1 243 ? 22.90100 47.36700 66.97200 1.000 29.32000 259 SER C C 1
ATOM 5960 O O . SER C 1 243 ? 23.34800 48.07600 67.87300 1.000 32.96000 259 SER C O 1
ATOM 5963 N N . GLU C 1 244 ? 21.76100 46.68100 67.10000 1.000 32.97000 260 GLU C N 1
ATOM 5964 C CA . GLU C 1 244 ? 21.01300 46.67700 68.34600 1.000 29.44000 260 GLU C CA 1
ATOM 5965 C C . GLU C 1 244 ? 21.66300 45.80400 69.41400 1.000 38.24000 260 GLU C C 1
ATOM 5966 O O . GLU C 1 244 ? 21.31600 45.92600 70.59800 1.000 34.65000 260 GLU C O 1
ATOM 5972 N N . THR C 1 245 ? 22.57600 44.91700 69.02500 1.000 31.75000 261 THR C N 1
ATOM 5973 C CA . THR C 1 245 ? 23.29100 44.07900 69.97400 1.000 32.42000 261 THR C CA 1
ATOM 5974 C C . THR C 1 245 ? 24.71600 44.54200 70.23100 1.000 28.08000 261 THR C C 1
ATOM 5975 O O . THR C 1 245 ? 25.34300 44.04400 71.16400 1.000 31.48000 261 THR C O 1
ATOM 5979 N N . LEU C 1 246 ? 25.25100 45.46500 69.43300 1.000 29.47000 262 LEU C N 1
ATOM 5980 C CA . LEU C 1 246 ? 26.59100 45.97500 69.71300 1.000 30.90000 262 LEU C CA 1
ATOM 5981 C C . LEU C 1 246 ? 26.73100 46.59500 71.10900 1.000 32.96000 262 LEU C C 1
ATOM 5982 O O . LEU C 1 246 ? 27.80600 46.43700 71.71200 1.000 30.10000 262 LEU C O 1
ATOM 5987 N N . PRO C 1 247 ? 25.74200 47.30500 71.66600 1.000 30.46000 263 PRO C N 1
ATOM 5988 C CA . PRO C 1 247 ? 25.93500 47.85800 73.01800 1.000 36.35000 263 PRO C CA 1
ATOM 5989 C C . PRO C 1 247 ? 26.17300 46.81100 74.09600 1.000 32.26000 263 PRO C C 1
ATOM 5990 O O . PRO C 1 247 ? 26.79300 47.13900 75.11900 1.000 36.06000 263 PRO C O 1
ATOM 5994 N N . PHE C 1 248 ? 25.69200 45.57100 73.91100 1.000 29.99000 264 PHE C N 1
ATOM 5995 C CA . PHE C 1 248 ? 25.97500 44.51000 74.87500 1.000 32.00000 264 PHE C CA 1
ATOM 5996 C C . PHE C 1 248 ? 27.46000 44.42600 75.18700 1.000 33.93000 264 PHE C C 1
ATOM 5997 O O . PHE C 1 248 ? 27.85400 44.30700 76.35600 1.000 30.28000 264 PHE C O 1
ATOM 6005 N N . TRP C 1 249 ? 28.30500 44.50500 74.15900 1.000 28.45000 265 TRP C N 1
ATOM 6006 C CA . TRP C 1 249 ? 29.73300 44.35700 74.40200 1.000 25.88000 265 TRP C CA 1
ATOM 6007 C C . TRP C 1 249 ? 30.27000 45.54100 75.18000 1.000 29.84000 265 TRP C C 1
ATOM 6008 O O . TRP C 1 249 ? 31.20100 45.38900 75.98700 1.000 27.16000 265 TRP C O 1
ATOM 6019 N N . GLU C 1 250 ? 29.68400 46.71700 74.97500 1.000 29.16000 266 GLU C N 1
ATOM 6020 C CA . GLU C 1 250 ? 30.08900 47.86400 75.77300 1.000 36.23000 266 GLU C CA 1
ATOM 6021 C C . GLU C 1 250 ? 29.71700 47.67800 77.24200 1.000 27.36000 266 GLU C C 1
ATOM 6022 O O . GLU C 1 250 ? 30.51100 47.99500 78.13300 1.000 29.17000 266 GLU C O 1
ATOM 6028 N N . GLU C 1 251 ? 28.50800 47.19100 77.51600 1.000 25.73000 267 GLU C N 1
ATOM 6029 C CA . GLU C 1 251 ? 28.11300 47.01800 78.90700 1.000 30.07000 267 GLU C CA 1
ATOM 6030 C C . GLU C 1 251 ? 28.87400 45.86500 79.54600 1.000 30.74000 267 GLU C C 1
ATOM 6031 O O . GLU C 1 251 ? 29.25500 45.93300 80.72000 1.000 25.73000 267 GLU C O 1
ATOM 6037 N N . SER C 1 252 ? 29.12900 44.81400 78.77400 1.000 25.50000 268 SER C N 1
ATOM 6038 C CA . SER C 1 252 ? 29.87700 43.66900 79.27200 1.000 27.81000 268 SER C CA 1
ATOM 6039 C C . SER C 1 252 ? 31.31300 44.05000 79.60600 1.000 29.62000 268 SER C C 1
ATOM 6040 O O . SER C 1 252 ? 31.83100 43.68900 80.67200 1.000 28.70000 268 SER C O 1
ATOM 6043 N N . THR C 1 253 ? 31.97000 44.77500 78.69800 1.000 29.21000 269 THR C N 1
ATOM 6044 C CA . THR C 1 253 ? 33.28800 45.34900 78.97200 1.000 25.64000 269 THR C CA 1
ATOM 6045 C C . THR C 1 253 ? 33.28700 46.15700 80.26800 1.000 29.66000 269 THR C C 1
ATOM 6046 O O . THR C 1 253 ? 34.16300 45.98000 81.12800 1.000 25.34000 269 THR C O 1
ATOM 6050 N N . ALA C 1 254 ? 32.29600 47.04200 80.43000 1.000 27.64000 270 ALA C N 1
ATOM 6051 C CA . ALA C 1 254 ? 32.26800 47.92100 81.60100 1.000 28.90000 270 ALA C CA 1
ATOM 6052 C C . ALA C 1 254 ? 32.03300 47.13600 82.88600 1.000 27.70000 270 ALA C C 1
ATOM 6053 O O . ALA C 1 254 ? 32.59300 47.47400 83.93900 1.000 32.75000 270 ALA C O 1
ATOM 6055 N N . TRP C 1 255 ? 31.19600 46.10000 82.83100 1.000 25.10000 271 TRP C N 1
ATOM 6056 C CA . TRP C 1 255 ? 31.04200 45.22700 83.98800 1.000 25.42000 271 TRP C CA 1
ATOM 6057 C C . TRP C 1 255 ? 32.39700 44.66600 84.41000 1.000 28.46000 271 TRP C C 1
ATOM 6058 O O . TRP C 1 255 ? 32.78000 44.74200 85.58300 1.000 25.56000 271 TRP C O 1
ATOM 6069 N N . THR C 1 256 ? 33.16000 44.15400 83.43900 1.000 28.24000 272 THR C N 1
ATOM 6070 C CA . THR C 1 256 ? 34.44700 43.53000 83.72900 1.000 26.11000 272 THR C CA 1
ATOM 6071 C C . THR C 1 256 ? 35.42200 44.54200 84.31400 1.000 30.01000 272 THR C C 1
ATOM 6072 O O . THR C 1 256 ? 36.09500 44.26000 85.31500 1.000 29.02000 272 THR C O 1
ATOM 6076 N N . LYS C 1 257 ? 35.48200 45.74300 83.73100 1.000 25.90000 273 LYS C N 1
ATOM 6077 C CA . LYS C 1 257 ? 36.37000 46.76200 84.27700 1.000 30.51000 273 LYS C CA 1
ATOM 6078 C C . LYS C 1 257 ? 35.98600 47.11600 85.70400 1.000 29.88000 273 LYS C C 1
ATOM 6079 O O . LYS C 1 257 ? 36.85700 47.28500 86.56500 1.000 29.65000 273 LYS C O 1
ATOM 6085 N N . ALA C 1 258 ? 34.68500 47.21600 85.97800 1.000 25.82000 274 ALA C N 1
ATOM 6086 C CA . ALA C 1 258 ? 34.25600 47.60900 87.31200 1.000 28.09000 274 ALA C CA 1
ATOM 6087 C C . ALA C 1 258 ? 34.58500 46.53900 88.35400 1.000 27.10000 274 ALA C C 1
ATOM 6088 O O . ALA C 1 258 ? 34.89000 46.87400 89.50400 1.000 30.74000 274 ALA C O 1
ATOM 6090 N N . VAL C 1 259 ? 34.50900 45.25500 87.98500 1.000 24.05000 275 VAL C N 1
ATOM 6091 C CA . VAL C 1 259 ? 34.93000 44.19400 88.89600 1.000 29.37000 275 VAL C CA 1
ATOM 6092 C C . VAL C 1 259 ? 36.43400 44.27200 89.14300 1.000 31.88000 275 VAL C C 1
ATOM 6093 O O . VAL C 1 259 ? 36.89400 44.20000 90.28300 1.000 31.12000 275 VAL C O 1
ATOM 6097 N N . LEU C 1 260 ? 37.22300 44.44100 88.08200 1.000 30.78000 276 LEU C N 1
ATOM 6098 C CA . LEU C 1 260 ? 38.67400 44.51100 88.25600 1.000 32.54000 276 LEU C CA 1
ATOM 6099 C C . LEU C 1 260 ? 39.07100 45.70300 89.11900 1.000 34.42000 276 LEU C C 1
ATOM 6100 O O . LEU C 1 260 ? 40.00400 45.60900 89.92900 1.000 39.20000 276 LEU C O 1
ATOM 6105 N N . ASP C 1 261 ? 38.36100 46.83100 88.96900 1.000 33.32000 277 ASP C N 1
ATOM 6106 C CA . ASP C 1 261 ? 38.70800 48.05200 89.69100 1.000 34.90000 277 ASP C CA 1
ATOM 6107 C C . ASP C 1 261 ? 38.29800 47.99900 91.16000 1.000 38.95000 277 ASP C C 1
ATOM 6108 O O . ASP C 1 261 ? 38.89700 48.68500 91.99300 1.000 38.89000 277 ASP C O 1
ATOM 6113 N N . SER C 1 262 ? 37.29000 47.20500 91.50200 1.000 33.64000 278 SER C N 1
ATOM 6114 C CA . SER C 1 262 ? 36.67400 47.31000 92.80700 1.000 38.16000 278 SER C CA 1
ATOM 6115 C C . SER C 1 262 ? 36.82500 46.07600 93.68700 1.000 44.03000 278 SER C C 1
ATOM 6116 O O . SER C 1 262 ? 36.76200 46.21300 94.91200 1.000 44.18000 278 SER C O 1
ATOM 6119 N N . ASP C 1 263 ? 37.04200 44.89200 93.11800 1.000 40.93000 279 ASP C N 1
ATOM 6120 C CA . ASP C 1 263 ? 36.98700 43.64100 93.87500 1.000 43.41000 279 ASP C CA 1
ATOM 6121 C C . ASP C 1 263 ? 38.40900 43.20000 94.20700 1.000 43.89000 279 ASP C C 1
ATOM 6122 O O . ASP C 1 263 ? 39.10100 42.61100 93.37200 1.000 44.13000 279 ASP C O 1
ATOM 6127 N N . SER C 1 264 ? 38.82800 43.45300 95.44700 1.000 46.55000 280 SER C N 1
ATOM 6128 C CA . SER C 1 264 ? 40.15400 43.08000 95.92200 1.000 46.97000 280 SER C CA 1
ATOM 6129 C C . SER C 1 264 ? 40.22900 41.65100 96.45000 1.000 46.31000 280 SER C C 1
ATOM 6130 O O . SER C 1 264 ? 41.33200 41.17000 96.74100 1.000 51.96000 280 SER C O 1
ATOM 6133 N N . THR C 1 265 ? 39.09500 40.96300 96.59100 1.000 42.01000 281 THR C N 1
ATOM 6134 C CA . THR C 1 265 ? 39.12600 39.57100 97.02500 1.000 42.79000 281 THR C CA 1
ATOM 6135 C C . THR C 1 265 ? 39.48200 38.60400 95.90200 1.000 42.61000 281 THR C C 1
ATOM 6136 O O . THR C 1 265 ? 39.61100 37.40500 96.16300 1.000 44.63000 281 THR C O 1
ATOM 6140 N N . LEU C 1 266 ? 39.62500 39.08300 94.66700 1.000 36.69000 282 LEU C N 1
ATOM 6141 C CA . LEU C 1 266 ? 39.88900 38.19200 93.54800 1.000 37.20000 282 LEU C CA 1
ATOM 6142 C C . LEU C 1 266 ? 41.22900 37.47900 93.73700 1.000 35.68000 282 LEU C C 1
ATOM 6143 O O . LEU C 1 266 ? 42.21400 38.08300 94.15600 1.000 34.01000 282 LEU C O 1
ATOM 6148 N N . SER C 1 267 ? 41.25800 36.18000 93.45400 1.000 29.89000 283 SER C N 1
ATOM 6149 C CA . SER C 1 267 ? 42.52800 35.48500 93.37400 1.000 36.51000 283 SER C CA 1
ATOM 6150 C C . SER C 1 267 ? 43.29800 35.94800 92.13800 1.000 35.61000 283 SER C C 1
ATOM 6151 O O . SER C 1 267 ? 42.73000 36.50300 91.19000 1.000 33.77000 283 SER C O 1
ATOM 6154 N N . ALA C 1 268 ? 44.61100 35.71500 92.15800 1.000 29.79000 284 ALA C N 1
ATOM 6155 C CA . ALA C 1 268 ? 45.42400 36.06000 90.99700 1.000 36.06000 284 ALA C CA 1
ATOM 6156 C C . ALA C 1 268 ? 44.90900 35.35700 89.74400 1.000 31.34000 284 ALA C C 1
ATOM 6157 O O . ALA C 1 268 ? 44.86700 35.95000 88.66300 1.000 29.59000 284 ALA C O 1
ATOM 6159 N N . VAL C 1 269 ? 44.48800 34.09800 89.88200 1.000 32.93000 285 VAL C N 1
ATOM 6160 C CA . VAL C 1 269 ? 43.95900 33.34900 88.74800 1.000 38.69000 285 VAL C CA 1
ATOM 6161 C C . VAL C 1 269 ? 42.64000 33.94700 88.26900 1.000 38.69000 285 VAL C C 1
ATOM 6162 O O . VAL C 1 269 ? 42.42500 34.11200 87.06200 1.000 33.51000 285 VAL C O 1
ATOM 6166 N N . ASP C 1 270 ? 41.73300 34.27800 89.19600 1.000 34.65000 286 ASP C N 1
ATOM 6167 C CA . ASP C 1 270 ? 40.45200 34.85500 88.78100 1.000 36.12000 286 ASP C CA 1
ATOM 6168 C C . ASP C 1 270 ? 40.63000 36.25500 88.21600 1.000 36.31000 286 ASP C C 1
ATOM 6169 O O . ASP C 1 270 ? 39.90700 36.64500 87.28400 1.000 30.83000 286 ASP C O 1
ATOM 6174 N N . ARG C 1 271 ? 41.58800 37.01500 88.76200 1.000 30.83000 287 ARG C N 1
ATOM 6175 C CA . ARG C 1 271 ? 41.88100 38.33400 88.22100 1.000 28.91000 287 ARG C CA 1
ATOM 6176 C C . ARG C 1 271 ? 42.41900 38.23500 86.79800 1.000 29.87000 287 ARG C C 1
ATOM 6177 O O . ARG C 1 271 ? 42.00300 39.00300 85.92400 1.000 27.71000 287 ARG C O 1
ATOM 6185 N N . ARG C 1 272 ? 43.32900 37.28300 86.54100 1.000 28.30000 288 ARG C N 1
ATOM 6186 C CA . ARG C 1 272 ? 43.80900 37.07200 85.17300 1.000 28.75000 288 ARG C CA 1
ATOM 6187 C C . ARG C 1 272 ? 42.68100 36.64000 84.24000 1.000 28.42000 288 ARG C C 1
ATOM 6188 O O . ARG C 1 272 ? 42.63200 37.06100 83.07600 1.000 24.68000 288 ARG C O 1
ATOM 6196 N N . GLN C 1 273 ? 41.78300 35.77600 84.72100 1.000 29.01000 289 GLN C N 1
ATOM 6197 C CA . GLN C 1 273 ? 40.65400 35.35100 83.90200 1.000 33.86000 289 GLN C CA 1
ATOM 6198 C C . GLN C 1 273 ? 39.77300 36.53100 83.53600 1.000 29.98000 289 GLN C C 1
ATOM 6199 O O . GLN C 1 273 ? 39.27500 36.61300 82.40600 1.000 25.78000 289 GLN C O 1
ATOM 6205 N N . LEU C 1 274 ? 39.56400 37.45600 84.47800 1.000 26.02000 290 LEU C N 1
ATOM 6206 C CA . LEU C 1 274 ? 38.72600 38.60900 84.17300 1.000 29.14000 290 LEU C CA 1
ATOM 6207 C C . LEU C 1 274 ? 39.43900 39.58100 83.25100 1.000 28.53000 290 LEU C C 1
ATOM 6208 O O . LEU C 1 274 ? 38.79800 40.19900 82.39300 1.000 23.70000 290 LEU C O 1
ATOM 6213 N N . ARG C 1 275 ? 40.76200 39.71300 83.39500 1.000 27.91000 291 ARG C N 1
ATOM 6214 C CA . ARG C 1 275 ? 41.50800 40.56900 82.48300 1.000 26.09000 291 ARG C CA 1
ATOM 6215 C C . ARG C 1 275 ? 41.45300 40.01900 81.06300 1.000 22.02000 291 ARG C C 1
ATOM 6216 O O . ARG C 1 275 ? 41.33900 40.78100 80.09700 1.000 29.28000 291 ARG C O 1
ATOM 6224 N N . ILE C 1 276 ? 41.49000 38.69600 80.91400 1.000 23.12000 292 ILE C N 1
ATOM 6225 C CA . ILE C 1 276 ? 41.34200 38.10000 79.58400 1.000 25.68000 292 ILE C CA 1
ATOM 6226 C C . ILE C 1 276 ? 39.93500 38.33200 79.04300 1.000 29.20000 292 ILE C C 1
ATOM 6227 O O . ILE C 1 276 ? 39.74700 38.60200 77.84600 1.000 29.09000 292 ILE C O 1
ATOM 6232 N N . SER C 1 277 ? 38.92600 38.24700 79.91300 1.000 25.01000 293 SER C N 1
ATOM 6233 C CA . SER C 1 277 ? 37.55900 38.48400 79.45900 1.000 28.12000 293 SER C CA 1
ATOM 6234 C C . SER C 1 277 ? 37.40000 39.91400 78.96600 1.000 27.55000 293 SER C C 1
ATOM 6235 O O . SER C 1 277 ? 36.71400 40.16600 77.96200 1.000 26.53000 293 SER C O 1
ATOM 6238 N N . LEU C 1 278 ? 38.02600 40.86600 79.67200 1.000 29.51000 294 LEU C N 1
ATOM 6239 C CA . LEU C 1 278 ? 37.98900 42.26800 79.26600 1.000 25.81000 294 LEU C CA 1
ATOM 6240 C C . LEU C 1 278 ? 38.59400 42.45600 77.87900 1.000 29.29000 294 LEU C C 1
ATOM 6241 O O . LEU C 1 278 ? 37.98800 43.08800 77.00800 1.000 32.27000 294 LEU C O 1
ATOM 6246 N N . MET C 1 279 ? 39.80100 41.93000 77.66300 1.000 25.08000 295 MET C N 1
ATOM 6247 C CA . MET C 1 279 ? 40.41700 41.99400 76.34100 1.000 28.22000 295 MET C CA 1
ATOM 6248 C C . MET C 1 279 ? 39.53200 41.33800 75.29400 1.000 27.27000 295 MET C C 1
ATOM 6249 O O . MET C 1 279 ? 39.39900 41.84800 74.17800 1.000 32.31000 295 MET C O 1
ATOM 6254 N N . ALA C 1 280 ? 38.94700 40.17800 75.62400 1.000 27.78000 296 ALA C N 1
ATOM 6255 C CA . ALA C 1 280 ? 38.13100 39.47800 74.64000 1.000 27.35000 296 ALA C CA 1
ATOM 6256 C C . ALA C 1 280 ? 36.89100 40.28900 74.32200 1.000 33.08000 296 ALA C C 1
ATOM 6257 O O . ALA C 1 280 ? 36.50200 40.41000 73.15500 1.000 25.22000 296 ALA C O 1
ATOM 6259 N N . ASN C 1 281 ? 36.29300 40.89500 75.35300 1.000 26.46000 297 ASN C N 1
ATOM 6260 C CA . ASN C 1 281 ? 35.11300 41.72400 75.14800 1.000 30.35000 297 ASN C CA 1
ATOM 6261 C C . ASN C 1 281 ? 35.40600 42.90600 74.23200 1.000 29.15000 297 ASN C C 1
ATOM 6262 O O . ASN C 1 281 ? 34.57000 43.27800 73.40600 1.000 30.44000 297 ASN C O 1
ATOM 6267 N N . GLN C 1 282 ? 36.58200 43.51000 74.35700 1.000 28.72000 298 GLN C N 1
ATOM 6268 C CA . GLN C 1 282 ? 36.92400 44.59600 73.44300 1.000 28.57000 298 GLN C CA 1
ATOM 6269 C C . GLN C 1 282 ? 37.16500 44.07200 72.02500 1.000 30.55000 298 GLN C C 1
ATOM 6270 O O . GLN C 1 282 ? 36.68100 44.66300 71.05300 1.000 31.22000 298 GLN C O 1
ATOM 6276 N N . ALA C 1 283 ? 37.88500 42.95300 71.88800 1.000 29.41000 299 ALA C N 1
ATOM 6277 C CA . ALA C 1 283 ? 38.12000 42.38700 70.56300 1.000 30.85000 299 ALA C CA 1
ATOM 6278 C C . ALA C 1 283 ? 36.81700 41.93200 69.91900 1.000 30.64000 299 ALA C C 1
ATOM 6279 O O . ALA C 1 283 ? 36.63000 42.07900 68.70600 1.000 30.56000 299 ALA C O 1
ATOM 6281 N N . LEU C 1 284 ? 35.91100 41.36400 70.71400 1.000 27.10000 300 LEU C N 1
ATOM 6282 C CA . LEU C 1 284 ? 34.62200 40.93000 70.19300 1.000 31.57000 300 LEU C CA 1
ATOM 6283 C C . LEU C 1 284 ? 33.76100 42.11400 69.77800 1.000 33.25000 300 LEU C C 1
ATOM 6284 O O . LEU C 1 284 ? 33.05700 42.05100 68.76100 1.000 31.96000 300 LEU C O 1
ATOM 6289 N N . GLY C 1 285 ? 33.78000 43.19400 70.55700 1.000 30.69000 301 GLY C N 1
ATOM 6290 C CA . GLY C 1 285 ? 33.01800 44.37000 70.17100 1.000 31.50000 301 GLY C CA 1
ATOM 6291 C C . GLY C 1 285 ? 33.59100 45.04700 68.93800 1.000 29.45000 301 GLY C C 1
ATOM 6292 O O . GLY C 1 285 ? 32.84300 45.56600 68.10500 1.000 28.97000 301 GLY C O 1
ATOM 6293 N N . ALA C 1 286 ? 34.92400 45.06200 68.81200 1.000 25.70000 302 ALA C N 1
ATOM 6294 C CA . ALA C 1 286 ? 35.52800 45.57900 67.59100 1.000 31.69000 302 ALA C CA 1
ATOM 6295 C C . ALA C 1 286 ? 35.09200 44.75200 66.39600 1.000 31.68000 302 ALA C C 1
ATOM 6296 O O . ALA C 1 286 ? 34.70500 45.29800 65.35800 1.000 32.71000 302 ALA C O 1
ATOM 6298 N N . GLU C 1 287 ? 35.10000 43.42800 66.54100 1.000 31.99000 303 GLU C N 1
ATOM 6299 C CA . GLU C 1 287 ? 34.70000 42.56000 65.44000 1.000 28.70000 303 GLU C CA 1
ATOM 6300 C C . GLU C 1 287 ? 33.22400 42.72900 65.10900 1.000 31.86000 303 GLU C C 1
ATOM 6301 O O . GLU C 1 287 ? 32.83700 42.64700 63.93400 1.000 30.13000 303 GLU C O 1
ATOM 6307 N N . TRP C 1 288 ? 32.38900 42.97700 66.12400 1.000 29.96000 304 TRP C N 1
ATOM 6308 C CA . TRP C 1 288 ? 30.97300 43.23100 65.88000 1.000 30.29000 304 TRP C CA 1
ATOM 6309 C C . TRP C 1 288 ? 30.78200 44.38200 64.90200 1.000 34.14000 304 TRP C C 1
ATOM 6310 O O . TRP C 1 288 ? 29.79600 44.40400 64.15700 1.000 34.18000 304 TRP C O 1
ATOM 6321 N N . GLN C 1 289 ? 31.73600 45.32400 64.88300 1.000 32.96000 305 GLN C N 1
ATOM 6322 C CA . GLN C 1 289 ? 31.70200 46.55800 64.11100 1.000 35.79000 305 GLN C CA 1
ATOM 6323 C C . GLN C 1 289 ? 32.44700 46.48300 62.79500 1.000 35.49000 305 GLN C C 1
ATOM 6324 O O . GLN C 1 289 ? 32.23500 47.34700 61.94300 1.000 40.75000 305 GLN C O 1
ATOM 6330 N N . ALA C 1 290 ? 33.33700 45.50600 62.61700 1.000 31.86000 306 ALA C N 1
ATOM 6331 C CA . ALA C 1 290 ? 34.15700 45.47700 61.41500 1.000 31.63000 306 ALA C CA 1
ATOM 6332 C C . ALA C 1 290 ? 33.35400 45.15900 60.15500 1.000 35.22000 306 ALA C C 1
ATOM 6333 O O . ALA C 1 290 ? 33.88800 45.32000 59.04800 1.000 39.27000 306 ALA C O 1
ATOM 6335 N N . GLY C 1 291 ? 32.09600 44.73100 60.28500 1.000 33.81000 307 GLY C N 1
ATOM 6336 C CA . GLY C 1 291 ? 31.25800 44.43900 59.13400 1.000 30.98000 307 GLY C CA 1
ATOM 6337 C C . GLY C 1 291 ? 31.25500 42.99500 58.67400 1.000 38.18000 307 GLY C C 1
ATOM 6338 O O . GLY C 1 291 ? 30.48200 42.65100 57.76500 1.000 35.60000 307 GLY C O 1
ATOM 6339 N N . GLY C 1 292 ? 32.08000 42.13200 59.27100 1.000 32.03000 308 GLY C N 1
ATOM 6340 C CA . GLY C 1 292 ? 32.13500 40.74900 58.84800 1.000 28.66000 308 GLY C CA 1
ATOM 6341 C C . GLY C 1 292 ? 31.16800 39.83300 59.54200 1.000 32.92000 308 GLY C C 1
ATOM 6342 O O . GLY C 1 292 ? 31.04800 38.66700 59.15400 1.000 31.77000 308 GLY C O 1
ATOM 6343 N N . LEU C 1 293 ? 30.45200 40.34300 60.54400 1.000 29.50000 309 LEU C N 1
ATOM 6344 C CA . LEU C 1 293 ? 29.58800 39.54500 61.39800 1.000 29.39000 309 LEU C CA 1
ATOM 6345 C C . LEU C 1 293 ? 28.18500 40.14400 61.41600 1.000 26.98000 309 LEU C C 1
ATOM 6346 O O . LEU C 1 293 ? 28.01300 41.36400 61.37800 1.000 28.69000 309 LEU C O 1
ATOM 6351 N N . ARG C 1 294 ? 27.18600 39.27600 61.51700 1.000 26.71000 310 ARG C N 1
ATOM 6352 C CA . ARG C 1 294 ? 25.78700 39.67300 61.60200 1.000 30.53000 310 ARG C CA 1
ATOM 6353 C C . ARG C 1 294 ? 25.17100 38.95400 62.79000 1.000 29.51000 310 ARG C C 1
ATOM 6354 O O . ARG C 1 294 ? 25.37100 37.74600 62.94900 1.000 33.03000 310 ARG C O 1
ATOM 6362 N N . LEU C 1 295 ? 24.43500 39.68800 63.62500 1.000 24.37000 311 LEU C N 1
ATOM 6363 C CA . LEU C 1 295 ? 23.60700 39.08700 64.66800 1.000 26.14000 311 LEU C CA 1
ATOM 6364 C C . LEU C 1 295 ? 22.19300 39.01700 64.11400 1.000 26.47000 311 LEU C C 1
ATOM 6365 O O . LEU C 1 295 ? 21.51000 40.03900 64.02200 1.000 29.68000 311 LEU C O 1
ATOM 6370 N N . GLY C 1 296 ? 21.74300 37.82600 63.74700 1.000 28.46000 312 GLY C N 1
ATOM 6371 C CA . GLY C 1 296 ? 20.51500 37.67700 62.99600 1.000 27.59000 312 GLY C CA 1
ATOM 6372 C C . GLY C 1 296 ? 19.46800 36.89900 63.76300 1.000 28.69000 312 GLY C C 1
ATOM 6373 O O . GLY C 1 296 ? 19.78900 36.08700 64.62600 1.000 29.34000 312 GLY C O 1
ATOM 6374 N N . PHE C 1 297 ? 18.20800 37.18600 63.45800 1.000 31.08000 313 PHE C N 1
ATOM 6375 C CA . PHE C 1 297 ? 17.08200 36.37200 63.88800 1.000 28.04000 313 PHE C CA 1
ATOM 6376 C C . PHE C 1 297 ? 16.48300 35.72700 62.63600 1.000 36.05000 313 PHE C C 1
ATOM 6377 O O . PHE C 1 297 ? 16.08600 36.43500 61.70500 1.000 33.77000 313 PHE C O 1
ATOM 6385 N N . LEU C 1 298 ? 16.42900 34.39600 62.60700 1.000 34.56000 314 LEU C N 1
ATOM 6386 C CA . LEU C 1 298 ? 15.79300 33.66500 61.51900 1.000 33.64000 314 LEU C CA 1
ATOM 6387 C C . LEU C 1 298 ? 14.56700 32.94600 62.03500 1.000 37.53000 314 LEU C C 1
ATOM 6388 O O . LEU C 1 298 ? 14.50800 32.54600 63.20200 1.000 36.15000 314 LEU C O 1
ATOM 6393 N N . ARG C 1 299 ? 13.59600 32.75400 61.14900 1.000 34.86000 315 ARG C N 1
ATOM 6394 C CA . ARG C 1 299 ? 12.53800 31.79800 61.41300 1.000 37.27000 315 ARG C CA 1
ATOM 6395 C C . ARG C 1 299 ? 12.35800 30.94000 60.17800 1.000 37.74000 315 ARG C C 1
ATOM 6396 O O . ARG C 1 299 ? 12.32900 31.45600 59.05800 1.000 36.48000 315 ARG C O 1
ATOM 6404 N N . PHE C 1 300 ? 12.25300 29.63700 60.39200 1.000 36.11000 316 PHE C N 1
ATOM 6405 C CA . PHE C 1 300 ? 11.96000 28.67800 59.34300 1.000 37.09000 316 PHE C CA 1
ATOM 6406 C C . PHE C 1 300 ? 10.64000 27.99700 59.68100 1.000 41.70000 316 PHE C C 1
ATOM 6407 O O . PHE C 1 300 ? 10.27500 27.88100 60.85500 1.000 42.59000 316 PHE C O 1
ATOM 6415 N N . GLU C 1 301 ? 9.92500 27.53900 58.65700 1.000 35.87000 317 GLU C N 1
ATOM 6416 C CA . GLU C 1 301 ? 8.71500 26.75400 58.85800 1.000 39.51000 317 GLU C CA 1
ATOM 6417 C C . GLU C 1 301 ? 8.84500 25.41000 58.15500 1.000 35.22000 317 GLU C C 1
ATOM 6418 O O . GLU C 1 301 ? 9.20500 25.34800 56.97800 1.000 41.66000 317 GLU C O 1
ATOM 6424 N N . ARG C 1 302 ? 8.57100 24.33700 58.87200 1.000 37.06000 318 ARG C N 1
ATOM 6425 C CA . ARG C 1 302 ? 8.43900 23.06800 58.19800 1.000 44.92000 318 ARG C CA 1
ATOM 6426 C C . ARG C 1 302 ? 7.18900 23.16600 57.33100 1.000 48.34000 318 ARG C C 1
ATOM 6427 O O . ARG C 1 302 ? 6.17100 22.53900 57.61900 1.000 44.31000 318 ARG C O 1
#

Sequence (823 aa):
YDDKTAKLVRKYGPGPRIHYHVGYYPSSEAPRHTRDVTPDAFRRSIRLHQEGLLRYAAKIWGAEHRLSGRILDVGCGLGGGSLFWAQEYGADVTAVTNAPEHAPIVEGFARECGVGGRVRTLVCDAMHLPLDGGPYDAAVAIESSGYFDRPVWFERLAHVLRPGGSVCIEEVFTTRPHGADVWAEYFYTKPATVLDYAEAAKAAGFELVDDVDATSETLPFWEESTAWTKAVLDSDSTLSAVDRRQLRISLMANQALGAEWQAGGLRLGFLRFERKDDKTAKLVRKYGPGPRIHYHVGYYPSSEAPRHTRDVTPDAFRRSIRLHQEGLLRYAAKIWGAEHRLSGRILDVGCGLGGGSLFWAQEYGADVTAVTNAPEHAPIVEGFARECGVGGRVRTLVCDHLPLDGGPYDAAVAIESSGYFDRPVWFERLAHVLRPGGSVCIEEVFTTRPHGADVWAEYFYTKPATVLDYAEAAKAAGFELVDDVDATSETLPFWEESTAWTKAVLDSDSTLSAVDRRQLRISLMANQALGAEWQAGGLRLGFLRFERYDDKTAKLVRKYGPGPRIHYHVGYYPSSEAPRHTRDVTPDAFRRSIRLHQEGLLRYAAKIWGAEHRLSGRILDVGCGLGGGSLFWAQEYGADVTAVTNAPEHAPIVEGFARECCGVGGRVRTLVCDAMHLPLDGGPYDAAVAIESSGYFDRPVWFERLAHVLRPGGSVCIEEVFTTRPHGADVWAEYFYTKPATVLDYAEAAKAAGFELVDDVDATSETLPFWEESTAWTKAVLDSDSTLSAVDRRQLRISLMANQALGAEWQAGGLRLGFLRFER

CATH classification: 3.40.50.150

InterPro domains:
  IPR029063 S-adenosyl-L-methionine-dependent methyltransferase superfamily [G3DSA:3.40.50.150] (4-221)
  IPR029063 S-adenosyl-L-methionine-dependent methyltransferase superfamily [SSF53335] (30-199)
  IPR041698 Methyltransferase domain 25 [PF13649] (35-129)
  IPR050447 Erg6/SMT methyltransferase [PTHR44068] (25-197)

B-factor: mean 36.7, std 11.35, range [17.4, 89.13]

Secondary structure (DSSP, 8-state):
--HHHHHHHHHH--SSS---S----TTS------S--SHHHHHHHHHHHHHHHHHHHHHHTTHHHHSSSEEEEES-TTSHHHHHHHHHH--EEEEEES-GGGHHHHHHHHHHTT-GGGEEEEE-STT-S---S-SEEEEEEES-GGGS-HHHHHHHHHHHEEEEEEEEEEEEEESSTTTTHHHHHHHT----BHHHHHHHHHHTTEEEEEEEE-HHHHHHHHHHHHHHHHHHHHH-TT--HHHHHHHHHHHHHHHHHHHHHHSSSEEEEEEEEEE-/-HHHHHHHHHH--SS----S----TTSSPPPP-S--SHHHHHHHHHHHHHHHHHHHHHHHTHHHHSSSEEEEES-TTSHHHHHHHHHH--EEEEEES-GGGHHHHHHHHHHTT-TTTEEEEE-------S--EEEEEEES-GGGS-HHHHHHHHHHHEEEEEEEEEEEEEESSTTTTHHHHHHHT-----HHHHHHHHHHTT-EEEEEEE-HHHHTHHHHHHHHHHHHHHHH-TT--HHHHHHHHHHHHHHHHHHHHHHSSSEEEEEEEEE-/--HHHHHHHHHH--SS----S----TTSSPPPP-S--SHHHHHHHHHHHHHHHHHHHHHHTTHHHHSSSEEEEES-TTSHHHHHHHHHH--EEEEEES-TTHHHHHHHHHHHHT-GGGEEEEE-STT-S---S--EEEEEEES-GGGS-HHHHHHHHHHHEEEEEEEEEEEEEESSTTTTHHHHHHHT-----HHHHHHHHHHHT-EEEEEEE-HHHHHHHHHHHHHHHHHHHHH-TT--HHHHHHHHHHHHHHHHHHHHHHSSSEEEEEEEEE-

Organism: NCBI:txid1894972

Solvent-accessible surface area: 35525 Å² total